Protein AF-0000000079760606 (afdb_homodimer)

Radius of gyration: 36.78 Å; Cα contacts (8 Å, |Δi|>4): 2607; chains: 2; bounding box: 71×105×100 Å

Nearest PDB structures (foldseek):
  4j7r-assembly1_B  TM=8.958E-01  e=1.107E-55  Chlamydomonas reinhardtii
  7u3d-assembly2_B  TM=8.992E-01  e=4.383E-54  Streptomyces venezuelae
  7u3d-assembly2_C  TM=8.925E-01  e=1.020E-53  Streptomyces venezuelae
  7eav-assembly1_A  TM=8.990E-01  e=1.538E-52  Saccharolobus solfataricus
  2vnc-assembly1_A  TM=8.491E-01  e=3.540E-51  Saccharolobus solfataricus

Solvent-accessible surface area (backbone atoms only — not comparable to full-atom values): 58067 Å² total; per-residue (Å²): 114,41,82,44,89,43,45,64,70,66,68,23,73,48,79,51,95,62,34,39,29,38,11,44,76,43,66,83,94,56,51,43,28,43,32,32,16,45,57,93,47,56,56,68,75,46,74,42,80,37,77,46,67,47,53,20,23,28,21,35,17,33,31,68,62,59,46,82,54,32,26,32,36,32,33,47,69,88,36,57,39,63,54,71,53,27,57,30,59,41,71,46,56,56,76,76,58,80,75,50,51,81,64,38,43,50,29,22,41,48,82,80,78,86,78,85,65,84,83,68,68,66,74,73,72,57,58,42,75,44,32,31,35,37,42,43,61,39,33,60,23,50,30,78,61,48,75,50,89,38,51,20,8,37,60,18,53,50,71,43,44,65,58,39,52,68,48,58,45,33,26,35,35,31,48,47,56,39,25,50,73,33,66,54,101,54,47,39,56,52,50,81,59,78,55,34,69,53,8,39,24,28,39,34,23,81,85,70,47,20,64,59,36,50,38,49,31,39,52,52,31,45,76,70,58,23,40,44,27,41,37,54,55,70,46,82,82,57,53,52,63,56,52,54,51,43,53,53,42,41,35,72,77,42,48,43,37,25,37,33,40,35,73,92,54,48,56,56,72,50,54,73,65,31,41,63,49,38,81,41,47,65,29,35,87,61,62,64,55,22,54,50,53,34,33,34,62,72,40,40,66,58,32,53,70,60,47,57,50,51,42,41,37,54,31,67,90,74,22,38,55,34,36,79,32,45,79,87,29,39,38,52,40,24,32,35,21,20,67,60,77,46,34,56,88,72,72,56,80,51,66,65,51,74,87,78,75,61,40,41,22,64,87,43,75,49,88,77,83,54,61,70,41,51,52,50,37,53,24,48,50,44,41,52,48,48,57,39,55,52,15,23,30,25,25,37,42,38,67,48,43,52,28,53,34,58,39,76,32,28,23,52,52,46,50,38,84,43,79,56,46,22,42,66,45,66,32,46,72,74,28,42,65,53,34,50,36,47,32,44,50,49,50,48,32,73,70,37,48,72,29,32,42,88,62,60,67,81,52,44,49,83,77,73,75,82,50,35,40,33,47,40,12,16,68,43,58,79,33,56,58,78,53,50,80,35,40,47,43,28,39,39,32,42,10,75,88,66,77,43,57,30,34,37,39,40,39,26,29,30,92,48,67,49,52,33,32,43,72,87,62,62,90,91,42,45,53,20,42,40,31,25,46,83,76,35,64,45,92,60,68,37,74,48,87,56,74,53,42,51,76,42,55,45,50,29,35,39,36,31,36,41,79,113,41,82,43,88,43,47,63,69,68,68,21,72,48,80,50,96,63,34,39,29,37,12,47,77,44,66,82,95,56,51,43,27,43,32,31,16,44,60,93,47,55,57,68,75,45,73,42,80,37,78,46,67,47,53,21,23,27,20,36,17,32,31,69,63,59,46,81,54,32,27,31,36,32,33,49,70,87,37,56,40,62,54,70,53,26,56,29,61,39,69,45,57,58,76,77,59,78,73,50,50,80,65,38,42,49,28,23,40,46,82,79,79,86,80,86,64,83,84,68,68,65,76,72,73,57,57,42,73,43,32,32,33,37,42,43,61,37,32,60,23,50,29,78,62,47,74,50,91,39,52,21,9,35,58,18,52,51,70,42,44,67,55,39,52,68,47,59,45,34,26,36,37,30,48,46,56,40,24,50,72,33,66,54,101,54,46,41,56,52,50,82,60,77,58,34,70,53,7,40,24,27,40,34,25,79,86,70,47,19,63,59,36,49,37,48,32,42,51,52,32,45,76,71,56,23,40,44,27,40,36,54,55,68,44,83,82,57,55,52,64,55,52,54,50,43,53,52,43,42,34,72,76,43,49,43,38,26,36,34,41,38,74,89,55,48,57,56,71,50,53,73,64,31,41,64,48,38,80,41,45,66,29,36,87,62,61,64,57,24,54,50,52,35,34,34,62,71,42,40,68,57,33,53,70,60,49,56,50,50,41,42,38,54,31,67,92,72,22,39,54,34,36,78,31,45,79,85,29,40,37,50,40,24,31,36,20,19,68,59,76,44,34,56,90,73,71,56,80,51,65,64,51,74,87,77,74,62,41,41,22,66,86,44,75,49,87,76,81,54,60,69,41,51,54,49,36,52,24,48,50,45,40,52,50,50,58,41,56,55,15,23,28,24,25,37,42,37,68,47,42,53,30,53,35,57,40,77,32,28,22,53,52,46,49,38,85,44,79,55,46,22,43,66,46,68,31,46,71,73,29,40,67,52,35,51,36,47,33,44,50,48,49,47,33,72,69,39,47,72,29,31,42,90,62,60,68,80,50,44,50,82,77,74,74,81,51,34,40,33,48,40,13,16,68,42,60,79,34,56,57,79,52,51,80,37,40,47,42,26,40,37,33,42,10,76,86,68,77,44,56,29,33,37,39,38,38,26,30,28,93,49,66,49,54,32,30,43,72,86,64,64,90,91,42,44,51,19,41,39,32,26,45,84,76,34,64,45,93,60,66,37,74,48,88,55,72,54,42,50,75,42,56,47,50,30,34,38,37,30,37,40,79

Foldseek 3Di:
DDKDDADQPDAAWDDDDFKIKHKAFADPPKWKKKFKDFVPDQDTPDIGTFDDDDHRMTMIMDGRDDQQGIWIFMQINNATHERLQQLAKAQQQAPPDDDDRRSSNITRGSDDDDDDLVPDAALLDAQLLAEEAEDEQQQAFQDPQNVADLHRALVSVLVCLVVCVLLPHAEYEYQQQFAADQDDVFGQRRRDDDGSRNYGHQNNDPVSCNLRSLLVSQSSSVVSNHAYEYEDADDLVDDQVVVLVSVLNCCVSRVHQEYEYDVVRHPVVCNCVPPSCVSRQYAYEDCLQLVLLLLLLLQAFQSQVSLVCQLQDACRVVRYAHENDDLQFWQLLLLQQAPAADQVVRVPNSPDGDGDSSGHNQPHHFDDPDPVSVLLSLLSLLLRLCSQLQRQYRHYHYNQSLLNFGLRRHNHCSRPPDPSSHRDCVSCVVRVQSSQLSSLSNVVSNVFCLSRDSDGFDQDDPPPPPGGQKAKWFLHPRDHDDGRSDSKIKMWGDCPVVVGWIKIKIFASAQAKGKIFDDDDPPPKAKWWQAKSVRGGDPDTHGDPDRTMDMDHHSMMTMITID/DDKDDADQPDAAWDDDDFKIKHKAFADPPKWKKKFKDFVPDQDTPDIGTFDDDDHRMTMIMDGRDDQQGIWIFMQINNATHERLQQLAKAQQQAPPDDDDRRSSNITRGSDDDDDDLVPDAALLDAQLLAEEAEDEQQQAFQDPQNVADLHRALVSVLVCLVVCVLLPHAEYEYQQQFAADQDDVFGQRRRDDDGSRNYGHQNRDPVSCNLRSLLVSQSSSVVSNHAYEYEDADDLVDDQVVVLVSVLNCCVSRVHQEYEYDVVRHPVVCNCVPPSCVSRQYAYEDCLQLVLLLLLLLQHFQSQVSLVCQLQDACRVVRYAHDNDDLQFWQLLLLQQAPAADQVVRVPNSPDGDGDSSGHNQPHHFDDPDPVSVLLSLLSLLLRLCSQLQRQYRHYHYNQSLLNFGLRRHNHCSRPPDPSSHRDCVSCVVRVQSSQLSSLSNVVSNVFCLSRPSDGQDQDDPPPPPGGQKAKWFLHPRDHDDGRSDSKIKMWGDCPVVVGWIKIKIFASAQAKGKIFDDDDPPPKAKWWQAKSVRGGDPDTHGDPDRTMDMDHHGMMTMITID

Organism: Clostridium scindens (strain ATCC 35704 / DSM 5676 / VPI 13733 / 19) (NCBI:txid411468)

Sequence (1126 aa):
MKEIKGRPLPLGVTILEDEVNFSVAVPEGKECRLLLYRTGESEPCAAYPMDMDVGEVRYLALKGLAPSDYEYNYMIDGEVVADPYAKALAGREVWGRKREMQNHEVRGILYAREYDWEGDRPLRLPYHRVIAYSLHVRGFTKHFSSQVKNKGTFLGVVEKIPYLTELGINQIHLMPVYDFEECLQYRNYWGYGDAYCFAPKASYSASGDAVRELKDMVKACHKAGIEVVLEMPFTGTVPKQMIEECLRYYMMEYHVDGFILNPVVAPMEGIYADPVLKKTKIMVHQLGFQTVMRRFLKGDEGMVPEVMHWLRHNSREEGIFNYIANHNGFTLCDLVSYDGKHNEANGENNQDGPDYNFSWNCGAEGPTRKKGVLELRDRQMKNAFALVLLAQGTPCILAGDEFANSQKGNNNVYCQDNLTGWLDWRKLEREEELFAFVKGLIAIRKGYPVFCPEEELRGMDQTCCGVPDVSYHGENAWQAPSEVSSRQLGVYYSGAVLEGEDCFVAYNMHWLKHTFALPALPKGKKWYKIASTEDGILKKAELLKNQRSVELDERTVMMLAGRMKEIKGRPLPLGVTILEDEVNFSVAVPEGKECRLLLYRTGESEPCAAYPMDMDVGEVRYLALKGLAPSDYEYNYMIDGEVVADPYAKALAGREVWGRKREMQNHEVRGILYAREYDWEGDRPLRLPYHRVIAYSLHVRGFTKHFSSQVKNKGTFLGVVEKIPYLTELGINQIHLMPVYDFEECLQYRNYWGYGDAYCFAPKASYSASGDAVRELKDMVKACHKAGIEVVLEMPFTGTVPKQMIEECLRYYMMEYHVDGFILNPVVAPMEGIYADPVLKKTKIMVHQLGFQTVMRRFLKGDEGMVPEVMHWLRHNSREEGIFNYIANHNGFTLCDLVSYDGKHNEANGENNQDGPDYNFSWNCGAEGPTRKKGVLELRDRQMKNAFALVLLAQGTPCILAGDEFANSQKGNNNVYCQDNLTGWLDWRKLEREEELFAFVKGLIAIRKGYPVFCPEEELRGMDQTCCGVPDVSYHGENAWQAPSEVSSRQLGVYYSGAVLEGEDCFVAYNMHWLKHTFALPALPKGKKWYKIASTEDGILKKAELLKNQRSVELDERTVMMLAGR

pLDDT: mean 95.3, std 5.73, range [50.94, 98.94]

Secondary structure (DSSP, 8-state):
-EEE-----SSEEEE-SSEEEEEEE--TT--EEEEEEETT-SSEEEEEE--EEETTEEEEEEES--GGGEEEEEEETTEEE--TT-SSEES--STT----GGGT-SEEE--------TT-------GGG--EEEE-HHHHH-SGGG--SSTTSHHHHHHTHHHHHHHT--EEEEPP-EEE--BSSSB--S--SSEEEEEE-GGG-SSS-HHHHHHHHHHHHHHTT-EEEEEE---TTS-HHHHHHHHHHHHHHH---EEEE-TTTS-HHHHHH-GGGTTSEEEE---HHHHHHHHHHHT-TT-HHHHHHHHH--GGGGTB-B-S--SSS--HHHHTT-SS---GGGTSTT-SS-S------TTSSSS---HHHHHHHHHHHHHHHHHHHSSSS-BEEETTGGGT---TT-S-GGG--STTTS--THHHHHTHHHHHHHHHHHHHHHH-GGGS-SS---SS-SSSSSS-SEEEESSSTT-----TT--EEEEEE--TTTTS-EEEEEEE-SSS-EEEEPPPPPTT--EEEEEETTTEEEEEEEE-S-SSEEEE-TTEEEEEEE-/-EEE-----SSEEEE-SSEEEEEEE--TT--EEEEEEETT-SSEEEEEE--EEETTEEEEEEES--GGGEEEEEEETTEEE--TT-SSEES--STT----GGGT-SEEE--------TT-------GGG--EEEE-HHHHH-SGGG--SSTTSHHHHHHTHHHHHHHT--EEEE---EEE--BSSSB--S--SSEEEEEE-GGG-SSS-HHHHHHHHHHHHHHTT-EEEEEE---TTS-HHHHHHHHHHHHHHH---EEEE-TTTS-HHHHHH-GGGTTSEEEE---HHHHHHHHHHHT-TT-HHHHHHHHH---GGGTB-B-S--SSS--HHHHTT-SS---GGGTSTT-SS-S------TTSSSS---HHHHHHHHHHHHHHHHHHHSSSS-BEEETTGGGT---TT-S-GGG--STTTS--THHHHHTHHHHHHHHHHHHHHHH-GGGS-SS---SS-SSSSSS-SEEEESSSTT-----TT--EEEEEE--TTTTS-EEEEEEE-SSS-EEEEPPPPPTT--EEEEEETTTEEEEEEEE-S-SSEEEE-TTEEEEEEE-

InterPro domains:
  IPR006047 Glycosyl hydrolase family 13, catalytic domain [PF00128] (145-232)
  IPR006047 Glycosyl hydrolase family 13, catalytic domain [SM00642] (134-445)
  IPR013780 Glycosyl hydrolase, all-beta [G3DSA:2.60.40.1180] (469-562)
  IPR013783 Immunoglobulin-like fold [G3DSA:2.60.40.10] (2-110)
  IPR014756 Immunoglobulin E-set [SSF81296] (6-122)
  IPR017853 Glycoside hydrolase superfamily [SSF51445] (112-451)

Structure (mmCIF, N/CA/C/O backbone):
data_AF-0000000079760606-model_v1
#
loop_
_entity.id
_entity.type
_entity.pdbx_description
1 polymer 'Glycogen operon protein GlgX'
#
loop_
_atom_site.group_PDB
_atom_site.id
_atom_site.type_symbol
_atom_site.label_atom_id
_atom_site.label_alt_id
_atom_site.label_comp_id
_atom_site.label_asym_id
_atom_site.label_entity_id
_atom_site.label_seq_id
_atom_site.pdbx_PDB_ins_code
_atom_site.Cartn_x
_atom_site.Cartn_y
_atom_site.Cartn_z
_atom_site.occupancy
_atom_site.B_iso_or_equiv
_atom_site.auth_seq_id
_atom_site.auth_comp_id
_atom_site.auth_asym_id
_atom_site.auth_atom_id
_atom_site.pdbx_PDB_model_num
ATOM 1 N N . MET A 1 1 ? 31.469 10.672 -20.656 1 85.94 1 MET A N 1
ATOM 2 C CA . MET A 1 1 ? 30.234 10.047 -20.188 1 85.94 1 MET A CA 1
ATOM 3 C C . MET A 1 1 ? 30 8.727 -20.906 1 85.94 1 MET A C 1
ATOM 5 O O . MET A 1 1 ? 30.109 8.656 -22.141 1 85.94 1 MET A O 1
ATOM 9 N N . LYS A 1 2 ? 29.906 7.672 -20.094 1 92.12 2 LYS A N 1
ATOM 10 C CA . LYS A 1 2 ? 29.719 6.348 -20.672 1 92.12 2 LYS A CA 1
ATOM 11 C C . LYS A 1 2 ? 28.406 5.723 -20.188 1 92.12 2 LYS A C 1
ATOM 13 O O . LYS A 1 2 ? 28.094 5.766 -18.984 1 92.12 2 LYS A O 1
ATOM 18 N N . GLU A 1 3 ? 27.703 5.301 -21.109 1 93.06 3 GLU A N 1
ATOM 19 C CA . GLU A 1 3 ? 26.469 4.578 -20.781 1 93.06 3 GLU A CA 1
ATOM 20 C C . GLU A 1 3 ? 26.781 3.193 -20.219 1 93.06 3 GLU A C 1
ATOM 22 O O . GLU A 1 3 ? 27.625 2.467 -20.766 1 93.06 3 GLU A O 1
ATOM 27 N N . ILE A 1 4 ? 26.172 2.859 -19.109 1 91.56 4 ILE A N 1
ATOM 28 C CA . ILE A 1 4 ? 26.328 1.534 -18.516 1 91.56 4 ILE A CA 1
ATOM 29 C C . ILE A 1 4 ? 24.953 0.989 -18.125 1 91.56 4 ILE A C 1
ATOM 31 O O . ILE A 1 4 ? 23.953 1.703 -18.188 1 91.56 4 ILE A O 1
ATOM 35 N N . LYS A 1 5 ? 25.062 -0.291 -17.781 1 89.56 5 LYS A N 1
ATOM 36 C CA . LYS A 1 5 ? 23.812 -0.896 -17.312 1 89.56 5 LYS A CA 1
ATOM 37 C C . LYS A 1 5 ? 23.344 -0.264 -16.016 1 89.56 5 LYS A C 1
ATOM 39 O O . LYS A 1 5 ? 24.109 -0.16 -15.055 1 89.56 5 LYS A O 1
ATOM 44 N N . GLY A 1 6 ? 22.172 0.288 -16 1 93.19 6 GLY A N 1
ATOM 45 C CA . GLY A 1 6 ? 21.594 0.885 -14.812 1 93.19 6 GLY A CA 1
ATOM 46 C C . GLY A 1 6 ? 20.859 -0.115 -13.938 1 93.19 6 GLY A C 1
ATOM 47 O O . GLY A 1 6 ? 21.125 -1.318 -14.008 1 93.19 6 GLY A O 1
ATOM 48 N N . ARG A 1 7 ? 20.172 0.396 -13.016 1 93.56 7 ARG A N 1
ATOM 49 C CA . ARG A 1 7 ? 19.328 -0.371 -12.109 1 93.56 7 ARG A CA 1
ATOM 50 C C . ARG A 1 7 ? 17.875 0.099 -12.195 1 93.56 7 ARG A C 1
ATOM 52 O O . ARG A 1 7 ? 17.609 1.298 -12.312 1 93.56 7 ARG A O 1
ATOM 59 N N . PRO A 1 8 ? 16.969 -0.81 -12.156 1 96.06 8 PRO A N 1
ATOM 60 C CA . PRO A 1 8 ? 15.562 -0.442 -12.312 1 96.06 8 PRO A CA 1
ATOM 61 C C . PRO A 1 8 ? 15.016 0.326 -11.117 1 96.06 8 PRO A C 1
ATOM 63 O O . PRO A 1 8 ? 14.109 1.147 -11.266 1 96.06 8 PRO A O 1
ATOM 66 N N . LEU A 1 9 ? 15.562 0.062 -9.82 1 94.88 9 LEU A N 1
ATOM 67 C CA . LEU A 1 9 ? 15.062 0.701 -8.602 1 94.88 9 LEU A CA 1
ATOM 68 C C . LEU A 1 9 ? 16.203 1.319 -7.809 1 94.88 9 LEU A C 1
ATOM 70 O O . LEU A 1 9 ? 17.344 0.829 -7.852 1 94.88 9 LEU A O 1
ATOM 74 N N . PRO A 1 10 ? 15.828 2.23 -7.109 1 95 10 PRO A N 1
ATOM 75 C CA . PRO A 1 10 ? 14.523 2.896 -7.031 1 95 10 PRO A CA 1
ATOM 76 C C . PRO A 1 10 ? 14.203 3.713 -8.281 1 95 10 PRO A C 1
ATOM 78 O O . PRO A 1 10 ? 15.102 4.023 -9.062 1 95 10 PRO A O 1
ATOM 81 N N . LEU A 1 11 ? 12.914 4.039 -8.477 1 97.19 11 LEU A N 1
ATOM 82 C CA . LEU A 1 11 ? 12.531 4.945 -9.555 1 97.19 11 LEU A CA 1
ATOM 83 C C . LEU A 1 11 ? 13.117 6.336 -9.328 1 97.19 11 LEU A C 1
ATOM 85 O O . LEU A 1 11 ? 13.438 6.699 -8.195 1 97.19 11 LEU A O 1
ATOM 89 N N . GLY A 1 12 ? 13.234 7.09 -10.375 1 97.75 12 GLY A N 1
ATOM 90 C CA . GLY A 1 12 ? 13.867 8.398 -10.289 1 97.75 12 GLY A CA 1
ATOM 91 C C . GLY A 1 12 ? 15.359 8.352 -10.539 1 97.75 12 GLY A C 1
ATOM 92 O O . GLY A 1 12 ? 15.836 7.523 -11.32 1 97.75 12 GLY A O 1
ATOM 93 N N . VAL A 1 13 ? 16.062 9.281 -9.984 1 97.94 13 VAL A N 1
ATOM 94 C CA . VAL A 1 13 ? 17.5 9.391 -10.188 1 97.94 13 VAL A CA 1
ATOM 95 C C . VAL A 1 13 ? 18.234 9.008 -8.914 1 97.94 13 VAL A C 1
ATOM 97 O O . VAL A 1 13 ? 17.844 9.422 -7.816 1 97.94 13 VAL A O 1
ATOM 100 N N . THR A 1 14 ? 19.156 8.141 -9.008 1 95.75 14 THR A N 1
ATOM 101 C CA . THR A 1 14 ? 20.078 7.82 -7.926 1 95.75 14 THR A CA 1
ATOM 102 C C . THR A 1 14 ? 21.5 8.234 -8.289 1 95.75 14 THR A C 1
ATOM 104 O O . THR A 1 14 ? 22.031 7.789 -9.305 1 95.75 14 THR A O 1
ATOM 107 N N . ILE A 1 15 ? 22.047 9.109 -7.508 1 94.69 15 ILE A N 1
ATOM 108 C CA . ILE A 1 15 ? 23.406 9.602 -7.754 1 94.69 15 ILE A CA 1
ATOM 109 C C . ILE A 1 15 ? 24.391 8.859 -6.863 1 94.69 15 ILE A C 1
ATOM 111 O O . ILE A 1 15 ? 24.297 8.93 -5.633 1 94.69 15 ILE A O 1
ATOM 115 N N . LEU A 1 16 ? 25.203 8.164 -7.434 1 86.25 16 LEU A N 1
ATOM 116 C CA . LEU A 1 16 ? 26.281 7.457 -6.746 1 86.25 16 LEU A CA 1
ATOM 117 C C . LEU A 1 16 ? 27.625 8.094 -7.059 1 86.25 16 LEU A C 1
ATOM 119 O O . LEU A 1 16 ? 27.703 9.062 -7.812 1 86.25 16 LEU A O 1
ATOM 123 N N . GLU A 1 17 ? 28.672 7.684 -6.438 1 79.25 17 GLU A N 1
ATOM 124 C CA . GLU A 1 17 ? 29.969 8.328 -6.531 1 79.25 17 GLU A CA 1
ATOM 125 C C . GLU A 1 17 ? 30.406 8.492 -7.988 1 79.25 17 GLU A C 1
ATOM 127 O O . GLU A 1 17 ? 30.812 9.578 -8.398 1 79.25 17 GLU A O 1
ATOM 132 N N . ASP A 1 18 ? 30.312 7.516 -8.852 1 86.25 18 ASP A N 1
ATOM 133 C CA . ASP A 1 18 ? 30.844 7.672 -10.195 1 86.25 18 ASP A CA 1
ATOM 134 C C . ASP A 1 18 ? 29.781 7.379 -11.25 1 86.25 18 ASP A C 1
ATOM 136 O O . ASP A 1 18 ? 30.094 7.203 -12.43 1 86.25 18 ASP A O 1
ATOM 140 N N . GLU A 1 19 ? 28.562 7.297 -10.781 1 93.62 19 GLU A N 1
ATOM 141 C CA . GLU A 1 19 ? 27.5 6.977 -11.734 1 93.62 19 GLU A CA 1
ATOM 142 C C . GLU A 1 19 ? 26.188 7.625 -11.336 1 93.62 19 GLU A C 1
ATOM 144 O O . GLU A 1 19 ? 25.938 7.867 -10.156 1 93.62 19 GLU A O 1
ATOM 149 N N . VAL A 1 20 ? 25.406 7.98 -12.336 1 97.31 20 VAL A N 1
ATOM 150 C CA . VAL A 1 20 ? 24.031 8.469 -12.156 1 97.31 20 VAL A CA 1
ATOM 151 C C . VAL A 1 20 ? 23.047 7.504 -12.82 1 97.31 20 VAL A C 1
ATOM 153 O O . VAL A 1 20 ? 23.141 7.254 -14.023 1 97.31 20 VAL A O 1
ATOM 156 N N . ASN A 1 21 ? 22.203 6.91 -12.023 1 97.44 21 ASN A N 1
ATOM 157 C CA . ASN A 1 21 ? 21.203 5.969 -12.508 1 97.44 21 ASN A CA 1
ATOM 158 C C . ASN A 1 21 ? 19.859 6.656 -12.758 1 97.44 21 ASN A C 1
ATOM 160 O O . ASN A 1 21 ? 19.391 7.43 -11.93 1 97.44 21 ASN A O 1
ATOM 164 N N . PHE A 1 22 ? 19.281 6.477 -13.914 1 98.31 22 PHE A N 1
ATOM 165 C CA . PHE A 1 22 ? 17.969 6.984 -14.289 1 98.31 22 PHE A CA 1
ATOM 166 C C . PHE A 1 22 ? 16.969 5.84 -14.438 1 98.31 22 PHE A C 1
ATOM 168 O O . PHE A 1 22 ? 17.25 4.852 -15.125 1 98.31 22 PHE A O 1
ATOM 175 N N . SER A 1 23 ? 15.898 5.871 -13.781 1 98.12 23 SER A N 1
ATOM 176 C CA . SER A 1 23 ? 14.859 4.852 -13.82 1 98.12 23 SER A CA 1
ATOM 177 C C . SER A 1 23 ? 13.469 5.484 -13.875 1 98.12 23 SER A C 1
ATOM 179 O O . SER A 1 23 ? 13.141 6.348 -13.062 1 98.12 23 SER A O 1
ATOM 181 N N . VAL A 1 24 ? 12.594 5.086 -14.836 1 98.12 24 VAL A N 1
ATOM 182 C CA . VAL A 1 24 ? 11.281 5.703 -15 1 98.12 24 VAL A CA 1
ATOM 183 C C . VAL A 1 24 ? 10.281 4.668 -15.523 1 98.12 24 VAL A C 1
ATOM 185 O O . VAL A 1 24 ? 10.656 3.746 -16.25 1 98.12 24 VAL A O 1
ATOM 188 N N . ALA A 1 25 ? 9.031 4.801 -15.086 1 97.25 25 ALA A N 1
ATOM 189 C CA . ALA A 1 25 ? 7.961 3.936 -15.57 1 97.25 25 ALA A CA 1
ATOM 190 C C . ALA A 1 25 ? 7.434 4.418 -16.922 1 97.25 25 ALA A C 1
ATOM 192 O O . ALA A 1 25 ? 7.004 5.566 -17.047 1 97.25 25 ALA A O 1
ATOM 193 N N . VAL A 1 26 ? 7.504 3.6 -17.875 1 96.88 26 VAL A N 1
ATOM 194 C CA . VAL A 1 26 ? 7.031 3.893 -19.219 1 96.88 26 VAL A CA 1
ATOM 195 C C . VAL A 1 26 ? 6.078 2.797 -19.688 1 96.88 26 VAL A C 1
ATOM 197 O O . VAL A 1 26 ? 6.441 1.618 -19.719 1 96.88 26 VAL A O 1
ATOM 200 N N . PRO A 1 27 ? 4.832 3.158 -20.031 1 92 27 PRO A N 1
ATOM 201 C CA . PRO A 1 27 ? 3.896 2.129 -20.484 1 92 27 PRO A CA 1
ATOM 202 C C . PRO A 1 27 ? 4.469 1.263 -21.609 1 92 27 PRO A C 1
ATOM 204 O O . PRO A 1 27 ? 5.27 1.741 -22.406 1 92 27 PRO A O 1
ATOM 207 N N . GLU A 1 28 ? 4.016 0.111 -21.656 1 89.62 28 GLU A N 1
ATOM 208 C CA . GLU A 1 28 ? 4.477 -0.852 -22.656 1 89.62 28 GLU A CA 1
ATOM 209 C C . GLU A 1 28 ? 4.266 -0.327 -24.062 1 89.62 28 GLU A C 1
ATOM 211 O O . GLU A 1 28 ? 3.246 0.3 -24.359 1 89.62 28 GLU A O 1
ATOM 216 N N . GLY A 1 29 ? 5.211 -0.607 -24.938 1 89.75 29 GLY A N 1
ATOM 217 C CA . GLY A 1 29 ? 5.082 -0.281 -26.344 1 89.75 29 GLY A CA 1
ATOM 218 C C . GLY A 1 29 ? 5.555 1.123 -26.688 1 89.75 29 GLY A C 1
ATOM 219 O O . GLY A 1 29 ? 5.668 1.483 -27.859 1 89.75 29 GLY A O 1
ATOM 220 N N . LYS A 1 30 ? 5.898 1.902 -25.672 1 94.75 30 LYS A N 1
ATOM 221 C CA . LYS A 1 30 ? 6.312 3.279 -25.922 1 94.75 30 LYS A CA 1
ATOM 222 C C . LYS A 1 30 ? 7.832 3.402 -25.953 1 94.75 30 LYS A C 1
ATOM 224 O O . LYS A 1 30 ? 8.523 2.736 -25.172 1 94.75 30 LYS A O 1
ATOM 229 N N . GLU A 1 31 ? 8.258 4.223 -26.797 1 96.31 31 GLU A N 1
ATOM 230 C CA . GLU A 1 31 ? 9.68 4.539 -26.844 1 96.31 31 GLU A CA 1
ATOM 231 C C . GLU A 1 31 ? 10.055 5.551 -25.766 1 96.31 31 GLU A C 1
ATOM 233 O O . GLU A 1 31 ? 9.258 6.434 -25.438 1 96.31 31 GLU A O 1
ATOM 238 N N . CYS A 1 32 ? 11.266 5.367 -25.188 1 97.62 32 CYS A N 1
ATOM 239 C CA . CYS A 1 32 ? 11.711 6.27 -24.141 1 97.62 32 CYS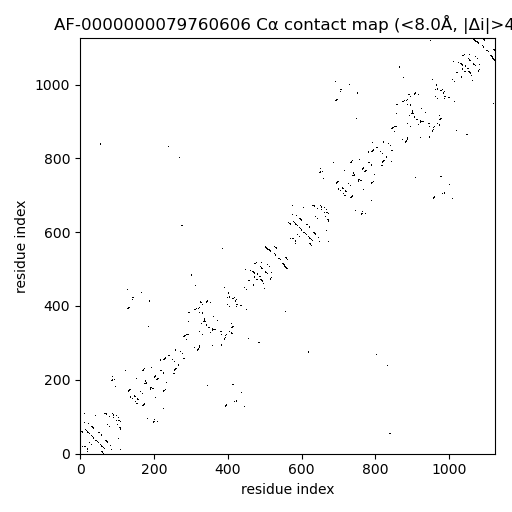 A CA 1
ATOM 240 C C . CYS A 1 32 ? 13.18 6.645 -24.328 1 97.62 32 CYS A C 1
ATOM 242 O O . CYS A 1 32 ? 14.016 5.777 -24.594 1 97.62 32 CYS A O 1
ATOM 244 N N . ARG A 1 33 ? 13.484 7.875 -24.266 1 98.31 33 ARG A N 1
ATOM 245 C CA . ARG A 1 33 ? 14.852 8.391 -24.297 1 98.31 33 ARG A CA 1
ATOM 246 C C . ARG A 1 33 ? 15.125 9.305 -23.109 1 98.31 33 ARG A C 1
ATOM 248 O O . ARG A 1 33 ? 14.242 10.039 -22.672 1 98.31 33 ARG A O 1
ATOM 255 N N . LEU A 1 34 ? 16.328 9.203 -22.594 1 98.5 34 LEU A N 1
ATOM 256 C CA . LEU A 1 34 ? 16.828 10.18 -21.625 1 98.5 34 LEU A CA 1
ATOM 257 C C . LEU A 1 34 ? 17.391 11.406 -22.328 1 98.5 34 LEU A C 1
ATOM 259 O O . LEU A 1 34 ? 18.203 11.289 -23.25 1 98.5 34 LEU A O 1
ATOM 263 N N . LEU A 1 35 ? 16.906 12.547 -22.031 1 98.62 35 LEU A N 1
ATOM 264 C CA . LEU A 1 35 ? 17.422 13.812 -22.531 1 98.62 35 LEU A CA 1
ATOM 265 C C . LEU A 1 35 ? 18.297 14.508 -21.484 1 98.62 35 LEU A C 1
ATOM 267 O O . LEU A 1 35 ? 17.875 14.641 -20.328 1 98.62 35 LEU A O 1
ATOM 271 N N . LEU A 1 36 ? 19.453 14.898 -21.891 1 98.44 36 LEU A N 1
ATOM 272 C CA . LEU A 1 36 ? 20.328 15.672 -21.016 1 98.44 36 LEU A CA 1
ATOM 273 C C . LEU A 1 36 ? 20.469 17.109 -21.531 1 98.44 36 LEU A C 1
ATOM 275 O O . LEU A 1 36 ? 20.531 17.344 -22.734 1 98.44 36 LEU A O 1
ATOM 279 N N . TYR A 1 37 ? 20.469 17.969 -20.562 1 98.44 37 TYR A N 1
ATOM 280 C CA . TYR A 1 37 ? 20.688 19.391 -20.812 1 98.44 37 TYR A CA 1
ATOM 281 C C . TYR A 1 37 ? 21.875 19.922 -20.031 1 98.44 37 TYR A C 1
ATOM 283 O O . TYR A 1 37 ? 22.125 19.5 -18.906 1 98.44 37 TYR A O 1
ATOM 291 N N . ARG A 1 38 ? 22.609 20.828 -20.703 1 97.62 38 ARG A N 1
ATOM 292 C CA . ARG A 1 38 ? 23.5 21.609 -19.844 1 97.62 38 ARG A CA 1
ATOM 293 C C . ARG A 1 38 ? 22.703 22.469 -18.875 1 97.62 38 ARG A C 1
ATOM 295 O O . ARG A 1 38 ? 21.641 22.984 -19.234 1 97.62 38 ARG A O 1
ATOM 302 N N . THR A 1 39 ? 23.25 22.578 -17.719 1 96.88 39 THR A N 1
ATOM 303 C CA . THR A 1 39 ? 22.531 23.328 -16.688 1 96.88 39 THR A CA 1
ATOM 304 C C . THR A 1 39 ? 22.141 24.703 -17.203 1 96.88 39 THR A C 1
ATOM 306 O O . THR A 1 39 ? 22.984 25.469 -17.672 1 96.88 39 THR A O 1
ATOM 309 N N . GLY A 1 40 ? 20.859 24.953 -17.172 1 94.88 40 GLY A N 1
ATOM 310 C CA . GLY A 1 40 ? 20.344 26.266 -17.547 1 94.88 40 GLY A CA 1
ATOM 311 C C . GLY A 1 40 ? 19.938 26.359 -19 1 94.88 40 GLY A C 1
ATOM 312 O O . GLY A 1 40 ? 19.344 27.359 -19.422 1 94.88 40 GLY A O 1
ATOM 313 N N . GLU A 1 41 ? 20.234 25.344 -19.734 1 96.12 41 GLU A N 1
ATOM 314 C CA . GLU A 1 41 ? 19.906 25.359 -21.156 1 96.12 41 GLU A CA 1
ATOM 315 C C . GLU A 1 41 ? 18.641 24.562 -21.453 1 96.12 41 GLU A C 1
ATOM 317 O O . GLU A 1 41 ? 18.375 23.562 -20.781 1 96.12 41 GLU A O 1
ATOM 322 N N . SER A 1 42 ? 17.891 25.016 -22.438 1 94.38 42 SER A N 1
ATOM 323 C CA . SER A 1 42 ? 16.625 24.344 -22.75 1 94.38 42 SER A CA 1
ATOM 324 C C . SER A 1 42 ? 16.75 23.484 -24 1 94.38 42 SER A C 1
ATOM 326 O O . SER A 1 42 ? 15.758 22.906 -24.453 1 94.38 42 SER A O 1
ATOM 328 N N . GLU A 1 43 ? 17.875 23.453 -24.562 1 96.62 43 GLU A N 1
ATOM 329 C CA . GLU A 1 43 ? 18.125 22.562 -25.672 1 96.62 43 GLU A CA 1
ATOM 330 C C . GLU A 1 43 ? 18.906 21.328 -25.219 1 96.62 43 GLU A C 1
ATOM 332 O O . GLU A 1 43 ? 19.984 21.453 -24.641 1 96.62 43 GLU A O 1
ATOM 337 N N . PRO A 1 44 ? 18.344 20.234 -25.484 1 97.88 44 PRO A N 1
ATOM 338 C CA . PRO A 1 44 ? 19.078 19.031 -25.078 1 97.88 44 PRO A CA 1
ATOM 339 C C . PRO A 1 44 ? 20.453 18.938 -25.75 1 97.88 44 PRO A C 1
ATOM 341 O O . PRO A 1 44 ? 20.594 19.266 -26.938 1 97.88 44 PRO A O 1
ATOM 344 N N . CYS A 1 45 ? 21.469 18.562 -25.031 1 97.75 45 CYS A N 1
ATOM 345 C CA . CYS A 1 45 ? 22.828 18.406 -25.578 1 97.75 45 CYS A CA 1
ATOM 346 C C . CYS A 1 45 ? 23.125 16.938 -25.875 1 97.75 45 CYS A C 1
ATOM 348 O O . CYS A 1 45 ? 24.062 16.641 -26.609 1 97.75 45 CYS A O 1
ATOM 350 N N . ALA A 1 46 ? 22.328 16.031 -25.297 1 97.38 46 ALA A N 1
ATOM 351 C CA . ALA A 1 46 ? 22.484 14.594 -25.531 1 97.38 46 ALA A CA 1
ATOM 352 C C . ALA A 1 46 ? 21.156 13.852 -25.328 1 97.38 46 ALA A C 1
ATOM 354 O O . ALA A 1 46 ? 20.297 14.305 -24.578 1 97.38 46 ALA A O 1
ATOM 355 N N . ALA A 1 47 ? 21 12.797 -26.016 1 97.44 47 ALA A N 1
ATOM 356 C CA . ALA A 1 47 ? 19.844 11.898 -25.891 1 97.44 47 ALA A CA 1
ATOM 357 C C . ALA A 1 47 ? 20.297 10.438 -25.906 1 97.44 47 ALA A C 1
ATOM 359 O O . ALA A 1 47 ? 21.125 10.039 -26.719 1 97.44 47 ALA A O 1
ATOM 360 N N . TYR A 1 48 ? 19.812 9.68 -24.953 1 97.56 48 TYR A N 1
ATOM 361 C CA . TYR A 1 48 ? 20.172 8.266 -24.844 1 97.56 48 TYR A CA 1
ATOM 362 C C . TYR A 1 48 ? 18.922 7.387 -24.891 1 97.56 48 TYR A C 1
ATOM 364 O O . TYR A 1 48 ? 18 7.562 -24.109 1 97.56 48 TYR A O 1
ATOM 372 N N . PRO A 1 49 ? 18.859 6.469 -25.828 1 96.69 49 PRO A N 1
ATOM 373 C CA . PRO A 1 49 ? 17.75 5.516 -25.781 1 96.69 49 PRO A CA 1
ATOM 374 C C . PRO A 1 49 ? 17.734 4.676 -24.5 1 96.69 49 PRO A C 1
ATOM 376 O O . PRO A 1 49 ? 18.797 4.215 -24.062 1 96.69 49 PRO A O 1
ATOM 379 N N . MET A 1 50 ? 16.609 4.586 -23.875 1 96.44 50 MET A N 1
ATOM 380 C CA . MET A 1 50 ? 16.469 3.732 -22.688 1 96.44 50 MET A CA 1
ATOM 381 C C . MET A 1 50 ? 15.82 2.404 -23.062 1 96.44 50 MET A C 1
ATOM 383 O O . MET A 1 50 ? 14.609 2.24 -22.922 1 96.44 50 MET A O 1
ATOM 387 N N . ASP A 1 51 ? 16.609 1.449 -23.312 1 91.12 51 ASP A N 1
ATOM 388 C CA . ASP A 1 51 ? 16.125 0.195 -23.875 1 91.12 51 ASP A CA 1
ATOM 389 C C . ASP A 1 51 ? 16.047 -0.892 -22.797 1 91.12 51 ASP A C 1
ATOM 391 O O . ASP A 1 51 ? 15.32 -1.875 -22.969 1 91.12 51 ASP A O 1
ATOM 395 N N . MET A 1 52 ? 16.859 -0.699 -21.75 1 90.38 52 MET A N 1
ATOM 396 C CA . MET A 1 52 ? 16.766 -1.679 -20.672 1 90.38 52 MET A CA 1
ATOM 397 C C . MET A 1 52 ? 15.453 -1.549 -19.922 1 90.38 52 MET A C 1
ATOM 399 O O . MET A 1 52 ? 15.023 -0.439 -19.609 1 90.38 52 MET A O 1
ATOM 403 N N . ASP A 1 53 ? 14.836 -2.734 -19.703 1 92.38 53 ASP A N 1
ATOM 404 C CA . ASP A 1 53 ? 13.531 -2.635 -19.062 1 92.38 53 ASP A CA 1
ATOM 405 C C . ASP A 1 53 ? 13.281 -3.836 -18.156 1 92.38 53 ASP A C 1
ATOM 407 O O . ASP A 1 53 ? 13.906 -4.887 -18.312 1 92.38 53 ASP A O 1
ATOM 411 N N . VAL A 1 54 ? 12.562 -3.625 -17.156 1 93.75 54 VAL A N 1
ATOM 412 C CA . VAL A 1 54 ? 11.883 -4.602 -16.312 1 93.75 54 VAL A CA 1
ATOM 413 C C . VAL A 1 54 ? 10.43 -4.176 -16.109 1 93.75 54 VAL A C 1
ATOM 415 O O . VAL A 1 54 ? 10.164 -3.082 -15.609 1 93.75 54 VAL A O 1
ATOM 418 N N . GLY A 1 55 ? 9.508 -5.059 -16.5 1 94.56 55 GLY A N 1
ATOM 419 C CA . GLY A 1 55 ? 8.148 -4.562 -16.531 1 94.56 55 GLY A CA 1
ATOM 420 C C . GLY A 1 55 ? 7.988 -3.314 -17.375 1 94.56 55 GLY A C 1
ATOM 421 O O . GLY A 1 55 ? 8.406 -3.289 -18.547 1 94.56 55 GLY A O 1
ATOM 422 N N . GLU A 1 56 ? 7.512 -2.283 -16.75 1 96.38 56 GLU A N 1
ATOM 423 C CA . GLU A 1 56 ? 7.324 -1.01 -17.438 1 96.38 56 GLU A CA 1
ATOM 424 C C . GLU A 1 56 ? 8.375 0.01 -17.016 1 96.38 56 GLU A C 1
ATOM 426 O O . GLU A 1 56 ? 8.234 1.204 -17.281 1 96.38 56 GLU A O 1
ATOM 431 N N . VAL A 1 57 ? 9.352 -0.505 -16.328 1 97.56 57 VAL A N 1
ATOM 432 C CA . VAL A 1 57 ? 10.406 0.39 -15.867 1 97.56 57 VAL A CA 1
ATOM 433 C C . VAL A 1 57 ? 11.547 0.416 -16.891 1 97.56 57 VAL A C 1
ATOM 435 O O . VAL A 1 57 ? 12.062 -0.634 -17.281 1 97.56 57 VAL A O 1
ATOM 438 N N . ARG A 1 58 ? 11.922 1.527 -17.344 1 97.44 58 ARG A N 1
ATOM 439 C CA . ARG A 1 58 ? 13.102 1.752 -18.172 1 97.44 58 ARG A CA 1
ATOM 440 C C . ARG A 1 58 ? 14.234 2.371 -17.359 1 97.44 58 ARG A C 1
ATOM 442 O O . ARG A 1 58 ? 13.992 3.209 -16.484 1 97.44 58 ARG A O 1
ATOM 449 N N . TYR A 1 59 ? 15.43 1.934 -17.578 1 97.12 59 TYR A N 1
ATOM 450 C CA . TYR A 1 59 ? 16.516 2.457 -16.766 1 97.12 59 TYR A CA 1
ATOM 451 C C . TYR A 1 59 ? 17.812 2.516 -17.547 1 97.12 59 TYR A C 1
ATOM 453 O O . TYR A 1 59 ? 17.969 1.823 -18.562 1 97.12 59 TYR A O 1
ATOM 461 N N . LEU A 1 60 ? 18.625 3.381 -17.156 1 96.75 60 LEU A N 1
ATOM 462 C CA . LEU A 1 60 ? 19.938 3.645 -17.734 1 96.75 60 LEU A CA 1
ATOM 463 C C . LEU A 1 60 ? 20.859 4.328 -16.734 1 96.75 60 LEU A C 1
ATOM 465 O O . LEU A 1 60 ? 20.391 5.082 -15.875 1 96.75 60 LEU A O 1
ATOM 469 N N . ALA A 1 61 ? 22.141 3.973 -16.734 1 96.75 61 ALA A N 1
ATOM 470 C CA . ALA A 1 61 ? 23.094 4.688 -15.891 1 96.75 61 ALA A CA 1
ATOM 471 C C . ALA A 1 61 ? 24.188 5.332 -16.734 1 96.75 61 ALA A C 1
ATOM 473 O O . ALA A 1 61 ? 24.531 4.82 -17.797 1 96.75 61 ALA A O 1
ATOM 474 N N . LEU A 1 62 ? 24.641 6.426 -16.344 1 97.25 62 LEU A N 1
ATOM 475 C CA . LEU A 1 62 ? 25.75 7.133 -16.984 1 97.25 62 LEU A CA 1
ATOM 476 C C . LEU A 1 62 ? 26.922 7.281 -16.031 1 97.25 62 LEU A C 1
ATOM 478 O O . LEU A 1 62 ? 26.766 7.742 -14.898 1 97.25 62 LEU A O 1
ATOM 482 N N . LYS A 1 63 ? 28.047 6.859 -16.469 1 96 63 LYS A N 1
ATOM 483 C CA . LYS A 1 63 ? 29.281 7.027 -15.703 1 96 63 LYS A CA 1
ATOM 484 C C . LYS A 1 63 ? 30.031 8.289 -16.141 1 96 63 LYS A C 1
ATOM 486 O O . LYS A 1 63 ? 30.094 8.594 -17.328 1 96 63 LYS A O 1
ATOM 491 N N . GLY A 1 64 ? 30.547 9.055 -15.141 1 93.81 64 GLY A N 1
ATOM 492 C CA . GLY A 1 64 ? 31.344 10.227 -15.438 1 93.81 64 GLY A CA 1
ATOM 493 C C . GLY A 1 64 ? 30.516 11.492 -15.586 1 93.81 64 GLY A C 1
ATOM 494 O O . GLY A 1 64 ? 31.031 12.539 -15.961 1 93.81 64 GLY A O 1
ATOM 495 N N . LEU A 1 65 ? 29.266 11.344 -15.352 1 94.31 65 LEU A N 1
ATOM 496 C CA . LEU A 1 65 ? 28.375 12.5 -15.422 1 94.31 65 LEU A CA 1
ATOM 497 C C . LEU A 1 65 ? 28.484 13.344 -14.148 1 94.31 65 LEU A C 1
ATOM 499 O O . LEU A 1 65 ? 28.312 12.828 -13.047 1 94.31 65 LEU A O 1
ATOM 503 N N . ALA A 1 66 ? 28.859 14.555 -14.336 1 93.88 66 ALA A N 1
ATOM 504 C CA . ALA A 1 66 ? 28.859 15.477 -13.211 1 93.88 66 ALA A CA 1
ATOM 505 C C . ALA A 1 66 ? 27.453 16.047 -12.969 1 93.88 66 ALA A C 1
ATOM 507 O O . ALA A 1 66 ? 26.969 16.875 -13.742 1 93.88 66 ALA A O 1
ATOM 508 N N . PRO A 1 67 ? 26.812 15.68 -11.953 1 95.31 67 PRO A N 1
ATOM 509 C CA . PRO A 1 67 ? 25.422 16.047 -11.75 1 95.31 67 PRO A CA 1
ATOM 510 C C . PRO A 1 67 ? 25.188 17.547 -11.82 1 95.31 67 PRO A C 1
ATOM 512 O O . PRO A 1 67 ? 24.172 18 -12.359 1 95.31 67 PRO A O 1
ATOM 515 N N . SER A 1 68 ? 26.078 18.391 -11.359 1 94.19 68 SER A N 1
ATOM 516 C CA . SER A 1 68 ? 25.891 19.828 -11.281 1 94.19 68 SER A CA 1
ATOM 517 C C . SER A 1 68 ? 25.859 20.453 -12.672 1 94.19 68 SER A C 1
ATOM 519 O O . SER A 1 68 ? 25.344 21.562 -12.844 1 94.19 68 SER A O 1
ATOM 521 N N . ASP A 1 69 ? 26.359 19.766 -13.609 1 95.75 69 ASP A N 1
ATOM 522 C CA . ASP A 1 69 ? 26.516 20.359 -14.93 1 95.75 69 ASP A CA 1
ATOM 523 C C . ASP A 1 69 ? 25.328 20.016 -15.836 1 95.75 69 ASP A C 1
ATOM 525 O O . ASP A 1 69 ? 25.25 20.5 -16.969 1 95.75 69 ASP A O 1
ATOM 529 N N . TYR A 1 70 ? 24.438 19.172 -15.234 1 97.12 70 TYR A N 1
ATOM 530 C CA . TYR A 1 70 ? 23.422 18.672 -16.156 1 97.12 70 TYR A CA 1
ATOM 531 C C . TYR A 1 70 ? 22.047 18.719 -15.523 1 97.12 70 TYR A C 1
ATOM 533 O O . TYR A 1 70 ? 21.922 18.688 -14.297 1 97.12 70 TYR A O 1
ATOM 541 N N . GLU A 1 71 ? 21.016 18.859 -16.344 1 98.38 71 GLU A N 1
ATOM 542 C CA . GLU A 1 71 ? 19.594 18.641 -16.078 1 98.38 71 GLU A CA 1
ATOM 543 C C . GLU A 1 71 ? 19.047 17.562 -17.016 1 98.38 71 GLU A C 1
ATOM 545 O O . GLU A 1 71 ? 19.734 17.078 -17.906 1 98.38 71 GLU A O 1
ATOM 550 N N . TYR A 1 72 ? 17.781 17.156 -16.734 1 98.62 72 TYR A N 1
ATOM 551 C CA . TYR A 1 72 ? 17.359 16.016 -17.547 1 98.62 72 TYR A CA 1
ATOM 552 C C . TYR A 1 72 ? 15.844 16.016 -17.719 1 98.62 72 TYR A C 1
ATOM 554 O O . TYR A 1 72 ? 15.125 16.656 -16.969 1 98.62 72 TYR A O 1
ATOM 562 N N . ASN A 1 73 ? 15.344 15.391 -18.719 1 98.69 73 ASN A N 1
ATOM 563 C CA . ASN A 1 73 ? 13.977 14.953 -18.984 1 98.69 73 ASN A CA 1
ATOM 564 C C . ASN A 1 73 ? 13.945 13.602 -19.688 1 98.69 73 ASN A C 1
ATOM 566 O O . ASN A 1 73 ? 14.992 13 -19.938 1 98.69 73 ASN A O 1
ATOM 570 N N . TYR A 1 74 ? 12.781 13.125 -19.875 1 98.62 74 TYR A N 1
ATOM 571 C CA . TYR A 1 74 ? 12.57 11.969 -20.734 1 98.62 74 TYR A CA 1
ATOM 572 C C . TYR A 1 74 ? 11.75 12.352 -21.953 1 98.62 74 TYR A C 1
ATOM 574 O O . TYR A 1 74 ? 10.969 13.297 -21.922 1 98.62 74 TYR A O 1
ATOM 582 N N . MET A 1 75 ? 12 11.734 -23.016 1 98.44 75 MET A N 1
ATOM 583 C CA . MET A 1 75 ? 11.133 11.758 -24.188 1 98.44 75 MET A CA 1
ATOM 584 C C . MET A 1 75 ? 10.406 10.43 -24.359 1 98.44 75 MET A C 1
ATOM 586 O O . MET A 1 75 ? 11.039 9.406 -24.641 1 98.44 75 MET A O 1
ATOM 590 N N . ILE A 1 76 ? 9.133 10.406 -24.141 1 97.81 76 ILE A N 1
ATOM 591 C CA . ILE A 1 76 ? 8.328 9.195 -24.25 1 97.81 76 ILE A CA 1
ATOM 592 C C . ILE A 1 76 ? 7.34 9.328 -25.406 1 97.81 76 ILE A C 1
ATOM 594 O O . ILE A 1 76 ? 6.414 10.141 -25.344 1 97.81 76 ILE A O 1
ATOM 598 N N . ASP A 1 77 ? 7.504 8.578 -26.406 1 96.06 77 ASP A N 1
ATOM 599 C CA . ASP A 1 77 ? 6.684 8.578 -27.609 1 96.06 77 ASP A CA 1
ATOM 600 C C . ASP A 1 77 ? 6.562 9.984 -28.188 1 96.06 77 ASP A C 1
ATOM 602 O O . ASP A 1 77 ? 5.453 10.453 -28.453 1 96.06 77 ASP A O 1
ATOM 606 N N . GLY A 1 78 ? 7.637 10.656 -28.203 1 95.56 78 GLY A N 1
ATOM 607 C CA . GLY A 1 78 ? 7.711 11.953 -28.859 1 95.56 78 GLY A CA 1
ATOM 608 C C . GLY A 1 78 ? 7.328 13.109 -27.953 1 95.56 78 GLY A C 1
ATOM 609 O O . GLY A 1 78 ? 7.41 14.273 -28.359 1 95.56 78 GLY A O 1
ATOM 610 N N . GLU A 1 79 ? 6.965 12.82 -26.734 1 97.31 79 GLU A N 1
ATOM 611 C CA . GLU A 1 79 ? 6.562 13.867 -25.797 1 97.31 79 GLU A CA 1
ATOM 612 C C . GLU A 1 79 ? 7.586 14.023 -24.672 1 97.31 79 GLU A C 1
ATOM 614 O O . GLU A 1 79 ? 8.102 13.039 -24.141 1 97.31 79 GLU A O 1
ATOM 619 N N . VAL A 1 80 ? 7.906 15.273 -24.375 1 98.19 80 VAL A N 1
ATOM 620 C CA . VAL A 1 80 ? 8.82 15.555 -23.266 1 98.19 80 VAL A CA 1
ATOM 621 C C . VAL A 1 80 ? 8.086 15.391 -21.938 1 98.19 80 VAL A C 1
ATOM 623 O O . VAL A 1 80 ? 7.008 15.953 -21.75 1 98.19 80 VAL A O 1
ATOM 626 N N . VAL A 1 81 ? 8.633 14.594 -21.094 1 97.5 81 VAL A N 1
ATOM 627 C CA . VAL A 1 81 ? 8.023 14.305 -19.797 1 97.5 81 VAL A CA 1
ATOM 628 C C . VAL A 1 81 ? 9.039 14.539 -18.688 1 97.5 81 VAL A C 1
ATOM 630 O O . VAL A 1 81 ? 10.156 14.023 -18.734 1 97.5 81 VAL A O 1
ATOM 633 N N . ALA A 1 82 ? 8.664 15.398 -17.75 1 97.44 82 ALA A N 1
ATOM 634 C CA . ALA A 1 82 ? 9.5 15.547 -16.562 1 97.44 82 ALA A CA 1
ATOM 635 C C . ALA A 1 82 ? 9.367 14.328 -15.648 1 97.44 82 ALA A C 1
ATOM 637 O O . ALA A 1 82 ? 8.297 13.719 -15.562 1 97.44 82 ALA A O 1
ATOM 638 N N . ASP A 1 83 ? 10.414 13.984 -14.992 1 98.06 83 ASP A N 1
ATOM 639 C CA . ASP A 1 83 ? 10.43 12.836 -14.094 1 98.06 83 ASP A CA 1
ATOM 640 C C . ASP A 1 83 ? 9.461 13.031 -12.93 1 98.06 83 ASP A C 1
ATOM 642 O O . ASP A 1 83 ? 9.602 13.969 -12.141 1 98.06 83 ASP A O 1
ATOM 646 N N . PRO A 1 84 ? 8.5 12.141 -12.758 1 97 84 PRO A N 1
ATOM 647 C CA . PRO A 1 84 ? 7.598 12.242 -11.609 1 97 84 PRO A CA 1
ATOM 648 C C . PRO A 1 84 ? 8.328 12.172 -10.273 1 97 84 PRO A C 1
ATOM 650 O O . PRO A 1 84 ? 7.805 12.625 -9.25 1 97 84 PRO A O 1
ATOM 653 N N . TYR A 1 85 ? 9.555 11.648 -10.25 1 98.19 85 TYR A N 1
ATOM 654 C CA . TYR A 1 85 ? 10.336 11.492 -9.031 1 98.19 85 TYR A CA 1
ATOM 655 C C . TYR A 1 85 ? 11.406 12.57 -8.922 1 98.19 85 TYR A C 1
ATOM 657 O O . TYR A 1 85 ? 12.32 12.469 -8.102 1 98.19 85 TYR A O 1
ATOM 665 N N . ALA A 1 86 ? 11.336 13.586 -9.797 1 98.31 86 ALA A N 1
ATOM 666 C CA . ALA A 1 86 ? 12.328 14.656 -9.727 1 98.31 86 ALA A CA 1
ATOM 667 C C . ALA A 1 86 ? 12.352 15.281 -8.336 1 98.31 86 ALA A C 1
ATOM 669 O O . ALA A 1 86 ? 11.305 15.609 -7.773 1 98.31 86 ALA A O 1
ATOM 670 N N . LYS A 1 87 ? 13.523 15.438 -7.82 1 97.88 87 LYS A N 1
ATOM 671 C CA . LYS A 1 87 ? 13.68 15.961 -6.465 1 97.88 87 LYS A CA 1
ATOM 672 C C . LYS A 1 87 ? 13.812 17.484 -6.477 1 97.88 87 LYS A C 1
ATOM 674 O O . LYS A 1 87 ? 13.703 18.125 -5.43 1 97.88 87 LYS A O 1
ATOM 679 N N . ALA A 1 88 ? 14.016 18.031 -7.605 1 98.12 88 ALA A N 1
ATOM 680 C CA . ALA A 1 88 ? 14.07 19.469 -7.863 1 98.12 88 ALA A CA 1
ATOM 681 C C . ALA A 1 88 ? 13.789 19.766 -9.336 1 98.12 88 ALA A C 1
ATOM 683 O O . ALA A 1 88 ? 14.102 18.969 -10.211 1 98.12 88 ALA A O 1
ATOM 684 N N . LEU A 1 89 ? 13.266 20.938 -9.57 1 97.56 89 LEU A N 1
ATOM 685 C CA . LEU A 1 89 ? 12.898 21.266 -10.945 1 97.56 89 LEU A CA 1
ATOM 686 C C . LEU A 1 89 ? 13.492 22.625 -11.344 1 97.56 89 LEU A C 1
ATOM 688 O O . LEU A 1 89 ? 13.531 23.547 -10.531 1 97.56 89 LEU A O 1
ATOM 692 N N . ALA A 1 90 ? 13.945 22.656 -12.555 1 97.06 90 ALA A N 1
ATOM 693 C CA . ALA A 1 90 ? 14.375 23.906 -13.195 1 97.06 90 ALA A CA 1
ATOM 694 C C . ALA A 1 90 ? 13.273 24.469 -14.086 1 97.06 90 ALA A C 1
ATOM 696 O O . ALA A 1 90 ? 12.461 23.703 -14.633 1 97.06 90 ALA A O 1
ATOM 697 N N . GLY A 1 91 ? 13.258 25.734 -14.242 1 95.56 91 GLY A N 1
ATOM 698 C CA . GLY A 1 91 ? 12.32 26.391 -15.141 1 95.56 91 GLY A CA 1
ATOM 699 C C . GLY A 1 91 ? 11.031 26.797 -14.453 1 95.56 91 GLY A C 1
ATOM 700 O O . GLY A 1 91 ? 10.109 27.297 -15.109 1 95.56 91 GLY A O 1
ATOM 701 N N . ARG A 1 92 ? 10.953 26.578 -13.164 1 95.62 92 ARG A N 1
ATOM 702 C CA . ARG A 1 92 ? 9.719 26.859 -12.43 1 95.62 92 ARG A CA 1
ATOM 703 C C . ARG A 1 92 ? 9.938 27.906 -11.352 1 95.62 92 ARG A C 1
ATOM 705 O O . ARG A 1 92 ? 9.117 28.047 -10.445 1 95.62 92 ARG A O 1
ATOM 712 N N . GLU A 1 93 ? 10.977 28.688 -11.453 1 95.5 93 GLU A N 1
ATOM 713 C CA . GLU A 1 93 ? 11.406 29.594 -10.383 1 95.5 93 GLU A CA 1
ATOM 714 C C . GLU A 1 93 ? 10.547 30.844 -10.336 1 95.5 93 GLU A C 1
ATOM 716 O O . GLU A 1 93 ? 10.477 31.516 -9.305 1 95.5 93 GLU A O 1
ATOM 721 N N . VAL A 1 94 ? 9.906 31.125 -11.422 1 95.75 94 VAL A N 1
ATOM 722 C CA . VAL A 1 94 ? 9.109 32.344 -11.477 1 95.75 94 VAL A CA 1
ATOM 723 C C . VAL A 1 94 ? 7.633 32 -11.305 1 95.75 94 VAL A C 1
ATOM 725 O O . VAL A 1 94 ? 7.039 31.328 -12.148 1 95.75 94 VAL A O 1
ATOM 728 N N . TRP A 1 95 ? 7.039 32.5 -10.234 1 96.62 95 TRP A N 1
ATOM 729 C CA . TRP A 1 95 ? 5.641 32.25 -9.898 1 96.62 95 TRP A CA 1
ATOM 730 C C . TRP A 1 95 ? 4.715 32.844 -10.969 1 96.62 95 TRP A C 1
ATOM 732 O O . TRP A 1 95 ? 4.906 33.969 -11.406 1 96.62 95 TRP A O 1
ATOM 742 N N . GLY A 1 96 ? 3.779 32.094 -11.391 1 95.12 96 GLY A N 1
ATOM 743 C CA . GLY A 1 96 ? 2.701 32.562 -12.242 1 95.12 96 GLY A CA 1
ATOM 744 C C . GLY A 1 96 ? 3.076 32.625 -13.711 1 95.12 96 GLY A C 1
ATOM 745 O O . GLY A 1 96 ? 2.354 33.219 -14.523 1 95.12 96 GLY A O 1
ATOM 746 N N . ARG A 1 97 ? 4.18 32.094 -14.008 1 94.75 97 ARG A N 1
ATOM 747 C CA . ARG A 1 97 ? 4.582 32.062 -15.406 1 94.75 97 ARG A CA 1
ATOM 748 C C . ARG A 1 97 ? 4.215 30.703 -16.031 1 94.75 97 ARG A C 1
ATOM 750 O O . ARG A 1 97 ? 4.566 29.656 -15.5 1 94.75 97 ARG A O 1
ATOM 757 N N . LYS A 1 98 ? 3.5 30.812 -17.062 1 90.88 98 LYS A N 1
ATOM 758 C CA . LYS A 1 98 ? 3.145 29.594 -17.781 1 90.88 98 LYS A CA 1
ATOM 759 C C . LYS A 1 98 ? 4.355 29.016 -18.5 1 90.88 98 LYS A C 1
ATOM 761 O O . LYS A 1 98 ? 5.164 29.75 -19.078 1 90.88 98 LYS A O 1
ATOM 766 N N . ARG A 1 99 ? 4.504 27.719 -18.484 1 88.56 99 ARG A N 1
ATOM 767 C CA . ARG A 1 99 ? 5.633 27.031 -19.109 1 88.56 99 ARG A CA 1
ATOM 768 C C . ARG A 1 99 ? 5.152 25.969 -20.078 1 88.56 99 ARG A C 1
ATOM 770 O O . ARG A 1 99 ? 4.102 25.359 -19.875 1 88.56 99 ARG A O 1
ATOM 777 N N . GLU A 1 100 ? 5.914 25.828 -21.109 1 91.5 100 GLU A N 1
ATOM 778 C CA . GLU A 1 100 ? 5.625 24.797 -22.094 1 91.5 100 GLU A CA 1
ATOM 779 C C . GLU A 1 100 ? 6.566 23.609 -21.938 1 91.5 100 GLU A C 1
ATOM 781 O O . GLU A 1 100 ? 7.746 23.688 -22.266 1 91.5 100 GLU A O 1
ATOM 786 N N . MET A 1 101 ? 6.035 22.531 -21.531 1 91.12 101 MET A N 1
ATOM 787 C CA . MET A 1 101 ? 6.812 21.312 -21.312 1 91.12 101 MET A CA 1
ATOM 788 C C . MET A 1 101 ? 7.484 20.844 -22.594 1 91.12 101 MET A C 1
ATOM 790 O O . MET A 1 101 ? 8.641 20.438 -22.578 1 91.12 101 MET A O 1
ATOM 794 N N . GLN A 1 102 ? 6.82 21 -23.719 1 94.69 102 GLN A N 1
ATOM 795 C CA . GLN A 1 102 ? 7.312 20.484 -24.984 1 94.69 102 GLN A CA 1
ATOM 796 C C . GLN A 1 102 ? 8.469 21.328 -25.516 1 94.69 102 GLN A C 1
ATOM 798 O O . GLN A 1 102 ? 9.227 20.891 -26.375 1 94.69 102 GLN A O 1
ATOM 803 N N . ASN A 1 103 ? 8.617 22.516 -24.938 1 95.56 103 ASN A N 1
ATOM 804 C CA . ASN A 1 103 ? 9.734 23.375 -25.312 1 95.56 103 ASN A CA 1
ATOM 805 C C . ASN A 1 103 ? 10.898 23.234 -24.344 1 95.56 103 ASN A C 1
ATOM 807 O O . ASN A 1 103 ? 11.805 24.078 -24.328 1 95.56 103 ASN A O 1
ATOM 811 N N . HIS A 1 104 ? 10.812 22.219 -23.5 1 96.94 104 HIS A N 1
ATOM 812 C CA . HIS A 1 104 ? 11.906 21.844 -22.625 1 96.94 104 HIS A CA 1
ATOM 813 C C . HIS A 1 104 ? 12.164 22.906 -21.562 1 96.94 104 HIS A C 1
ATOM 815 O O . HIS A 1 104 ? 13.297 23.078 -21.109 1 96.94 104 HIS A O 1
ATOM 821 N N . GLU A 1 105 ? 11.156 23.594 -21.188 1 96.06 105 GLU A N 1
ATOM 822 C CA . GLU A 1 105 ? 11.32 24.688 -20.234 1 96.06 105 GLU A CA 1
ATOM 823 C C . GLU A 1 105 ? 11.414 24.172 -18.812 1 96.06 105 GLU A C 1
ATOM 825 O O . GLU A 1 105 ? 12.07 24.797 -17.953 1 96.06 105 GLU A O 1
ATOM 830 N N . VAL A 1 106 ? 10.711 23.125 -18.531 1 97.25 106 VAL A N 1
ATOM 831 C CA . VAL A 1 106 ? 10.75 22.5 -17.219 1 97.25 106 VAL A CA 1
ATOM 832 C C . VAL A 1 106 ? 11.641 21.25 -17.281 1 97.25 106 VAL A C 1
ATOM 834 O O . VAL A 1 106 ? 11.445 20.375 -18.125 1 97.25 106 VAL A O 1
ATOM 837 N N . ARG A 1 107 ? 12.656 21.141 -16.422 1 98.25 107 ARG A N 1
ATOM 838 C CA . ARG A 1 107 ? 13.617 20.047 -16.422 1 98.25 107 ARG A CA 1
ATOM 839 C C . ARG A 1 107 ? 13.906 19.562 -15 1 98.25 107 ARG A C 1
ATOM 841 O O . ARG A 1 107 ? 13.859 20.359 -14.055 1 98.25 107 ARG A O 1
ATOM 848 N N . GLY A 1 108 ? 14.164 18.297 -14.867 1 98.31 108 GLY A N 1
ATOM 849 C CA . GLY A 1 108 ? 14.633 17.781 -13.594 1 98.31 108 GLY A CA 1
ATOM 850 C C . GLY A 1 108 ? 16.062 18.188 -13.281 1 98.31 108 GLY A C 1
ATOM 851 O O . GLY A 1 108 ? 16.922 18.203 -14.172 1 98.31 108 GLY A O 1
ATOM 852 N N . ILE A 1 109 ? 16.344 18.578 -12.109 1 98.06 109 ILE A N 1
ATOM 853 C CA . ILE A 1 109 ? 17.688 18.922 -11.648 1 98.06 109 ILE A CA 1
ATOM 854 C C . ILE A 1 109 ? 18.328 17.703 -10.992 1 98.06 109 ILE A C 1
ATOM 856 O O . ILE A 1 109 ? 17.688 16.984 -10.227 1 98.06 109 ILE A O 1
ATOM 860 N N . LEU A 1 110 ? 19.547 17.406 -11.383 1 97.31 110 LEU A N 1
ATOM 861 C CA . LEU A 1 110 ? 20.328 16.391 -10.664 1 97.31 110 LEU A CA 1
ATOM 862 C C . LEU A 1 110 ? 20.922 16.969 -9.383 1 97.31 110 LEU A C 1
ATOM 864 O O . LEU A 1 110 ? 22.062 17.422 -9.375 1 97.31 110 LEU A O 1
ATOM 868 N N . TYR A 1 111 ? 20.141 16.922 -8.359 1 94.44 111 TYR A N 1
ATOM 869 C CA . TYR A 1 111 ? 20.484 17.594 -7.117 1 94.44 111 TYR A CA 1
ATOM 870 C C . TYR A 1 111 ? 21.406 16.719 -6.266 1 94.44 111 TYR A C 1
ATOM 872 O O . TYR A 1 111 ? 20.984 15.68 -5.762 1 94.44 111 TYR A O 1
ATOM 880 N N . ALA A 1 112 ? 22.625 17.078 -6.043 1 90.69 112 ALA A N 1
ATOM 881 C CA . ALA A 1 112 ? 23.594 16.281 -5.309 1 90.69 112 ALA A CA 1
ATOM 882 C C . ALA A 1 112 ? 24.297 17.109 -4.234 1 90.69 112 ALA A C 1
ATOM 884 O O . ALA A 1 112 ? 25.312 16.703 -3.678 1 90.69 112 ALA A O 1
ATOM 885 N N . ARG A 1 113 ? 23.734 18.172 -3.816 1 89.31 113 ARG A N 1
ATOM 886 C CA . ARG A 1 113 ? 24.375 19.047 -2.838 1 89.31 113 ARG A CA 1
ATOM 887 C C . ARG A 1 113 ? 24.172 18.531 -1.42 1 89.31 113 ARG A C 1
ATOM 889 O O . ARG A 1 113 ? 23.094 18.031 -1.083 1 89.31 113 ARG A O 1
ATOM 896 N N . GLU A 1 114 ? 25.188 18.609 -0.677 1 92.31 114 GLU A N 1
ATOM 897 C CA . GLU A 1 114 ? 25.109 18.234 0.731 1 92.31 114 GLU A CA 1
ATOM 898 C C . GLU A 1 114 ? 24.516 19.359 1.574 1 92.31 114 GLU A C 1
ATOM 900 O O . GLU A 1 114 ? 24.594 20.531 1.201 1 92.31 114 GLU A O 1
ATOM 905 N N . TYR A 1 115 ? 23.875 18.969 2.604 1 96.94 115 TYR A N 1
ATOM 906 C CA . TYR A 1 115 ? 23.297 19.922 3.541 1 96.94 115 TYR A CA 1
ATOM 907 C C . TYR A 1 115 ? 23.719 19.609 4.973 1 96.94 115 TYR A C 1
ATOM 909 O O . TYR A 1 115 ? 23.672 18.469 5.406 1 96.94 115 TYR A O 1
ATOM 917 N N . ASP A 1 116 ? 24.188 20.609 5.672 1 97 116 ASP A N 1
ATOM 918 C CA . ASP A 1 116 ? 24.594 20.453 7.066 1 97 116 ASP A CA 1
ATOM 919 C C . ASP A 1 116 ? 23.438 20.766 8.008 1 97 116 ASP A C 1
ATOM 921 O O . ASP A 1 116 ? 23.109 21.938 8.242 1 97 116 ASP A O 1
ATOM 925 N N . TRP A 1 117 ? 22.859 19.797 8.594 1 97.44 117 TRP A N 1
ATOM 926 C CA . TRP A 1 117 ? 21.719 19.938 9.492 1 97.44 117 TRP A CA 1
ATOM 927 C C . TRP A 1 117 ? 22.172 20.422 10.875 1 97.44 117 TRP A C 1
ATOM 929 O O . TRP A 1 117 ? 21.344 20.781 11.711 1 97.44 117 TRP A O 1
ATOM 939 N N . GLU A 1 118 ? 23.469 20.453 11.062 1 97.12 118 GLU A N 1
ATOM 940 C CA . GLU A 1 118 ? 24.031 20.953 12.312 1 97.12 118 GLU A CA 1
ATOM 941 C C . GLU A 1 118 ? 23.438 20.234 13.523 1 97.12 118 GLU A C 1
ATOM 943 O O . GLU A 1 118 ? 23.031 20.875 14.492 1 97.12 118 GLU A O 1
ATOM 948 N N . GLY A 1 119 ? 23.266 18.906 13.359 1 94.81 119 GLY A N 1
ATOM 949 C CA . GLY A 1 119 ? 22.812 18.078 14.469 1 94.81 119 GLY A CA 1
ATOM 950 C C . GLY A 1 119 ? 21.312 18.125 14.672 1 94.81 119 GLY A C 1
ATOM 951 O O . GLY A 1 119 ? 20.781 17.531 15.625 1 94.81 119 GLY A O 1
ATOM 952 N N . ASP A 1 120 ? 20.547 18.719 13.789 1 96.88 120 ASP A N 1
ATOM 953 C CA . ASP A 1 120 ? 19.094 18.812 13.883 1 96.88 120 ASP A CA 1
ATOM 954 C C . ASP A 1 120 ? 18.453 17.422 13.891 1 96.88 120 ASP A C 1
ATOM 956 O O . ASP A 1 120 ? 18.938 16.516 13.219 1 96.88 120 ASP A O 1
ATOM 960 N N . ARG A 1 121 ? 17.422 17.25 14.727 1 93 121 ARG A N 1
ATOM 961 C CA . ARG A 1 121 ? 16.562 16.062 14.781 1 93 121 ARG A CA 1
ATOM 962 C C . ARG A 1 121 ? 15.094 16.469 14.922 1 93 121 ARG A C 1
ATOM 964 O O . ARG A 1 121 ? 14.789 17.562 15.422 1 93 121 ARG A O 1
ATOM 971 N N . PRO A 1 122 ? 14.211 15.641 14.508 1 94.81 122 PRO A N 1
ATOM 972 C CA . PRO A 1 122 ? 12.789 15.93 14.734 1 94.81 122 PRO A CA 1
ATOM 973 C C . PRO A 1 122 ? 12.461 16.156 16.203 1 94.81 122 PRO A C 1
ATOM 975 O O . PRO A 1 122 ? 13.023 15.492 17.078 1 94.81 122 PRO A O 1
ATOM 978 N N . LEU A 1 123 ? 11.523 17.047 16.453 1 97.12 123 LEU A N 1
ATOM 979 C CA . LEU A 1 123 ? 11.234 17.484 17.812 1 97.12 123 LEU A CA 1
ATOM 980 C C . LEU A 1 123 ? 10.367 16.453 18.547 1 97.12 123 LEU A C 1
ATOM 982 O O . LEU A 1 123 ? 10.539 16.234 19.75 1 97.12 123 LEU A O 1
ATOM 986 N N . ARG A 1 124 ? 9.414 15.828 17.891 1 94.62 124 ARG A N 1
ATOM 987 C CA . ARG A 1 124 ? 8.516 14.812 18.438 1 94.62 124 ARG A CA 1
ATOM 988 C C . ARG A 1 124 ? 7.77 15.344 19.656 1 94.62 124 ARG A C 1
ATOM 990 O O . ARG A 1 124 ? 7.758 14.711 20.719 1 94.62 124 ARG A O 1
ATOM 997 N N . LEU A 1 125 ? 7.219 16.516 19.547 1 97.25 125 LEU A N 1
ATOM 998 C CA . LEU A 1 125 ? 6.387 17.062 20.609 1 97.25 125 LEU A CA 1
ATOM 999 C C . LEU A 1 125 ? 5.16 16.188 20.844 1 97.25 125 LEU A C 1
ATOM 1001 O O . LEU A 1 125 ? 4.531 15.727 19.891 1 97.25 125 LEU A O 1
ATOM 1005 N N . PRO A 1 126 ? 4.867 15.883 22.156 1 95.56 126 PRO A N 1
ATOM 1006 C CA . PRO A 1 126 ? 3.615 15.156 22.391 1 95.56 126 PRO A CA 1
ATOM 1007 C C . PRO A 1 126 ? 2.393 15.93 21.891 1 95.56 126 PRO A C 1
ATOM 1009 O O . PRO A 1 126 ? 2.344 17.156 22.016 1 95.56 126 PRO A O 1
ATOM 1012 N N . TYR A 1 127 ? 1.431 15.227 21.469 1 96.06 127 TYR A N 1
ATOM 1013 C CA . TYR A 1 127 ? 0.253 15.844 20.859 1 96.06 127 TYR A CA 1
ATOM 1014 C C . TYR A 1 127 ? -0.413 16.812 21.828 1 96.06 127 TYR A C 1
ATOM 1016 O O . TYR A 1 127 ? -0.859 17.891 21.422 1 96.06 127 TYR A O 1
ATOM 1024 N N . HIS A 1 128 ? -0.518 16.5 23.109 1 95 128 HIS A N 1
ATOM 1025 C CA . HIS A 1 128 ? -1.275 17.297 24.062 1 95 128 HIS A CA 1
ATOM 1026 C C . HIS A 1 128 ? -0.552 18.609 24.375 1 95 128 HIS A C 1
ATOM 1028 O O . HIS A 1 128 ? -1.143 19.531 24.953 1 95 128 HIS A O 1
ATOM 1034 N N . ARG A 1 129 ? 0.675 18.75 23.922 1 96.56 129 ARG A N 1
ATOM 1035 C CA . ARG A 1 129 ? 1.446 19.969 24.172 1 96.56 129 ARG A CA 1
ATOM 1036 C C . ARG A 1 129 ? 1.495 20.844 22.922 1 96.56 129 ARG A C 1
ATOM 1038 O O . ARG A 1 129 ? 2.016 21.969 22.969 1 96.56 129 ARG A O 1
ATOM 1045 N N . VAL A 1 130 ? 0.958 20.391 21.859 1 97.75 130 VAL A N 1
ATOM 1046 C CA . VAL A 1 130 ? 1.075 21.062 20.578 1 97.75 130 VAL A CA 1
ATOM 1047 C C . VAL A 1 130 ? 0.056 22.188 20.484 1 97.75 130 VAL A C 1
ATOM 1049 O O . VAL A 1 130 ? -1.094 22.031 20.906 1 97.75 130 VAL A O 1
ATOM 1052 N N . ILE A 1 131 ? 0.443 23.281 20.078 1 98.56 131 ILE A N 1
ATOM 1053 C CA . ILE A 1 131 ? -0.375 24.375 19.578 1 98.56 131 ILE A CA 1
ATOM 1054 C C . ILE A 1 131 ? -0.01 24.672 18.125 1 98.56 131 ILE A C 1
ATOM 1056 O O . ILE A 1 131 ? 0.998 25.328 17.844 1 98.56 131 ILE A O 1
ATOM 1060 N N . ALA A 1 132 ? -0.843 24.266 17.234 1 98.69 132 ALA A N 1
ATOM 1061 C CA . ALA A 1 132 ? -0.528 24.281 15.805 1 98.69 132 ALA A CA 1
ATOM 1062 C C . ALA A 1 132 ? -1.007 25.578 15.156 1 98.69 132 ALA A C 1
ATOM 1064 O O . ALA A 1 132 ? -1.909 26.25 15.672 1 98.69 132 ALA A O 1
ATOM 1065 N N . TYR A 1 133 ? -0.357 25.938 14.148 1 98.88 133 TYR A N 1
ATOM 1066 C CA . TYR A 1 133 ? -0.623 27.109 13.344 1 98.88 133 TYR A CA 1
ATOM 1067 C C . TYR A 1 133 ? -0.602 26.781 11.859 1 98.88 133 TYR A C 1
ATOM 1069 O O . TYR A 1 133 ? 0.435 26.391 11.32 1 98.88 133 TYR A O 1
ATOM 1077 N N . SER A 1 134 ? -1.756 26.859 11.18 1 98.69 134 SER A N 1
ATOM 1078 C CA . SER A 1 134 ? -1.857 26.531 9.766 1 98.69 134 SER A CA 1
ATOM 1079 C C . SER A 1 134 ? -1.556 27.734 8.891 1 98.69 134 SER A C 1
ATOM 1081 O O . SER A 1 134 ? -2.189 28.797 9.031 1 98.69 134 SER A O 1
ATOM 1083 N N . LEU A 1 135 ? -0.597 27.578 8.016 1 98.19 135 LEU A N 1
ATOM 1084 C CA . LEU A 1 135 ? -0.261 28.734 7.195 1 98.19 135 LEU A CA 1
ATOM 1085 C C . LEU A 1 135 ? 0.124 28.312 5.781 1 98.19 135 LEU A C 1
ATOM 1087 O O . LEU A 1 135 ? 0.356 27.125 5.527 1 98.19 135 LEU A O 1
ATOM 1091 N N . HIS A 1 136 ? -0.036 29.203 4.801 1 98.5 136 HIS A N 1
ATOM 1092 C CA . HIS A 1 136 ? 0.39 29.109 3.408 1 98.5 136 HIS A CA 1
ATOM 1093 C C . HIS A 1 136 ? 1.712 29.828 3.188 1 98.5 136 HIS A C 1
ATOM 1095 O O . HIS A 1 136 ? 1.83 31.016 3.496 1 98.5 136 HIS A O 1
ATOM 1101 N N . VAL A 1 137 ? 2.654 29.156 2.629 1 98.69 137 VAL A N 1
ATOM 1102 C CA . VAL A 1 137 ? 4.012 29.688 2.551 1 98.69 137 VAL A CA 1
ATOM 1103 C C . VAL A 1 137 ? 3.998 31.031 1.849 1 98.69 137 VAL A C 1
ATOM 1105 O O . VAL A 1 137 ? 4.551 32 2.359 1 98.69 137 VAL A O 1
ATOM 1108 N N . ARG A 1 138 ? 3.396 31.156 0.729 1 98.38 138 ARG A N 1
ATOM 1109 C CA . ARG A 1 138 ? 3.398 32.375 -0.067 1 98.38 138 ARG A CA 1
ATOM 1110 C C . ARG A 1 138 ? 2.5 33.438 0.558 1 98.38 138 ARG A C 1
ATOM 1112 O O . ARG A 1 138 ? 2.949 34.531 0.848 1 98.38 138 ARG A O 1
ATOM 1119 N N . GLY A 1 139 ? 1.308 33.094 0.883 1 98.38 139 GLY A N 1
ATOM 1120 C CA . GLY A 1 139 ? 0.327 34.031 1.381 1 98.38 139 GLY A CA 1
ATOM 1121 C C . GLY A 1 139 ? 0.664 34.562 2.76 1 98.38 139 GLY A C 1
ATOM 1122 O O . GLY A 1 139 ? 0.222 35.656 3.133 1 98.38 139 GLY A O 1
ATOM 1123 N N . PHE A 1 140 ? 1.438 33.875 3.535 1 98.69 140 PHE A N 1
ATOM 1124 C CA . PHE A 1 140 ? 1.798 34.25 4.898 1 98.69 140 PHE A CA 1
ATOM 1125 C C . PHE A 1 140 ? 2.617 35.531 4.914 1 98.69 140 PHE A C 1
ATOM 1127 O O . PHE A 1 140 ? 2.482 36.375 5.824 1 98.69 140 PHE A O 1
ATOM 1134 N N . THR A 1 141 ? 3.451 35.719 3.801 1 98.75 141 THR A N 1
ATOM 1135 C CA . THR A 1 141 ? 4.367 36.875 3.889 1 98.75 141 THR A CA 1
ATOM 1136 C C . THR A 1 141 ? 4.34 37.688 2.604 1 98.75 141 THR A C 1
ATOM 1138 O O . THR A 1 141 ? 5.055 38.688 2.48 1 98.75 141 THR A O 1
ATOM 1141 N N . LYS A 1 142 ? 3.523 37.344 1.659 1 98.5 142 LYS A N 1
ATOM 1142 C CA . LYS A 1 142 ? 3.562 37.969 0.35 1 98.5 142 LYS A CA 1
ATOM 1143 C C . LYS A 1 142 ? 3.08 39.438 0.434 1 98.5 142 LYS A C 1
ATOM 1145 O O . LYS A 1 142 ? 3.506 40.281 -0.352 1 98.5 142 LYS A O 1
ATOM 1150 N N . HIS A 1 143 ? 2.119 39.688 1.341 1 98.12 143 HIS A N 1
ATOM 1151 C CA . HIS A 1 143 ? 1.605 41.062 1.518 1 98.12 143 HIS A CA 1
ATOM 1152 C C . HIS A 1 143 ? 2.719 42.031 1.914 1 98.12 143 HIS A C 1
ATOM 1154 O O . HIS A 1 143 ? 3.594 41.656 2.709 1 98.12 143 HIS A O 1
ATOM 1160 N N . PHE A 1 144 ? 2.664 43.156 1.439 1 96.81 144 PHE A N 1
ATOM 1161 C CA . PHE A 1 144 ? 3.729 44.125 1.651 1 96.81 144 PHE A CA 1
ATOM 1162 C C . PHE A 1 144 ? 3.877 44.469 3.133 1 96.81 144 PHE A C 1
ATOM 1164 O O . PHE A 1 144 ? 4.977 44.75 3.6 1 96.81 144 PHE A O 1
ATOM 1171 N N . SER A 1 145 ? 2.852 44.312 3.875 1 97.56 145 SER A N 1
ATOM 1172 C CA . SER A 1 145 ? 2.842 44.688 5.285 1 97.56 145 SER A CA 1
ATOM 1173 C C . SER A 1 145 ? 3.535 43.656 6.145 1 97.56 145 SER A C 1
ATOM 1175 O O . SER A 1 145 ? 3.734 43.844 7.344 1 97.56 145 SER A O 1
ATOM 1177 N N . SER A 1 146 ? 3.969 42.531 5.531 1 97.62 146 SER A N 1
ATOM 1178 C CA . SER A 1 146 ? 4.664 41.531 6.301 1 97.62 146 SER A CA 1
ATOM 1179 C C . SER A 1 146 ? 6.035 42 6.754 1 97.62 146 SER A C 1
ATOM 1181 O O . SER A 1 146 ? 6.59 41.469 7.73 1 97.62 146 SER A O 1
ATOM 1183 N N . GLN A 1 147 ? 6.625 42.906 5.992 1 96.94 147 GLN A N 1
ATOM 1184 C CA . GLN A 1 147 ? 7.887 43.594 6.281 1 96.94 147 GLN A CA 1
ATOM 1185 C C . GLN A 1 147 ? 9.047 42.594 6.297 1 96.94 147 GLN A C 1
ATOM 1187 O O . GLN A 1 147 ? 10.047 42.812 6.984 1 96.94 147 GLN A O 1
ATOM 1192 N N . VAL A 1 148 ? 8.875 41.469 5.621 1 97.94 148 VAL A N 1
ATOM 1193 C CA . VAL A 1 148 ? 9.992 40.531 5.496 1 97.94 148 VAL A CA 1
ATOM 1194 C C . VAL A 1 148 ? 10.75 40.812 4.199 1 97.94 148 VAL A C 1
ATOM 1196 O O . VAL A 1 148 ? 10.219 41.438 3.275 1 97.94 148 VAL A O 1
ATOM 1199 N N . LYS A 1 149 ? 11.953 40.375 4.168 1 98.25 149 LYS A N 1
ATOM 1200 C CA . LYS A 1 149 ? 12.82 40.594 3.006 1 98.25 149 LYS A CA 1
ATOM 1201 C C . LYS A 1 149 ? 12.445 39.625 1.875 1 98.25 149 LYS A C 1
ATOM 1203 O O . LYS A 1 149 ? 12.383 40.031 0.712 1 98.25 149 LYS A O 1
ATOM 1208 N N . ASN A 1 150 ? 12.195 38.406 2.17 1 98.19 150 ASN A N 1
ATOM 1209 C CA . ASN A 1 150 ? 11.953 37.344 1.179 1 98.19 150 ASN A CA 1
ATOM 1210 C C . ASN A 1 150 ? 10.477 36.969 1.121 1 98.19 150 ASN A C 1
ATOM 1212 O O . ASN A 1 150 ? 10.125 35.812 1.382 1 98.19 150 ASN A O 1
ATOM 1216 N N . LYS A 1 151 ? 9.664 37.875 0.633 1 98.19 151 LYS A N 1
ATOM 1217 C CA . LYS A 1 151 ? 8.211 37.719 0.656 1 98.19 151 LYS A CA 1
ATOM 1218 C C . LYS A 1 151 ? 7.766 36.531 -0.161 1 98.19 151 LYS A C 1
ATOM 1220 O O . LYS A 1 151 ? 8.25 36.312 -1.276 1 98.19 151 LYS A O 1
ATOM 1225 N N . GLY A 1 152 ? 6.875 35.812 0.443 1 98.31 152 GLY A N 1
ATOM 1226 C CA . GLY A 1 152 ? 6.207 34.719 -0.249 1 98.31 152 GLY A CA 1
ATOM 1227 C C . GLY A 1 152 ? 7.074 33.469 -0.399 1 98.31 152 GLY A C 1
ATOM 1228 O O . GLY A 1 152 ? 6.789 32.625 -1.229 1 98.31 152 GLY A O 1
ATOM 1229 N N . THR A 1 153 ? 8.172 33.375 0.332 1 98.69 153 THR A N 1
ATOM 1230 C CA . THR A 1 153 ? 9.117 32.281 0.172 1 98.69 153 THR A CA 1
ATOM 1231 C C . THR A 1 153 ? 9.328 31.547 1.496 1 98.69 153 THR A C 1
ATOM 1233 O O . THR A 1 153 ? 8.812 31.969 2.533 1 98.69 153 THR A O 1
ATOM 1236 N N . PHE A 1 154 ? 10.055 30.406 1.459 1 98.88 154 PHE A N 1
ATOM 1237 C CA . PHE A 1 154 ? 10.422 29.656 2.662 1 98.88 154 PHE A CA 1
ATOM 1238 C C . PHE A 1 154 ? 11.203 30.547 3.625 1 98.88 154 PHE A C 1
ATOM 1240 O O . PHE A 1 154 ? 10.969 30.516 4.836 1 98.88 154 PHE A O 1
ATOM 1247 N N . LEU A 1 155 ? 12.094 31.359 3.098 1 98.69 155 LEU A N 1
ATOM 1248 C CA . LEU A 1 155 ? 12.875 32.25 3.934 1 98.69 155 LEU A CA 1
ATOM 1249 C C . LEU A 1 155 ? 11.992 33.312 4.57 1 98.69 155 LEU A C 1
ATOM 1251 O O . LEU A 1 155 ? 12.258 33.781 5.688 1 98.69 155 LEU A O 1
ATOM 1255 N N . GLY A 1 156 ? 10.961 33.75 3.805 1 98.75 156 GLY A N 1
ATOM 1256 C CA . GLY A 1 156 ? 9.992 34.656 4.398 1 98.75 156 GLY A CA 1
ATOM 1257 C C . GLY A 1 156 ? 9.336 34.094 5.645 1 98.75 156 GLY A C 1
ATOM 1258 O O . GLY A 1 156 ? 9.117 34.812 6.617 1 98.75 156 GLY A O 1
ATOM 1259 N N . VAL A 1 157 ? 9.008 32.844 5.652 1 98.88 157 VAL A N 1
ATOM 1260 C CA . VAL A 1 157 ? 8.43 32.156 6.816 1 98.88 157 VAL A CA 1
ATOM 1261 C C . VAL A 1 157 ? 9.438 32.156 7.961 1 98.88 157 VAL A C 1
ATOM 1263 O O . VAL A 1 157 ? 9.078 32.406 9.117 1 98.88 157 VAL A O 1
ATOM 1266 N N . VAL A 1 158 ? 10.711 31.891 7.609 1 98.81 158 VAL A N 1
ATOM 1267 C CA . VAL A 1 158 ? 11.766 31.875 8.609 1 98.81 158 VAL A CA 1
ATOM 1268 C C . VAL A 1 158 ? 11.836 33.219 9.32 1 98.81 158 VAL A C 1
ATOM 1270 O O . VAL A 1 158 ? 12.016 33.281 10.539 1 98.81 158 VAL A O 1
ATOM 1273 N N . GLU A 1 159 ? 11.672 34.281 8.562 1 98.75 159 GLU A N 1
ATOM 1274 C CA . GLU A 1 159 ? 11.75 35.656 9.109 1 98.75 159 GLU A CA 1
ATOM 1275 C C . GLU A 1 159 ? 10.602 35.906 10.07 1 98.75 159 GLU A C 1
ATOM 1277 O O . GLU A 1 159 ? 10.664 36.844 10.875 1 98.75 159 GLU A O 1
ATOM 1282 N N . LYS A 1 160 ? 9.562 35.125 10.062 1 98.75 160 LYS A N 1
ATOM 1283 C CA . LYS A 1 160 ? 8.398 35.344 10.922 1 98.75 160 LYS A CA 1
ATOM 1284 C C . LYS A 1 160 ? 8.422 34.375 12.117 1 98.75 160 LYS A C 1
ATOM 1286 O O . LYS A 1 160 ? 7.5 34.375 12.93 1 98.75 160 LYS A O 1
ATOM 1291 N N . ILE A 1 161 ? 9.492 33.562 12.281 1 98.81 161 ILE A N 1
ATOM 1292 C CA . ILE A 1 161 ? 9.594 32.594 13.375 1 98.81 161 ILE A CA 1
ATOM 1293 C C . ILE A 1 161 ? 9.516 33.344 14.711 1 98.81 161 ILE A C 1
ATOM 1295 O O . ILE A 1 161 ? 8.82 32.906 15.633 1 98.81 161 ILE A O 1
ATOM 1299 N N . PRO A 1 162 ? 10.156 34.5 14.914 1 98.75 162 PRO A N 1
ATOM 1300 C CA . PRO A 1 162 ? 10.016 35.219 16.188 1 98.75 162 PRO A CA 1
ATOM 1301 C C . PRO A 1 162 ? 8.562 35.531 16.531 1 98.75 162 PRO A C 1
ATOM 1303 O O . PRO A 1 162 ? 8.164 35.469 17.688 1 98.75 162 PRO A O 1
ATOM 1306 N N . TYR A 1 163 ? 7.809 35.906 15.531 1 98.62 163 TYR A N 1
ATOM 1307 C CA . TYR A 1 163 ? 6.391 36.188 15.75 1 98.62 163 TYR A CA 1
ATOM 1308 C C . TYR A 1 163 ? 5.668 34.938 16.25 1 98.62 163 TYR A C 1
ATOM 1310 O O . TYR A 1 163 ? 4.887 35 17.203 1 98.62 163 TYR A O 1
ATOM 1318 N N . LEU A 1 164 ? 5.906 33.812 15.578 1 98.88 164 LEU A N 1
ATOM 1319 C CA . LEU A 1 164 ? 5.266 32.562 15.953 1 98.88 164 LEU A CA 1
ATOM 1320 C C . LEU A 1 164 ? 5.629 32.156 17.391 1 98.88 164 LEU A C 1
ATOM 1322 O O . LEU A 1 164 ? 4.766 31.719 18.156 1 98.88 164 LEU A O 1
ATOM 1326 N N . THR A 1 165 ? 6.898 32.344 17.672 1 98.69 165 THR A N 1
ATOM 1327 C CA . THR A 1 165 ? 7.367 32.062 19.031 1 98.69 165 THR A CA 1
ATOM 1328 C C . THR A 1 165 ? 6.695 32.969 20.047 1 98.69 165 THR A C 1
ATOM 1330 O O . THR A 1 165 ? 6.289 32.531 21.125 1 98.69 165 THR A O 1
ATOM 1333 N N . GLU A 1 166 ? 6.582 34.188 19.688 1 98.56 166 GLU A N 1
ATOM 1334 C CA . GLU A 1 166 ? 5.922 35.156 20.562 1 98.56 166 GLU A CA 1
ATOM 1335 C C . GLU A 1 166 ? 4.473 34.75 20.828 1 98.56 166 GLU A C 1
ATOM 1337 O O . GLU A 1 166 ? 4 34.812 21.969 1 98.56 166 GLU A O 1
ATOM 1342 N N . LEU A 1 167 ? 3.797 34.375 19.828 1 98.62 167 LEU A N 1
ATOM 1343 C CA . LEU A 1 167 ? 2.398 33.969 19.938 1 98.62 167 LEU A CA 1
ATOM 1344 C C . LEU A 1 167 ? 2.262 32.719 20.766 1 98.62 167 LEU A C 1
ATOM 1346 O O . LEU A 1 167 ? 1.232 32.5 21.406 1 98.62 167 LEU A O 1
ATOM 1350 N N . GLY A 1 168 ? 3.252 31.875 20.766 1 98.69 168 GLY A N 1
ATOM 1351 C CA . GLY A 1 168 ? 3.248 30.641 21.547 1 98.69 168 GLY A CA 1
ATOM 1352 C C . GLY A 1 168 ? 3.041 29.406 20.703 1 98.69 168 GLY A C 1
ATOM 1353 O O . GLY A 1 168 ? 2.729 28.328 21.234 1 98.69 168 GLY A O 1
ATOM 1354 N N . ILE A 1 169 ? 3.293 29.5 19.438 1 98.81 169 ILE A N 1
ATOM 1355 C CA . ILE A 1 169 ? 3.098 28.406 18.484 1 98.81 169 ILE A CA 1
ATOM 1356 C C . ILE A 1 169 ? 4.305 27.469 18.516 1 98.81 169 ILE A C 1
ATOM 1358 O O . ILE A 1 169 ? 5.449 27.922 18.578 1 98.81 169 ILE A O 1
ATOM 1362 N N . ASN A 1 170 ? 4.023 26.125 18.484 1 98.81 170 ASN A N 1
ATOM 1363 C CA . ASN A 1 170 ? 5.168 25.219 18.453 1 98.81 170 ASN A CA 1
ATOM 1364 C C . ASN A 1 170 ? 5.016 24.156 17.375 1 98.81 170 ASN A C 1
ATOM 1366 O O . ASN A 1 170 ? 5.734 23.156 17.391 1 98.81 170 ASN A O 1
ATOM 1370 N N . GLN A 1 171 ? 4.125 24.328 16.484 1 98.81 171 GLN A N 1
ATOM 1371 C CA . GLN A 1 171 ? 3.965 23.5 15.297 1 98.81 171 GLN A CA 1
ATOM 1372 C C . GLN A 1 171 ? 3.318 24.281 14.164 1 98.81 171 GLN A C 1
ATOM 1374 O O . GLN A 1 171 ? 2.365 25.031 14.391 1 98.81 171 GLN A O 1
ATOM 1379 N N . ILE A 1 172 ? 3.803 24.141 13 1 98.94 172 ILE A N 1
ATOM 1380 C CA . ILE A 1 172 ? 3.139 24.766 11.867 1 98.94 172 ILE A CA 1
ATOM 1381 C C . ILE A 1 172 ? 2.666 23.703 10.883 1 98.94 172 ILE A C 1
ATOM 1383 O O . ILE A 1 172 ? 3.338 22.688 10.695 1 98.94 172 ILE A O 1
ATOM 1387 N N . HIS A 1 173 ? 1.475 23.859 10.398 1 98.81 173 HIS A N 1
ATOM 1388 C CA . HIS A 1 173 ? 0.922 23.109 9.281 1 98.81 173 HIS A CA 1
ATOM 1389 C C . HIS A 1 173 ? 1.045 23.891 7.977 1 98.81 173 HIS A C 1
ATOM 1391 O O . HIS A 1 173 ? 0.481 24.969 7.84 1 98.81 173 HIS A O 1
ATOM 1397 N N . LEU A 1 174 ? 1.756 23.297 7.047 1 98.81 174 LEU A N 1
ATOM 1398 C CA . LEU A 1 174 ? 1.957 23.984 5.777 1 98.81 174 LEU A CA 1
ATOM 1399 C C . LEU A 1 174 ? 1.077 23.391 4.688 1 98.81 174 LEU A C 1
ATOM 1401 O O . LEU A 1 174 ? 1.022 22.172 4.523 1 98.81 174 LEU A O 1
ATOM 1405 N N . MET A 1 175 ? 0.37 24.281 4.027 1 98.31 175 MET A N 1
ATOM 1406 C CA . MET A 1 175 ? -0.237 23.844 2.773 1 98.31 175 MET A CA 1
ATOM 1407 C C . MET A 1 175 ? 0.822 23.328 1.812 1 98.31 175 MET A C 1
ATOM 1409 O O . MET A 1 175 ? 2.016 23.359 2.113 1 98.31 175 MET A O 1
ATOM 1413 N N . PRO A 1 176 ? 0.471 22.734 0.694 1 98.19 176 PRO A N 1
ATOM 1414 C CA . PRO A 1 176 ? 1.427 22.047 -0.169 1 98.19 176 PRO A CA 1
ATOM 1415 C C . PRO A 1 176 ? 2.676 22.875 -0.459 1 98.19 176 PRO A C 1
ATOM 1417 O O . PRO A 1 176 ? 2.568 24.047 -0.839 1 98.19 176 PRO A O 1
ATOM 1420 N N . VAL A 1 177 ? 3.801 22.234 -0.258 1 98.56 177 VAL A N 1
ATOM 1421 C CA . VAL A 1 177 ? 5.078 22.906 -0.49 1 98.56 177 VAL A CA 1
ATOM 1422 C C . VAL A 1 177 ? 5.797 22.25 -1.668 1 98.56 177 VAL A C 1
ATOM 1424 O O . VAL A 1 177 ? 6.906 22.656 -2.025 1 98.56 177 VAL A O 1
ATOM 1427 N N . TYR A 1 178 ? 5.211 21.203 -2.258 1 98.38 178 TYR A N 1
ATOM 1428 C CA . TYR A 1 178 ? 5.766 20.547 -3.438 1 98.38 178 TYR A CA 1
ATOM 1429 C C . TYR A 1 178 ? 5.504 21.375 -4.691 1 98.38 178 TYR A C 1
ATOM 1431 O O . TYR A 1 178 ? 4.734 22.344 -4.656 1 98.38 178 TYR A O 1
ATOM 1439 N N . ASP A 1 179 ? 6.145 21.016 -5.781 1 98.06 179 ASP A N 1
ATOM 1440 C CA . ASP A 1 179 ? 6.031 21.812 -7 1 98.06 179 ASP A CA 1
ATOM 1441 C C . ASP A 1 179 ? 4.77 21.453 -7.781 1 98.06 179 ASP A C 1
ATOM 1443 O O . ASP A 1 179 ? 4.488 20.266 -8 1 98.06 179 ASP A O 1
ATOM 1447 N N . PHE A 1 180 ? 3.934 22.438 -8.078 1 96.75 180 PHE A N 1
ATOM 1448 C CA . PHE A 1 180 ? 2.684 22.281 -8.812 1 96.75 180 PHE A CA 1
ATOM 1449 C C . PHE A 1 180 ? 2.549 23.359 -9.883 1 96.75 180 PHE A C 1
ATOM 1451 O O . PHE A 1 180 ? 3.316 24.328 -9.898 1 96.75 180 PHE A O 1
ATOM 1458 N N . GLU A 1 181 ? 1.605 23.172 -10.805 1 94.75 181 GLU A N 1
ATOM 1459 C CA . GLU A 1 181 ? 1.348 24.156 -11.852 1 94.75 181 GLU A CA 1
ATOM 1460 C C . GLU A 1 181 ? 0.421 25.25 -11.359 1 94.75 181 GLU A C 1
ATOM 1462 O O . GLU A 1 181 ? -0.703 24.984 -10.93 1 94.75 181 GLU A O 1
ATOM 1467 N N . GLU A 1 182 ? 0.868 26.5 -11.438 1 96.19 182 GLU A N 1
ATOM 1468 C CA . GLU A 1 182 ? 0.107 27.641 -10.945 1 96.19 182 GLU A CA 1
ATOM 1469 C C . GLU A 1 182 ? -0.88 28.141 -11.992 1 96.19 182 GLU A C 1
ATOM 1471 O O . GLU A 1 182 ? -1.923 28.703 -11.656 1 96.19 182 GLU A O 1
ATOM 1476 N N . CYS A 1 183 ? -0.465 27.938 -13.227 1 95.19 183 CYS A N 1
ATOM 1477 C CA . CYS A 1 183 ? -1.225 28.531 -14.32 1 95.19 183 CYS A CA 1
ATOM 1478 C C . CYS A 1 183 ? -2.229 27.547 -14.898 1 95.19 183 CYS A C 1
ATOM 1480 O O . CYS A 1 183 ? -2.004 26.984 -15.969 1 95.19 183 CYS A O 1
ATOM 1482 N N . LEU A 1 184 ? -3.316 27.375 -14.305 1 92.88 184 LEU A N 1
ATOM 1483 C CA . LEU A 1 184 ? -4.445 26.578 -14.781 1 92.88 184 LEU A CA 1
ATOM 1484 C C . LEU A 1 184 ? -5.574 27.484 -15.266 1 92.88 184 LEU A C 1
ATOM 1486 O O . LEU A 1 184 ? -5.344 28.641 -15.633 1 92.88 184 LEU A O 1
ATOM 1490 N N . GLN A 1 185 ? -6.836 26.906 -15.406 1 90.56 185 GLN A N 1
ATOM 1491 C CA . GLN A 1 185 ? -7.957 27.766 -15.766 1 90.56 185 GLN A CA 1
ATOM 1492 C C . GLN A 1 185 ? -8.055 28.969 -14.836 1 90.56 185 GLN A C 1
ATOM 1494 O O . GLN A 1 185 ? -8.273 30.094 -15.281 1 90.56 185 GLN A O 1
ATOM 1499 N N . TYR A 1 186 ? -7.918 28.688 -13.547 1 92.88 186 TYR A N 1
ATOM 1500 C CA . TYR A 1 186 ? -7.746 29.688 -12.5 1 92.88 186 TYR A CA 1
ATOM 1501 C C . TYR A 1 186 ? -6.375 29.562 -11.844 1 92.88 186 TYR A C 1
ATOM 1503 O O . TYR A 1 186 ? -5.73 28.516 -11.938 1 92.88 186 TYR A O 1
ATOM 1511 N N . ARG A 1 187 ? -5.871 30.703 -11.336 1 95.5 187 ARG A N 1
ATOM 1512 C CA . ARG A 1 187 ? -4.602 30.656 -10.617 1 95.5 187 ARG A CA 1
ATOM 1513 C C . ARG A 1 187 ? -4.652 29.625 -9.484 1 95.5 187 ARG A C 1
ATOM 1515 O O . ARG A 1 187 ? -5.492 29.734 -8.594 1 95.5 187 ARG A O 1
ATOM 1522 N N . ASN A 1 188 ? -3.787 28.656 -9.562 1 97 188 ASN A N 1
ATOM 1523 C CA . ASN A 1 188 ? -3.684 27.688 -8.477 1 97 188 ASN A CA 1
ATOM 1524 C C . ASN A 1 188 ? -2.801 28.203 -7.344 1 97 188 ASN A C 1
ATOM 1526 O O . ASN A 1 188 ? -1.598 27.953 -7.32 1 97 188 ASN A O 1
ATOM 1530 N N . TYR A 1 189 ? -3.463 28.797 -6.457 1 97.5 189 TYR A N 1
ATOM 1531 C CA . TYR A 1 189 ? -2.779 29.438 -5.344 1 97.5 189 TYR A CA 1
ATOM 1532 C C . TYR A 1 189 ? -2.447 28.438 -4.246 1 97.5 189 TYR A C 1
ATOM 1534 O O . TYR A 1 189 ? -1.336 28.438 -3.711 1 97.5 189 TYR A O 1
ATOM 1542 N N . TRP A 1 190 ? -3.279 27.438 -3.973 1 97.5 190 TRP A N 1
ATOM 1543 C CA . TRP A 1 190 ? -3.166 26.547 -2.832 1 97.5 190 TRP A CA 1
ATOM 1544 C C . TRP A 1 190 ? -2.256 25.359 -3.16 1 97.5 190 TRP A C 1
ATOM 1546 O O . TRP A 1 190 ? -1.702 24.734 -2.258 1 97.5 190 TRP A O 1
ATOM 1556 N N . GLY A 1 191 ? -2.141 24.984 -4.43 1 96.75 191 GLY A N 1
ATOM 1557 C CA . GLY A 1 191 ? -1.229 23.922 -4.84 1 96.75 191 GLY A CA 1
ATOM 1558 C C . GLY A 1 191 ? -1.857 22.547 -4.801 1 96.75 191 GLY A C 1
ATOM 1559 O O . GLY A 1 191 ? -1.151 21.531 -4.828 1 96.75 191 GLY A O 1
ATOM 1560 N N . TYR A 1 192 ? -3.213 22.453 -4.785 1 95 192 TYR A N 1
ATOM 1561 C CA . TYR A 1 192 ? -3.885 21.156 -4.836 1 95 192 TYR A CA 1
ATOM 1562 C C . TYR A 1 192 ? -4.016 20.672 -6.27 1 95 192 TYR A C 1
ATOM 1564 O O . TYR A 1 192 ? -4.121 21.469 -7.203 1 95 192 TYR A O 1
ATOM 1572 N N . GLY A 1 193 ? -3.965 19.359 -6.461 1 94.81 193 GLY A N 1
ATOM 1573 C CA . GLY A 1 193 ? -4.023 18.766 -7.785 1 94.81 193 GLY A CA 1
ATOM 1574 C C . GLY A 1 193 ? -2.771 17.984 -8.141 1 94.81 193 GLY A C 1
ATOM 1575 O O . GLY A 1 193 ? -2.039 17.531 -7.258 1 94.81 193 GLY A O 1
ATOM 1576 N N . ASP A 1 194 ? -2.541 17.812 -9.422 1 94.38 194 ASP A N 1
ATOM 1577 C CA . ASP A 1 194 ? -1.364 17.078 -9.891 1 94.38 194 ASP A CA 1
ATOM 1578 C C . ASP A 1 194 ? -0.084 17.859 -9.578 1 94.38 194 ASP A C 1
ATOM 1580 O O . ASP A 1 194 ? -0.049 19.078 -9.688 1 94.38 194 ASP A O 1
ATOM 1584 N N . ALA A 1 195 ? 0.93 17.172 -9.18 1 96.88 195 ALA A N 1
ATOM 1585 C CA . ALA A 1 195 ? 2.146 17.844 -8.734 1 96.88 195 ALA A CA 1
ATOM 1586 C C . ALA A 1 195 ? 3.361 16.938 -8.859 1 96.88 195 ALA A C 1
ATOM 1588 O O . ALA A 1 195 ? 3.219 15.727 -9.094 1 96.88 195 ALA A O 1
ATOM 1589 N N . TYR A 1 196 ? 4.543 17.531 -8.945 1 97.62 196 TYR A N 1
ATOM 1590 C CA . TYR A 1 196 ? 5.801 16.844 -8.68 1 97.62 196 TYR A CA 1
ATOM 1591 C C . TYR A 1 196 ? 6.082 16.781 -7.18 1 97.62 196 TYR A C 1
ATOM 1593 O O . TYR A 1 196 ? 6.809 17.625 -6.648 1 97.62 196 TYR A O 1
ATOM 1601 N N . CYS A 1 197 ? 5.637 15.727 -6.562 1 98.12 197 CYS A N 1
ATOM 1602 C CA . CYS A 1 197 ? 5.422 15.688 -5.121 1 98.12 197 CYS A CA 1
ATOM 1603 C C . CYS A 1 197 ? 6.746 15.609 -4.375 1 98.12 197 CYS A C 1
ATOM 1605 O O . CYS A 1 197 ? 6.809 15.906 -3.182 1 98.12 197 CYS A O 1
ATOM 1607 N N . PHE A 1 198 ? 7.84 15.203 -5.066 1 98.56 198 PHE A N 1
ATOM 1608 C CA . PHE A 1 198 ? 9.117 15.062 -4.383 1 98.56 198 PHE A CA 1
ATOM 1609 C C . PHE A 1 198 ? 9.867 16.391 -4.355 1 98.56 198 PHE A C 1
ATOM 1611 O O . PHE A 1 198 ? 10.766 16.594 -3.533 1 98.56 198 PHE A O 1
ATOM 1618 N N . ALA A 1 199 ? 9.562 17.266 -5.289 1 98.69 199 ALA A N 1
ATOM 1619 C CA . ALA A 1 199 ? 10.297 18.516 -5.461 1 98.69 199 ALA A CA 1
ATOM 1620 C C . ALA A 1 199 ? 9.617 19.656 -4.703 1 98.69 199 ALA A C 1
ATOM 1622 O O . ALA A 1 199 ? 8.438 19.938 -4.91 1 98.69 199 ALA A O 1
ATOM 1623 N N . PRO A 1 200 ? 10.375 20.328 -3.832 1 98.69 200 PRO A N 1
ATOM 1624 C CA . PRO A 1 200 ? 9.797 21.547 -3.254 1 98.69 200 PRO A CA 1
ATOM 1625 C C . PRO A 1 200 ? 9.477 22.609 -4.305 1 98.69 200 PRO A C 1
ATOM 1627 O O . PRO A 1 200 ? 10.133 22.656 -5.352 1 98.69 200 PRO A O 1
ATOM 1630 N N . LYS A 1 201 ? 8.477 23.375 -4.023 1 98.5 201 LYS A N 1
ATOM 1631 C CA . LYS A 1 201 ? 8.023 24.406 -4.961 1 98.5 201 LYS A CA 1
ATOM 1632 C C . LYS A 1 201 ? 9.156 25.375 -5.293 1 98.5 201 LYS A C 1
ATOM 1634 O O . LYS A 1 201 ? 9.57 26.156 -4.445 1 98.5 201 LYS A O 1
ATOM 1639 N N . ALA A 1 202 ? 9.547 25.375 -6.504 1 98 202 ALA A N 1
ATOM 1640 C CA . ALA A 1 202 ? 10.695 26.172 -6.941 1 98 202 ALA A CA 1
ATOM 1641 C C . ALA A 1 202 ? 10.453 27.656 -6.719 1 98 202 ALA A C 1
ATOM 1643 O O . ALA A 1 202 ? 11.359 28.391 -6.328 1 98 202 ALA A O 1
ATOM 1644 N N . SER A 1 203 ? 9.25 28.062 -6.906 1 98 203 SER A N 1
ATOM 1645 C CA . SER A 1 203 ? 8.93 29.484 -6.844 1 98 203 SER A CA 1
ATOM 1646 C C . SER A 1 203 ? 8.75 29.953 -5.402 1 98 203 SER A C 1
ATOM 1648 O O . SER A 1 203 ? 8.547 31.141 -5.148 1 98 203 SER A O 1
ATOM 1650 N N . TYR A 1 204 ? 8.797 29.078 -4.406 1 98.56 204 TYR A N 1
ATOM 1651 C CA . TYR A 1 204 ? 8.781 29.438 -2.994 1 98.56 204 TYR A CA 1
ATOM 1652 C C . TYR A 1 204 ? 10.195 29.703 -2.482 1 98.56 204 TYR A C 1
ATOM 1654 O O . TYR A 1 204 ? 10.414 29.812 -1.273 1 98.56 204 TYR A O 1
ATOM 1662 N N . SER A 1 205 ? 11.141 29.781 -3.379 1 97.88 205 SER A N 1
ATOM 1663 C CA . SER A 1 205 ? 12.531 30.016 -2.998 1 97.88 205 SER A CA 1
ATOM 1664 C C . SER A 1 205 ? 13.008 31.391 -3.438 1 97.88 205 SER A C 1
ATOM 1666 O O . SER A 1 205 ? 12.75 31.812 -4.566 1 97.88 205 SER A O 1
ATOM 1668 N N . ALA A 1 206 ? 13.672 32.031 -2.549 1 96.56 206 ALA A N 1
ATOM 1669 C CA . ALA A 1 206 ? 14.258 33.344 -2.852 1 96.56 206 ALA A CA 1
ATOM 1670 C C . ALA A 1 206 ? 15.609 33.188 -3.547 1 96.56 206 ALA A C 1
ATOM 1672 O O . ALA A 1 206 ? 15.953 34 -4.426 1 96.56 206 ALA A O 1
ATOM 1673 N N . SER A 1 207 ? 16.391 32.219 -3.236 1 94.56 207 SER A N 1
ATOM 1674 C CA . SER A 1 207 ? 17.75 32.031 -3.721 1 94.56 207 SER A CA 1
ATOM 1675 C C . SER A 1 207 ? 17.766 31.25 -5.027 1 94.56 207 SER A C 1
ATOM 1677 O O . SER A 1 207 ? 18.797 31.172 -5.707 1 94.56 207 SER A O 1
ATOM 1679 N N . GLY A 1 208 ? 16.734 30.641 -5.324 1 95 208 GLY A N 1
ATOM 1680 C CA . GLY A 1 208 ? 16.688 29.766 -6.48 1 95 208 GLY A CA 1
ATOM 1681 C C . GLY A 1 208 ? 16.938 28.312 -6.137 1 95 208 GLY A C 1
ATOM 1682 O O . GLY A 1 208 ? 16.844 27.438 -7 1 95 208 GLY A O 1
ATOM 1683 N N . ASP A 1 209 ? 17.234 28 -4.902 1 97.38 209 ASP A N 1
ATOM 1684 C CA . ASP A 1 209 ? 17.438 26.641 -4.406 1 97.38 209 ASP A CA 1
ATOM 1685 C C . ASP A 1 209 ? 16.359 26.266 -3.389 1 97.38 209 ASP A C 1
ATOM 1687 O O . ASP A 1 209 ? 16.594 26.328 -2.18 1 97.38 209 ASP A O 1
ATOM 1691 N N . ALA A 1 210 ? 15.258 25.797 -3.918 1 98.38 210 ALA A N 1
ATOM 1692 C CA . ALA A 1 210 ? 14.102 25.484 -3.078 1 98.38 210 ALA A CA 1
ATOM 1693 C C . ALA A 1 210 ? 14.398 24.344 -2.123 1 98.38 210 ALA A C 1
ATOM 1695 O O . ALA A 1 210 ? 13.898 24.312 -0.996 1 98.38 210 ALA A O 1
ATOM 1696 N N . VAL A 1 211 ? 15.227 23.375 -2.57 1 98.5 211 VAL A N 1
ATOM 1697 C CA . VAL A 1 211 ? 15.602 22.234 -1.73 1 98.5 211 VAL A CA 1
ATOM 1698 C C . VAL A 1 211 ? 16.328 22.734 -0.481 1 98.5 211 VAL A C 1
ATOM 1700 O O . VAL A 1 211 ? 15.938 22.406 0.642 1 98.5 211 VAL A O 1
ATOM 1703 N N . ARG A 1 212 ? 17.281 23.547 -0.659 1 98.31 212 ARG A N 1
ATOM 1704 C CA . ARG A 1 212 ? 18.062 24.078 0.454 1 98.31 212 ARG A CA 1
ATOM 1705 C C . ARG A 1 212 ? 17.188 24.953 1.351 1 98.31 212 ARG A C 1
ATOM 1707 O O . ARG A 1 212 ? 17.266 24.875 2.578 1 98.31 212 ARG A O 1
ATOM 1714 N N . GLU A 1 213 ? 16.359 25.812 0.803 1 98.56 213 GLU A N 1
ATOM 1715 C CA . GLU A 1 213 ? 15.57 26.766 1.589 1 98.56 213 GLU A CA 1
ATOM 1716 C C . GLU A 1 213 ? 14.523 26.047 2.438 1 98.56 213 GLU A C 1
ATOM 1718 O O . GLU A 1 213 ? 14.227 26.469 3.555 1 98.56 213 GLU A O 1
ATOM 1723 N N . LEU A 1 214 ? 13.883 25 1.856 1 98.81 214 LEU A N 1
ATOM 1724 C CA . LEU A 1 214 ? 12.945 24.234 2.676 1 98.81 214 LEU A CA 1
ATOM 1725 C C . LEU A 1 214 ? 13.664 23.578 3.857 1 98.81 214 LEU A C 1
ATOM 1727 O O . LEU A 1 214 ? 13.148 23.594 4.977 1 98.81 214 LEU A O 1
ATOM 1731 N N . LYS A 1 215 ? 14.883 23.047 3.611 1 98.81 215 LYS A N 1
ATOM 1732 C CA . LYS A 1 215 ? 15.68 22.484 4.695 1 98.81 215 LYS A CA 1
ATOM 1733 C C . LYS A 1 215 ? 16.047 23.547 5.723 1 98.81 215 LYS A C 1
ATOM 1735 O O . LYS A 1 215 ? 15.977 23.312 6.93 1 98.81 215 LYS A O 1
ATOM 1740 N N . ASP A 1 216 ? 16.438 24.719 5.191 1 98.69 216 ASP A N 1
ATOM 1741 C CA . ASP A 1 216 ? 16.75 25.828 6.078 1 98.69 216 ASP A CA 1
ATOM 1742 C C . ASP A 1 216 ? 15.547 26.188 6.953 1 98.69 216 ASP A C 1
ATOM 1744 O O . ASP A 1 216 ? 15.695 26.469 8.141 1 98.69 216 ASP A O 1
ATOM 1748 N N . MET A 1 217 ? 14.422 26.219 6.371 1 98.88 217 MET A N 1
ATOM 1749 C CA . MET A 1 217 ? 13.219 26.578 7.113 1 98.88 217 MET A CA 1
ATOM 1750 C C . MET A 1 217 ? 12.922 25.562 8.211 1 98.88 217 MET A C 1
ATOM 1752 O O . MET A 1 217 ? 12.664 25.938 9.352 1 98.88 217 MET A O 1
ATOM 1756 N N . VAL A 1 218 ? 12.961 24.266 7.867 1 98.88 218 VAL A N 1
ATOM 1757 C CA . VAL A 1 218 ? 12.68 23.203 8.836 1 98.88 218 VAL A CA 1
ATOM 1758 C C . VAL A 1 218 ? 13.695 23.281 9.984 1 98.88 218 VAL A C 1
ATOM 1760 O O . VAL A 1 218 ? 13.32 23.234 11.156 1 98.88 218 VAL A O 1
ATOM 1763 N N . LYS A 1 219 ? 14.969 23.422 9.609 1 98.81 219 LYS A N 1
ATOM 1764 C CA . LYS A 1 219 ? 16.031 23.516 10.609 1 98.81 219 LYS A CA 1
ATOM 1765 C C . LYS A 1 219 ? 15.82 24.719 11.531 1 98.81 219 LYS A C 1
ATOM 1767 O O . LYS A 1 219 ? 15.961 24.594 12.75 1 98.81 219 LYS A O 1
ATOM 1772 N N . ALA A 1 220 ? 15.492 25.844 10.953 1 98.88 220 ALA A N 1
ATOM 1773 C CA . ALA A 1 220 ? 15.258 27.062 11.734 1 98.88 220 ALA A CA 1
ATOM 1774 C C . ALA A 1 220 ? 14.055 26.891 12.656 1 98.88 220 ALA A C 1
ATOM 1776 O O . ALA A 1 220 ? 14.078 27.344 13.805 1 98.88 220 ALA A O 1
ATOM 1777 N N . CYS A 1 221 ? 13.008 26.328 12.164 1 98.94 221 CYS A N 1
ATOM 1778 C CA . CYS A 1 221 ? 11.836 26.062 12.984 1 98.94 221 CYS A CA 1
ATOM 1779 C C . CYS A 1 221 ? 12.18 25.156 14.156 1 98.94 221 CYS A C 1
ATOM 1781 O O . CYS A 1 221 ? 11.82 25.453 15.305 1 98.94 221 CYS A O 1
ATOM 1783 N N . HIS A 1 222 ? 12.898 24.078 13.859 1 98.88 222 HIS A N 1
ATOM 1784 C CA . HIS A 1 222 ? 13.297 23.141 14.906 1 98.88 222 HIS A CA 1
ATOM 1785 C C . HIS A 1 222 ? 14.125 23.844 15.977 1 98.88 222 HIS A C 1
ATOM 1787 O O . HIS A 1 222 ? 13.922 23.625 17.172 1 98.88 222 HIS A O 1
ATOM 1793 N N . LYS A 1 223 ? 15.047 24.656 15.531 1 98.69 223 LYS A N 1
ATOM 1794 C CA . LYS A 1 223 ? 15.875 25.391 16.469 1 98.69 223 LYS A CA 1
ATOM 1795 C C . LYS A 1 223 ? 15.008 26.266 17.391 1 98.69 223 LYS A C 1
ATOM 1797 O O . LYS A 1 223 ? 15.352 26.469 18.562 1 98.69 223 LYS A O 1
ATOM 1802 N N . ALA A 1 224 ? 13.891 26.703 16.891 1 98.81 224 ALA A N 1
ATOM 1803 C CA . ALA A 1 224 ? 12.984 27.562 17.656 1 98.81 224 ALA A CA 1
ATOM 1804 C C . ALA A 1 224 ? 11.945 26.719 18.406 1 98.81 224 ALA A C 1
ATOM 1806 O O . ALA A 1 224 ? 11.039 27.266 19.031 1 98.81 224 ALA A O 1
ATOM 1807 N N . GLY A 1 225 ? 12.016 25.406 18.312 1 98.69 225 GLY A N 1
ATOM 1808 C CA . GLY A 1 225 ? 11.086 24.531 19 1 98.69 225 GLY A CA 1
ATOM 1809 C C . GLY A 1 225 ? 9.758 24.391 18.266 1 98.69 225 GLY A C 1
ATOM 1810 O O . GLY A 1 225 ? 8.734 24.078 18.875 1 98.69 225 GLY A O 1
ATOM 1811 N N . ILE A 1 226 ? 9.75 24.625 16.984 1 98.94 226 ILE A N 1
ATOM 1812 C CA . ILE A 1 226 ? 8.531 24.562 16.203 1 98.94 226 ILE A CA 1
ATOM 1813 C C . ILE A 1 226 ? 8.586 23.359 15.258 1 98.94 226 ILE A C 1
ATOM 1815 O O . ILE A 1 226 ? 9.5 23.25 14.438 1 98.94 226 ILE A O 1
ATOM 1819 N N . GLU A 1 227 ? 7.633 22.453 15.383 1 98.88 227 GLU A N 1
ATOM 1820 C CA . GLU A 1 227 ? 7.504 21.328 14.453 1 98.88 227 GLU A CA 1
ATOM 1821 C C . GLU A 1 227 ? 6.984 21.797 13.094 1 98.88 227 GLU A C 1
ATOM 1823 O O . GLU A 1 227 ? 6.254 22.781 13.008 1 98.88 227 GLU A O 1
ATOM 1828 N N . VAL A 1 228 ? 7.352 21.078 12.07 1 98.94 228 VAL A N 1
ATOM 1829 C CA . VAL A 1 228 ? 6.875 21.375 10.719 1 98.94 228 VAL A CA 1
ATOM 1830 C C . VAL A 1 228 ? 6.086 20.172 10.188 1 98.94 228 VAL A C 1
ATOM 1832 O O . VAL A 1 228 ? 6.637 19.078 10.023 1 98.94 228 VAL A O 1
ATOM 1835 N N . VAL A 1 229 ? 4.82 20.391 9.961 1 98.81 229 VAL A N 1
ATOM 1836 C CA . VAL A 1 229 ? 3.914 19.391 9.406 1 98.81 229 VAL A CA 1
ATOM 1837 C C . VAL A 1 229 ? 3.498 19.797 7.996 1 98.81 229 VAL A C 1
ATOM 1839 O O . VAL A 1 229 ? 3.158 20.969 7.754 1 98.81 229 VAL A O 1
ATOM 1842 N N . LEU A 1 230 ? 3.555 18.891 7.035 1 98.81 230 LEU A N 1
ATOM 1843 C CA . LEU A 1 230 ? 3.221 19.188 5.645 1 98.81 230 LEU A CA 1
ATOM 1844 C C . LEU A 1 230 ? 1.873 18.578 5.27 1 98.81 230 LEU A C 1
ATOM 1846 O O . LEU A 1 230 ? 1.627 17.391 5.523 1 98.81 230 LEU A O 1
ATOM 1850 N N . GLU A 1 231 ? 1.022 19.375 4.742 1 98.31 231 GLU A N 1
ATOM 1851 C CA . GLU A 1 231 ? -0.176 18.844 4.102 1 98.31 231 GLU A CA 1
ATOM 1852 C C . GLU A 1 231 ? 0.148 18.234 2.734 1 98.31 231 GLU A C 1
ATOM 1854 O O . GLU A 1 231 ? 0.604 18.953 1.834 1 98.31 231 GLU A O 1
ATOM 1859 N N . MET A 1 232 ? -0.102 16.953 2.623 1 98.19 232 MET A N 1
ATOM 1860 C CA . MET A 1 232 ? 0.155 16.219 1.39 1 98.19 232 MET A CA 1
ATOM 1861 C C . MET A 1 232 ? -1.104 15.508 0.91 1 98.19 232 MET A C 1
ATOM 1863 O O . MET A 1 232 ? -1.256 14.305 1.111 1 98.19 232 MET A O 1
ATOM 1867 N N . PRO A 1 233 ? -2 16.141 0.226 1 96.44 233 PRO A N 1
ATOM 1868 C CA . PRO A 1 233 ? -3.293 15.562 -0.133 1 96.44 233 PRO A CA 1
ATOM 1869 C C . PRO A 1 233 ? -3.184 14.531 -1.25 1 96.44 233 PRO A C 1
ATOM 1871 O O . PRO A 1 233 ? -4 13.609 -1.325 1 96.44 233 PRO A O 1
ATOM 1874 N N . PHE A 1 234 ? -2.293 14.406 -2.045 1 97.69 234 PHE A N 1
ATOM 1875 C CA . PHE A 1 234 ? -2.105 13.547 -3.209 1 97.69 234 PHE A CA 1
ATOM 1876 C C . PHE A 1 234 ? -3.41 13.391 -3.98 1 97.69 234 PHE A C 1
ATOM 1878 O O . PHE A 1 234 ? -4.496 13.5 -3.404 1 97.69 234 PHE A O 1
ATOM 1885 N N . THR A 1 235 ? -3.355 13.258 -5.227 1 96.69 235 THR A N 1
ATOM 1886 C CA . THR A 1 235 ? -4.527 12.953 -6.035 1 96.69 235 THR A CA 1
ATOM 1887 C C . THR A 1 235 ? -4.711 11.445 -6.168 1 96.69 235 THR A C 1
ATOM 1889 O O . THR A 1 235 ? -3.787 10.672 -5.891 1 96.69 235 THR A O 1
ATOM 1892 N N . GLY A 1 236 ? -5.906 11.078 -6.562 1 93.75 236 GLY A N 1
ATOM 1893 C CA . GLY A 1 236 ? -6.219 9.664 -6.727 1 93.75 236 GLY A CA 1
ATOM 1894 C C . GLY A 1 236 ? -5.379 8.984 -7.793 1 93.75 236 GLY A C 1
ATOM 1895 O O . GLY A 1 236 ? -5.285 7.758 -7.824 1 93.75 236 GLY A O 1
ATOM 1896 N N . THR A 1 237 ? -4.758 9.75 -8.602 1 93.12 237 THR A N 1
ATOM 1897 C CA . THR A 1 237 ? -3.99 9.195 -9.719 1 93.12 237 THR A CA 1
ATOM 1898 C C . THR A 1 237 ? -2.572 8.844 -9.273 1 93.12 237 THR A C 1
ATOM 1900 O O . THR A 1 237 ? -1.851 8.148 -9.984 1 93.12 237 THR A O 1
ATOM 1903 N N . VAL A 1 238 ? -2.076 9.297 -8.133 1 95.75 238 VAL A N 1
ATOM 1904 C CA . VAL A 1 238 ? -0.736 9 -7.637 1 95.75 238 VAL A CA 1
ATOM 1905 C C . VAL A 1 238 ? -0.682 7.566 -7.117 1 95.75 238 VAL A C 1
ATOM 1907 O O . VAL A 1 238 ? -1.491 7.172 -6.273 1 95.75 238 VAL A O 1
ATOM 1910 N N . PRO A 1 239 ? 0.253 6.793 -7.617 1 94.81 239 PRO A N 1
ATOM 1911 C CA . PRO A 1 239 ? 0.368 5.418 -7.125 1 94.81 239 PRO A CA 1
ATOM 1912 C C . PRO A 1 239 ? 0.623 5.352 -5.621 1 94.81 239 PRO A C 1
ATOM 1914 O O . PRO A 1 239 ? 1.369 6.172 -5.078 1 94.81 239 PRO A O 1
ATOM 1917 N N . LYS A 1 240 ? 0.023 4.352 -4.969 1 95.25 240 LYS A N 1
ATOM 1918 C CA . LYS A 1 240 ? 0.097 4.199 -3.516 1 95.25 240 LYS A CA 1
ATOM 1919 C C . LYS A 1 240 ? 1.544 4.059 -3.051 1 95.25 240 LYS A C 1
ATOM 1921 O O . LYS A 1 240 ? 1.934 4.637 -2.035 1 95.25 240 LYS A O 1
ATOM 1926 N N . GLN A 1 241 ? 2.305 3.346 -3.801 1 94.44 241 GLN A N 1
ATOM 1927 C CA . GLN A 1 241 ? 3.711 3.158 -3.457 1 94.44 241 GLN A CA 1
ATOM 1928 C C . GLN A 1 241 ? 4.469 4.48 -3.512 1 94.44 241 GLN A C 1
ATOM 1930 O O . GLN A 1 241 ? 5.34 4.738 -2.676 1 94.44 241 GLN A O 1
ATOM 1935 N N . MET A 1 242 ? 4.172 5.227 -4.473 1 96.62 242 MET A N 1
ATOM 1936 C CA . MET A 1 242 ? 4.832 6.523 -4.613 1 96.62 242 MET A CA 1
ATOM 1937 C C . MET A 1 242 ? 4.5 7.434 -3.438 1 96.62 242 MET A C 1
ATOM 1939 O O . MET A 1 242 ? 5.355 8.188 -2.973 1 96.62 242 MET A O 1
ATOM 1943 N N . ILE A 1 243 ? 3.271 7.371 -2.973 1 97.94 243 ILE A N 1
ATOM 1944 C CA . ILE A 1 243 ? 2.846 8.164 -1.823 1 97.94 243 ILE A CA 1
ATOM 1945 C C . ILE A 1 243 ? 3.707 7.82 -0.611 1 97.94 243 ILE A C 1
ATOM 1947 O O . ILE A 1 243 ? 4.266 8.711 0.037 1 97.94 243 ILE A O 1
ATOM 1951 N N . GLU A 1 244 ? 3.867 6.551 -0.352 1 97.25 244 GLU A N 1
ATOM 1952 C CA . GLU A 1 244 ? 4.66 6.105 0.788 1 97.25 244 GLU A CA 1
ATOM 1953 C C . GLU A 1 244 ? 6.121 6.535 0.648 1 97.25 244 GLU A C 1
ATOM 1955 O O . GLU A 1 244 ? 6.734 6.988 1.615 1 97.25 244 GLU A O 1
ATOM 1960 N N . GLU A 1 245 ? 6.633 6.375 -0.542 1 97.19 245 GLU A N 1
ATOM 1961 C CA . GLU A 1 245 ? 8.016 6.762 -0.8 1 97.19 245 GLU A CA 1
ATOM 1962 C C . GLU A 1 245 ? 8.211 8.266 -0.602 1 97.19 245 GLU A C 1
ATOM 1964 O O . GLU A 1 245 ? 9.25 8.695 -0.084 1 97.19 245 GLU A O 1
ATOM 1969 N N . CYS A 1 246 ? 7.254 8.984 -1.055 1 98.5 246 CYS A N 1
ATOM 1970 C CA . CYS A 1 246 ? 7.32 10.438 -0.943 1 98.5 246 CYS A CA 1
ATOM 1971 C C . CYS A 1 246 ? 7.355 10.867 0.518 1 98.5 246 CYS A C 1
ATOM 1973 O O . CYS A 1 246 ? 8.164 11.711 0.899 1 98.5 246 CYS A O 1
ATOM 1975 N N . LEU A 1 247 ? 6.535 10.273 1.318 1 98.69 247 LEU A N 1
ATOM 1976 C CA . LEU A 1 247 ? 6.484 10.617 2.736 1 98.69 247 LEU A CA 1
ATOM 1977 C C . LEU A 1 247 ? 7.793 10.258 3.428 1 98.69 247 LEU A C 1
ATOM 1979 O O . LEU A 1 247 ? 8.336 11.062 4.191 1 98.69 247 LEU A O 1
ATOM 1983 N N . ARG A 1 248 ? 8.336 9.062 3.15 1 98 248 ARG A N 1
ATOM 1984 C CA . ARG A 1 248 ? 9.633 8.68 3.709 1 98 248 ARG A CA 1
ATOM 1985 C C . ARG A 1 248 ? 10.711 9.688 3.32 1 98 248 ARG A C 1
ATOM 1987 O O . ARG A 1 248 ? 11.562 10.039 4.141 1 98 248 ARG A O 1
ATOM 1994 N N . TYR A 1 249 ? 10.586 10.094 2.059 1 97.94 249 TYR A N 1
ATOM 1995 C CA . TYR A 1 249 ? 11.586 11.008 1.521 1 97.94 249 TYR A CA 1
ATOM 1996 C C . TYR A 1 249 ? 11.586 12.328 2.289 1 97.94 249 TYR A C 1
ATOM 1998 O O . TYR A 1 249 ? 12.641 12.789 2.736 1 97.94 249 TYR A O 1
ATOM 2006 N N . TYR A 1 250 ? 10.445 12.938 2.479 1 98.62 250 TYR A N 1
ATOM 2007 C CA . TYR A 1 250 ? 10.359 14.211 3.178 1 98.62 250 TYR A CA 1
ATOM 2008 C C . TYR A 1 250 ? 10.766 14.062 4.637 1 98.62 250 TYR A C 1
ATOM 2010 O O . TYR A 1 250 ? 11.383 14.961 5.211 1 98.62 250 TYR A O 1
ATOM 2018 N N . MET A 1 251 ? 10.391 12.953 5.199 1 98 251 MET A N 1
ATOM 2019 C CA . MET A 1 251 ? 10.781 12.727 6.59 1 98 251 MET A CA 1
ATOM 2020 C C . MET A 1 251 ? 12.297 12.602 6.719 1 98 251 MET A C 1
ATOM 2022 O O . MET A 1 251 ? 12.906 13.258 7.562 1 98 251 MET A O 1
ATOM 2026 N N . MET A 1 252 ? 12.891 11.82 5.863 1 96.25 252 MET A N 1
ATOM 2027 C CA . MET A 1 252 ? 14.32 11.531 5.973 1 96.25 252 MET A CA 1
ATOM 2028 C C . MET A 1 252 ? 15.156 12.703 5.461 1 96.25 252 MET A C 1
ATOM 2030 O O . MET A 1 252 ? 16.172 13.055 6.066 1 96.25 252 MET A O 1
ATOM 2034 N N . GLU A 1 253 ? 14.727 13.328 4.336 1 96.62 253 GLU A N 1
ATOM 2035 C CA . GLU A 1 253 ? 15.539 14.328 3.648 1 96.62 253 GLU A CA 1
ATOM 2036 C C . GLU A 1 253 ? 15.32 15.719 4.242 1 96.62 253 GLU A C 1
ATOM 2038 O O . GLU A 1 253 ? 16.234 16.547 4.25 1 96.62 253 GLU A O 1
ATOM 2043 N N . TYR A 1 254 ? 14.094 15.969 4.746 1 98.25 254 TYR A N 1
ATOM 2044 C CA . TYR A 1 254 ? 13.773 17.328 5.168 1 98.25 254 TYR A CA 1
ATOM 2045 C C . TYR A 1 254 ? 13.453 17.375 6.656 1 98.25 254 TYR A C 1
ATOM 2047 O O . TYR A 1 254 ? 13.156 18.438 7.199 1 98.25 254 TYR A O 1
ATOM 2055 N N . HIS A 1 255 ? 13.484 16.234 7.387 1 97.88 255 HIS A N 1
ATOM 2056 C CA . HIS A 1 255 ? 13.242 16.156 8.82 1 97.88 255 HIS A CA 1
ATOM 2057 C C . HIS A 1 255 ? 11.836 16.625 9.172 1 97.88 255 HIS A C 1
ATOM 2059 O O . HIS A 1 255 ? 11.625 17.234 10.219 1 97.88 255 HIS A O 1
ATOM 2065 N N . VAL A 1 256 ? 10.93 16.422 8.25 1 98.38 256 VAL A N 1
ATOM 2066 C CA . VAL A 1 256 ? 9.547 16.812 8.477 1 98.38 256 VAL A CA 1
ATOM 2067 C C . VAL A 1 256 ? 8.984 16.062 9.68 1 98.38 256 VAL A C 1
ATOM 2069 O O . VAL A 1 256 ? 9.25 14.875 9.859 1 98.38 256 VAL A O 1
ATOM 2072 N N . ASP A 1 257 ? 8.18 16.719 10.516 1 98.56 257 ASP A N 1
ATOM 2073 C CA . ASP A 1 257 ? 7.719 16.172 11.789 1 98.56 257 ASP A CA 1
ATOM 2074 C C . ASP A 1 257 ? 6.402 15.422 11.625 1 98.56 257 ASP A C 1
ATOM 2076 O O . ASP A 1 257 ? 6.012 14.641 12.492 1 98.56 257 ASP A O 1
ATOM 2080 N N . GLY A 1 258 ? 5.707 15.703 10.539 1 98.44 258 GLY A N 1
ATOM 2081 C CA . GLY A 1 258 ? 4.438 15.031 10.32 1 98.44 258 GLY A CA 1
ATOM 2082 C C . GLY A 1 258 ? 3.793 15.383 8.992 1 98.44 258 GLY A C 1
ATOM 2083 O O . GLY A 1 258 ? 4.305 16.234 8.258 1 98.44 258 GLY A O 1
ATOM 2084 N N . PHE A 1 259 ? 2.711 14.711 8.758 1 98.75 259 PHE A N 1
ATOM 2085 C CA . PHE A 1 259 ? 1.969 14.898 7.516 1 98.75 259 PHE A CA 1
ATOM 2086 C C . PHE A 1 259 ? 0.47 14.945 7.785 1 98.75 259 PHE A C 1
ATOM 2088 O O . PHE A 1 259 ? -0.026 14.289 8.695 1 98.75 259 PHE A O 1
ATOM 2095 N N . ILE A 1 260 ? -0.231 15.75 7.094 1 98.56 260 ILE A N 1
ATOM 2096 C CA . ILE A 1 260 ? -1.687 15.711 7.004 1 98.56 260 ILE A CA 1
ATOM 2097 C C . ILE A 1 260 ? -2.102 15.078 5.676 1 98.56 260 ILE A C 1
ATOM 2099 O O . ILE A 1 260 ? -1.776 15.602 4.605 1 98.56 260 ILE A O 1
ATOM 2103 N N . LEU A 1 261 ? -2.814 13.992 5.754 1 98.31 261 LEU A N 1
ATOM 2104 C CA . LEU A 1 261 ? -3.105 13.195 4.562 1 98.31 261 LEU A CA 1
ATOM 2105 C C . LEU A 1 261 ? -4.609 13.094 4.332 1 98.31 261 LEU A C 1
ATOM 2107 O O . LEU A 1 261 ? -5.402 13.344 5.242 1 98.31 261 LEU A O 1
ATOM 2111 N N . ASN A 1 262 ? -5.004 12.844 3.062 1 97.56 262 ASN A N 1
ATOM 2112 C CA . ASN A 1 262 ? -6.355 12.438 2.701 1 97.56 262 ASN A CA 1
ATOM 2113 C C . ASN A 1 262 ? -6.523 10.922 2.785 1 97.56 262 ASN A C 1
ATOM 2115 O O . ASN A 1 262 ? -6.031 10.188 1.928 1 97.56 262 ASN A O 1
ATOM 2119 N N . PRO A 1 263 ? -7.262 10.422 3.732 1 96.38 263 PRO A N 1
ATOM 2120 C CA . PRO A 1 263 ? -7.332 8.977 3.965 1 96.38 263 PRO A CA 1
ATOM 2121 C C . PRO A 1 263 ? -8.047 8.227 2.842 1 96.38 263 PRO A C 1
ATOM 2123 O O . PRO A 1 263 ? -7.949 7 2.75 1 96.38 263 PRO A O 1
ATOM 2126 N N . VAL A 1 264 ? -8.812 8.969 2.008 1 95.88 264 VAL A N 1
ATOM 2127 C CA . VAL A 1 264 ? -9.516 8.344 0.89 1 95.88 264 VAL A CA 1
ATOM 2128 C C . VAL A 1 264 ? -8.516 7.969 -0.201 1 95.88 264 VAL A C 1
ATOM 2130 O O . VAL A 1 264 ? -8.727 7.008 -0.945 1 95.88 264 VAL A O 1
ATOM 2133 N N . VAL A 1 265 ? -7.438 8.688 -0.209 1 96.31 265 VAL A N 1
ATOM 2134 C CA . VAL A 1 265 ? -6.473 8.531 -1.293 1 96.31 265 VAL A CA 1
ATOM 2135 C C . VAL A 1 265 ? -5.25 7.766 -0.789 1 96.31 265 VAL A C 1
ATOM 2137 O O . VAL A 1 265 ? -4.766 6.848 -1.455 1 96.31 265 VAL A O 1
ATOM 2140 N N . ALA A 1 266 ? -4.676 8.094 0.338 1 96.81 266 ALA A N 1
ATOM 2141 C CA . ALA A 1 266 ? -3.43 7.562 0.879 1 96.81 266 ALA A CA 1
ATOM 2142 C C . ALA A 1 266 ? -3.635 6.156 1.439 1 96.81 266 ALA A C 1
ATOM 2144 O O . ALA A 1 266 ? -4.66 5.871 2.062 1 96.81 266 ALA A O 1
ATOM 2145 N N . PRO A 1 267 ? -2.715 5.25 1.217 1 96.12 267 PRO A N 1
ATOM 2146 C CA . PRO A 1 267 ? -2.797 3.926 1.833 1 96.12 267 PRO A CA 1
ATOM 2147 C C . PRO A 1 267 ? -2.471 3.947 3.324 1 96.12 267 PRO A C 1
ATOM 2149 O O . PRO A 1 267 ? -1.388 3.518 3.73 1 96.12 267 PRO A O 1
ATOM 2152 N N . MET A 1 268 ? -3.424 4.234 4.164 1 96 268 MET A N 1
ATOM 2153 C CA . MET A 1 268 ? -3.225 4.562 5.574 1 96 268 MET A CA 1
ATOM 2154 C C . MET A 1 268 ? -2.666 3.361 6.336 1 96 268 MET A C 1
ATOM 2156 O O . MET A 1 268 ? -1.779 3.514 7.176 1 96 268 MET A O 1
ATOM 2160 N N . GLU A 1 269 ? -3.16 2.152 6.047 1 93.69 269 GLU A N 1
ATOM 2161 C CA . GLU A 1 269 ? -2.68 0.966 6.75 1 93.69 269 GLU A CA 1
ATOM 2162 C C . GLU A 1 269 ? -1.176 0.785 6.562 1 93.69 269 GLU A C 1
ATOM 2164 O O . GLU A 1 269 ? -0.45 0.552 7.531 1 93.69 269 GLU A O 1
ATOM 2169 N N . GLY A 1 270 ? -0.778 0.922 5.332 1 94.44 270 GLY A N 1
ATOM 2170 C CA . GLY A 1 270 ? 0.642 0.808 5.043 1 94.44 270 GLY A CA 1
ATOM 2171 C C . GLY A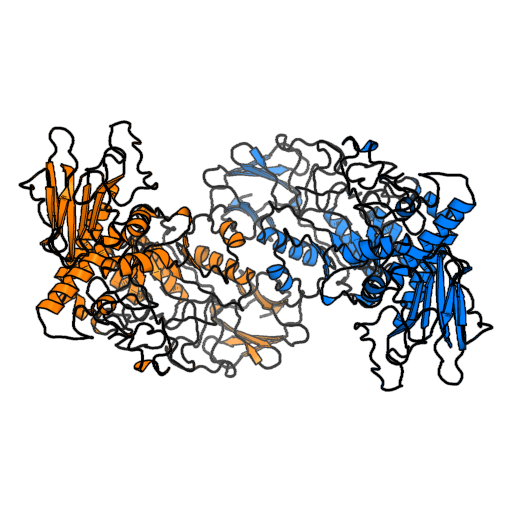 1 270 ? 1.473 1.899 5.691 1 94.44 270 GLY A C 1
ATOM 2172 O O . GLY A 1 270 ? 2.574 1.641 6.18 1 94.44 270 GLY A O 1
ATOM 2173 N N . ILE A 1 271 ? 0.976 3.07 5.695 1 96.94 271 ILE A N 1
ATOM 2174 C CA . ILE A 1 271 ? 1.686 4.219 6.246 1 96.94 271 ILE A CA 1
ATOM 2175 C C . ILE A 1 271 ? 1.843 4.051 7.758 1 96.94 271 ILE A C 1
ATOM 2177 O O . ILE A 1 271 ? 2.93 4.258 8.297 1 96.94 271 ILE A O 1
ATOM 2181 N N . TYR A 1 272 ? 0.783 3.586 8.453 1 95.31 272 TYR A N 1
ATOM 2182 C CA . TYR A 1 272 ? 0.832 3.389 9.898 1 95.31 272 TYR A CA 1
ATOM 2183 C C . TYR A 1 272 ? 1.82 2.287 10.258 1 95.31 272 TYR A C 1
ATOM 2185 O O . TYR A 1 272 ? 2.439 2.33 11.328 1 95.31 272 TYR A O 1
ATOM 2193 N N . ALA A 1 273 ? 1.974 1.382 9.32 1 94.56 273 ALA A N 1
ATOM 2194 C CA . ALA A 1 273 ? 2.811 0.22 9.602 1 94.56 273 ALA A CA 1
ATOM 2195 C C . ALA A 1 273 ? 4.25 0.46 9.164 1 94.56 273 ALA A C 1
ATOM 2197 O O . ALA A 1 273 ? 5.141 -0.346 9.453 1 94.56 273 ALA A O 1
ATOM 2198 N N . ASP A 1 274 ? 4.559 1.506 8.461 1 96.12 274 ASP A N 1
ATOM 2199 C CA . ASP A 1 274 ? 5.883 1.792 7.91 1 96.12 274 ASP A CA 1
ATOM 2200 C C . ASP A 1 274 ? 6.887 2.086 9.023 1 96.12 274 ASP A C 1
ATOM 2202 O O . ASP A 1 274 ? 6.75 3.076 9.742 1 96.12 274 ASP A O 1
ATOM 2206 N N . PRO A 1 275 ? 7.938 1.312 9.141 1 96.25 275 PRO A N 1
ATOM 2207 C CA . PRO A 1 275 ? 8.852 1.488 10.273 1 96.25 275 PRO A CA 1
ATOM 2208 C C . PRO A 1 275 ? 9.594 2.82 10.227 1 96.25 275 PRO A C 1
ATOM 2210 O O . PRO A 1 275 ? 9.984 3.354 11.266 1 96.25 275 PRO A O 1
ATOM 2213 N N . VAL A 1 276 ? 9.797 3.348 9.047 1 96.56 276 VAL A N 1
ATOM 2214 C CA . VAL A 1 276 ? 10.484 4.625 8.898 1 96.56 276 VAL A CA 1
ATOM 2215 C C . VAL A 1 276 ? 9.602 5.754 9.43 1 96.56 276 VAL A C 1
ATOM 2217 O O . VAL A 1 276 ? 10.094 6.707 10.031 1 96.56 276 VAL A O 1
ATOM 2220 N N . LEU A 1 277 ? 8.336 5.633 9.258 1 96.94 277 LEU A N 1
ATOM 2221 C CA . LEU A 1 277 ? 7.402 6.711 9.578 1 96.94 277 LEU A CA 1
ATOM 2222 C C . LEU A 1 277 ? 6.859 6.559 10.992 1 96.94 277 LEU A C 1
ATOM 2224 O O . LEU A 1 277 ? 6.016 7.344 11.43 1 96.94 277 LEU A O 1
ATOM 2228 N N . LYS A 1 278 ? 7.605 5.512 11.531 1 91.81 278 LYS A N 1
ATOM 2229 C CA . LYS A 1 278 ? 7.207 5.348 12.93 1 91.81 278 LYS A CA 1
ATOM 2230 C C . LYS A 1 278 ? 7.66 6.535 13.773 1 91.81 278 LYS A C 1
ATOM 2232 O O . LYS A 1 278 ? 8.719 7.113 13.523 1 91.81 278 LYS A O 1
ATOM 2237 N N . LYS A 1 279 ? 7.016 7.328 14.391 1 91.06 279 LYS A N 1
ATOM 2238 C CA . LYS A 1 279 ? 7.281 8.477 15.258 1 91.06 279 LYS A CA 1
ATOM 2239 C C . LYS A 1 279 ? 6.891 9.781 14.57 1 91.06 279 LYS A C 1
ATOM 2241 O O . LYS A 1 279 ? 7.043 10.859 15.148 1 91.06 279 LYS A O 1
ATOM 2246 N N . THR A 1 280 ? 6.676 9.656 13.258 1 96.38 280 THR A N 1
ATOM 2247 C CA . THR A 1 280 ? 6.184 10.812 12.516 1 96.38 280 THR A CA 1
ATOM 2248 C C . THR A 1 280 ? 4.68 10.984 12.719 1 96.38 280 THR A C 1
ATOM 2250 O O . THR A 1 280 ? 3.932 10.008 12.727 1 96.38 280 THR A O 1
ATOM 2253 N N . LYS A 1 281 ? 4.219 12.172 12.969 1 97.62 281 LYS A N 1
ATOM 2254 C CA . LYS A 1 281 ? 2.791 12.414 13.156 1 97.62 281 LYS A CA 1
ATOM 2255 C C . LYS A 1 281 ? 2.023 12.242 11.852 1 97.62 281 LYS A C 1
ATOM 2257 O O . LYS A 1 281 ? 2.332 12.906 10.852 1 97.62 281 LYS A O 1
ATOM 2262 N N . ILE A 1 282 ? 1.144 11.289 11.844 1 98 282 ILE A N 1
ATOM 2263 C CA . ILE A 1 282 ? 0.237 11.125 10.711 1 98 282 ILE A CA 1
ATOM 2264 C C . ILE A 1 282 ? -1.146 11.656 11.078 1 98 282 ILE A C 1
ATOM 2266 O O . ILE A 1 282 ? -1.844 11.07 11.914 1 98 282 ILE A O 1
ATOM 2270 N N . MET A 1 283 ? -1.506 12.758 10.422 1 98.06 283 MET A N 1
ATOM 2271 C CA . MET A 1 283 ? -2.721 13.461 10.805 1 98.06 283 MET A CA 1
ATOM 2272 C C . MET A 1 283 ? -3.711 13.523 9.648 1 98.06 283 MET A C 1
ATOM 2274 O O . MET A 1 283 ? -3.328 13.336 8.492 1 98.06 283 MET A O 1
ATOM 2278 N N . VAL A 1 284 ? -4.996 13.789 10.016 1 97.31 284 VAL A N 1
ATOM 2279 C CA . VAL A 1 284 ? -6.066 13.906 9.031 1 97.31 284 VAL A CA 1
ATOM 2280 C C . VAL A 1 284 ? -7.012 15.039 9.422 1 97.31 284 VAL A C 1
ATOM 2282 O O . VAL A 1 284 ? -7.16 15.344 10.609 1 97.31 284 VAL A O 1
ATOM 2285 N N . HIS A 1 285 ? -7.605 15.641 8.438 1 95.75 285 HIS A N 1
ATOM 2286 C CA . HIS A 1 285 ? -8.656 16.609 8.688 1 95.75 285 HIS A CA 1
ATOM 2287 C C . HIS A 1 285 ? -9.953 15.93 9.117 1 95.75 285 HIS A C 1
ATOM 2289 O O . HIS A 1 285 ? -10.328 14.898 8.562 1 95.75 285 HIS A O 1
ATOM 2295 N N . GLN A 1 286 ? -10.578 16.469 10.102 1 94.69 286 GLN A N 1
ATOM 2296 C CA . GLN A 1 286 ? -11.914 16.062 10.516 1 94.69 286 GLN A CA 1
ATOM 2297 C C . GLN A 1 286 ? -12.789 17.266 10.836 1 94.69 286 GLN A C 1
ATOM 2299 O O . GLN A 1 286 ? -12.336 18.203 11.484 1 94.69 286 GLN A O 1
ATOM 2304 N N . LEU A 1 287 ? -14.031 17.188 10.484 1 95.06 287 LEU A N 1
ATOM 2305 C CA . LEU A 1 287 ? -14.898 18.359 10.539 1 95.06 287 LEU A CA 1
ATOM 2306 C C . LEU A 1 287 ? -15.695 18.391 11.836 1 95.06 287 LEU A C 1
ATOM 2308 O O . LEU A 1 287 ? -16.297 19.406 12.188 1 95.06 287 LEU A O 1
ATOM 2312 N N . GLY A 1 288 ? -15.695 17.359 12.555 1 96 288 GLY A N 1
ATOM 2313 C CA . GLY A 1 288 ? -16.562 17.219 13.719 1 96 288 GLY A CA 1
ATOM 2314 C C . GLY A 1 288 ? -16.422 18.359 14.703 1 96 288 GLY A C 1
ATOM 2315 O O . GLY A 1 288 ? -17.406 19 15.062 1 96 288 GLY A O 1
ATOM 2316 N N . PHE A 1 289 ? -15.242 18.609 15.133 1 97.69 289 PHE A N 1
ATOM 2317 C CA . PHE A 1 289 ? -15.008 19.672 16.094 1 97.69 289 PHE A CA 1
ATOM 2318 C C . PHE A 1 289 ? -15.477 21.016 15.531 1 97.69 289 PHE A C 1
ATOM 2320 O O . PHE A 1 289 ? -16.234 21.734 16.188 1 97.69 289 PHE A O 1
ATOM 2327 N N . GLN A 1 290 ? -15.078 21.375 14.367 1 97.81 290 GLN A N 1
ATOM 2328 C CA . GLN A 1 290 ? -15.438 22.641 13.734 1 97.81 290 GLN A CA 1
ATOM 2329 C C . GLN A 1 290 ? -16.953 22.812 13.664 1 97.81 290 GLN A C 1
ATOM 2331 O O . GLN A 1 290 ? -17.484 23.859 14.023 1 97.81 290 GLN A O 1
ATOM 2336 N N . THR A 1 291 ? -17.594 21.781 13.227 1 97.56 291 THR A N 1
ATOM 2337 C CA . THR A 1 291 ? -19.047 21.844 13.039 1 97.56 291 THR A CA 1
ATOM 2338 C C . THR A 1 291 ? -19.75 22.094 14.359 1 97.56 291 THR A C 1
ATOM 2340 O O . THR A 1 291 ? -20.578 23 14.469 1 97.56 291 THR A O 1
ATOM 2343 N N . VAL A 1 292 ? -19.422 21.344 15.32 1 98.12 292 VAL A N 1
ATOM 2344 C CA . VAL A 1 292 ? -20.094 21.406 16.609 1 98.12 292 VAL A CA 1
ATOM 2345 C C . VAL A 1 292 ? -19.797 22.75 17.297 1 98.12 292 VAL A C 1
ATOM 2347 O O . VAL A 1 292 ? -20.719 23.422 17.766 1 98.12 292 VAL A O 1
ATOM 2350 N N . MET A 1 293 ? -18.609 23.172 17.281 1 98.5 293 MET A N 1
ATOM 2351 C CA . MET A 1 293 ? -18.219 24.359 18.031 1 98.5 293 MET A CA 1
ATOM 2352 C C . MET A 1 293 ? -18.734 25.625 17.344 1 98.5 293 MET A C 1
ATOM 2354 O O . MET A 1 293 ? -19.078 26.594 18 1 98.5 293 MET A O 1
ATOM 2358 N N . ARG A 1 294 ? -18.766 25.625 15.984 1 98.38 294 ARG A N 1
ATOM 2359 C CA . ARG A 1 294 ? -19.359 26.75 15.273 1 98.38 294 ARG A CA 1
ATOM 2360 C C . ARG A 1 294 ? -20.844 26.891 15.602 1 98.38 294 ARG A C 1
ATOM 2362 O O . ARG A 1 294 ? -21.344 27.984 15.828 1 98.38 294 ARG A O 1
ATOM 2369 N N . ARG A 1 295 ? -21.5 25.781 15.594 1 98.06 295 ARG A N 1
ATOM 2370 C CA . ARG A 1 295 ? -22.938 25.781 15.867 1 98.06 295 ARG A CA 1
ATOM 2371 C C . ARG A 1 295 ? -23.219 26.219 17.297 1 98.06 295 ARG A C 1
ATOM 2373 O O . ARG A 1 295 ? -24.172 26.953 17.562 1 98.06 295 ARG A O 1
ATOM 2380 N N . PHE A 1 296 ? -22.391 25.766 18.219 1 98.25 296 PHE A N 1
ATOM 2381 C CA . PHE A 1 296 ? -22.516 26.203 19.609 1 98.25 296 PHE A CA 1
ATOM 2382 C C . PHE A 1 296 ? -22.25 27.688 19.734 1 98.25 296 PHE A C 1
ATOM 2384 O O . PHE A 1 296 ? -23 28.406 20.391 1 98.25 296 PHE A O 1
ATOM 2391 N N . LEU A 1 297 ? -21.234 28.156 19.094 1 98.25 297 LEU A N 1
ATOM 2392 C CA . LEU A 1 297 ? -20.828 29.562 19.109 1 98.25 297 LEU A CA 1
ATOM 2393 C C . LEU A 1 297 ? -21.969 30.453 18.625 1 98.25 297 LEU A C 1
ATOM 2395 O O . LEU A 1 297 ? -22.219 31.516 19.219 1 98.25 297 LEU A O 1
ATOM 2399 N N . LYS A 1 298 ? -22.594 30 17.594 1 95.5 298 LYS A N 1
ATOM 2400 C CA . LYS A 1 298 ? -23.688 30.766 17 1 95.5 298 LYS A CA 1
ATOM 2401 C C . LYS A 1 298 ? -24.922 30.734 17.875 1 95.5 298 LYS A C 1
ATOM 2403 O O . LYS A 1 298 ? -25.797 31.594 17.75 1 95.5 298 LYS A O 1
ATOM 2408 N N . GLY A 1 299 ? -25.047 29.672 18.688 1 96 299 GLY A N 1
ATOM 2409 C CA . GLY A 1 299 ? -26.188 29.547 19.578 1 96 299 GLY A CA 1
ATOM 2410 C C . GLY A 1 299 ? -27.25 28.578 19.047 1 96 299 GLY A C 1
ATOM 2411 O O . GLY A 1 299 ? -28.422 28.719 19.344 1 96 299 GLY A O 1
ATOM 2412 N N . ASP A 1 300 ? -26.797 27.641 18.297 1 96 300 ASP A N 1
ATOM 2413 C CA . ASP A 1 300 ? -27.734 26.625 17.797 1 96 300 ASP A CA 1
ATOM 2414 C C . ASP A 1 300 ? -28.234 25.75 18.938 1 96 300 ASP A C 1
ATOM 2416 O O . ASP A 1 300 ? -27.547 25.562 19.938 1 96 300 ASP A O 1
ATOM 2420 N N . GLU A 1 301 ? -29.375 25.266 18.734 1 95.25 301 GLU A N 1
ATOM 2421 C CA . GLU A 1 301 ? -30 24.391 19.734 1 95.25 301 GLU A CA 1
ATOM 2422 C C . GLU A 1 301 ? -29.375 23 19.734 1 95.25 301 GLU A C 1
ATOM 2424 O O . GLU A 1 301 ? -28.875 22.547 18.703 1 95.25 301 GLU A O 1
ATOM 2429 N N . GLY A 1 302 ? -29.375 22.438 20.891 1 94.94 302 GLY A N 1
ATOM 2430 C CA . GLY A 1 302 ? -29.062 21.016 21.016 1 94.94 302 GLY A CA 1
ATOM 2431 C C . GLY A 1 302 ? -27.578 20.719 20.906 1 94.94 302 GLY A C 1
ATOM 2432 O O . GLY A 1 302 ? -27.203 19.578 20.594 1 94.94 302 GLY A O 1
ATOM 2433 N N . MET A 1 303 ? -26.703 21.641 21.156 1 96.69 303 MET A N 1
ATOM 2434 C CA . MET A 1 303 ? -25.281 21.438 20.875 1 96.69 303 MET A CA 1
ATOM 2435 C C . MET A 1 303 ? -24.531 21 22.125 1 96.69 303 MET A C 1
ATOM 2437 O O . MET A 1 303 ? -23.422 20.453 22.031 1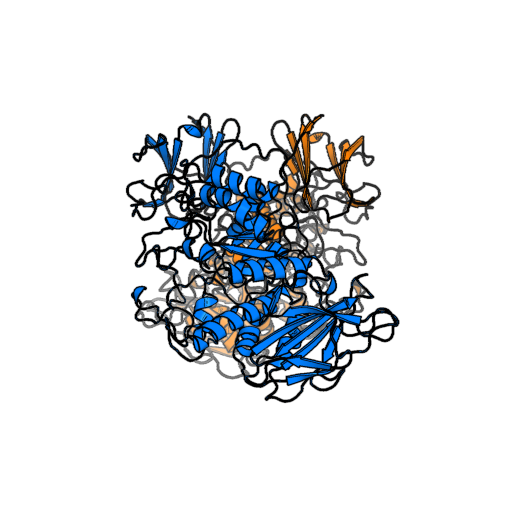 96.69 303 MET A O 1
ATOM 2441 N N . VAL A 1 304 ? -25.062 21.156 23.312 1 96.5 304 VAL A N 1
ATOM 2442 C CA . VAL A 1 304 ? -24.359 21.047 24.594 1 96.5 304 VAL A CA 1
ATOM 2443 C C . VAL A 1 304 ? -23.75 19.656 24.734 1 96.5 304 VAL A C 1
ATOM 2445 O O . VAL A 1 304 ? -22.578 19.516 25.078 1 96.5 304 VAL A O 1
ATOM 2448 N N . PRO A 1 305 ? -24.531 18.562 24.422 1 95.94 305 PRO A N 1
ATOM 2449 C CA . PRO A 1 305 ? -23.938 17.234 24.578 1 95.94 305 PRO A CA 1
ATOM 2450 C C . PRO A 1 305 ? -22.688 17.031 23.719 1 95.94 305 PRO A C 1
ATOM 2452 O O . PRO A 1 305 ? -21.688 16.5 24.172 1 95.94 305 PRO A O 1
ATOM 2455 N N . GLU A 1 306 ? -22.734 17.453 22.531 1 97.12 306 GLU A N 1
ATOM 2456 C CA . GLU A 1 306 ? -21.609 17.297 21.625 1 97.12 306 GLU A CA 1
ATOM 2457 C C . GLU A 1 306 ? -20.438 18.188 22.031 1 97.12 306 GLU A C 1
ATOM 2459 O O . GLU A 1 306 ? -19.281 17.828 21.859 1 97.12 306 GLU A O 1
ATOM 2464 N N . VAL A 1 307 ? -20.781 19.328 22.531 1 97.69 307 VAL A N 1
ATOM 2465 C CA . VAL A 1 307 ? -19.75 20.219 23.016 1 97.69 307 VAL A CA 1
ATOM 2466 C C . VAL A 1 307 ? -19 19.578 24.188 1 97.69 307 VAL A C 1
ATOM 2468 O O . VAL A 1 307 ? -17.766 19.625 24.25 1 97.69 307 VAL A O 1
ATOM 2471 N N . MET A 1 308 ? -19.75 18.953 25.109 1 96.19 308 MET A N 1
ATOM 2472 C CA . MET A 1 308 ? -19.141 18.234 26.219 1 96.19 308 MET A CA 1
ATOM 2473 C C . MET A 1 308 ? -18.172 17.172 25.719 1 96.19 308 MET A C 1
ATOM 2475 O O . MET A 1 308 ? -17.062 17.031 26.25 1 96.19 308 MET A O 1
ATOM 2479 N N . HIS A 1 309 ? -18.578 16.531 24.688 1 95 309 HIS A N 1
ATOM 2480 C CA . HIS A 1 309 ? -17.734 15.5 24.094 1 95 309 HIS A CA 1
ATOM 2481 C C . HIS A 1 309 ? -16.422 16.094 23.578 1 95 309 HIS A C 1
ATOM 2483 O O . HIS A 1 309 ? -15.344 15.609 23.906 1 95 309 HIS A O 1
ATOM 2489 N N . TRP A 1 310 ? -16.469 17.156 22.828 1 96.44 310 TRP A N 1
ATOM 2490 C CA . TRP A 1 310 ? -15.297 17.672 22.141 1 96.44 310 TRP A CA 1
ATOM 2491 C C . TRP A 1 310 ? -14.383 18.422 23.109 1 96.44 310 TRP A C 1
ATOM 2493 O O . TRP A 1 310 ? -13.172 18.484 22.906 1 96.44 310 TRP A O 1
ATOM 2503 N N . LEU A 1 311 ? -14.93 18.953 24.188 1 96.25 311 LEU A N 1
ATOM 2504 C CA . LEU A 1 311 ? -14.109 19.641 25.172 1 96.25 311 LEU A CA 1
ATOM 2505 C C . LEU A 1 311 ? -13.188 18.656 25.891 1 96.25 311 LEU A C 1
ATOM 2507 O O . LEU A 1 311 ? -12.078 19.031 26.281 1 96.25 311 LEU A O 1
ATOM 2511 N N . ARG A 1 312 ? -13.609 17.422 25.984 1 94.19 312 ARG A N 1
ATOM 2512 C CA . ARG A 1 312 ? -12.836 16.438 26.75 1 94.19 312 ARG A CA 1
ATOM 2513 C C . ARG A 1 312 ? -12.078 15.5 25.812 1 94.19 312 ARG A C 1
ATOM 2515 O O . ARG A 1 312 ? -11.141 14.82 26.234 1 94.19 312 ARG A O 1
ATOM 2522 N N . HIS A 1 313 ? -12.477 15.5 24.562 1 93.81 313 HIS A N 1
ATOM 2523 C CA . HIS A 1 313 ? -11.961 14.508 23.641 1 93.81 313 HIS A CA 1
ATOM 2524 C C . HIS A 1 313 ? -10.477 14.734 23.359 1 93.81 313 HIS A C 1
ATOM 2526 O O . HIS A 1 313 ? -10.078 15.836 22.969 1 93.81 313 HIS A O 1
ATOM 2532 N N . ASN A 1 314 ? -9.695 13.648 23.672 1 90.31 314 ASN A N 1
ATOM 2533 C CA . ASN A 1 314 ? -8.281 13.625 23.328 1 90.31 314 ASN A CA 1
ATOM 2534 C C . ASN A 1 314 ? -8.047 12.953 21.969 1 90.31 314 ASN A C 1
ATOM 2536 O O . ASN A 1 314 ? -8.172 11.734 21.859 1 90.31 314 ASN A O 1
ATOM 2540 N N . SER A 1 315 ? -7.613 13.609 20.984 1 83.62 315 SER A N 1
ATOM 2541 C CA . SER A 1 315 ? -7.66 13.18 19.594 1 83.62 315 SER A CA 1
ATOM 2542 C C . SER A 1 315 ? -6.336 12.555 19.156 1 83.62 315 SER A C 1
ATOM 2544 O O . SER A 1 315 ? -6.133 12.273 17.984 1 83.62 315 SER A O 1
ATOM 2546 N N . ARG A 1 316 ? -5.484 12.242 20.031 1 84.06 316 ARG A N 1
ATOM 2547 C CA . ARG A 1 316 ? -4.16 11.727 19.688 1 84.06 316 ARG A CA 1
ATOM 2548 C C . ARG A 1 316 ? -4.258 10.43 18.891 1 84.06 316 ARG A C 1
ATOM 2550 O O . ARG A 1 316 ? -3.629 10.289 17.844 1 84.06 316 ARG A O 1
ATOM 2557 N N . GLU A 1 317 ? -5.105 9.57 19.312 1 84 317 GLU A N 1
ATOM 2558 C CA . GLU A 1 317 ? -5.18 8.234 18.734 1 84 317 GLU A CA 1
ATOM 2559 C C . GLU A 1 317 ? -5.715 8.289 17.297 1 84 317 GLU A C 1
ATOM 2561 O O . GLU A 1 317 ? -5.352 7.461 16.469 1 84 317 GLU A O 1
ATOM 2566 N N . GLU A 1 318 ? -6.441 9.32 17.016 1 89.25 318 GLU A N 1
ATOM 2567 C CA . GLU A 1 318 ? -7.066 9.43 15.711 1 89.25 318 GLU A CA 1
ATOM 2568 C C . GLU A 1 318 ? -6.219 10.273 14.758 1 89.25 318 GLU A C 1
ATOM 2570 O O . GLU A 1 318 ? -6.457 10.289 13.555 1 89.25 318 GLU A O 1
ATOM 2575 N N . GLY A 1 319 ? -5.234 10.938 15.281 1 92.75 319 GLY A N 1
ATOM 2576 C CA . GLY A 1 319 ? -4.414 11.82 14.461 1 92.75 319 GLY A CA 1
ATOM 2577 C C . GLY A 1 319 ? -5.168 13.031 13.953 1 92.75 319 GLY A C 1
ATOM 2578 O O . GLY A 1 319 ? -4.898 13.516 12.852 1 92.75 319 GLY A O 1
ATOM 2579 N N . ILE A 1 320 ? -6.137 13.445 14.727 1 95.69 320 ILE A N 1
ATOM 2580 C CA . ILE A 1 320 ? -6.902 14.609 14.297 1 95.69 320 ILE A CA 1
ATOM 2581 C C . ILE A 1 320 ? -6.539 15.82 15.156 1 95.69 320 ILE A C 1
ATOM 2583 O O . ILE A 1 320 ? -5.934 15.672 16.219 1 95.69 320 ILE A O 1
ATOM 2587 N N . PHE A 1 321 ? -6.793 17 14.664 1 97.56 321 PHE A N 1
ATOM 2588 C CA . PHE A 1 321 ? -6.578 18.266 15.375 1 97.56 321 PHE A CA 1
ATOM 2589 C C . PHE A 1 321 ? -7.824 19.125 15.328 1 97.56 321 PHE A C 1
ATOM 2591 O O . PHE A 1 321 ? -8.68 18.953 14.453 1 97.56 321 PHE A O 1
ATOM 2598 N N . ASN A 1 322 ? -7.992 19.969 16.359 1 97.88 322 ASN A N 1
ATOM 2599 C CA . ASN A 1 322 ? -9.172 20.812 16.531 1 97.88 322 ASN A CA 1
ATOM 2600 C C . ASN A 1 322 ? -8.977 22.188 15.883 1 97.88 322 ASN A C 1
ATOM 2602 O O . ASN A 1 322 ? -7.957 22.844 16.109 1 97.88 322 ASN A O 1
ATOM 2606 N N . TYR A 1 323 ? -9.891 22.562 15.102 1 97.88 323 TYR A N 1
ATOM 2607 C CA . TYR A 1 323 ? -9.883 23.906 14.531 1 97.88 323 TYR A CA 1
ATOM 2608 C C . TYR A 1 323 ? -11.305 24.422 14.336 1 97.88 323 TYR A C 1
ATOM 2610 O O . TYR A 1 323 ? -12.234 23.641 14.125 1 97.88 323 TYR A O 1
ATOM 2618 N N . ILE A 1 324 ? -11.477 25.719 14.461 1 97.81 324 ILE A N 1
ATOM 2619 C CA . ILE A 1 324 ? -12.773 26.328 14.203 1 97.81 324 ILE A CA 1
ATOM 2620 C C . ILE A 1 324 ? -12.758 27 12.82 1 97.81 324 ILE A C 1
ATOM 2622 O O . ILE A 1 324 ? -13.805 27.109 12.172 1 97.81 324 ILE A O 1
ATOM 2626 N N . ALA A 1 325 ? -11.586 27.438 12.438 1 97.69 325 ALA A N 1
ATOM 2627 C CA . ALA A 1 325 ? -11.375 27.984 11.102 1 97.69 325 ALA A CA 1
ATOM 2628 C C . ALA A 1 325 ? -10.203 27.297 10.406 1 97.69 325 ALA A C 1
ATOM 2630 O O . ALA A 1 325 ? -9.234 26.906 11.055 1 97.69 325 ALA A O 1
ATOM 2631 N N . ASN A 1 326 ? -10.281 27.109 9.133 1 96 326 ASN A N 1
ATOM 2632 C CA . ASN A 1 326 ? -9.219 26.578 8.289 1 96 326 ASN A CA 1
ATOM 2633 C C . ASN A 1 326 ? -9.25 27.188 6.891 1 96 326 ASN A C 1
ATOM 2635 O O . ASN A 1 326 ? -10.102 28.031 6.605 1 96 326 ASN A O 1
ATOM 2639 N N . HIS A 1 327 ? -8.328 26.844 6.117 1 94.38 327 HIS A N 1
ATOM 2640 C CA . HIS A 1 327 ? -8.211 27.5 4.824 1 94.38 327 HIS A CA 1
ATOM 2641 C C . HIS A 1 327 ? -9.383 27.156 3.916 1 94.38 327 HIS A C 1
ATOM 2643 O O . HIS A 1 327 ? -9.727 27.938 3.016 1 94.38 327 HIS A O 1
ATOM 2649 N N . ASN A 1 328 ? -9.953 26 4.133 1 91.94 328 ASN A N 1
ATOM 2650 C CA . ASN A 1 328 ? -11.164 25.625 3.398 1 91.94 328 ASN A CA 1
ATOM 2651 C C . ASN A 1 328 ? -12.414 26.141 4.098 1 91.94 328 ASN A C 1
ATOM 2653 O O . ASN A 1 328 ? -13.094 25.375 4.793 1 91.94 328 ASN A O 1
ATOM 2657 N N . GLY A 1 329 ? -12.805 27.344 3.965 1 95.62 329 GLY A N 1
ATOM 2658 C CA . GLY A 1 329 ? -13.922 28 4.625 1 95.62 329 GLY A CA 1
ATOM 2659 C C . GLY A 1 329 ? -13.625 29.422 5.035 1 95.62 329 GLY A C 1
ATOM 2660 O O . GLY A 1 329 ? -12.734 30.062 4.48 1 95.62 329 GLY A O 1
ATOM 2661 N N . PHE A 1 330 ? -14.461 29.922 5.953 1 97.81 330 PHE A N 1
ATOM 2662 C CA . PHE A 1 330 ? -14.32 31.297 6.434 1 97.81 330 PHE A CA 1
ATOM 2663 C C . PHE A 1 330 ? -13.164 31.406 7.422 1 97.81 330 PHE A C 1
ATOM 2665 O O . PHE A 1 330 ? -12.93 30.5 8.219 1 97.81 330 PHE A O 1
ATOM 2672 N N . THR A 1 331 ? -12.414 32.531 7.312 1 98.06 331 THR A N 1
ATOM 2673 C CA . THR A 1 331 ? -11.586 32.906 8.453 1 98.06 331 THR A CA 1
ATOM 2674 C C . THR A 1 331 ? -12.453 33.125 9.695 1 98.06 331 THR A C 1
ATOM 2676 O O . THR A 1 331 ? -13.68 33.156 9.602 1 98.06 331 THR A O 1
ATOM 2679 N N . LEU A 1 332 ? -11.781 33.219 10.789 1 98.56 332 LEU A N 1
ATOM 2680 C CA . LEU A 1 332 ? -12.547 33.438 12.016 1 98.56 332 LEU A CA 1
ATOM 2681 C C . LEU A 1 332 ? -13.32 34.75 11.953 1 98.56 332 LEU A C 1
ATOM 2683 O O . LEU A 1 332 ? -14.484 34.812 12.344 1 98.56 332 LEU A O 1
ATOM 2687 N N . CYS A 1 333 ? -12.695 35.844 11.484 1 98.56 333 CYS A N 1
ATOM 2688 C CA . CYS A 1 333 ? -13.352 37.125 11.336 1 98.56 333 CYS A CA 1
ATOM 2689 C C . CYS A 1 333 ? -14.562 37.031 10.422 1 98.56 333 CYS A C 1
ATOM 2691 O O . CYS A 1 333 ? -15.625 37.562 10.727 1 98.56 333 CYS A O 1
ATOM 2693 N N . ASP A 1 334 ? -14.422 36.344 9.352 1 98.5 334 ASP A N 1
ATOM 2694 C CA . ASP A 1 334 ? -15.508 36.219 8.391 1 98.5 334 ASP A CA 1
ATOM 2695 C C . ASP A 1 334 ? -16.625 35.344 8.953 1 98.5 334 ASP A C 1
ATOM 2697 O O . ASP A 1 334 ? -17.812 35.562 8.641 1 98.5 334 ASP A O 1
ATOM 2701 N N . LEU A 1 335 ? -16.266 34.375 9.75 1 98.5 335 LEU A N 1
ATOM 2702 C CA . LEU A 1 335 ? -17.234 33.5 10.391 1 98.5 335 LEU A CA 1
ATOM 2703 C C . LEU A 1 335 ? -18.25 34.312 11.203 1 98.5 335 LEU A C 1
ATOM 2705 O O . LEU A 1 335 ? -19.422 33.938 11.258 1 98.5 335 LEU A O 1
ATOM 2709 N N . VAL A 1 336 ? -17.859 35.469 11.797 1 98.56 336 VAL A N 1
ATOM 2710 C CA . VAL A 1 336 ? -18.719 36.25 12.656 1 98.56 336 VAL A CA 1
ATOM 2711 C C . VAL A 1 336 ? -19.172 37.5 11.914 1 98.56 336 VAL A C 1
ATOM 2713 O O . VAL A 1 336 ? -19.797 38.406 12.508 1 98.56 336 VAL A O 1
ATOM 2716 N N . SER A 1 337 ? -18.828 37.656 10.617 1 98.56 337 SER A N 1
ATOM 2717 C CA . SER A 1 337 ? -19.109 38.906 9.898 1 98.56 337 SER A CA 1
ATOM 2718 C C . SER A 1 337 ? -20.031 38.625 8.703 1 98.56 337 SER A C 1
ATOM 2720 O O . SER A 1 337 ? -20.625 39.562 8.156 1 98.56 337 SER A O 1
ATOM 2722 N N . TYR A 1 338 ? -20.078 37.312 8.312 1 98.12 338 TYR A N 1
ATOM 2723 C CA . TYR A 1 338 ? -20.859 37 7.121 1 98.12 338 TYR A CA 1
ATOM 2724 C C . TYR A 1 338 ? -21.781 35.844 7.375 1 98.12 338 TYR A C 1
ATOM 2726 O O . TYR A 1 338 ? -21.422 34.875 8.062 1 98.12 338 TYR A O 1
ATOM 2734 N N . ASP A 1 339 ? -22.953 35.844 6.758 1 96 339 ASP A N 1
ATOM 2735 C CA . ASP A 1 339 ? -23.906 34.719 6.777 1 96 339 ASP A CA 1
ATOM 2736 C C . ASP A 1 339 ? -23.766 33.875 5.516 1 96 339 ASP A C 1
ATOM 2738 O O . ASP A 1 339 ? -24.031 32.656 5.539 1 96 339 ASP A O 1
ATOM 2742 N N . GLY A 1 340 ? -23.391 34.5 4.496 1 95.06 340 GLY A N 1
ATOM 2743 C CA . GLY A 1 340 ? -23.234 33.812 3.225 1 95.06 340 GLY A CA 1
ATOM 2744 C C . GLY A 1 340 ? -21.859 34 2.615 1 95.06 340 GLY A C 1
ATOM 2745 O O . GLY A 1 340 ? -21.141 34.938 2.971 1 95.06 340 GLY A O 1
ATOM 2746 N N . LYS A 1 341 ? -21.484 33.094 1.764 1 96.62 341 LYS A N 1
ATOM 2747 C CA . LYS A 1 341 ? -20.188 33.188 1.094 1 96.62 341 LYS A CA 1
ATOM 2748 C C . LYS A 1 341 ? -20.219 34.25 -0.003 1 96.62 341 LYS A C 1
ATOM 2750 O O . LYS A 1 341 ? -21.266 34.469 -0.616 1 96.62 341 LYS A O 1
ATOM 2755 N N . HIS A 1 342 ? -19.125 34.875 -0.212 1 97 342 HIS A N 1
ATOM 2756 C CA . HIS A 1 342 ? -18.906 35.844 -1.258 1 97 342 HIS A CA 1
ATOM 2757 C C . HIS A 1 342 ? -17.688 35.5 -2.096 1 97 342 HIS A C 1
ATOM 2759 O O . HIS A 1 342 ? -16.688 36.219 -2.053 1 97 342 HIS A O 1
ATOM 2765 N N . ASN A 1 343 ? -17.844 34.438 -2.955 1 97.25 343 ASN A N 1
ATOM 2766 C CA . ASN A 1 343 ? -16.734 33.906 -3.742 1 97.25 343 ASN A CA 1
ATOM 2767 C C . ASN A 1 343 ? -16.766 34.438 -5.176 1 97.25 343 ASN A C 1
ATOM 2769 O O . ASN A 1 343 ? -16.203 33.812 -6.078 1 97.25 343 ASN A O 1
ATOM 2773 N N . GLU A 1 344 ? -17.469 35.562 -5.398 1 96.06 344 GLU A N 1
ATOM 2774 C CA . GLU A 1 344 ? -17.672 36.062 -6.75 1 96.06 344 GLU A CA 1
ATOM 2775 C C . GLU A 1 344 ? -16.344 36.281 -7.465 1 96.06 344 GLU A C 1
ATOM 2777 O O . GLU A 1 344 ? -16.219 36.031 -8.656 1 96.06 344 GLU A O 1
ATOM 2782 N N . ALA A 1 345 ? -15.414 36.719 -6.777 1 95.56 345 ALA A N 1
ATOM 2783 C CA . ALA A 1 345 ? -14.133 37.094 -7.367 1 95.56 345 ALA A CA 1
ATOM 2784 C C . ALA A 1 345 ? -13.391 35.844 -7.887 1 95.56 345 ALA A C 1
ATOM 2786 O O . ALA A 1 345 ? -12.43 35.969 -8.648 1 95.56 345 ALA A O 1
ATOM 2787 N N . ASN A 1 346 ? -13.852 34.625 -7.547 1 96.12 346 ASN A N 1
ATOM 2788 C CA . ASN A 1 346 ? -13.195 33.406 -7.977 1 96.12 346 ASN A CA 1
ATOM 2789 C C . ASN A 1 346 ? -13.562 33.031 -9.414 1 96.12 346 ASN A C 1
ATOM 2791 O O . ASN A 1 346 ? -12.898 32.188 -10.039 1 96.12 346 ASN A O 1
ATOM 2795 N N . GLY A 1 347 ? -14.648 33.656 -9.906 1 94.81 347 GLY A N 1
ATOM 2796 C CA . GLY A 1 347 ? -15.008 33.438 -11.305 1 94.81 347 GLY A CA 1
ATOM 2797 C C . GLY A 1 347 ? -15.883 32.219 -11.523 1 94.81 347 GLY A C 1
ATOM 2798 O O . GLY A 1 347 ? -16.062 31.781 -12.664 1 94.81 347 GLY A O 1
ATOM 2799 N N . GLU A 1 348 ? -16.422 31.547 -10.43 1 95.69 348 GLU A N 1
ATOM 2800 C CA . GLU A 1 348 ? -17.234 30.344 -10.555 1 95.69 348 GLU A CA 1
ATOM 2801 C C . GLU A 1 348 ? -18.672 30.578 -10.117 1 95.69 348 GLU A C 1
ATOM 2803 O O . GLU A 1 348 ? -19.312 29.688 -9.562 1 95.69 348 GLU A O 1
ATOM 2808 N N . ASN A 1 349 ? -19.125 31.75 -10.172 1 94.38 349 ASN A N 1
ATOM 2809 C CA . ASN A 1 349 ? -20.5 32.156 -9.891 1 94.38 349 ASN A CA 1
ATOM 2810 C C . ASN A 1 349 ? -20.906 31.797 -8.461 1 94.38 349 ASN A C 1
ATOM 2812 O O . ASN A 1 349 ? -22.016 31.312 -8.227 1 94.38 349 ASN A O 1
ATOM 2816 N N . ASN A 1 350 ? -19.953 31.891 -7.562 1 94.75 350 ASN A N 1
ATOM 2817 C CA . ASN A 1 350 ? -20.188 31.656 -6.141 1 94.75 350 ASN A CA 1
ATOM 2818 C C . ASN A 1 350 ? -20.641 30.219 -5.875 1 94.75 350 ASN A C 1
ATOM 2820 O O . ASN A 1 350 ? -21.344 29.953 -4.895 1 94.75 350 ASN A O 1
ATOM 2824 N N . GLN A 1 351 ? -20.266 29.281 -6.785 1 94.5 351 GLN A N 1
ATOM 2825 C CA . GLN A 1 351 ? -20.688 27.891 -6.641 1 94.5 351 GLN A CA 1
ATOM 2826 C C . GLN A 1 351 ? -19.609 27.078 -5.934 1 94.5 351 GLN A C 1
ATOM 2828 O O . GLN A 1 351 ? -19.859 25.953 -5.496 1 94.5 351 GLN A O 1
ATOM 2833 N N . ASP A 1 352 ? -18.484 27.672 -5.84 1 94.38 352 ASP A N 1
ATOM 2834 C CA . ASP A 1 352 ? -17.359 26.984 -5.188 1 94.38 352 ASP A CA 1
ATOM 2835 C C . ASP A 1 352 ? -17.391 27.219 -3.68 1 94.38 352 ASP A C 1
ATOM 2837 O O . ASP A 1 352 ? -18.141 28.062 -3.188 1 94.38 352 ASP A O 1
ATOM 2841 N N . GLY A 1 353 ? -16.641 26.406 -2.918 1 93.44 353 GLY A N 1
ATOM 2842 C CA . GLY A 1 353 ? -16.578 26.531 -1.471 1 93.44 353 GLY A CA 1
ATOM 2843 C C . GLY A 1 353 ? -17.734 25.875 -0.758 1 93.44 353 GLY A C 1
ATOM 2844 O O . GLY A 1 353 ? -18.75 25.547 -1.382 1 93.44 353 GLY A O 1
ATOM 2845 N N . PRO A 1 354 ? -17.547 25.688 0.438 1 92 354 PRO A N 1
ATOM 2846 C CA . PRO A 1 354 ? -18.641 25.078 1.193 1 92 354 PRO A CA 1
ATOM 2847 C C . PRO A 1 354 ? -19.875 25.984 1.277 1 92 354 PRO A C 1
ATOM 2849 O O . PRO A 1 354 ? -19.75 27.188 1.432 1 92 354 PRO A O 1
ATOM 2852 N N . ASP A 1 355 ? -21.031 25.359 1.202 1 89.38 355 ASP A N 1
ATOM 2853 C CA . ASP A 1 355 ? -22.281 26.109 1.299 1 89.38 355 ASP A CA 1
ATOM 2854 C C . ASP A 1 355 ? -22.672 26.328 2.756 1 89.38 355 ASP A C 1
ATOM 2856 O O . ASP A 1 355 ? -23.25 27.359 3.102 1 89.38 355 ASP A O 1
ATOM 2860 N N . TYR A 1 356 ? -22.312 25.406 3.551 1 88.38 356 TYR A N 1
ATOM 2861 C CA . TYR A 1 356 ? -22.672 25.484 4.965 1 88.38 356 TYR A CA 1
ATOM 2862 C C . TYR A 1 356 ? -21.453 25.812 5.812 1 88.38 356 TYR A C 1
ATOM 2864 O O . TYR A 1 356 ? -20.609 24.953 6.059 1 88.38 356 TYR A O 1
ATOM 2872 N N . ASN A 1 357 ? -21.438 27.078 6.273 1 93.12 357 ASN A N 1
ATOM 2873 C CA . ASN A 1 357 ? -20.312 27.531 7.07 1 93.12 357 ASN A CA 1
ATOM 2874 C C . ASN A 1 357 ? -20.672 27.609 8.555 1 93.12 357 ASN A C 1
ATOM 2876 O O . ASN A 1 357 ? -19.781 27.75 9.398 1 93.12 357 ASN A O 1
ATOM 2880 N N . PHE A 1 358 ? -21.969 27.469 8.906 1 96.81 358 PHE A N 1
ATOM 2881 C CA . PHE A 1 358 ? -22.453 27.641 10.273 1 96.81 358 PHE A CA 1
ATOM 2882 C C . PHE A 1 358 ? -21.984 28.969 10.844 1 96.81 358 PHE A C 1
ATOM 2884 O O . PHE A 1 358 ? -21.469 29.016 11.969 1 96.81 358 PHE A O 1
ATOM 2891 N N . SER A 1 359 ? -22.062 30.047 10.008 1 97.31 359 SER A N 1
ATOM 2892 C CA . SER A 1 359 ? -21.609 31.391 10.344 1 97.31 359 SER A CA 1
ATOM 2893 C C . SER A 1 359 ? -22.766 32.281 10.75 1 97.31 359 SER A C 1
ATOM 2895 O O . SER A 1 359 ? -23.938 31.938 10.555 1 97.31 359 SER A O 1
ATOM 2897 N N . TRP A 1 360 ? -22.484 33.375 11.383 1 97.44 360 TRP A N 1
ATOM 2898 C CA . TRP A 1 360 ? -23.438 34.406 11.805 1 97.44 360 TRP A CA 1
ATOM 2899 C C . TRP A 1 360 ? -22.812 35.781 11.734 1 97.44 360 TRP A C 1
ATOM 2901 O O . TRP A 1 360 ? -21.766 36.031 12.328 1 97.44 360 TRP A O 1
ATOM 2911 N N . ASN A 1 361 ? -23.469 36.75 11.039 1 97.75 361 ASN A N 1
ATOM 2912 C CA . ASN A 1 361 ? -22.859 38.031 10.766 1 97.75 361 ASN A CA 1
ATOM 2913 C C . ASN A 1 361 ? -23.047 39 11.922 1 97.75 361 ASN A C 1
ATOM 2915 O O . ASN A 1 361 ? -22.625 40.156 11.852 1 97.75 361 ASN A O 1
ATOM 2919 N N . CYS A 1 362 ? -23.781 38.531 13.055 1 97.31 362 CYS A N 1
ATOM 2920 C CA . CYS A 1 362 ? -23.969 39.281 14.297 1 97.31 362 CYS A CA 1
ATOM 2921 C C . CYS A 1 362 ? -24.812 40.531 14.07 1 97.31 362 CYS A C 1
ATOM 2923 O O . CYS A 1 362 ? -24.688 41.5 14.812 1 97.31 362 CYS A O 1
ATOM 2925 N N . GLY A 1 363 ? -25.531 40.594 12.984 1 96.44 363 GLY A N 1
ATOM 2926 C CA . GLY A 1 363 ? -26.484 41.656 12.82 1 96.44 363 GLY A CA 1
ATOM 2927 C C . GLY A 1 363 ? -26.219 42.531 11.594 1 96.44 363 GLY A C 1
ATOM 2928 O O . GLY A 1 363 ? -27.047 43.344 11.219 1 96.44 363 GLY A O 1
ATOM 2929 N N . ALA A 1 364 ? -25.016 42.375 10.961 1 97.81 364 ALA A N 1
ATOM 2930 C CA . ALA A 1 364 ? -24.688 43.094 9.75 1 97.81 364 ALA A CA 1
ATOM 2931 C C . ALA A 1 364 ? -23.781 42.312 8.836 1 97.81 364 ALA A C 1
ATOM 2933 O O . ALA A 1 364 ? -22.719 41.812 9.266 1 97.81 364 ALA A O 1
ATOM 2934 N N . GLU A 1 365 ? -24.219 42.219 7.566 1 97.81 365 GLU A N 1
ATOM 2935 C CA . GLU A 1 365 ? -23.422 41.469 6.605 1 97.81 365 GLU A CA 1
ATOM 2936 C C . GLU A 1 365 ? -22.172 42.219 6.195 1 97.81 365 GLU A C 1
ATOM 2938 O O . GLU A 1 365 ? -22.266 43.312 5.648 1 97.81 365 GLU A O 1
ATOM 2943 N N . GLY A 1 366 ? -21 41.656 6.477 1 97.25 366 GLY A N 1
ATOM 2944 C CA . GLY A 1 366 ? -19.75 42.281 6.059 1 97.25 366 GLY A CA 1
ATOM 2945 C C . GLY A 1 366 ? -19.344 43.469 6.918 1 97.25 366 GLY A C 1
ATOM 2946 O O . GLY A 1 366 ? -19.703 43.531 8.094 1 97.25 366 GLY A O 1
ATOM 2947 N N . PRO A 1 367 ? -18.562 44.375 6.359 1 96.38 367 PRO A N 1
ATOM 2948 C CA . PRO A 1 367 ? -18.094 45.5 7.129 1 96.38 367 PRO A CA 1
ATOM 2949 C C . PRO A 1 367 ? -19.234 46.406 7.633 1 96.38 367 PRO A C 1
ATOM 2951 O O . PRO A 1 367 ? -20.234 46.562 6.93 1 96.38 367 PRO A O 1
ATOM 2954 N N . THR A 1 368 ? -19.062 46.875 8.852 1 97.56 368 THR A N 1
ATOM 2955 C CA . THR A 1 368 ? -20.078 47.75 9.453 1 97.56 368 THR A CA 1
ATOM 2956 C C . THR A 1 368 ? -19.438 48.75 10.406 1 97.56 368 THR A C 1
ATOM 2958 O O . THR A 1 368 ? -18.266 48.625 10.758 1 97.56 368 THR A O 1
ATOM 2961 N N . ARG A 1 369 ? -20.156 49.812 10.727 1 96.19 369 ARG A N 1
ATOM 2962 C CA . ARG A 1 369 ? -19.688 50.812 11.68 1 96.19 369 ARG A CA 1
ATOM 2963 C C . ARG A 1 369 ? -20.469 50.719 12.984 1 96.19 369 ARG A C 1
ATOM 2965 O O . ARG A 1 369 ? -20.172 51.438 13.938 1 96.19 369 ARG A O 1
ATOM 2972 N N . LYS A 1 370 ? -21.406 49.812 12.977 1 97.5 370 LYS A N 1
ATOM 2973 C CA . LYS A 1 370 ? -22.203 49.656 14.188 1 97.5 370 LYS A CA 1
ATOM 2974 C C . LYS A 1 370 ? -21.359 49.125 15.344 1 97.5 370 LYS A C 1
ATOM 2976 O O . LYS A 1 370 ? -20.875 48 15.305 1 97.5 370 LYS A O 1
ATOM 2981 N N . LYS A 1 371 ? -21.266 49.906 16.391 1 96.81 371 LYS A N 1
ATOM 2982 C CA . LYS A 1 371 ? -20.391 49.594 17.5 1 96.81 371 LYS A CA 1
ATOM 2983 C C . LYS A 1 371 ? -20.828 48.312 18.219 1 96.81 371 LYS A C 1
ATOM 2985 O O . LYS A 1 371 ? -19.984 47.5 18.609 1 96.81 371 LYS A O 1
ATOM 2990 N N . GLY A 1 372 ? -22.094 48.219 18.391 1 96.19 372 GLY A N 1
ATOM 2991 C CA . GLY A 1 372 ? -22.594 47.031 19.062 1 96.19 372 GLY A CA 1
ATOM 2992 C C . GLY A 1 372 ? -22.266 45.75 18.328 1 96.19 372 GLY A C 1
ATOM 2993 O O . GLY A 1 372 ? -21.938 44.719 18.953 1 96.19 372 GLY A O 1
ATOM 2994 N N . VAL A 1 373 ? -22.375 45.812 17.031 1 97.75 373 VAL A N 1
ATOM 2995 C CA . VAL A 1 373 ? -22.078 44.656 16.203 1 97.75 373 VAL A CA 1
ATOM 2996 C C . VAL A 1 373 ? -20.578 44.344 16.281 1 97.75 373 VAL A C 1
ATOM 2998 O O . VAL A 1 373 ? -20.188 43.188 16.422 1 97.75 373 VAL A O 1
ATOM 3001 N N . LEU A 1 374 ? -19.781 45.312 16.219 1 97.62 374 LEU A N 1
ATOM 3002 C CA . LEU A 1 374 ? -18.344 45.156 16.266 1 97.62 374 LEU A CA 1
ATOM 3003 C C . LEU A 1 374 ? -17.891 44.562 17.594 1 97.62 374 LEU A C 1
ATOM 3005 O O . LEU A 1 374 ? -17.016 43.719 17.641 1 97.62 374 LEU A O 1
ATOM 3009 N N . GLU A 1 375 ? -18.453 45.062 18.641 1 96.69 375 GLU A N 1
ATOM 3010 C CA . GLU A 1 375 ? -18.125 44.562 19.969 1 96.69 375 GLU A CA 1
ATOM 3011 C C . GLU A 1 375 ? -18.531 43.094 20.109 1 96.69 375 GLU A C 1
ATOM 3013 O O . GLU A 1 375 ? -17.797 42.312 20.703 1 96.69 375 GLU A O 1
ATOM 3018 N N . LEU A 1 376 ? -19.688 42.844 19.578 1 97.44 376 LEU A N 1
ATOM 3019 C CA . LEU A 1 376 ? -20.172 41.469 19.625 1 97.44 376 LEU A CA 1
ATOM 3020 C C . LEU A 1 376 ? -19.25 40.531 18.812 1 97.44 376 LEU A C 1
ATOM 3022 O O . LEU A 1 376 ? -18.938 39.438 19.25 1 97.44 376 LEU A O 1
ATOM 3026 N N . ARG A 1 377 ? -18.859 40.969 17.656 1 98.44 377 ARG A N 1
ATOM 3027 C CA . ARG A 1 377 ? -17.953 40.188 16.812 1 98.44 377 ARG A CA 1
ATOM 3028 C C . ARG A 1 377 ? -16.625 39.938 17.516 1 98.44 377 ARG A C 1
ATOM 3030 O O . ARG A 1 377 ? -16.094 38.812 17.469 1 98.44 377 ARG A O 1
ATOM 3037 N N . ASP A 1 378 ? -16.125 40.938 18.094 1 97.75 378 ASP A N 1
ATOM 3038 C CA . ASP A 1 378 ? -14.883 40.812 18.859 1 97.75 378 ASP A CA 1
ATOM 3039 C C . ASP A 1 378 ? -15.016 39.781 19.969 1 97.75 378 ASP A C 1
ATOM 3041 O O . ASP A 1 378 ? -14.141 38.938 20.125 1 97.75 378 ASP A O 1
ATOM 3045 N N . ARG A 1 379 ? -16.062 39.844 20.688 1 97.69 379 ARG A N 1
ATOM 3046 C CA . ARG A 1 379 ? -16.328 38.906 21.75 1 97.69 379 ARG A CA 1
ATOM 3047 C C . ARG A 1 379 ? -16.469 37.5 21.203 1 97.69 379 ARG A C 1
ATOM 3049 O O . ARG A 1 379 ? -15.953 36.531 21.797 1 97.69 379 ARG A O 1
ATOM 3056 N N . GLN A 1 380 ? -17.156 37.375 20.094 1 98.38 380 GLN A N 1
ATOM 3057 C CA . GLN A 1 380 ? -17.375 36.062 19.5 1 98.38 380 GLN A CA 1
ATOM 3058 C C . GLN A 1 380 ? -16.062 35.469 19.016 1 98.38 380 GLN A C 1
ATOM 3060 O O . GLN A 1 380 ? -15.859 34.25 19.109 1 98.38 380 GLN A O 1
ATOM 3065 N N . MET A 1 381 ? -15.195 36.219 18.469 1 98.75 381 MET A N 1
ATOM 3066 C CA . MET A 1 381 ? -13.883 35.719 18.078 1 98.75 381 MET A CA 1
ATOM 3067 C C . MET A 1 381 ? -13.109 35.219 19.281 1 98.75 381 MET A C 1
ATOM 3069 O O . MET A 1 381 ? -12.492 34.156 19.234 1 98.75 381 MET A O 1
ATOM 3073 N N . LYS A 1 382 ? -13.172 36 20.375 1 98.75 382 LYS A N 1
ATOM 3074 C CA . LYS A 1 382 ? -12.531 35.562 21.609 1 98.75 382 LYS A CA 1
ATOM 3075 C C . LYS A 1 382 ? -13.156 34.281 22.141 1 98.75 382 LYS A C 1
ATOM 3077 O O . LYS A 1 382 ? -12.453 33.375 22.594 1 98.75 382 LYS A O 1
ATOM 3082 N N . ASN A 1 383 ? -14.492 34.219 22.047 1 98.81 383 ASN A N 1
ATOM 3083 C CA . ASN A 1 383 ? -15.195 33 22.438 1 98.81 383 ASN A CA 1
ATOM 3084 C C . ASN A 1 383 ? -14.734 31.797 21.609 1 98.81 383 ASN A C 1
ATOM 3086 O O . ASN A 1 383 ? -14.516 30.703 22.156 1 98.81 383 ASN A O 1
ATOM 3090 N N . ALA A 1 384 ? -14.594 31.984 20.312 1 98.81 384 ALA A N 1
ATOM 3091 C CA . ALA A 1 384 ? -14.148 30.922 19.422 1 98.81 384 ALA A CA 1
ATOM 3092 C C . ALA A 1 384 ? -12.758 30.422 19.812 1 98.81 384 ALA A C 1
ATOM 3094 O O . ALA A 1 384 ? -12.523 29.219 19.859 1 98.81 384 ALA A O 1
ATOM 3095 N N . PHE A 1 385 ? -11.844 31.281 20.094 1 98.81 385 PHE A N 1
ATOM 3096 C CA . PHE A 1 385 ? -10.508 30.906 20.531 1 98.81 385 PHE A CA 1
ATOM 3097 C C . PHE A 1 385 ? -10.555 30.141 21.844 1 98.81 385 PHE A C 1
ATOM 3099 O O . PHE A 1 385 ? -9.812 29.172 22.047 1 98.81 385 PHE A O 1
ATOM 3106 N N . ALA A 1 386 ? -11.398 30.609 22.766 1 98.69 386 ALA A N 1
ATOM 3107 C CA . ALA A 1 386 ? -11.547 29.906 24.031 1 98.69 386 ALA A CA 1
ATOM 3108 C C . ALA A 1 386 ? -12.016 28.469 23.812 1 98.69 386 ALA A C 1
ATOM 3110 O O . ALA A 1 386 ? -11.508 27.531 24.438 1 98.69 386 ALA A O 1
ATOM 3111 N N . LEU A 1 387 ? -12.945 28.297 22.875 1 98.56 387 LEU A N 1
ATOM 3112 C CA . LEU A 1 387 ? -13.477 26.969 22.578 1 98.56 387 LEU A CA 1
ATOM 3113 C C . LEU A 1 387 ? -12.375 26.047 22.031 1 98.56 387 LEU A C 1
ATOM 3115 O O . LEU A 1 387 ? -12.305 24.875 22.406 1 98.56 387 LEU A O 1
ATOM 3119 N N . VAL A 1 388 ? -11.516 26.562 21.203 1 98 388 VAL A N 1
ATOM 3120 C CA . VAL A 1 388 ? -10.508 25.734 20.547 1 98 388 VAL A CA 1
ATOM 3121 C C . VAL A 1 388 ? -9.336 25.5 21.484 1 98 388 VAL A C 1
ATOM 3123 O O . VAL A 1 388 ? -8.859 24.375 21.625 1 98 388 VAL A O 1
ATOM 3126 N N . LEU A 1 389 ? -8.875 26.469 22.219 1 98.44 389 LEU A N 1
ATOM 3127 C CA . LEU A 1 389 ? -7.629 26.422 22.969 1 98.44 389 LEU A CA 1
ATOM 3128 C C . LEU A 1 389 ? -7.844 25.781 24.344 1 98.44 389 LEU A C 1
ATOM 3130 O O . LEU A 1 389 ? -6.895 25.312 24.969 1 98.44 389 LEU A O 1
ATOM 3134 N N . LEU A 1 390 ? -9.109 25.797 24.828 1 97.56 390 LEU A N 1
ATOM 3135 C CA . LEU A 1 390 ? -9.352 25.219 26.141 1 97.56 390 LEU A CA 1
ATOM 3136 C C . LEU A 1 390 ? -9.883 23.797 26.016 1 97.56 390 LEU A C 1
ATOM 3138 O O . LEU A 1 390 ? -10.031 23.094 27.016 1 97.56 390 LEU A O 1
ATOM 3142 N N . ALA A 1 391 ? -10.203 23.375 24.766 1 97.25 391 ALA A N 1
ATOM 3143 C CA . ALA A 1 391 ? -10.523 21.969 24.531 1 97.25 391 ALA A CA 1
ATOM 3144 C C . ALA A 1 391 ? -9.281 21.094 24.641 1 97.25 391 ALA A C 1
ATOM 3146 O O . ALA A 1 391 ? -8.172 21.531 24.328 1 97.25 391 ALA A O 1
ATOM 3147 N N . GLN A 1 392 ? -9.445 19.844 25.047 1 94.69 392 GLN A N 1
ATOM 3148 C CA . GLN A 1 392 ? -8.32 18.984 25.391 1 94.69 392 GLN A CA 1
ATOM 3149 C C . GLN A 1 392 ? -7.668 18.406 24.141 1 94.69 392 GLN A C 1
ATOM 3151 O O . GLN A 1 392 ? -6.543 17.906 24.188 1 94.69 392 GLN A O 1
ATOM 3156 N N . GLY A 1 393 ? -8.211 18.391 23 1 95.69 393 GLY A N 1
ATOM 3157 C CA . GLY A 1 393 ? -7.57 17.938 21.781 1 95.69 393 GLY A CA 1
ATOM 3158 C C . GLY A 1 393 ? -6.445 18.844 21.312 1 95.69 393 GLY A C 1
ATOM 3159 O O . GLY A 1 393 ? -6.062 19.781 22.016 1 95.69 393 GLY A O 1
ATOM 3160 N N . THR A 1 394 ? -5.793 18.547 20.188 1 97.31 394 THR A N 1
ATOM 3161 C CA . THR A 1 394 ? -4.707 19.359 19.625 1 97.31 394 THR A CA 1
ATOM 3162 C C . THR A 1 394 ? -5.254 20.562 18.875 1 97.31 394 THR A C 1
ATOM 3164 O O . THR A 1 394 ? -5.902 20.406 17.844 1 97.31 394 THR A O 1
ATOM 3167 N N . PRO A 1 395 ? -4.988 21.719 19.391 1 98 395 PRO A N 1
ATOM 3168 C CA . PRO A 1 395 ? -5.559 22.891 18.719 1 98 395 PRO A CA 1
ATOM 3169 C C . PRO A 1 395 ? -4.746 23.344 17.516 1 98 395 PRO A C 1
ATOM 3171 O O . PRO A 1 395 ? -3.527 23.156 17.484 1 98 395 PRO A O 1
ATOM 3174 N N . CYS A 1 396 ? -5.422 23.906 16.562 1 98.62 396 CYS A N 1
ATOM 3175 C CA . CYS A 1 396 ? -4.805 24.516 15.391 1 98.62 396 CYS A CA 1
ATOM 3176 C C . CYS A 1 396 ? -5.477 25.844 15.047 1 98.62 396 CYS A C 1
ATOM 3178 O O . CYS A 1 396 ? -6.699 25.906 14.906 1 98.62 396 CYS A O 1
ATOM 3180 N N . ILE A 1 397 ? -4.672 26.859 14.984 1 98.62 397 ILE A N 1
ATOM 3181 C CA . ILE A 1 397 ? -5.133 28.203 14.648 1 98.62 397 ILE A CA 1
ATOM 3182 C C . ILE A 1 397 ? -4.824 28.5 13.188 1 98.62 397 ILE A C 1
ATOM 3184 O O . ILE A 1 397 ? -3.744 28.156 12.688 1 98.62 397 ILE A O 1
ATOM 3188 N N . LEU A 1 398 ? -5.785 29.078 12.469 1 98.69 398 LEU A N 1
ATOM 3189 C CA . LEU A 1 398 ? -5.539 29.531 11.109 1 98.69 398 LEU A CA 1
ATOM 3190 C C . LEU A 1 398 ? -4.742 30.844 11.109 1 98.69 398 LEU A C 1
ATOM 3192 O O . LEU A 1 398 ? -5.078 31.766 11.844 1 98.69 398 LEU A O 1
ATOM 3196 N N . ALA A 1 399 ? -3.758 30.922 10.312 1 98.75 399 ALA A N 1
ATOM 3197 C CA . ALA A 1 399 ? -2.881 32.094 10.25 1 98.75 399 ALA A CA 1
ATOM 3198 C C . ALA A 1 399 ? -3.684 33.375 10.07 1 98.75 399 ALA A C 1
ATOM 3200 O O . ALA A 1 399 ? -4.484 33.469 9.141 1 98.75 399 ALA A O 1
ATOM 3201 N N . GLY A 1 400 ? -3.486 34.281 11 1 98.62 400 GLY A N 1
ATOM 3202 C CA . GLY A 1 400 ? -4.105 35.594 10.891 1 98.62 400 GLY A CA 1
ATOM 3203 C C . GLY A 1 400 ? -5.383 35.719 11.695 1 98.62 400 GLY A C 1
ATOM 3204 O O . GLY A 1 400 ? -5.871 36.812 11.93 1 98.62 400 GLY A O 1
ATOM 3205 N N . ASP A 1 401 ? -5.93 34.656 12.164 1 98.69 401 ASP A N 1
ATOM 3206 C CA . ASP A 1 401 ? -7.164 34.719 12.938 1 98.69 401 ASP A CA 1
ATOM 3207 C C . ASP A 1 401 ? -6.965 35.5 14.234 1 98.69 401 ASP A C 1
ATOM 3209 O O . ASP A 1 401 ? -7.887 36.156 14.711 1 98.69 401 ASP A O 1
ATOM 3213 N N . GLU A 1 402 ? -5.777 35.469 14.828 1 98.75 402 GLU A N 1
ATOM 3214 C CA . GLU A 1 402 ? -5.473 36.094 16.109 1 98.75 402 GLU A CA 1
ATOM 3215 C C . GLU A 1 402 ? -5.402 37.594 15.969 1 98.75 402 GLU A C 1
ATOM 3217 O O . GLU A 1 402 ? -5.324 38.312 16.969 1 98.75 402 GLU A O 1
ATOM 3222 N N . PHE A 1 403 ? -5.488 38.094 14.719 1 98.19 403 PHE A N 1
ATOM 3223 C CA . PHE A 1 403 ? -5.648 39.531 14.531 1 98.19 403 PHE A CA 1
ATOM 3224 C C . PHE A 1 403 ? -6.719 39.844 13.484 1 98.19 403 PHE A C 1
ATOM 3226 O O . PHE A 1 403 ? -6.574 40.75 12.688 1 98.19 403 PHE A O 1
ATOM 3233 N N . ALA A 1 404 ? -7.676 38.969 13.383 1 98.19 404 ALA A N 1
ATOM 3234 C CA . ALA A 1 404 ? -8.945 39.156 12.695 1 98.19 404 ALA A CA 1
ATOM 3235 C C . ALA A 1 404 ? -8.734 39.312 11.188 1 98.19 404 ALA A C 1
ATOM 3237 O O . ALA A 1 404 ? -9.305 40.219 10.578 1 98.19 404 ALA A O 1
ATOM 3238 N N . ASN A 1 405 ? -7.898 38.562 10.578 1 97.56 405 ASN A N 1
ATOM 3239 C CA . ASN A 1 405 ? -7.75 38.531 9.125 1 97.56 405 ASN A CA 1
ATOM 3240 C C . ASN A 1 405 ? -9.062 38.188 8.438 1 97.56 405 ASN A C 1
ATOM 3242 O O . ASN A 1 405 ? -9.82 37.344 8.914 1 97.56 405 ASN A O 1
ATOM 3246 N N . SER A 1 406 ? -9.344 38.844 7.383 1 97.75 406 SER A N 1
ATOM 3247 C CA . SER A 1 406 ? -10.57 38.656 6.621 1 97.75 406 SER A CA 1
ATOM 3248 C C . SER A 1 406 ? -10.281 38.406 5.145 1 97.75 406 SER A C 1
ATOM 3250 O O . SER A 1 406 ? -9.289 38.938 4.613 1 97.75 406 SER A O 1
ATOM 3252 N N . GLN A 1 407 ? -11.07 37.656 4.566 1 97.94 407 GLN A N 1
ATOM 3253 C CA . GLN A 1 407 ? -11.031 37.438 3.123 1 97.94 407 GLN A CA 1
ATOM 3254 C C . GLN A 1 407 ? -12.273 38 2.445 1 97.94 407 GLN A C 1
ATOM 3256 O O . GLN A 1 407 ? -12.672 37.531 1.377 1 97.94 407 GLN A O 1
ATOM 3261 N N . LYS A 1 408 ? -12.945 38.875 3.195 1 97.5 408 LYS A N 1
ATOM 3262 C CA . LYS A 1 408 ? -14.086 39.625 2.701 1 97.5 408 LYS A CA 1
ATOM 3263 C C . LYS A 1 408 ? -15.234 38.719 2.32 1 97.5 408 LYS A C 1
ATOM 3265 O O . LYS A 1 408 ? -15.859 38.875 1.268 1 97.5 408 LYS A O 1
ATOM 3270 N N . GLY A 1 409 ? -15.359 37.688 3.07 1 97.88 409 GLY A N 1
ATOM 3271 C CA . GLY A 1 409 ? -16.484 36.812 2.891 1 97.88 409 GLY A CA 1
ATOM 3272 C C . GLY A 1 409 ? -16.203 35.688 1.891 1 97.88 409 GLY A C 1
ATOM 3273 O O . GLY A 1 409 ? -17.062 34.844 1.64 1 97.88 409 GLY A O 1
ATOM 3274 N N . ASN A 1 410 ? -15.07 35.688 1.281 1 98.12 410 ASN A N 1
ATOM 3275 C CA . ASN A 1 410 ? -14.672 34.562 0.411 1 98.12 410 ASN A CA 1
ATOM 3276 C C . ASN A 1 410 ? -14.219 33.375 1.216 1 98.12 410 ASN A C 1
ATOM 3278 O O . ASN A 1 410 ? -13.242 33.438 1.961 1 98.12 410 ASN A O 1
ATOM 3282 N N . ASN A 1 411 ? -14.961 32.25 1.094 1 97.88 411 ASN A N 1
ATOM 3283 C CA . ASN A 1 411 ? -14.641 31.078 1.912 1 97.88 411 ASN A CA 1
ATOM 3284 C C . ASN A 1 411 ? -13.891 30.016 1.108 1 97.88 411 ASN A C 1
ATOM 3286 O O . ASN A 1 411 ? -13.867 28.844 1.493 1 97.88 411 ASN A O 1
ATOM 3290 N N . ASN A 1 412 ? -13.359 30.375 -0.059 1 97.5 412 ASN A N 1
ATOM 3291 C CA . ASN A 1 412 ? -12.602 29.453 -0.91 1 97.5 412 ASN A CA 1
ATOM 3292 C C . ASN A 1 412 ? -11.586 30.203 -1.765 1 97.5 412 ASN A C 1
ATOM 3294 O O . ASN A 1 412 ? -11.664 30.188 -2.994 1 97.5 412 ASN A O 1
ATOM 3298 N N . VAL A 1 413 ? -10.578 30.688 -1.209 1 97.56 413 VAL A N 1
ATOM 3299 C CA . VAL A 1 413 ? -9.656 31.594 -1.895 1 97.56 413 VAL A CA 1
ATOM 3300 C C . VAL A 1 413 ? -8.547 30.797 -2.564 1 97.56 413 VAL A C 1
ATOM 3302 O O . VAL A 1 413 ? -7.391 31.234 -2.588 1 97.56 413 VAL A O 1
ATOM 3305 N N . TYR A 1 414 ? -8.828 29.594 -3.084 1 97.06 414 TYR A N 1
ATOM 3306 C CA . TYR A 1 414 ? -7.836 28.688 -3.654 1 97.06 414 TYR A CA 1
ATOM 3307 C C . TYR A 1 414 ? -7.168 29.312 -4.879 1 97.06 414 TYR A C 1
ATOM 3309 O O . TYR A 1 414 ? -6.039 28.953 -5.227 1 97.06 414 TYR A O 1
ATOM 3317 N N . CYS A 1 415 ? -7.883 30.297 -5.539 1 97.19 415 CYS A N 1
ATOM 3318 C CA . CYS A 1 415 ? -7.363 30.891 -6.766 1 97.19 415 CYS A CA 1
ATOM 3319 C C . CYS A 1 415 ? -7.086 32.375 -6.582 1 97.19 415 CYS A C 1
ATOM 3321 O O . CYS A 1 415 ? -6.961 33.125 -7.562 1 97.19 415 CYS A O 1
ATOM 3323 N N . GLN A 1 416 ? -7.121 32.875 -5.344 1 97.12 416 GLN A N 1
ATOM 3324 C CA . GLN A 1 416 ? -6.934 34.281 -5.059 1 97.12 416 GLN A CA 1
ATOM 3325 C C . GLN A 1 416 ? -5.516 34.562 -4.559 1 97.12 416 GLN A C 1
ATOM 3327 O O . GLN A 1 416 ? -5.309 34.781 -3.361 1 97.12 416 GLN A O 1
ATOM 3332 N N . ASP A 1 417 ? -4.562 34.656 -5.453 1 97.5 417 ASP A N 1
ATOM 3333 C CA . ASP A 1 417 ? -3.195 35.062 -5.141 1 97.5 417 ASP A CA 1
ATOM 3334 C C . ASP A 1 417 ? -3.055 36.594 -5.18 1 97.5 417 ASP A C 1
ATOM 3336 O O . ASP A 1 417 ? -2.359 37.125 -6.039 1 97.5 417 ASP A O 1
ATOM 3340 N N . ASN A 1 418 ? -3.654 37.219 -4.258 1 97.44 418 ASN A N 1
ATOM 3341 C CA . ASN A 1 418 ? -3.752 38.688 -4.172 1 97.44 418 ASN A CA 1
ATOM 3342 C C . ASN A 1 418 ? -4.074 39.156 -2.754 1 97.44 418 ASN A C 1
ATOM 3344 O O . ASN A 1 418 ? -3.91 38.375 -1.799 1 97.44 418 ASN A O 1
ATOM 3348 N N . LEU A 1 419 ? -4.551 40.344 -2.629 1 97.25 419 LEU A N 1
ATOM 3349 C CA . LEU A 1 419 ? -4.754 40.969 -1.326 1 97.25 419 LEU A CA 1
ATOM 3350 C C . LEU A 1 419 ? -5.859 40.25 -0.552 1 97.25 419 LEU A C 1
ATOM 3352 O O . LEU A 1 419 ? -5.891 40.281 0.68 1 97.25 419 LEU A O 1
ATOM 3356 N N . THR A 1 420 ? -6.766 39.562 -1.249 1 97 420 THR A N 1
ATOM 3357 C CA . THR A 1 420 ? -7.828 38.812 -0.599 1 97 420 THR A CA 1
ATOM 3358 C C . THR A 1 420 ? -7.262 37.562 0.107 1 97 420 THR A C 1
ATOM 3360 O O . THR A 1 420 ? -7.656 37.25 1.233 1 97 420 THR A O 1
ATOM 3363 N N . GLY A 1 421 ? -6.332 36.938 -0.608 1 96.81 421 GLY A N 1
ATOM 3364 C CA . GLY A 1 421 ? -5.805 35.688 -0.086 1 96.81 421 GLY A CA 1
ATOM 3365 C C . GLY A 1 421 ? -4.562 35.844 0.765 1 96.81 421 GLY A C 1
ATOM 3366 O O . GLY A 1 421 ? -4.242 35 1.595 1 96.81 421 GLY A O 1
ATOM 3367 N N . TRP A 1 422 ? -3.822 37 0.629 1 98.19 422 TRP A N 1
ATOM 3368 C CA . TRP A 1 422 ? -2.604 37.281 1.39 1 98.19 422 TRP A CA 1
ATOM 3369 C C . TRP A 1 422 ? -2.934 37.781 2.789 1 98.19 422 TRP A C 1
ATOM 3371 O O . TRP A 1 422 ? -3.92 38.5 2.979 1 98.19 422 TRP A O 1
ATOM 3381 N N . LEU A 1 423 ? -2.121 37.375 3.74 1 98.12 423 LEU A N 1
ATOM 3382 C CA . LEU A 1 423 ? -2.32 37.844 5.113 1 98.12 423 LEU A CA 1
ATOM 3383 C C . LEU A 1 423 ? -1.98 39.312 5.254 1 98.12 423 LEU A C 1
ATOM 3385 O O . LEU A 1 423 ? -0.87 39.75 4.918 1 98.12 423 LEU A O 1
ATOM 3389 N N . ASP A 1 424 ? -2.908 40.156 5.715 1 97.56 424 ASP A N 1
ATOM 3390 C CA . ASP A 1 424 ? -2.711 41.594 5.949 1 97.56 424 ASP A CA 1
ATOM 3391 C C . ASP A 1 424 ? -2.18 41.844 7.355 1 97.56 424 ASP A C 1
ATOM 3393 O O . ASP A 1 424 ? -2.953 41.938 8.312 1 97.56 424 ASP A O 1
ATOM 3397 N N . TRP A 1 425 ? -0.909 42.094 7.5 1 98.12 425 TRP A N 1
ATOM 3398 C CA . TRP A 1 425 ? -0.227 42.188 8.789 1 98.12 425 TRP A CA 1
ATOM 3399 C C . TRP A 1 425 ? -0.469 43.531 9.438 1 98.12 425 TRP A C 1
ATOM 3401 O O . TRP A 1 425 ? -0.181 43.719 10.617 1 98.12 425 TRP A O 1
ATOM 3411 N N . ARG A 1 426 ? -1.042 44.594 8.75 1 95.19 426 ARG A N 1
ATOM 3412 C CA . ARG A 1 426 ? -1.386 45.875 9.328 1 95.19 426 ARG A CA 1
ATOM 3413 C C . ARG A 1 426 ? -2.426 45.75 10.43 1 95.19 426 ARG A C 1
ATOM 3415 O O . ARG A 1 426 ? -2.465 46.531 11.367 1 95.19 426 ARG A O 1
ATOM 3422 N N . LYS A 1 427 ? -3.148 44.594 10.289 1 96.25 427 LYS A N 1
ATOM 3423 C CA . LYS A 1 427 ? -4.219 44.344 11.25 1 96.25 427 LYS A CA 1
ATOM 3424 C C . LYS A 1 427 ? -3.648 43.969 12.609 1 96.25 427 LYS A C 1
ATOM 3426 O O . LYS A 1 427 ? -4.332 44.062 13.633 1 96.25 427 LYS A O 1
ATOM 3431 N N . LEU A 1 428 ? -2.457 43.438 12.664 1 96.44 428 LEU A N 1
ATOM 3432 C CA . LEU A 1 428 ? -1.832 43.062 13.922 1 96.44 428 LEU A CA 1
ATOM 3433 C C . LEU A 1 428 ? -1.764 44.25 14.883 1 96.44 428 LEU A C 1
ATOM 3435 O O . LEU A 1 428 ? -2.029 44.094 16.078 1 96.44 428 LEU A O 1
ATOM 3439 N N . GLU A 1 429 ? -1.416 45.406 14.398 1 93 429 GLU A N 1
ATOM 3440 C CA . GLU A 1 429 ? -1.341 46.594 15.211 1 93 429 GLU A CA 1
ATOM 3441 C C . GLU A 1 429 ? -2.732 47.094 15.586 1 93 429 GLU A C 1
ATOM 3443 O O . GLU A 1 429 ? -2.951 47.562 16.703 1 93 429 GLU A O 1
ATOM 3448 N N . ARG A 1 430 ? -3.631 46.938 14.633 1 93.44 430 ARG A N 1
ATOM 3449 C CA . ARG A 1 430 ? -4.984 47.469 14.844 1 93.44 430 ARG A CA 1
ATOM 3450 C C . ARG A 1 430 ? -5.75 46.594 15.836 1 93.44 430 ARG A C 1
ATOM 3452 O O . ARG A 1 430 ? -6.598 47.094 16.578 1 93.44 430 ARG A O 1
ATOM 3459 N N . GLU A 1 431 ? -5.488 45.375 15.727 1 95.69 431 GLU A N 1
ATOM 3460 C CA . GLU A 1 431 ? -6.211 44.406 16.562 1 95.69 431 GLU A CA 1
ATOM 3461 C C . GLU A 1 431 ? -5.324 43.875 17.672 1 95.69 431 GLU A C 1
ATOM 3463 O O . GLU A 1 431 ? -5.246 42.656 17.891 1 95.69 431 GLU A O 1
ATOM 3468 N N . GLU A 1 432 ? -4.625 44.688 18.344 1 96.12 432 GLU A N 1
ATOM 3469 C CA . GLU A 1 432 ? -3.656 44.344 19.375 1 96.12 432 GLU A CA 1
ATOM 3470 C C . GLU A 1 432 ? -4.336 43.625 20.547 1 96.12 432 GLU A C 1
ATOM 3472 O O . GLU A 1 432 ? -3.754 42.75 21.172 1 96.12 432 GLU A O 1
ATOM 3477 N N . GLU A 1 433 ? -5.508 44.031 20.859 1 96.5 433 GLU A N 1
ATOM 3478 C CA . GLU A 1 433 ? -6.234 43.469 22 1 96.5 433 GLU A CA 1
ATOM 3479 C C . GLU A 1 433 ? -6.555 42 21.75 1 96.5 433 GLU A C 1
ATOM 3481 O O . GLU A 1 433 ? -6.363 41.156 22.641 1 96.5 433 GLU A O 1
ATOM 3486 N N . LEU A 1 434 ? -7.051 41.75 20.562 1 98.12 434 LEU A N 1
ATOM 3487 C CA . LEU A 1 434 ? -7.352 40.375 20.219 1 98.12 434 LEU A CA 1
ATOM 3488 C C . LEU A 1 434 ? -6.086 39.531 20.234 1 98.12 434 LEU A C 1
ATOM 3490 O O . LEU A 1 434 ? -6.086 38.406 20.766 1 98.12 434 LEU A O 1
ATOM 3494 N N . PHE A 1 435 ? -5.035 40.031 19.656 1 98.19 435 PHE A N 1
ATOM 3495 C CA . PHE A 1 435 ? -3.758 39.312 19.625 1 98.19 435 PHE A CA 1
ATOM 3496 C C . PHE A 1 435 ? -3.289 39 21.047 1 98.19 435 PHE A C 1
ATOM 3498 O O . PHE A 1 435 ? -2.889 37.875 21.328 1 98.19 435 PHE A O 1
ATOM 3505 N N . ALA A 1 436 ? -3.359 40 21.922 1 98.06 436 ALA A N 1
ATOM 3506 C CA . ALA A 1 436 ? -2.938 39.812 23.312 1 98.06 436 ALA A CA 1
ATOM 3507 C C . ALA A 1 436 ? -3.793 38.781 24.016 1 98.06 436 ALA A C 1
ATOM 3509 O O . ALA A 1 436 ? -3.287 38 24.828 1 98.06 436 ALA A O 1
ATOM 3510 N N . PHE A 1 437 ? -5.039 38.844 23.719 1 98.25 437 PHE A N 1
ATOM 3511 C CA . PHE A 1 437 ? -5.953 37.875 24.312 1 98.25 437 PHE A CA 1
ATOM 3512 C C . PHE A 1 437 ? -5.574 36.469 23.906 1 98.25 437 PHE A C 1
ATOM 3514 O O . PHE A 1 437 ? -5.504 35.562 24.75 1 98.25 437 PHE A O 1
ATOM 3521 N N . VAL A 1 438 ? -5.363 36.25 22.625 1 98.81 438 VAL A N 1
ATOM 3522 C CA . VAL A 1 438 ? -5.039 34.938 22.109 1 98.81 438 VAL A CA 1
ATOM 3523 C C . VAL A 1 438 ? -3.709 34.469 22.703 1 98.81 438 VAL A C 1
ATOM 3525 O O . VAL A 1 438 ? -3.586 33.312 23.141 1 98.81 438 VAL A O 1
ATOM 3528 N N . LYS A 1 439 ? -2.713 35.312 22.688 1 98.56 439 LYS A N 1
ATOM 3529 C CA . LYS A 1 439 ? -1.419 35 23.297 1 98.56 439 LYS A CA 1
ATOM 3530 C C . LYS A 1 439 ? -1.579 34.594 24.766 1 98.56 439 LYS A C 1
ATOM 3532 O O . LYS A 1 439 ? -0.98 33.594 25.203 1 98.56 439 LYS A O 1
ATOM 3537 N N . GLY A 1 440 ? -2.396 35.375 25.453 1 98.5 440 GLY A N 1
ATOM 3538 C CA . GLY A 1 440 ? -2.668 35.062 26.844 1 98.5 440 GLY A CA 1
ATOM 3539 C C . GLY A 1 440 ? -3.391 33.75 27.047 1 98.5 440 GLY A C 1
ATOM 3540 O O . GLY A 1 440 ? -3.109 33.031 27.984 1 98.5 440 GLY A O 1
ATOM 3541 N N . LEU A 1 441 ? -4.336 33.5 26.203 1 98.44 441 LEU A N 1
ATOM 3542 C CA . LEU A 1 441 ? -5.082 32.25 26.281 1 98.44 441 LEU A CA 1
ATOM 3543 C C . LEU A 1 441 ? -4.164 31.047 26.047 1 98.44 441 LEU A C 1
ATOM 3545 O O . LEU A 1 441 ? -4.316 30 26.688 1 98.44 441 LEU A O 1
ATOM 3549 N N . ILE A 1 442 ? -3.258 31.141 25.047 1 98.69 442 ILE A N 1
ATOM 3550 C CA . ILE A 1 442 ? -2.268 30.094 24.797 1 98.69 442 ILE A CA 1
ATOM 3551 C C . ILE A 1 442 ? -1.414 29.891 26.047 1 98.69 442 ILE A C 1
ATOM 3553 O O . ILE A 1 442 ? -1.151 28.75 26.438 1 98.69 442 ILE A O 1
ATOM 3557 N N . ALA A 1 443 ? -1.028 30.969 26.688 1 98.06 443 ALA A N 1
ATOM 3558 C CA . ALA A 1 443 ? -0.246 30.891 27.922 1 98.06 443 ALA A CA 1
ATOM 3559 C C . ALA A 1 443 ? -1.031 30.188 29.031 1 98.06 443 ALA A C 1
ATOM 3561 O O . ALA A 1 443 ? -0.464 29.422 29.812 1 98.06 443 ALA A O 1
ATOM 3562 N N . ILE A 1 444 ? -2.301 30.484 29.109 1 97.38 444 ILE A N 1
ATOM 3563 C CA . ILE A 1 444 ? -3.16 29.844 30.094 1 97.38 444 ILE A CA 1
ATOM 3564 C C . ILE A 1 444 ? -3.217 28.344 29.828 1 97.38 444 ILE A C 1
ATOM 3566 O O . ILE A 1 444 ? -3.059 27.547 30.75 1 97.38 444 ILE A O 1
ATOM 3570 N N . ARG A 1 445 ? -3.457 27.938 28.625 1 97.56 445 ARG A N 1
ATOM 3571 C CA . ARG A 1 445 ? -3.496 26.516 28.281 1 97.56 445 ARG A CA 1
ATOM 3572 C C . ARG A 1 445 ? -2.203 25.828 28.703 1 97.56 445 ARG A C 1
ATOM 3574 O O . ARG A 1 445 ? -2.236 24.734 29.281 1 97.56 445 ARG A O 1
ATOM 3581 N N . LYS A 1 446 ? -1.053 26.469 28.406 1 96.31 446 LYS A N 1
ATOM 3582 C CA . LYS A 1 446 ? 0.253 25.891 28.719 1 96.31 446 LYS A CA 1
ATOM 3583 C C . LYS A 1 446 ? 0.494 25.859 30.234 1 96.31 446 LYS A C 1
ATOM 3585 O O . LYS A 1 446 ? 1.175 24.969 30.734 1 96.31 446 LYS A O 1
ATOM 3590 N N . GLY A 1 447 ? -0.078 26.812 30.906 1 95 447 GLY A N 1
ATOM 3591 C CA . GLY A 1 447 ? 0.218 27 32.312 1 95 447 GLY A CA 1
ATOM 3592 C C . GLY A 1 447 ? -0.67 26.172 33.219 1 95 447 GLY A C 1
ATOM 3593 O O . GLY A 1 447 ? -0.317 25.906 34.375 1 95 447 GLY A O 1
ATOM 3594 N N . TYR A 1 448 ? -1.835 25.812 32.781 1 95.25 448 TYR A N 1
ATOM 3595 C CA . TYR A 1 448 ? -2.766 25 33.531 1 95.25 448 TYR A CA 1
ATOM 3596 C C . TYR A 1 448 ? -2.893 23.594 32.938 1 95.25 448 TYR A C 1
ATOM 3598 O O . TYR A 1 448 ? -3.699 23.375 32.031 1 95.25 448 TYR A O 1
ATOM 3606 N N . PRO A 1 449 ? -2.316 22.609 33.531 1 92.88 449 PRO A N 1
ATOM 3607 C CA . PRO A 1 449 ? -2.213 21.266 32.969 1 92.88 449 PRO A CA 1
ATOM 3608 C C . PRO A 1 449 ? -3.574 20.625 32.719 1 92.88 449 PRO A C 1
ATOM 3610 O O . PRO A 1 449 ? -3.697 19.734 31.891 1 92.88 449 PRO A O 1
ATOM 3613 N N . VAL A 1 450 ? -4.598 21.078 33.375 1 93.56 450 VAL A N 1
ATOM 3614 C CA . VAL A 1 450 ? -5.922 20.484 33.25 1 93.56 450 VAL A CA 1
ATOM 3615 C C . VAL A 1 450 ? -6.461 20.703 31.844 1 93.56 450 VAL A C 1
ATOM 3617 O O . VAL A 1 450 ? -7.344 19.969 31.391 1 93.56 450 VAL A O 1
ATOM 3620 N N . PHE A 1 451 ? -5.895 21.641 31.109 1 94.69 451 PHE A N 1
ATOM 3621 C CA . PHE A 1 451 ? -6.391 21.969 29.781 1 94.69 451 PHE A CA 1
ATOM 3622 C C . PHE A 1 451 ? -5.672 21.125 28.719 1 94.69 451 PHE A C 1
ATOM 3624 O O . PHE A 1 451 ? -6.094 21.078 27.562 1 94.69 451 PHE A O 1
ATOM 3631 N N . CYS A 1 452 ? -4.582 20.453 29.031 1 93.56 452 CYS A N 1
ATOM 3632 C CA . CYS A 1 452 ? -3.859 19.672 28.031 1 93.56 452 CYS A CA 1
ATOM 3633 C C . CYS A 1 452 ? -3.285 18.406 28.641 1 93.56 452 CYS A C 1
ATOM 3635 O O . CYS A 1 452 ? -2.086 18.141 28.531 1 93.56 452 CYS A O 1
ATOM 3637 N N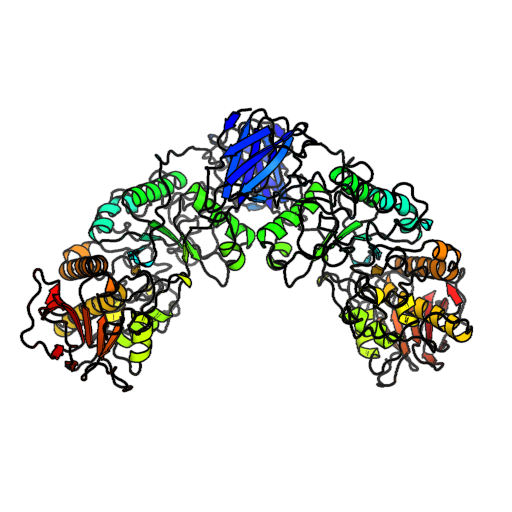 . PRO A 1 453 ? -4.203 17.609 29.234 1 92.81 453 PRO A N 1
ATOM 3638 C CA . PRO A 1 453 ? -3.732 16.344 29.812 1 92.81 453 PRO A CA 1
ATOM 3639 C C . PRO A 1 453 ? -3.254 15.359 28.75 1 92.81 453 PRO A C 1
ATOM 3641 O O . PRO A 1 453 ? -3.711 15.398 27.609 1 92.81 453 PRO A O 1
ATOM 3644 N N . GLU A 1 454 ? -2.422 14.523 29.188 1 92 454 GLU A N 1
ATOM 3645 C CA . GLU A 1 454 ? -1.887 13.516 28.281 1 92 454 GLU A CA 1
ATOM 3646 C C . GLU A 1 454 ? -2.951 12.484 27.906 1 92 454 GLU A C 1
ATOM 3648 O O . GLU A 1 454 ? -3.008 12.023 26.766 1 92 454 GLU A O 1
ATOM 3653 N N . GLU A 1 455 ? -3.785 12.172 28.891 1 91.44 455 GLU A N 1
ATOM 3654 C CA . GLU A 1 455 ? -4.867 11.211 28.672 1 91.44 455 GLU A CA 1
ATOM 3655 C C . GLU A 1 455 ? -6.23 11.883 28.797 1 91.44 455 GLU A C 1
ATOM 3657 O O . GLU A 1 455 ? -6.391 12.844 29.562 1 91.44 455 GLU A O 1
ATOM 3662 N N . GLU A 1 456 ? -7.172 11.297 28.062 1 91.69 456 GLU A N 1
ATOM 3663 C CA . GLU A 1 456 ? -8.531 11.828 28.109 1 91.69 456 GLU A CA 1
ATOM 3664 C C . GLU A 1 456 ? -9.117 11.734 29.516 1 91.69 456 GLU A C 1
ATOM 3666 O O . GLU A 1 456 ? -8.961 10.711 30.188 1 91.69 456 GLU A O 1
ATOM 3671 N N . LEU A 1 457 ? -9.766 12.812 29.859 1 87 457 LEU A N 1
ATOM 3672 C CA . LEU A 1 457 ? -10.445 12.797 31.156 1 87 457 LEU A CA 1
ATOM 3673 C C . LEU A 1 457 ? -11.672 11.898 31.109 1 87 457 LEU A C 1
ATOM 3675 O O . LEU A 1 457 ? -12.32 11.773 30.062 1 87 457 LEU A O 1
ATOM 3679 N N . ARG A 1 458 ? -12.055 11.141 32.125 1 81.75 458 ARG A N 1
ATOM 3680 C CA . ARG A 1 458 ? -13.047 10.078 32.094 1 81.75 458 ARG A CA 1
ATOM 3681 C C . ARG A 1 458 ? -14.305 10.469 32.844 1 81.75 458 ARG A C 1
ATOM 3683 O O . ARG A 1 458 ? -15.344 9.82 32.719 1 81.75 458 ARG A O 1
ATOM 3690 N N . GLY A 1 459 ? -14.227 11.562 33.531 1 78.06 459 GLY A N 1
ATOM 3691 C CA . GLY A 1 459 ? -15.383 11.953 34.312 1 78.06 459 GLY A CA 1
ATOM 3692 C C . GLY A 1 459 ? -15.547 11.133 35.594 1 78.06 459 GLY A C 1
ATOM 3693 O O . GLY A 1 459 ? -16.641 11.07 36.156 1 78.06 459 GLY A O 1
ATOM 3694 N N . MET A 1 460 ? -14.625 10.344 35.875 1 69.44 460 MET A N 1
ATOM 3695 C CA . MET A 1 460 ? -14.625 9.516 37.062 1 69.44 460 MET A CA 1
ATOM 3696 C C . MET A 1 460 ? -13.625 10.039 38.094 1 69.44 460 MET A C 1
ATOM 3698 O O . MET A 1 460 ? -12.703 10.781 37.719 1 69.44 460 MET A O 1
ATOM 3702 N N . ASP A 1 461 ? -14.031 9.805 39.219 1 61.69 461 ASP A N 1
ATOM 3703 C CA . ASP A 1 461 ? -13.078 10.133 40.281 1 61.69 461 ASP A CA 1
ATOM 3704 C C . ASP A 1 461 ? -11.867 9.211 40.25 1 61.69 461 ASP A C 1
ATOM 3706 O O . ASP A 1 461 ? -11.906 8.094 40.781 1 61.69 461 ASP A O 1
ATOM 3710 N N . GLN A 1 462 ? -10.852 9.656 39.688 1 50.94 462 GLN A N 1
ATOM 3711 C CA . GLN A 1 462 ? -9.688 8.805 39.469 1 50.94 462 GLN A CA 1
ATOM 3712 C C . GLN A 1 462 ? -8.805 8.766 40.719 1 50.94 462 GLN A C 1
ATOM 3714 O O . GLN A 1 462 ? -8.016 7.832 40.906 1 50.94 462 GLN A O 1
ATOM 3719 N N . THR A 1 463 ? -8.914 9.805 41.562 1 51.44 463 THR A N 1
ATOM 3720 C CA . THR A 1 463 ? -8.031 9.914 42.719 1 51.44 463 THR A CA 1
ATOM 3721 C C . THR A 1 463 ? -8.781 9.57 44 1 51.44 463 THR A C 1
ATOM 3723 O O . THR A 1 463 ? -8.227 9.695 45.094 1 51.44 463 THR A O 1
ATOM 3726 N N . CYS A 1 464 ? -10.039 9.141 43.938 1 52.88 464 CYS A N 1
ATOM 3727 C CA . CYS A 1 464 ? -10.836 8.773 45.125 1 52.88 464 CYS A CA 1
ATOM 3728 C C . CYS A 1 464 ? -11 9.961 46.062 1 52.88 464 CYS A C 1
ATOM 3730 O O . CYS A 1 464 ? -11.016 9.789 47.281 1 52.88 464 CYS A O 1
ATOM 3732 N N . CYS A 1 465 ? -10.844 11.094 45.562 1 53.41 465 CYS A N 1
ATOM 3733 C CA . CYS A 1 465 ? -11 12.281 46.375 1 53.41 465 CYS A CA 1
ATOM 3734 C C . CYS A 1 465 ? -12.438 12.773 46.375 1 53.41 465 CYS A C 1
ATOM 3736 O O . CYS A 1 465 ? -12.742 13.836 46.938 1 53.41 465 CYS A O 1
ATOM 3738 N N . GLY A 1 466 ? -13.219 12.055 45.75 1 63.38 466 GLY A N 1
ATOM 3739 C CA . GLY A 1 466 ? -14.641 12.352 45.75 1 63.38 466 GLY A CA 1
ATOM 3740 C C . GLY A 1 466 ? -15.078 13.258 44.625 1 63.38 466 GLY A C 1
ATOM 3741 O O . GLY A 1 466 ? -16.266 13.508 44.438 1 63.38 466 GLY A O 1
ATOM 3742 N N . VAL A 1 467 ? -14.086 13.734 43.812 1 73.81 467 VAL A N 1
ATOM 3743 C CA . VAL A 1 467 ? -14.438 14.656 42.75 1 73.81 467 VAL A CA 1
ATOM 3744 C C . VAL A 1 467 ? -13.969 14.086 41.406 1 73.81 467 VAL A C 1
ATOM 3746 O O . VAL A 1 467 ? -12.82 13.664 41.281 1 73.81 467 VAL A O 1
ATOM 3749 N N . PRO A 1 468 ? -14.836 14.023 40.5 1 83.81 468 PRO A N 1
ATOM 3750 C CA . PRO A 1 468 ? -14.414 13.555 39.188 1 83.81 468 PRO A CA 1
ATOM 3751 C C . PRO A 1 468 ? -13.383 14.469 38.531 1 83.81 468 PRO A C 1
ATOM 3753 O O . PRO A 1 468 ? -13.266 15.633 38.906 1 83.81 468 PRO A O 1
ATOM 3756 N N . ASP A 1 469 ? -12.586 13.977 37.719 1 89 469 ASP A N 1
ATOM 3757 C CA . ASP A 1 469 ? -11.539 14.75 37.062 1 89 469 ASP A CA 1
ATOM 3758 C C . ASP A 1 469 ? -12.141 15.852 36.188 1 89 469 ASP A C 1
ATOM 3760 O O . ASP A 1 469 ? -11.539 16.906 36 1 89 469 ASP A O 1
ATOM 3764 N N . VAL A 1 470 ? -13.328 15.547 35.656 1 91.81 470 VAL A N 1
ATOM 3765 C CA . VAL A 1 470 ? -14.078 16.562 34.906 1 91.81 470 VAL A CA 1
ATOM 3766 C C . VAL A 1 470 ? -15.57 16.422 35.219 1 91.81 470 VAL A C 1
ATOM 3768 O O . VAL A 1 470 ? -16.062 15.305 35.375 1 91.81 470 VAL A O 1
ATOM 3771 N N . SER A 1 471 ? -16.234 17.453 35.375 1 92.69 471 SER A N 1
ATOM 3772 C CA . SER A 1 471 ? -17.672 17.453 35.594 1 92.69 471 SER A CA 1
ATOM 3773 C C . SER A 1 471 ? -18.344 18.641 34.906 1 92.69 471 SER A C 1
ATOM 3775 O O . SER A 1 471 ? -17.688 19.641 34.625 1 92.69 471 SER A O 1
ATOM 3777 N N . TYR A 1 472 ? -19.594 18.516 34.719 1 93.38 472 TYR A N 1
ATOM 3778 C CA . TYR A 1 472 ? -20.344 19.5 33.938 1 93.38 472 TYR A CA 1
ATOM 3779 C C . TYR A 1 472 ? -21.453 20.109 34.781 1 93.38 472 TYR A C 1
ATOM 3781 O O . TYR A 1 472 ? -22.094 19.406 35.594 1 93.38 472 TYR A O 1
ATOM 3789 N N . HIS A 1 473 ? -21.547 21.422 34.531 1 90.62 473 HIS A N 1
ATOM 3790 C CA . HIS A 1 473 ? -22.453 22.172 35.406 1 90.62 473 HIS A CA 1
ATOM 3791 C C . HIS A 1 473 ? -23.266 23.188 34.594 1 90.62 473 HIS A C 1
ATOM 3793 O O . HIS A 1 473 ? -22.859 23.594 33.531 1 90.62 473 HIS A O 1
ATOM 3799 N N . GLY A 1 474 ? -24.422 23.516 35.094 1 90.69 474 GLY A N 1
ATOM 3800 C CA . GLY A 1 474 ? -25.281 24.594 34.625 1 90.69 474 GLY A CA 1
ATOM 3801 C C . GLY A 1 474 ? -25.688 25.547 35.719 1 90.69 474 GLY A C 1
ATOM 3802 O O . GLY A 1 474 ? -24.844 26.047 36.469 1 90.69 474 GLY A O 1
ATOM 3803 N N . GLU A 1 475 ? -26.922 25.812 35.719 1 83.06 475 GLU A N 1
ATOM 3804 C CA . GLU A 1 475 ? -27.453 26.625 36.812 1 83.06 475 GLU A CA 1
ATOM 3805 C C . GLU A 1 475 ? -27.328 25.891 38.156 1 83.06 475 GLU A C 1
ATOM 3807 O O . GLU A 1 475 ? -27.156 26.516 39.188 1 83.06 475 GLU A O 1
ATOM 3812 N N . ASN A 1 476 ? -27.344 24.609 38.031 1 82.5 476 ASN A N 1
ATOM 3813 C CA . ASN A 1 476 ? -27.125 23.766 39.188 1 82.5 476 ASN A CA 1
ATOM 3814 C C . ASN A 1 476 ? -25.766 23.078 39.125 1 82.5 476 ASN A C 1
ATOM 3816 O O . ASN A 1 476 ? -25.312 22.672 38.062 1 82.5 476 ASN A O 1
ATOM 3820 N N . ALA A 1 477 ? -25.219 22.953 40.25 1 82.31 477 ALA A N 1
ATOM 3821 C CA . ALA A 1 477 ? -23.938 22.281 40.312 1 82.31 477 ALA A CA 1
ATOM 3822 C C . ALA A 1 477 ? -24.078 20.797 40 1 82.31 477 ALA A C 1
ATOM 3824 O O . ALA A 1 477 ? -25.062 20.156 40.406 1 82.31 477 ALA A O 1
ATOM 3825 N N . TRP A 1 478 ? -23.156 20.328 39.281 1 82.31 478 TRP A N 1
ATOM 3826 C CA . TRP A 1 478 ? -22.984 18.891 39.031 1 82.31 478 TRP A CA 1
ATOM 3827 C C . TRP A 1 478 ? -24.047 18.391 38.062 1 82.31 478 TRP A C 1
ATOM 3829 O O . TRP A 1 478 ? -24.25 17.172 37.938 1 82.31 478 TRP A O 1
ATOM 3839 N N . GLN A 1 479 ? -24.75 19.344 37.5 1 83.81 479 GLN A N 1
ATOM 3840 C CA . GLN A 1 479 ? -25.75 18.969 36.5 1 83.81 479 GLN A CA 1
ATOM 3841 C C . GLN A 1 479 ? -25.547 19.719 35.188 1 83.81 479 GLN A C 1
ATOM 3843 O O . GLN A 1 479 ? -25.656 20.938 35.156 1 83.81 479 GLN A O 1
ATOM 3848 N N . ALA A 1 480 ? -25.281 18.969 34.188 1 84.19 480 ALA A N 1
ATOM 3849 C CA . ALA A 1 480 ? -25.188 19.562 32.875 1 84.19 480 ALA A CA 1
ATOM 3850 C C . ALA A 1 480 ? -26.547 20.047 32.406 1 84.19 480 ALA A C 1
ATOM 3852 O O . ALA A 1 480 ? -27.562 19.406 32.656 1 84.19 480 ALA A O 1
ATOM 3853 N N . PRO A 1 481 ? -26.516 21.109 31.703 1 84 481 PRO A N 1
ATOM 3854 C CA . PRO A 1 481 ? -27.797 21.484 31.109 1 84 481 PRO A CA 1
ATOM 3855 C C . PRO A 1 481 ? -28.328 20.453 30.109 1 84 481 PRO A C 1
ATOM 3857 O O . PRO A 1 481 ? -27.578 19.969 29.266 1 84 481 PRO A O 1
ATOM 3860 N N . SER A 1 482 ? -29.547 20.094 30.188 1 82.38 482 SER A N 1
ATOM 3861 C CA . SER A 1 482 ? -30.078 18.984 29.406 1 82.38 482 SER A CA 1
ATOM 3862 C C . SER A 1 482 ? -31.125 19.453 28.406 1 82.38 482 SER A C 1
ATOM 3864 O O . SER A 1 482 ? -31.5 18.719 27.5 1 82.38 482 SER A O 1
ATOM 3866 N N . GLU A 1 483 ? -31.438 20.656 28.547 1 87.62 483 GLU A N 1
ATOM 3867 C CA . GLU A 1 483 ? -32.469 21.141 27.641 1 87.62 483 GLU A CA 1
ATOM 3868 C C . GLU A 1 483 ? -31.922 21.406 26.25 1 87.62 483 GLU A C 1
ATOM 3870 O O . GLU A 1 483 ? -30.781 21.891 26.109 1 87.62 483 GLU A O 1
ATOM 3875 N N . VAL A 1 484 ? -32.75 21.188 25.297 1 89.5 484 VAL A N 1
ATOM 3876 C CA . VAL A 1 484 ? -32.375 21.406 23.906 1 89.5 484 VAL A CA 1
ATOM 3877 C C . VAL A 1 484 ? -32.094 22.891 23.688 1 89.5 484 VAL A C 1
ATOM 3879 O O . VAL A 1 484 ? -31.266 23.25 22.844 1 89.5 484 VAL A O 1
ATOM 3882 N N . SER A 1 485 ? -32.719 23.703 24.422 1 91.81 485 SER A N 1
ATOM 3883 C CA . SER A 1 485 ? -32.594 25.141 24.266 1 91.81 485 SER A CA 1
ATOM 3884 C C . SER A 1 485 ? -31.359 25.672 25.016 1 91.81 485 SER A C 1
ATOM 3886 O O . SER A 1 485 ? -31.016 26.844 24.891 1 91.81 485 SER A O 1
ATOM 3888 N N . SER A 1 486 ? -30.75 24.797 25.75 1 92.88 486 SER A N 1
ATOM 3889 C CA . SER A 1 486 ? -29.594 25.219 26.516 1 92.88 486 SER A CA 1
ATOM 3890 C C . SER A 1 486 ? -28.422 25.594 25.609 1 92.88 486 SER A C 1
ATOM 3892 O O . SER A 1 486 ? -28.188 24.922 24.609 1 92.88 486 SER A O 1
ATOM 3894 N N . ARG A 1 487 ? -27.766 26.703 25.984 1 95.62 487 ARG A N 1
ATOM 3895 C CA . ARG A 1 487 ? -26.625 27.203 25.219 1 95.62 487 ARG A CA 1
ATOM 3896 C C . ARG A 1 487 ? -25.469 27.578 26.125 1 95.62 487 ARG A C 1
ATOM 3898 O O . ARG A 1 487 ? -24.578 28.344 25.734 1 95.62 487 ARG A O 1
ATOM 3905 N N . GLN A 1 488 ? -25.594 27.156 27.375 1 95.69 488 GLN A N 1
ATOM 3906 C CA . GLN A 1 488 ? -24.594 27.469 28.391 1 95.69 488 GLN A CA 1
ATOM 3907 C C . GLN A 1 488 ? -24.078 26.188 29.062 1 95.69 488 GLN A C 1
ATOM 3909 O O . GLN A 1 488 ? -24.828 25.219 29.188 1 95.69 488 GLN A O 1
ATOM 3914 N N . LEU A 1 489 ? -22.859 26.172 29.438 1 96.81 489 LEU A N 1
ATOM 3915 C CA . LEU A 1 489 ? -22.219 25 30.016 1 96.81 489 LEU A CA 1
ATOM 3916 C C . LEU A 1 489 ? -21.062 25.391 30.938 1 96.81 489 LEU A C 1
ATOM 3918 O O . LEU A 1 489 ? -20.219 26.188 30.547 1 96.81 489 LEU A O 1
ATOM 3922 N N . GLY A 1 490 ? -21.156 24.938 32.125 1 96.88 490 GLY A N 1
ATOM 3923 C CA . GLY A 1 490 ? -20 25.016 33 1 96.88 490 GLY A CA 1
ATOM 3924 C C . GLY A 1 490 ? -19.203 23.734 33.062 1 96.88 490 GLY A C 1
ATOM 3925 O O . GLY A 1 490 ? -19.781 22.641 33.094 1 96.88 490 GLY A O 1
ATOM 3926 N N . VAL A 1 491 ? -17.906 23.812 33.062 1 96.44 491 VAL A N 1
ATOM 3927 C CA . VAL A 1 491 ? -17.031 22.641 33.125 1 96.44 491 VAL A CA 1
ATOM 3928 C C . VAL A 1 491 ? -16.031 22.781 34.25 1 96.44 491 VAL A C 1
ATOM 3930 O O . VAL A 1 491 ? -15.289 23.766 34.312 1 96.44 491 VAL A O 1
ATOM 3933 N N . TYR A 1 492 ? -16.016 21.844 35.125 1 95.12 492 TYR A N 1
ATOM 3934 C CA . TYR A 1 492 ? -15.062 21.766 36.219 1 95.12 492 TYR A CA 1
ATOM 3935 C C . TYR A 1 492 ? -13.953 20.766 35.938 1 95.12 492 TYR A C 1
ATOM 3937 O O . TYR A 1 492 ? -14.227 19.625 35.562 1 95.12 492 TYR A O 1
ATOM 3945 N N . TYR A 1 493 ? -12.727 21.25 36.031 1 94.62 493 TYR A N 1
ATOM 3946 C CA . TYR A 1 493 ? -11.539 20.406 35.906 1 94.62 493 TYR A CA 1
ATOM 3947 C C . TYR A 1 493 ? -10.812 20.281 37.25 1 94.62 493 TYR A C 1
ATOM 3949 O O . TYR A 1 493 ? -10.336 21.266 37.781 1 94.62 493 TYR A O 1
ATOM 3957 N N . SER A 1 494 ? -10.695 19.062 37.656 1 91.25 494 SER A N 1
ATOM 3958 C CA . SER A 1 494 ? -9.969 18.828 38.906 1 91.25 494 SER A CA 1
ATOM 3959 C C . SER A 1 494 ? -8.461 18.812 38.656 1 91.25 494 SER A C 1
ATOM 3961 O O . SER A 1 494 ? -7.969 18.125 37.781 1 91.25 494 SER A O 1
ATOM 3963 N N . GLY A 1 495 ? -7.77 19.547 39.469 1 89.75 495 GLY A N 1
ATOM 3964 C CA . GLY A 1 495 ? -6.316 19.562 39.375 1 89.75 495 GLY A CA 1
ATOM 3965 C C . GLY A 1 495 ? -5.656 18.469 40.188 1 89.75 495 GLY A C 1
ATOM 3966 O O . GLY A 1 495 ? -4.43 18.344 40.188 1 89.75 495 GLY A O 1
ATOM 3967 N N . ALA A 1 496 ? -6.336 17.688 40.812 1 81.62 496 ALA A N 1
ATOM 3968 C CA . ALA A 1 496 ? -5.809 16.719 41.781 1 81.62 496 ALA A CA 1
ATOM 3969 C C . ALA A 1 496 ? -4.895 15.711 41.094 1 81.62 496 ALA A C 1
ATOM 3971 O O . ALA A 1 496 ? -3.803 15.414 41.562 1 81.62 496 ALA A O 1
ATOM 3972 N N . VAL A 1 497 ? -5.367 15.227 39.969 1 75.56 497 VAL A N 1
ATOM 3973 C CA . VAL A 1 497 ? -4.613 14.18 39.281 1 75.56 497 VAL A CA 1
ATOM 3974 C C . VAL A 1 497 ? -3.396 14.781 38.594 1 75.56 497 VAL A C 1
ATOM 3976 O O . VAL A 1 497 ? -2.342 14.148 38.5 1 75.56 497 VAL A O 1
ATOM 3979 N N . LEU A 1 498 ? -3.443 16 38.188 1 80.38 498 LEU A N 1
ATOM 3980 C CA . LEU A 1 498 ? -2.408 16.625 37.375 1 80.38 498 LEU A CA 1
ATOM 3981 C C . LEU A 1 498 ? -1.548 17.562 38.188 1 80.38 498 LEU A C 1
ATOM 3983 O O . LEU A 1 498 ? -0.69 18.266 37.656 1 80.38 498 LEU A O 1
ATOM 3987 N N . GLU A 1 499 ? -1.672 17.484 39.5 1 77.19 499 GLU A N 1
ATOM 3988 C CA . GLU A 1 499 ? -0.923 18.312 40.438 1 77.19 499 GLU A CA 1
ATOM 3989 C C . GLU A 1 499 ? -1.011 19.781 40.062 1 77.19 499 GLU A C 1
ATOM 3991 O O . GLU A 1 499 ? 0.007 20.484 40 1 77.19 499 GLU A O 1
ATOM 3996 N N . GLY A 1 500 ? -2.082 20.203 39.625 1 85 500 GLY A N 1
ATOM 3997 C CA . GLY A 1 500 ? -2.33 21.578 39.25 1 85 500 GLY A CA 1
ATOM 3998 C C . GLY A 1 500 ? -3.533 22.188 39.969 1 85 500 GLY A C 1
ATOM 3999 O O . GLY A 1 500 ? -4.039 21.609 40.938 1 85 500 GLY A O 1
ATOM 4000 N N . GLU A 1 501 ? -3.863 23.391 39.594 1 92.31 501 GLU A N 1
ATOM 4001 C CA . GLU A 1 501 ? -5.016 24.078 40.156 1 92.31 501 GLU A CA 1
ATOM 4002 C C . GLU A 1 501 ? -6.32 23.578 39.531 1 92.31 501 GLU A C 1
ATOM 4004 O O . GLU A 1 501 ? -6.352 23.156 38.375 1 92.31 501 GLU A O 1
ATOM 4009 N N . ASP A 1 502 ? -7.34 23.516 40.406 1 94.44 502 ASP A N 1
ATOM 4010 C CA . ASP A 1 502 ? -8.688 23.328 39.875 1 94.44 502 ASP A CA 1
ATOM 4011 C C . ASP A 1 502 ? -9.078 24.484 38.938 1 94.44 502 ASP A C 1
ATOM 4013 O O . ASP A 1 502 ? -8.68 25.625 39.156 1 94.44 502 ASP A O 1
ATOM 4017 N N . CYS A 1 503 ? -9.766 24.109 37.938 1 96.5 503 CYS A N 1
ATOM 4018 C CA . CYS A 1 503 ? -10.25 25.156 37.062 1 96.5 503 CYS A CA 1
ATOM 4019 C C . CYS A 1 503 ? -11.734 24.984 36.75 1 96.5 503 CYS A C 1
ATOM 4021 O O . CYS A 1 503 ? -12.258 23.859 36.812 1 96.5 503 CYS A O 1
ATOM 4023 N N . PHE A 1 504 ? -12.414 26.031 36.562 1 96.81 504 PHE A N 1
ATOM 4024 C CA . PHE A 1 504 ? -13.797 26.062 36.125 1 96.81 504 PHE A CA 1
ATOM 4025 C C . PHE A 1 504 ? -13.961 27.016 34.938 1 96.81 504 PHE A C 1
ATOM 4027 O O . PHE A 1 504 ? -13.523 28.172 35 1 96.81 504 PHE A O 1
ATOM 4034 N N . VAL A 1 505 ? -14.484 26.531 33.875 1 98.25 505 VAL A N 1
ATOM 4035 C CA . VAL A 1 505 ? -14.766 27.359 32.719 1 98.25 505 VAL A CA 1
ATOM 4036 C C . VAL A 1 505 ? -16.266 27.422 32.469 1 98.25 505 VAL A C 1
ATOM 4038 O O . VAL A 1 505 ? -16.922 26.391 32.344 1 98.25 505 VAL A O 1
ATOM 4041 N N . ALA A 1 506 ? -16.781 28.578 32.438 1 97.94 506 ALA A N 1
ATOM 4042 C CA . ALA A 1 506 ? -18.188 28.797 32.125 1 97.94 506 ALA A CA 1
ATOM 4043 C C . ALA A 1 506 ? -18.359 29.344 30.703 1 97.94 506 ALA A C 1
ATOM 4045 O O . ALA A 1 506 ? -17.766 30.375 30.359 1 97.94 506 ALA A O 1
ATOM 4046 N N . TYR A 1 507 ? -19.141 28.656 29.938 1 98.19 507 TYR A N 1
ATOM 4047 C CA . TYR A 1 507 ? -19.453 29.047 28.562 1 98.19 507 TYR A CA 1
ATOM 4048 C C . TYR A 1 507 ? -20.891 29.5 28.438 1 98.19 507 TYR A C 1
ATOM 4050 O O . TYR A 1 507 ? -21.828 28.719 28.641 1 98.19 507 TYR A O 1
ATOM 4058 N N . ASN A 1 508 ? -21.125 30.703 28.141 1 97.88 508 ASN A N 1
ATOM 4059 C CA . ASN A 1 508 ? -22.469 31.203 27.828 1 97.88 508 ASN A CA 1
ATOM 4060 C C . ASN A 1 508 ? -22.562 31.672 26.391 1 97.88 508 ASN A C 1
ATOM 4062 O O . ASN A 1 508 ? -22.156 32.781 26.062 1 97.88 508 ASN A O 1
ATOM 4066 N N . MET A 1 509 ? -23.156 30.859 25.5 1 97.25 509 MET A N 1
ATOM 4067 C CA . MET A 1 509 ? -23.344 31.234 24.109 1 97.25 509 MET A CA 1
ATOM 4068 C C . MET A 1 509 ? -24.781 31.688 23.844 1 97.25 509 MET A C 1
ATOM 4070 O O . MET A 1 509 ? -25.188 31.797 22.688 1 97.25 509 MET A O 1
ATOM 4074 N N . HIS A 1 510 ? -25.469 31.891 24.969 1 95.25 510 HIS A N 1
ATOM 4075 C CA . HIS A 1 510 ? -26.844 32.375 24.906 1 95.25 510 HIS A CA 1
ATOM 4076 C C . HIS A 1 510 ? -26.875 33.906 24.812 1 95.25 510 HIS A C 1
ATOM 4078 O O . HIS A 1 510 ? -25.906 34.594 25.188 1 95.25 510 HIS A O 1
ATOM 4084 N N . TRP A 1 511 ? -27.906 34.531 24.219 1 94.94 511 TRP A N 1
ATOM 4085 C CA . TRP A 1 511 ? -28.062 35.969 24.141 1 94.94 511 TRP A CA 1
ATOM 4086 C C . TRP A 1 511 ? -28.656 36.531 25.438 1 94.94 511 TRP A C 1
ATOM 4088 O O . TRP A 1 511 ? -29 37.688 25.531 1 94.94 511 TRP A O 1
ATOM 4098 N N . LEU A 1 512 ? -28.719 35.562 26.422 1 95 512 LEU A N 1
ATOM 4099 C CA . LEU A 1 512 ? -29.156 35.938 27.75 1 95 512 LEU A CA 1
ATOM 4100 C C . LEU A 1 512 ? -28.078 35.656 28.781 1 95 512 LEU A C 1
ATOM 4102 O O . LEU A 1 512 ? -27.203 34.812 28.562 1 95 512 LEU A O 1
ATOM 4106 N N . LYS A 1 513 ? -28.172 36.406 29.922 1 96 513 LYS A N 1
ATOM 4107 C CA . LYS A 1 513 ? -27.281 36.125 31.047 1 96 513 LYS A CA 1
ATOM 4108 C C . LYS A 1 513 ? -27.641 34.812 31.734 1 96 513 LYS A C 1
ATOM 4110 O O . LYS A 1 513 ? -28.828 34.438 31.781 1 96 513 LYS A O 1
ATOM 4115 N N . HIS A 1 514 ? -26.688 34.156 32.219 1 95.5 514 HIS A N 1
ATOM 4116 C CA . HIS A 1 514 ? -26.922 32.906 32.938 1 95.5 514 HIS A CA 1
ATOM 4117 C C . HIS A 1 514 ? -26.031 32.844 34.188 1 95.5 514 HIS A C 1
ATOM 4119 O O . HIS A 1 514 ? -24.922 33.375 34.188 1 95.5 514 HIS A O 1
ATOM 4125 N N . THR A 1 515 ? -26.547 32.188 35.219 1 95.31 515 THR A N 1
ATOM 4126 C CA . THR A 1 515 ? -25.797 31.922 36.438 1 95.31 515 THR A CA 1
ATOM 4127 C C . THR A 1 515 ? -25.297 30.484 36.469 1 95.31 515 THR A C 1
ATOM 4129 O O . THR A 1 515 ? -26.031 29.562 36.094 1 95.31 515 THR A O 1
ATOM 4132 N N . PHE A 1 516 ? -24.078 30.328 36.906 1 95.88 516 PHE A N 1
ATOM 4133 C CA . PHE A 1 516 ? -23.469 29.016 37.031 1 95.88 516 PHE A CA 1
ATOM 4134 C C . PHE A 1 516 ? -23.141 28.703 38.469 1 95.88 516 PHE A C 1
ATOM 4136 O O . PHE A 1 516 ? -22.594 29.531 39.188 1 95.88 516 PHE A O 1
ATOM 4143 N N . ALA A 1 517 ? -23.516 27.484 38.875 1 94.06 517 ALA A N 1
ATOM 4144 C CA . ALA A 1 517 ? -23.125 27.016 40.188 1 94.06 517 ALA A CA 1
ATOM 4145 C C . ALA A 1 517 ? -21.656 26.594 40.188 1 94.06 517 ALA A C 1
ATOM 4147 O O . ALA A 1 517 ? -21.203 25.906 39.281 1 94.06 517 ALA A O 1
ATOM 4148 N N . LEU A 1 518 ? -20.969 27 41.188 1 94.88 518 LEU A N 1
ATOM 4149 C CA . LEU A 1 518 ? -19.562 26.641 41.344 1 94.88 518 LEU A CA 1
ATOM 4150 C C . LEU A 1 518 ? -19.406 25.453 42.281 1 94.88 518 LEU A C 1
ATOM 4152 O O . LEU A 1 518 ? -19.984 25.453 43.375 1 94.88 518 LEU A O 1
ATOM 4156 N N . PRO A 1 519 ? -18.672 24.484 41.844 1 91.25 519 PRO A N 1
ATOM 4157 C CA . PRO A 1 519 ? -18.391 23.422 42.812 1 91.25 519 PRO A CA 1
ATOM 4158 C C . PRO A 1 519 ? -17.562 23.875 44 1 91.25 519 PRO A C 1
ATOM 4160 O O . PRO A 1 519 ? -16.734 24.781 43.844 1 91.25 519 PRO A O 1
ATOM 4163 N N . ALA A 1 520 ? -17.766 23.156 45.125 1 89.62 520 ALA A N 1
ATOM 4164 C CA . ALA A 1 520 ? -16.984 23.484 46.312 1 89.62 520 ALA A CA 1
ATOM 4165 C C . ALA A 1 520 ? -15.531 23.047 46.156 1 89.62 520 ALA A C 1
ATOM 4167 O O . ALA A 1 520 ? -15.25 21.984 45.625 1 89.62 520 ALA A O 1
ATOM 4168 N N . LEU A 1 521 ? -14.664 23.969 46.594 1 91.44 521 LEU A N 1
ATOM 4169 C CA . LEU A 1 521 ? -13.234 23.656 46.562 1 91.44 521 LEU A CA 1
ATOM 4170 C C . LEU A 1 521 ? -12.766 23.109 47.906 1 91.44 521 LEU A C 1
ATOM 4172 O O . LEU A 1 521 ? -13.445 23.266 48.906 1 91.44 521 LEU A O 1
ATOM 4176 N N . PRO A 1 522 ? -11.664 22.359 47.781 1 85.38 522 PRO A N 1
ATOM 4177 C CA . PRO A 1 522 ? -11.094 21.922 49.062 1 85.38 522 PRO A CA 1
ATOM 4178 C C . PRO A 1 522 ? -10.844 23.078 50.031 1 85.38 522 PRO A C 1
ATOM 4180 O O . PRO A 1 522 ? -10.758 24.234 49.594 1 85.38 522 PRO A O 1
ATOM 4183 N N . LYS A 1 523 ? -10.625 22.688 51.281 1 87.62 523 LYS A N 1
ATOM 4184 C CA . LYS A 1 523 ? -10.461 23.672 52.344 1 87.62 523 LYS A CA 1
ATOM 4185 C C . LYS A 1 523 ? -9.266 24.578 52.062 1 87.62 523 LYS A C 1
ATOM 4187 O O . LYS A 1 523 ? -8.195 24.109 51.656 1 87.62 523 LYS A O 1
ATOM 4192 N N . GLY A 1 524 ? -9.477 25.891 52.156 1 89.56 524 GLY A N 1
ATOM 4193 C CA . GLY A 1 524 ? -8.398 26.859 52 1 89.56 524 GLY A CA 1
ATOM 4194 C C . GLY A 1 524 ? -8.289 27.422 50.594 1 89.56 524 GLY A C 1
ATOM 4195 O O . GLY A 1 524 ? -7.562 28.391 50.375 1 89.56 524 GLY A O 1
ATOM 4196 N N . LYS A 1 525 ? -8.945 26.859 49.656 1 93.81 525 LYS A N 1
ATOM 4197 C CA . LYS A 1 525 ? -8.875 27.344 48.281 1 93.81 525 LYS A CA 1
ATOM 4198 C C . LYS A 1 525 ? -10.109 28.172 47.938 1 93.81 525 LYS A C 1
ATOM 4200 O O . LYS A 1 525 ? -11.18 27.969 48.5 1 93.81 525 LYS A O 1
ATOM 4205 N N . LYS A 1 526 ? -9.977 29.125 47.031 1 96.81 526 LYS A N 1
ATOM 4206 C CA . LYS A 1 526 ? -11.047 29.984 46.562 1 96.81 526 LYS A CA 1
ATOM 4207 C C . LYS A 1 526 ? -11 30.141 45.031 1 96.81 526 LYS A C 1
ATOM 4209 O O . LYS A 1 526 ? -9.961 29.906 44.438 1 96.81 526 LYS A O 1
ATOM 4214 N N . TRP A 1 527 ? -12.141 30.438 44.531 1 97.31 527 TRP A N 1
ATOM 4215 C CA . TRP A 1 527 ? -12.227 30.672 43.094 1 97.31 527 TRP A CA 1
ATOM 4216 C C . TRP A 1 527 ? -11.727 32.062 42.75 1 97.31 527 TRP A C 1
ATOM 4218 O O . TRP A 1 527 ? -12.172 33.062 43.344 1 97.31 527 TRP A O 1
ATOM 4228 N N . TYR A 1 528 ? -10.828 32.156 41.812 1 98.06 528 TYR A N 1
ATOM 4229 C CA . TYR A 1 528 ? -10.312 33.406 41.25 1 98.06 528 TYR A CA 1
ATOM 4230 C C . TYR A 1 528 ? -10.602 33.5 39.75 1 98.06 528 TYR A C 1
ATOM 4232 O O . TYR A 1 528 ? -10.414 32.531 39.031 1 98.06 528 TYR A O 1
ATOM 4240 N N . LYS A 1 529 ? -11.102 34.625 39.281 1 97.88 529 LYS A N 1
ATOM 4241 C CA . LYS A 1 529 ? -11.227 34.875 37.844 1 97.88 529 LYS A CA 1
ATOM 4242 C C . LYS A 1 529 ? -9.867 35.156 37.219 1 97.88 529 LYS A C 1
ATOM 4244 O O . LYS A 1 529 ? -9.133 36.031 37.656 1 97.88 529 LYS A O 1
ATOM 4249 N N . ILE A 1 530 ? -9.5 34.438 36.219 1 97.44 530 ILE A N 1
ATOM 4250 C CA . ILE A 1 530 ? -8.195 34.625 35.594 1 97.44 530 ILE A CA 1
ATOM 4251 C C . ILE A 1 530 ? -8.367 35.25 34.219 1 97.44 530 ILE A C 1
ATOM 4253 O O . ILE A 1 530 ? -7.457 35.906 33.719 1 97.44 530 ILE A O 1
ATOM 4257 N N . ALA A 1 531 ? -9.516 35.031 33.594 1 98.06 531 ALA A N 1
ATOM 4258 C CA . ALA A 1 531 ? -9.781 35.625 32.281 1 98.06 531 ALA A CA 1
ATOM 4259 C C . ALA A 1 531 ? -11.273 35.562 31.969 1 98.06 531 ALA A C 1
ATOM 4261 O O . ALA A 1 531 ? -12.016 34.781 32.562 1 98.06 531 ALA A O 1
ATOM 4262 N N . SER A 1 532 ? -11.727 36.312 31.125 1 98.19 532 SER A N 1
ATOM 4263 C CA . SER A 1 532 ? -13.031 36.25 30.469 1 98.19 532 SER A CA 1
ATOM 4264 C C . SER A 1 532 ? -13 36.938 29.109 1 98.19 532 SER A C 1
ATOM 4266 O O . SER A 1 532 ? -12.148 37.781 28.859 1 98.19 532 SER A O 1
ATOM 4268 N N . THR A 1 533 ? -13.883 36.562 28.234 1 98.06 533 THR A N 1
ATOM 4269 C CA . THR A 1 533 ? -13.883 37.156 26.906 1 98.06 533 THR A CA 1
ATOM 4270 C C . THR A 1 533 ? -14.391 38.594 26.953 1 98.06 533 THR A C 1
ATOM 4272 O O . THR A 1 533 ? -14.203 39.344 26 1 98.06 533 THR A O 1
ATOM 4275 N N . GLU A 1 534 ? -14.984 38.938 28.047 1 95.31 534 GLU A N 1
ATOM 4276 C CA . GLU A 1 534 ? -15.422 40.312 28.266 1 95.31 534 GLU A CA 1
ATOM 4277 C C . GLU A 1 534 ? -14.281 41.156 28.812 1 95.31 534 GLU A C 1
ATOM 4279 O O . GLU A 1 534 ? -14.055 42.281 28.328 1 95.31 534 GLU A O 1
ATOM 4284 N N . ASP A 1 535 ? -13.5 40.594 29.719 1 95.12 535 ASP A N 1
ATOM 4285 C CA . ASP A 1 535 ? -12.5 41.375 30.453 1 95.12 535 ASP A CA 1
ATOM 4286 C C . ASP A 1 535 ? -11.102 41.156 29.891 1 95.12 535 ASP A C 1
ATOM 4288 O O . ASP A 1 535 ? -10.172 41.906 30.172 1 95.12 535 ASP A O 1
ATOM 4292 N N . GLY A 1 536 ? -10.945 40.156 29.094 1 96.94 536 GLY A N 1
ATOM 4293 C CA . GLY A 1 536 ? -9.625 39.781 28.625 1 96.94 536 GLY A CA 1
ATOM 4294 C C . GLY A 1 536 ? -8.852 38.938 29.625 1 96.94 536 GLY A C 1
ATOM 4295 O O . GLY A 1 536 ? -9.445 38.312 30.484 1 96.94 536 GLY A O 1
ATOM 4296 N N . ILE A 1 537 ? -7.582 38.844 29.406 1 97.81 537 ILE A N 1
ATOM 4297 C CA . ILE A 1 537 ? -6.703 38.125 30.312 1 97.81 537 ILE A CA 1
ATOM 4298 C C . ILE A 1 537 ? -6.328 39 31.5 1 97.81 537 ILE A C 1
ATOM 4300 O O . ILE A 1 537 ? -5.75 40.094 31.297 1 97.81 537 ILE A O 1
ATOM 4304 N N . LEU A 1 538 ? -6.605 38.531 32.625 1 96.94 538 LEU A N 1
ATOM 4305 C CA . LEU A 1 538 ? -6.316 39.375 33.781 1 96.94 538 LEU A CA 1
ATOM 4306 C C . LEU A 1 538 ? -4.848 39.25 34.188 1 96.94 538 LEU A C 1
ATOM 4308 O O . LEU A 1 538 ? -4.293 38.156 34.188 1 96.94 538 LEU A O 1
ATOM 4312 N N . LYS A 1 539 ? -4.223 40.344 34.469 1 94.12 539 LYS A N 1
ATOM 4313 C CA . LYS A 1 539 ? -2.838 40.344 34.938 1 94.12 539 LYS A CA 1
ATOM 4314 C C . LYS A 1 539 ? -2.697 39.656 36.281 1 94.12 539 LYS A C 1
ATOM 4316 O O . LYS A 1 539 ? -1.726 38.906 36.5 1 94.12 539 LYS A O 1
ATOM 4321 N N . LYS A 1 540 ? -3.646 39.969 37.125 1 94.44 540 LYS A N 1
ATOM 4322 C CA . LYS A 1 540 ? -3.723 39.281 38.406 1 94.44 540 LYS A CA 1
ATOM 4323 C C . LYS A 1 540 ? -5.09 38.656 38.625 1 94.44 540 LYS A C 1
ATOM 4325 O O . LYS A 1 540 ? -6.121 39.25 38.344 1 94.44 540 LYS A O 1
ATOM 4330 N N . ALA A 1 541 ? -5.035 37.438 39.031 1 95.38 541 ALA A N 1
ATOM 4331 C CA . ALA A 1 541 ? -6.285 36.75 39.312 1 95.38 541 ALA A CA 1
ATOM 4332 C C . ALA A 1 541 ? -7.137 37.531 40.312 1 95.38 541 ALA A C 1
ATOM 4334 O O . ALA A 1 541 ? -6.613 38.094 41.281 1 95.38 541 ALA A O 1
ATOM 4335 N N . GLU A 1 542 ? -8.367 37.562 40.062 1 97.12 542 GLU A N 1
ATOM 4336 C CA . GLU A 1 542 ? -9.297 38.312 40.938 1 97.12 542 GLU A CA 1
ATOM 4337 C C . GLU A 1 542 ? -10.172 37.375 41.75 1 97.12 542 GLU A C 1
ATOM 4339 O O . GLU A 1 542 ? -10.844 36.5 41.188 1 97.12 542 GLU A O 1
ATOM 4344 N N . LEU A 1 543 ? -10.195 37.625 43.031 1 97.06 543 LEU A N 1
ATOM 4345 C CA . LEU A 1 543 ? -11.023 36.812 43.906 1 97.06 543 LEU A CA 1
ATOM 4346 C C . LEU A 1 543 ? -12.508 37.031 43.625 1 97.06 543 LEU A C 1
ATOM 4348 O O . LEU A 1 543 ? -12.961 38.188 43.562 1 97.06 543 LEU A O 1
ATOM 4352 N N . LEU A 1 544 ? -13.172 36 43.406 1 96.31 544 LEU A N 1
ATOM 4353 C CA . LEU A 1 544 ? -14.609 36.125 43.25 1 96.31 544 LEU A CA 1
ATOM 4354 C C . LEU A 1 544 ? -15.289 36.469 44.562 1 96.31 544 LEU A C 1
ATOM 4356 O O . LEU A 1 544 ? -14.969 35.906 45.594 1 96.31 544 LEU A O 1
ATOM 4360 N N . LYS A 1 545 ? -16.188 37.344 44.469 1 94.06 545 LYS A N 1
ATOM 4361 C CA . LYS A 1 545 ? -16.922 37.75 45.656 1 94.06 545 LYS A CA 1
ATOM 4362 C C . LYS A 1 545 ? -17.844 36.625 46.125 1 94.06 545 LYS A C 1
ATOM 4364 O O . LYS A 1 545 ? -17.891 36.312 47.312 1 94.06 545 LYS A O 1
ATOM 4369 N N . ASN A 1 546 ? -18.578 36.125 45.188 1 93.75 546 ASN A N 1
ATOM 4370 C CA . ASN A 1 546 ? -19.438 34.969 45.5 1 93.75 546 ASN A CA 1
ATOM 4371 C C . ASN A 1 546 ? -18.75 33.656 45.125 1 93.75 546 ASN A C 1
ATOM 4373 O O . ASN A 1 546 ? -18.469 33.406 43.938 1 93.75 546 ASN A O 1
ATOM 4377 N N . GLN A 1 547 ? -18.531 32.844 46.094 1 95.25 547 GLN A N 1
ATOM 4378 C CA . GLN A 1 547 ? -17.781 31.594 45.906 1 95.25 547 GLN A CA 1
ATOM 4379 C C . GLN A 1 547 ? -18.703 30.422 45.594 1 95.25 547 GLN A C 1
ATOM 4381 O O . GLN A 1 547 ? -18.234 29.297 45.438 1 95.25 547 GLN A O 1
ATOM 4386 N N . ARG A 1 548 ? -20 30.625 45.438 1 94.06 548 ARG A N 1
ATOM 4387 C CA . ARG A 1 548 ? -20.953 29.562 45.188 1 94.06 548 ARG A CA 1
ATOM 4388 C C . ARG A 1 548 ? -21.547 29.625 43.781 1 94.06 548 ARG A C 1
ATOM 4390 O O . ARG A 1 548 ? -22.078 28.641 43.281 1 94.06 548 ARG A O 1
ATOM 4397 N N . SER A 1 549 ? -21.531 30.75 43.25 1 95.44 549 SER A N 1
ATOM 4398 C CA . SER A 1 549 ? -22.078 30.922 41.906 1 95.44 549 SER A CA 1
ATOM 4399 C C . SER A 1 549 ? -21.453 32.125 41.188 1 95.44 549 SER A C 1
ATOM 4401 O O . SER A 1 549 ? -20.875 33 41.844 1 95.44 549 SER A O 1
ATOM 4403 N N . VAL A 1 550 ? -21.547 32.125 39.875 1 95.94 550 VAL A N 1
ATOM 4404 C CA . VAL A 1 550 ? -21.062 33.25 39.094 1 95.94 550 VAL A CA 1
ATOM 4405 C C . VAL A 1 550 ? -22.031 33.531 37.938 1 95.94 550 VAL A C 1
ATOM 4407 O O . VAL A 1 550 ? -22.609 32.594 37.375 1 95.94 550 VAL A O 1
ATOM 4410 N N . GLU A 1 551 ? -22.266 34.719 37.688 1 95.69 551 GLU A N 1
ATOM 4411 C CA . GLU A 1 551 ? -23.125 35.156 36.594 1 95.69 551 GLU A CA 1
ATOM 4412 C C . GLU A 1 551 ? -22.328 35.594 35.406 1 95.69 551 GLU A C 1
ATOM 4414 O O . GLU A 1 551 ? -21.359 36.375 35.531 1 95.69 551 GLU A O 1
ATOM 4419 N N . LEU A 1 552 ? -22.703 35.094 34.25 1 96.25 552 LEU A N 1
ATOM 4420 C CA . LEU A 1 552 ? -22.047 35.5 33 1 96.25 552 LEU A CA 1
ATOM 4421 C C . LEU A 1 552 ? -22.984 36.281 32.094 1 96.25 552 LEU A C 1
ATOM 4423 O O . LEU A 1 552 ? -24.172 35.938 31.969 1 96.25 552 LEU A O 1
ATOM 4427 N N . ASP A 1 553 ? -22.453 37.312 31.516 1 96.38 553 ASP A N 1
ATOM 4428 C CA . ASP A 1 553 ? -23.203 38.031 30.484 1 96.38 553 ASP A CA 1
ATOM 4429 C C . ASP A 1 553 ? -23.375 37.188 29.219 1 96.38 553 ASP A C 1
ATOM 4431 O O . ASP A 1 553 ? -22.781 36.094 29.109 1 96.38 553 ASP A O 1
ATOM 4435 N N . GLU A 1 554 ? -24.266 37.75 28.344 1 96.44 554 GLU A N 1
ATOM 4436 C CA . GLU A 1 554 ? -24.516 37.062 27.078 1 96.44 554 GLU A CA 1
ATOM 4437 C C . GLU A 1 554 ? -23.219 36.875 26.297 1 96.44 554 GLU A C 1
ATOM 4439 O O . GLU A 1 554 ? -22.359 37.75 26.297 1 96.44 554 GLU A O 1
ATOM 4444 N N . ARG A 1 555 ? -23.109 35.75 25.703 1 97.31 555 ARG A N 1
ATOM 4445 C CA . ARG A 1 555 ? -22.047 35.406 24.766 1 97.31 555 ARG A CA 1
ATOM 4446 C C . ARG A 1 555 ? -20.672 35.688 25.375 1 97.31 555 ARG A C 1
ATOM 4448 O O . ARG A 1 555 ? -19.859 36.406 24.797 1 97.31 555 ARG A O 1
ATOM 4455 N N . THR A 1 556 ? -20.438 35.031 26.516 1 97.81 556 THR A N 1
ATOM 4456 C CA . THR A 1 556 ? -19.203 35.25 27.25 1 97.81 556 THR A CA 1
ATOM 4457 C C . THR A 1 556 ? -18.641 33.938 27.75 1 97.81 556 THR A C 1
ATOM 4459 O O . THR A 1 556 ? -19.406 33 28.094 1 97.81 556 THR A O 1
ATOM 4462 N N . VAL A 1 557 ? -17.359 33.844 27.766 1 98.56 557 VAL A N 1
ATOM 4463 C CA . VAL A 1 557 ? -16.656 32.719 28.406 1 98.56 557 VAL A CA 1
ATOM 4464 C C . VAL A 1 557 ? -15.812 33.25 29.562 1 98.56 557 VAL A C 1
ATOM 4466 O O . VAL A 1 557 ? -15.156 34.312 29.453 1 98.56 557 VAL A O 1
ATOM 4469 N N . MET A 1 558 ? -15.898 32.562 30.672 1 98.38 558 MET A N 1
ATOM 4470 C CA . MET A 1 558 ? -15.133 32.938 31.844 1 98.38 558 MET A CA 1
ATOM 4471 C C . MET A 1 558 ? -14.297 31.781 32.375 1 98.38 558 MET A C 1
ATOM 4473 O O . MET A 1 558 ? -14.766 30.641 32.406 1 98.38 558 MET A O 1
ATOM 4477 N N . MET A 1 559 ? -13.039 32.031 32.75 1 98.31 559 MET A N 1
ATOM 4478 C CA . MET A 1 559 ? -12.109 31.047 33.25 1 98.31 559 MET A CA 1
ATOM 4479 C C . MET A 1 559 ? -11.766 31.344 34.719 1 98.31 559 MET A C 1
ATOM 4481 O O . MET A 1 559 ? -11.32 32.438 35.031 1 98.31 559 MET A O 1
ATOM 4485 N N . LEU A 1 560 ? -11.961 30.359 35.531 1 98 560 LEU A N 1
ATOM 4486 C CA . LEU A 1 560 ? -11.68 30.469 36.969 1 98 560 LEU A CA 1
ATOM 4487 C C . LEU A 1 560 ? -10.625 29.453 37.375 1 98 560 LEU A C 1
ATOM 4489 O O . LEU A 1 560 ? -10.547 28.359 36.812 1 98 560 LEU A O 1
ATOM 4493 N N . ALA A 1 561 ? -9.828 29.828 38.344 1 97.44 561 ALA A N 1
ATOM 4494 C CA . ALA A 1 561 ? -8.844 28.938 38.969 1 97.44 561 ALA A CA 1
ATOM 4495 C C . ALA A 1 561 ? -9.07 28.812 40.469 1 97.44 561 ALA A C 1
ATOM 4497 O O . ALA A 1 561 ? -9.398 29.797 41.125 1 97.44 561 ALA A O 1
ATOM 4498 N N . GLY A 1 562 ? -8.969 27.609 40.938 1 95.25 562 GLY A N 1
ATOM 4499 C CA . GLY A 1 562 ? -9.031 27.375 42.375 1 95.25 562 GLY A CA 1
ATOM 4500 C C . GLY A 1 562 ? -7.668 27.453 43.031 1 95.25 562 GLY A C 1
ATOM 4501 O O . GLY A 1 562 ? -6.82 26.578 42.844 1 95.25 562 GLY A O 1
ATOM 4502 N N . ARG A 1 563 ? -7.488 28.469 43.844 1 90.38 563 ARG A N 1
ATOM 4503 C CA . ARG A 1 563 ? -6.207 28.703 44.5 1 90.38 563 ARG A CA 1
ATOM 4504 C C . ARG A 1 563 ? -6.387 28.938 46 1 90.38 563 ARG A C 1
ATOM 4506 O O . ARG A 1 563 ? -7.461 29.359 46.438 1 90.38 563 ARG A O 1
ATOM 4513 N N . MET B 1 1 ? 37.594 -5.102 9.555 1 85.88 1 MET B N 1
ATOM 4514 C CA . MET B 1 1 ? 36.188 -4.715 9.508 1 85.88 1 MET B CA 1
ATOM 4515 C C . MET B 1 1 ? 35.938 -3.441 10.305 1 85.88 1 MET B C 1
ATOM 4517 O O . MET B 1 1 ? 36.406 -3.324 11.445 1 85.88 1 MET B O 1
ATOM 4521 N N . LYS B 1 2 ? 35.438 -2.434 9.578 1 92.06 2 LYS B N 1
ATOM 4522 C CA . LYS B 1 2 ? 35.188 -1.149 10.234 1 92.06 2 LYS B CA 1
ATOM 4523 C C . LYS B 1 2 ? 33.719 -0.77 10.18 1 92.06 2 LYS B C 1
ATOM 4525 O O . LYS B 1 2 ? 33.094 -0.896 9.133 1 92.06 2 LYS B O 1
ATOM 4530 N N . GLU B 1 3 ? 33.25 -0.462 11.281 1 93.06 3 GLU B N 1
ATOM 4531 C CA . GLU B 1 3 ? 31.891 0.033 11.352 1 93.06 3 GLU B CA 1
ATOM 4532 C C . GLU B 1 3 ? 31.766 1.436 10.766 1 93.06 3 GLU B C 1
ATOM 4534 O O . GLU B 1 3 ? 32.594 2.307 11.055 1 93.06 3 GLU B O 1
ATOM 4539 N N . ILE B 1 4 ? 30.812 1.644 9.898 1 91.56 4 ILE B N 1
ATOM 4540 C CA . ILE B 1 4 ? 30.547 2.961 9.336 1 91.56 4 ILE B CA 1
ATOM 4541 C C . ILE B 1 4 ? 29.047 3.252 9.383 1 91.56 4 ILE B C 1
ATOM 4543 O O . ILE B 1 4 ? 28.25 2.379 9.727 1 91.56 4 ILE B O 1
ATOM 4547 N N . LYS B 1 5 ? 28.812 4.508 9.055 1 89.69 5 LYS B N 1
ATOM 4548 C CA . LYS B 1 5 ? 27.406 4.875 9.016 1 89.69 5 LYS B CA 1
ATOM 4549 C C . LYS B 1 5 ? 26.688 4.141 7.887 1 89.69 5 LYS B C 1
ATOM 4551 O O . LYS B 1 5 ? 27.141 4.145 6.742 1 89.69 5 LYS B O 1
ATOM 4556 N N . GLY B 1 6 ? 25.672 3.402 8.227 1 93.25 6 GLY B N 1
ATOM 4557 C CA . GLY B 1 6 ? 24.875 2.686 7.238 1 93.25 6 GLY B CA 1
ATOM 4558 C C . GLY B 1 6 ? 23.75 3.523 6.656 1 93.25 6 GLY B C 1
ATOM 4559 O O . GLY B 1 6 ? 23.797 4.754 6.688 1 93.25 6 GLY B O 1
ATOM 4560 N N . ARG B 1 7 ? 22.906 2.883 5.965 1 93.56 7 ARG B N 1
ATOM 4561 C CA . ARG B 1 7 ? 21.703 3.467 5.387 1 93.56 7 ARG B CA 1
ATOM 4562 C C . ARG B 1 7 ? 20.453 2.756 5.891 1 93.56 7 ARG B C 1
ATOM 4564 O O . ARG B 1 7 ? 20.453 1.533 6.051 1 93.56 7 ARG B O 1
ATOM 4571 N N . PRO B 1 8 ? 19.453 3.496 6.156 1 96.12 8 PRO B N 1
ATOM 4572 C CA . PRO B 1 8 ? 18.25 2.895 6.727 1 96.12 8 PRO B CA 1
ATOM 4573 C C . PRO B 1 8 ? 17.5 2.008 5.73 1 96.12 8 PRO B C 1
ATOM 4575 O O . PRO B 1 8 ? 16.844 1.044 6.129 1 96.12 8 PRO B O 1
ATOM 4578 N N . LEU B 1 9 ? 17.562 2.322 4.344 1 94.88 9 LEU B N 1
ATOM 4579 C CA . LEU B 1 9 ? 16.844 1.569 3.324 1 94.88 9 LEU B CA 1
ATOM 4580 C C . LEU B 1 9 ? 17.781 1.139 2.201 1 94.88 9 LEU B C 1
ATOM 4582 O O . LEU B 1 9 ? 18.766 1.821 1.913 1 94.88 9 LEU B O 1
ATOM 4586 N N . PRO B 1 10 ? 17.359 0.157 1.609 1 95.06 10 PRO B N 1
ATOM 4587 C CA . PRO B 1 10 ? 16.234 -0.733 1.909 1 95.06 10 PRO B CA 1
ATOM 4588 C C . PRO B 1 10 ? 16.453 -1.56 3.174 1 95.06 10 PRO B C 1
ATOM 4590 O O . PRO B 1 10 ? 17.594 -1.688 3.641 1 95.06 10 PRO B O 1
ATOM 4593 N N . LEU B 1 11 ? 15.375 -2.1 3.752 1 97.25 11 LEU B N 1
ATOM 4594 C CA . LEU B 1 11 ? 15.5 -3.033 4.867 1 97.25 11 LEU B CA 1
ATOM 4595 C C . LEU B 1 11 ? 16.219 -4.305 4.434 1 97.25 11 LEU B C 1
ATOM 4597 O O . LEU B 1 11 ? 16.25 -4.633 3.246 1 97.25 11 LEU B O 1
ATOM 4601 N N . GLY B 1 12 ? 16.781 -5.004 5.375 1 97.75 12 GLY B N 1
ATOM 4602 C CA . GLY B 1 12 ? 17.578 -6.18 5.059 1 97.75 12 GLY B CA 1
ATOM 4603 C C . GLY B 1 12 ? 19.047 -5.867 4.852 1 97.75 12 GLY B C 1
ATOM 4604 O O . GLY B 1 12 ? 19.594 -4.961 5.484 1 97.75 12 GLY B O 1
ATOM 4605 N N . VAL B 1 13 ? 19.703 -6.672 4.066 1 97.94 13 VAL B N 1
ATOM 4606 C CA . VAL B 1 13 ? 21.125 -6.523 3.832 1 97.94 13 VAL B CA 1
ATOM 4607 C C . VAL B 1 13 ? 21.375 -6.055 2.398 1 97.94 13 VAL B C 1
ATOM 4609 O O . VAL B 1 13 ? 20.75 -6.559 1.461 1 97.94 13 VAL B O 1
ATOM 4612 N N . THR B 1 14 ? 22.094 -5.039 2.246 1 95.75 14 THR B N 1
ATOM 4613 C CA . THR B 1 14 ? 22.578 -4.586 0.947 1 95.75 14 THR B CA 1
ATOM 4614 C C . THR B 1 14 ? 24.094 -4.738 0.853 1 95.75 14 THR B C 1
ATOM 4616 O O . THR B 1 14 ? 24.844 -4.184 1.669 1 95.75 14 THR B O 1
ATOM 4619 N N . ILE B 1 15 ? 24.531 -5.527 -0.089 1 94.69 15 ILE B N 1
ATOM 4620 C CA . ILE B 1 15 ? 25.953 -5.773 -0.277 1 94.69 15 ILE B CA 1
ATOM 4621 C C . ILE B 1 15 ? 26.484 -4.895 -1.404 1 94.69 15 ILE B C 1
ATOM 4623 O O . ILE B 1 15 ? 26.047 -5.004 -2.549 1 94.69 15 ILE B O 1
ATOM 4627 N N . LEU B 1 16 ? 27.297 -4.051 -1.079 1 86.25 16 LEU B N 1
ATOM 4628 C CA . LEU B 1 16 ? 27.969 -3.191 -2.041 1 86.25 16 LEU B CA 1
ATOM 4629 C C . LEU B 1 16 ? 29.438 -3.574 -2.168 1 86.25 16 LEU B C 1
ATOM 4631 O O . LEU B 1 16 ? 29.906 -4.504 -1.5 1 86.25 16 LEU B O 1
ATOM 4635 N N . GLU B 1 17 ? 30.156 -3.01 -3.068 1 79.12 17 GLU B N 1
ATOM 4636 C CA . GLU B 1 17 ? 31.531 -3.414 -3.393 1 79.12 17 GLU B CA 1
ATOM 4637 C C . GLU B 1 17 ? 32.406 -3.459 -2.141 1 79.12 17 GLU B C 1
ATOM 4639 O O . GLU B 1 17 ? 33.094 -4.449 -1.896 1 79.12 17 GLU B O 1
ATOM 4644 N N . ASP B 1 18 ? 32.406 -2.488 -1.273 1 86.12 18 ASP B N 1
ATOM 4645 C CA . ASP B 1 18 ? 33.344 -2.508 -0.156 1 86.12 18 ASP B CA 1
ATOM 4646 C C . ASP B 1 18 ? 32.625 -2.381 1.178 1 86.12 18 ASP B C 1
ATOM 4648 O O . ASP B 1 18 ? 33.219 -2.131 2.213 1 86.12 18 ASP B O 1
ATOM 4652 N N . GLU B 1 19 ? 31.297 -2.537 1.116 1 93.62 19 GLU B N 1
ATOM 4653 C CA . GLU B 1 19 ? 30.562 -2.389 2.361 1 93.62 19 GLU B CA 1
ATOM 4654 C C . GLU B 1 19 ? 29.312 -3.264 2.363 1 93.62 19 GLU B C 1
ATOM 4656 O O . GLU B 1 19 ? 28.766 -3.576 1.304 1 93.62 19 GLU B O 1
ATOM 4661 N N . VAL B 1 20 ? 28.938 -3.725 3.541 1 97.31 20 VAL B N 1
ATOM 4662 C CA . VAL B 1 20 ? 27.688 -4.438 3.766 1 97.31 20 VAL B CA 1
ATOM 4663 C C . VAL B 1 20 ? 26.797 -3.643 4.723 1 97.31 20 VAL B C 1
ATOM 4665 O O . VAL B 1 20 ? 27.188 -3.35 5.852 1 97.31 20 VAL B O 1
ATOM 4668 N N . ASN B 1 21 ? 25.656 -3.219 4.23 1 97.5 21 ASN B N 1
ATOM 4669 C CA . ASN B 1 21 ? 24.703 -2.453 5.023 1 97.5 21 ASN B CA 1
ATOM 4670 C C . ASN B 1 21 ? 23.641 -3.354 5.648 1 97.5 21 ASN B C 1
ATOM 4672 O O . ASN B 1 21 ? 23.078 -4.223 4.973 1 97.5 21 ASN B O 1
ATOM 4676 N N . PHE B 1 22 ? 23.422 -3.25 6.93 1 98.38 22 PHE B N 1
ATOM 4677 C CA . PHE B 1 22 ? 22.391 -3.963 7.668 1 98.38 22 PHE B CA 1
ATOM 4678 C C . PHE B 1 22 ? 21.297 -3.004 8.148 1 98.38 22 PHE B C 1
ATOM 4680 O O . PHE B 1 22 ? 21.594 -1.965 8.734 1 98.38 22 PHE B O 1
ATOM 4687 N N . SER B 1 23 ? 20.094 -3.244 7.84 1 98.12 23 SER B N 1
ATOM 4688 C CA . SER B 1 23 ? 18.953 -2.418 8.219 1 98.12 23 SER B CA 1
ATOM 4689 C C . SER B 1 23 ? 17.781 -3.277 8.672 1 98.12 23 SER B C 1
ATOM 4691 O O . SER B 1 23 ? 17.375 -4.211 7.973 1 98.12 23 SER B O 1
ATOM 4693 N N . VAL B 1 24 ? 17.188 -3.016 9.875 1 98.12 24 VAL B N 1
ATOM 4694 C CA . VAL B 1 24 ? 16.109 -3.848 10.406 1 98.12 24 VAL B CA 1
ATOM 4695 C C . VAL B 1 24 ? 15.156 -2.988 11.234 1 98.12 24 VAL B C 1
ATOM 4697 O O . VAL B 1 24 ? 15.57 -1.999 11.844 1 98.12 24 VAL B O 1
ATOM 4700 N N . ALA B 1 25 ? 13.867 -3.344 11.18 1 97.31 25 ALA B N 1
ATOM 4701 C CA . ALA B 1 25 ? 12.859 -2.664 11.992 1 97.31 25 ALA B CA 1
ATOM 4702 C C . ALA B 1 25 ? 12.859 -3.193 13.422 1 97.31 25 ALA B C 1
ATOM 4704 O O . ALA B 1 25 ? 12.695 -4.395 13.641 1 97.31 25 ALA B O 1
ATOM 4705 N N . VAL B 1 26 ? 13.062 -2.348 14.336 1 96.88 26 VAL B N 1
ATOM 4706 C CA . VAL B 1 26 ? 13.086 -2.682 15.758 1 96.88 26 VAL B CA 1
ATOM 4707 C C . VAL B 1 26 ? 12.141 -1.752 16.516 1 96.88 26 VAL B C 1
ATOM 4709 O O . VAL B 1 26 ? 12.289 -0.529 16.469 1 96.88 26 VAL B O 1
ATOM 4712 N N . PRO B 1 27 ? 11.141 -2.314 17.219 1 92.12 27 PRO B N 1
ATOM 4713 C CA . PRO B 1 27 ? 10.227 -1.448 17.969 1 92.12 27 PRO B CA 1
ATOM 4714 C C . PRO B 1 27 ? 10.961 -0.472 18.891 1 92.12 27 PRO B C 1
ATOM 4716 O O . PRO B 1 27 ? 12.031 -0.789 19.406 1 92.12 27 PRO B O 1
ATOM 4719 N N . GLU B 1 28 ? 10.352 0.591 19.094 1 89.69 28 GLU B N 1
ATOM 4720 C CA . GLU B 1 28 ? 10.93 1.642 19.922 1 89.69 28 GLU B CA 1
ATOM 4721 C C . GLU B 1 28 ? 11.242 1.122 21.328 1 89.69 28 GLU B C 1
ATOM 4723 O O . GLU B 1 28 ? 10.484 0.337 21.891 1 89.69 28 GLU B O 1
ATOM 4728 N N . GLY B 1 29 ? 12.344 1.587 21.875 1 89.69 29 GLY B N 1
ATOM 4729 C CA . GLY B 1 29 ? 12.703 1.279 23.25 1 89.69 29 GLY B CA 1
ATOM 4730 C C . GLY B 1 29 ? 13.484 -0.014 23.391 1 89.69 29 GLY B C 1
ATOM 4731 O O . GLY B 1 29 ? 14 -0.324 24.469 1 89.69 29 GLY B O 1
ATOM 4732 N N . LYS B 1 30 ? 13.648 -0.745 22.312 1 94.81 30 LYS B N 1
ATOM 4733 C CA . LYS B 1 30 ? 14.352 -2.023 22.391 1 94.81 30 LYS B CA 1
ATOM 4734 C C . LYS B 1 30 ? 15.805 -1.884 21.938 1 94.81 30 LYS B C 1
ATOM 4736 O O . LYS B 1 30 ? 16.109 -1.132 21.016 1 94.81 30 LYS B O 1
ATOM 4741 N N . GLU B 1 31 ? 16.594 -2.592 22.609 1 96.38 31 GLU B N 1
ATOM 4742 C CA . GLU B 1 31 ? 18 -2.656 22.203 1 96.38 31 GLU B CA 1
ATOM 4743 C C . GLU B 1 31 ? 18.188 -3.617 21.031 1 96.38 31 GLU B C 1
ATOM 4745 O O . GLU B 1 31 ? 17.5 -4.633 20.938 1 96.38 31 GLU B O 1
ATOM 4750 N N . CYS B 1 32 ? 19.125 -3.25 20.125 1 97.69 32 CYS B N 1
ATOM 4751 C CA . CYS B 1 32 ? 19.391 -4.086 18.953 1 97.69 32 CYS B CA 1
ATOM 4752 C C . CYS B 1 32 ? 20.875 -4.199 18.688 1 97.69 32 CYS B C 1
ATOM 4754 O O . CYS B 1 32 ? 21.594 -3.197 18.719 1 97.69 32 CYS B O 1
ATOM 4756 N N . ARG B 1 33 ? 21.359 -5.352 18.5 1 98.31 33 ARG B N 1
ATOM 4757 C CA . ARG B 1 33 ? 22.734 -5.625 18.109 1 98.31 33 ARG B CA 1
ATOM 4758 C C . ARG B 1 33 ? 22.797 -6.512 16.875 1 98.31 33 ARG B C 1
ATOM 4760 O O . ARG B 1 33 ? 21.953 -7.395 16.688 1 98.31 33 ARG B O 1
ATOM 4767 N N . LEU B 1 34 ? 23.75 -6.227 16.016 1 98.5 34 LEU B N 1
ATOM 4768 C CA . LEU B 1 34 ? 24.109 -7.121 14.914 1 98.5 34 LEU B CA 1
ATOM 4769 C C . LEU B 1 34 ? 25.047 -8.219 15.391 1 98.5 34 LEU B C 1
ATOM 4771 O O . LEU B 1 34 ? 26.078 -7.934 16.016 1 98.5 34 LEU B O 1
ATOM 4775 N N . LEU B 1 35 ? 24.703 -9.43 15.211 1 98.62 35 LEU B N 1
ATOM 4776 C CA . LEU B 1 35 ? 25.562 -10.57 15.508 1 98.62 35 LEU B CA 1
ATOM 4777 C C . LEU B 1 35 ? 26.172 -11.133 14.227 1 98.62 35 LEU B C 1
ATOM 4779 O O . LEU B 1 35 ? 25.453 -11.375 13.25 1 98.62 35 LEU B O 1
ATOM 4783 N N . LEU B 1 36 ? 27.453 -11.32 14.25 1 98.44 36 LEU B N 1
ATOM 4784 C CA . LEU B 1 36 ? 28.141 -11.953 13.133 1 98.44 36 LEU B CA 1
ATOM 4785 C C . LEU B 1 36 ? 28.672 -13.32 13.531 1 98.44 36 LEU B C 1
ATOM 4787 O O . LEU B 1 36 ? 29.141 -13.508 14.656 1 98.44 36 LEU B O 1
ATOM 4791 N N . TYR B 1 37 ? 28.562 -14.195 12.578 1 98.5 37 TYR B N 1
ATOM 4792 C CA . TYR B 1 37 ? 29.078 -15.547 12.719 1 98.5 37 TYR B CA 1
ATOM 4793 C C . TYR B 1 37 ? 30.047 -15.883 11.602 1 98.5 37 TYR B C 1
ATOM 4795 O O . TYR B 1 37 ? 29.875 -15.445 10.461 1 98.5 37 TYR B O 1
ATOM 4803 N N . ARG B 1 38 ? 31.094 -16.641 12 1 97.62 38 ARG B N 1
ATOM 4804 C CA . ARG B 1 38 ? 31.797 -17.281 10.898 1 97.62 38 ARG B CA 1
ATOM 4805 C C . ARG B 1 38 ? 30.906 -18.297 10.188 1 97.62 38 ARG B C 1
ATOM 4807 O O . ARG B 1 38 ? 30.109 -18.969 10.836 1 97.62 38 ARG B O 1
ATOM 4814 N N . THR B 1 39 ? 31.078 -18.328 8.906 1 96.94 39 THR B N 1
ATOM 4815 C CA . THR B 1 39 ? 30.219 -19.219 8.125 1 96.94 39 THR B CA 1
ATOM 4816 C C . THR B 1 39 ? 30.234 -20.625 8.703 1 96.94 39 THR B C 1
ATOM 4818 O O . THR B 1 39 ? 31.312 -21.219 8.867 1 96.94 39 THR B O 1
ATOM 4821 N N . GLY B 1 40 ? 29.078 -21.094 9.047 1 95 40 GLY B N 1
ATOM 4822 C CA . GLY B 1 40 ? 28.938 -22.469 9.516 1 95 40 GLY B CA 1
ATOM 4823 C C . GLY B 1 40 ? 29.016 -22.594 11.023 1 95 40 GLY B C 1
ATOM 4824 O O . GLY B 1 40 ? 28.75 -23.656 11.586 1 95 40 GLY B O 1
ATOM 4825 N N . GLU B 1 41 ? 29.344 -21.516 11.68 1 96.19 41 GLU B N 1
ATOM 4826 C CA . GLU B 1 41 ? 29.469 -21.547 13.133 1 96.19 41 GLU B CA 1
ATOM 4827 C C . GLU B 1 41 ? 28.234 -20.984 13.812 1 96.19 41 GLU B C 1
ATOM 4829 O O . GLU B 1 41 ? 27.609 -20.062 13.297 1 96.19 41 GLU B O 1
ATOM 4834 N N . SER B 1 42 ? 27.906 -21.531 14.969 1 94.5 42 SER B N 1
ATOM 4835 C CA . SER B 1 42 ? 26.703 -21.094 15.672 1 94.5 42 SER B CA 1
ATOM 4836 C C . SER B 1 42 ? 27.047 -20.172 16.844 1 94.5 42 SER B C 1
ATOM 4838 O O . SER B 1 42 ? 26.156 -19.719 17.562 1 94.5 42 SER B O 1
ATOM 4840 N N . GLU B 1 43 ? 28.25 -19.938 17.047 1 96.75 43 GLU B N 1
ATOM 4841 C CA . GLU B 1 43 ? 28.672 -18.969 18.062 1 96.75 43 GLU B CA 1
ATOM 4842 C C . GLU B 1 43 ? 29.062 -17.641 17.422 1 96.75 43 GLU B C 1
ATOM 4844 O O . GLU B 1 43 ? 29.922 -17.594 16.531 1 96.75 43 GLU B O 1
ATOM 4849 N N . PRO B 1 44 ? 28.422 -16.656 17.859 1 97.94 44 PRO B N 1
ATOM 4850 C CA . PRO B 1 44 ? 28.797 -15.359 17.281 1 97.94 44 PRO B CA 1
ATOM 4851 C C . PRO B 1 44 ? 30.266 -15.008 17.516 1 97.94 44 PRO B C 1
ATOM 4853 O O . PRO B 1 44 ? 30.797 -15.273 18.594 1 97.94 44 PRO B O 1
ATOM 4856 N N . CYS B 1 45 ? 30.938 -14.477 16.531 1 97.75 45 CYS B N 1
ATOM 4857 C CA . CYS B 1 45 ? 32.344 -14.078 16.656 1 97.75 45 CYS B CA 1
ATOM 4858 C C . CYS B 1 45 ? 32.438 -12.578 16.891 1 97.75 45 CYS B C 1
ATOM 4860 O O . CYS B 1 45 ? 33.5 -12.094 17.312 1 97.75 45 CYS B O 1
ATOM 4862 N N . ALA B 1 46 ? 31.375 -11.828 16.594 1 97.38 46 ALA B N 1
ATOM 4863 C CA . ALA B 1 46 ? 31.344 -10.383 16.812 1 97.38 46 ALA B CA 1
ATOM 4864 C C . ALA B 1 46 ? 29.922 -9.883 17.047 1 97.38 46 ALA B C 1
ATOM 4866 O O . ALA B 1 46 ? 28.953 -10.5 16.578 1 97.38 46 ALA B O 1
ATOM 4867 N N . ALA B 1 47 ? 29.781 -8.859 17.766 1 97.44 47 ALA B N 1
ATOM 4868 C CA . ALA B 1 47 ? 28.516 -8.172 18.016 1 97.44 47 ALA B CA 1
ATOM 4869 C C . ALA B 1 47 ? 28.688 -6.66 17.938 1 97.44 47 ALA B C 1
ATOM 4871 O O . ALA B 1 47 ? 29.641 -6.102 18.469 1 97.44 47 ALA B O 1
ATOM 4872 N N . TYR B 1 48 ? 27.812 -6.012 17.188 1 97.56 48 TYR B N 1
ATOM 4873 C CA . TYR B 1 48 ? 27.859 -4.566 17.016 1 97.56 48 TYR B CA 1
ATOM 4874 C C . TYR B 1 48 ? 26.562 -3.914 17.469 1 97.56 48 TYR B C 1
ATOM 4876 O O . TYR B 1 48 ? 25.484 -4.27 16.984 1 97.56 48 TYR B O 1
ATOM 4884 N N . PRO B 1 49 ? 26.609 -3.002 18.406 1 96.75 49 PRO B N 1
ATOM 4885 C CA . PRO B 1 49 ? 25.391 -2.256 18.734 1 96.75 49 PRO B CA 1
ATOM 4886 C C . PRO B 1 49 ? 24.859 -1.461 17.547 1 96.75 49 PRO B C 1
ATOM 4888 O O . PRO B 1 49 ? 25.641 -0.83 16.812 1 96.75 49 PRO B O 1
ATOM 4891 N N . MET B 1 50 ? 23.609 -1.591 17.266 1 96.56 50 MET B N 1
ATOM 4892 C CA . MET B 1 50 ? 22.969 -0.804 16.219 1 96.56 50 MET B CA 1
ATOM 4893 C C . MET B 1 50 ? 22.234 0.403 16.812 1 96.56 50 MET B C 1
ATOM 4895 O O . MET B 1 50 ? 21.031 0.351 17.047 1 96.56 50 MET B O 1
ATOM 4899 N N . ASP B 1 51 ? 22.891 1.486 16.828 1 91.25 51 ASP B N 1
ATOM 4900 C CA . ASP B 1 51 ? 22.391 2.652 17.547 1 91.25 51 ASP B CA 1
ATOM 4901 C C . ASP B 1 51 ? 21.797 3.682 16.578 1 91.25 51 ASP B C 1
ATOM 4903 O O . ASP B 1 51 ? 21 4.527 16.984 1 91.25 51 ASP B O 1
ATOM 4907 N N . MET B 1 52 ? 22.281 3.604 15.328 1 90.62 52 MET B N 1
ATOM 4908 C CA . MET B 1 52 ? 21.703 4.527 14.352 1 90.62 52 MET B CA 1
ATOM 4909 C C . MET B 1 52 ? 20.266 4.152 14.031 1 90.62 52 MET B C 1
ATOM 4911 O O . MET B 1 52 ? 19.953 2.977 13.82 1 90.62 52 MET B O 1
ATOM 4915 N N . ASP B 1 53 ? 19.406 5.199 14.055 1 92.44 53 ASP B N 1
ATOM 4916 C CA . ASP B 1 53 ? 18.016 4.859 13.828 1 92.44 53 ASP B CA 1
ATOM 4917 C C . ASP B 1 53 ? 17.297 5.977 13.078 1 92.44 53 ASP B C 1
ATOM 4919 O O . ASP B 1 53 ? 17.75 7.125 13.07 1 92.44 53 ASP B O 1
ATOM 4923 N N . VAL B 1 54 ? 16.359 5.629 12.336 1 93.75 54 VAL B N 1
ATOM 4924 C CA . VAL B 1 54 ? 15.289 6.453 11.766 1 93.75 54 VAL B CA 1
ATOM 4925 C C . VAL B 1 54 ? 13.938 5.777 11.992 1 93.75 54 VAL B C 1
ATOM 4927 O O . VAL B 1 54 ? 13.727 4.641 11.57 1 93.75 54 VAL B O 1
ATOM 4930 N N . GLY B 1 55 ? 13.047 6.5 12.664 1 94.56 55 GLY B N 1
ATOM 4931 C CA . GLY B 1 55 ? 11.867 5.777 13.094 1 94.56 55 GLY B CA 1
ATOM 4932 C C . GLY B 1 55 ? 12.188 4.539 13.914 1 94.56 55 GLY B C 1
ATOM 4933 O O . GLY B 1 55 ? 12.93 4.613 14.891 1 94.56 55 GLY B O 1
ATOM 4934 N N . GLU B 1 56 ? 11.727 3.43 13.43 1 96.38 56 GLU B N 1
ATOM 4935 C CA . GLU B 1 56 ? 11.969 2.16 14.109 1 96.38 56 GLU B CA 1
ATOM 4936 C C . GLU B 1 56 ? 13 1.324 13.352 1 96.38 56 GLU B C 1
ATOM 4938 O O . GLU B 1 56 ? 13.156 0.129 13.609 1 96.38 56 GLU B O 1
ATOM 4943 N N . VAL B 1 57 ? 13.625 1.972 12.422 1 97.5 57 VAL B N 1
ATOM 4944 C CA . VAL B 1 57 ? 14.633 1.26 11.641 1 97.5 57 VAL B CA 1
ATOM 4945 C C . VAL B 1 57 ? 16.016 1.457 12.273 1 97.5 57 VAL B C 1
ATOM 4947 O O . VAL B 1 57 ? 16.438 2.59 12.516 1 97.5 57 VAL B O 1
ATOM 4950 N N . ARG B 1 58 ? 16.703 0.451 12.555 1 97.5 58 ARG B N 1
ATOM 4951 C CA . ARG B 1 58 ? 18.094 0.453 12.977 1 97.5 58 ARG B CA 1
ATOM 4952 C C . ARG B 1 58 ? 19.016 0.017 11.844 1 97.5 58 ARG B C 1
ATOM 4954 O O . ARG B 1 58 ? 18.672 -0.876 11.062 1 97.5 58 ARG B O 1
ATOM 4961 N N . TYR B 1 59 ? 20.125 0.651 11.711 1 97.19 59 TYR B N 1
ATOM 4962 C CA . TYR B 1 59 ? 20.984 0.304 10.586 1 97.19 59 TYR B CA 1
ATOM 4963 C C . TYR B 1 59 ? 22.453 0.491 10.945 1 97.19 59 TYR B C 1
ATOM 4965 O O . TYR B 1 59 ? 22.781 1.223 11.883 1 97.19 59 TYR B O 1
ATOM 4973 N N . LEU B 1 60 ? 23.25 -0.219 10.297 1 96.75 60 LEU B N 1
ATOM 4974 C CA . LEU B 1 60 ? 24.703 -0.236 10.445 1 96.75 60 LEU B CA 1
ATOM 4975 C C . LEU B 1 60 ? 25.375 -0.78 9.188 1 96.75 60 LEU B C 1
ATOM 4977 O O . LEU B 1 60 ? 24.797 -1.623 8.492 1 96.75 60 LEU B O 1
ATOM 4981 N N . ALA B 1 61 ? 26.516 -0.222 8.812 1 96.81 61 ALA B N 1
ATOM 4982 C CA . ALA B 1 61 ? 27.281 -0.784 7.703 1 96.81 61 ALA B CA 1
ATOM 4983 C C . ALA B 1 61 ? 28.672 -1.205 8.156 1 96.81 61 ALA B C 1
ATOM 4985 O O . ALA B 1 61 ? 29.234 -0.614 9.086 1 96.81 61 ALA B O 1
ATOM 4986 N N . LEU B 1 62 ? 29.172 -2.207 7.625 1 97.25 62 LEU B N 1
ATOM 4987 C CA . LEU B 1 62 ? 30.516 -2.699 7.883 1 97.25 62 LEU B CA 1
ATOM 4988 C C . LEU B 1 62 ? 31.359 -2.664 6.609 1 97.25 62 LEU B C 1
ATOM 4990 O O . LEU B 1 62 ? 30.938 -3.176 5.57 1 97.25 62 LEU B O 1
ATOM 4994 N N . LYS B 1 63 ? 32.469 -2.055 6.699 1 96 63 LYS B N 1
ATOM 4995 C CA . LYS B 1 63 ? 33.438 -2.027 5.602 1 96 63 LYS B CA 1
ATOM 4996 C C . LYS B 1 63 ? 34.469 -3.131 5.754 1 96 63 LYS B C 1
ATOM 4998 O O . LYS B 1 63 ? 34.938 -3.391 6.859 1 96 63 LYS B O 1
ATOM 5003 N N . GLY B 1 64 ? 34.781 -3.812 4.621 1 93.69 64 GLY B N 1
ATOM 5004 C CA . GLY B 1 64 ? 35.812 -4.828 4.621 1 93.69 64 GLY B CA 1
ATOM 5005 C C . GLY B 1 64 ? 35.312 -6.211 4.98 1 93.69 64 GLY B C 1
ATOM 5006 O O . GLY B 1 64 ? 36.094 -7.145 5.145 1 93.69 64 GLY B O 1
ATOM 5007 N N . LEU B 1 65 ? 34.031 -6.301 5.141 1 94.31 65 LEU B N 1
ATOM 5008 C CA . LEU B 1 65 ? 33.438 -7.59 5.441 1 94.31 65 LEU B CA 1
ATOM 5009 C C . LEU B 1 65 ? 33.281 -8.43 4.176 1 94.31 65 LEU B C 1
ATOM 5011 O O . LEU B 1 65 ? 32.688 -7.984 3.189 1 94.31 65 LEU B O 1
ATOM 5015 N N . ALA B 1 66 ? 33.906 -9.547 4.199 1 93.81 66 ALA B N 1
ATOM 5016 C CA . ALA B 1 66 ? 33.719 -10.492 3.1 1 93.81 66 ALA B CA 1
ATOM 5017 C C . ALA B 1 66 ? 32.438 -11.297 3.283 1 93.81 66 ALA B C 1
ATOM 5019 O O . ALA B 1 66 ? 32.375 -12.172 4.145 1 93.81 66 ALA B O 1
ATOM 5020 N N . PRO B 1 67 ? 31.469 -11.078 2.512 1 95.25 67 PRO B N 1
ATOM 5021 C CA . PRO B 1 67 ? 30.156 -11.688 2.729 1 95.25 67 PRO B CA 1
ATOM 5022 C C . PRO B 1 67 ? 30.234 -13.211 2.82 1 95.25 67 PRO B C 1
ATOM 5024 O O . PRO B 1 67 ? 29.516 -13.82 3.619 1 95.25 67 PRO B O 1
ATOM 5027 N N . SER B 1 68 ? 31.078 -13.883 2.102 1 94.19 68 SER B N 1
ATOM 5028 C CA . SER B 1 68 ? 31.141 -15.336 2.043 1 94.19 68 SER B CA 1
ATOM 5029 C C . SER B 1 68 ? 31.625 -15.922 3.363 1 94.19 68 SER B C 1
ATOM 5031 O O . SER B 1 68 ? 31.391 -17.094 3.652 1 94.19 68 SER B O 1
ATOM 5033 N N . ASP B 1 69 ? 32.25 -15.117 4.125 1 95.75 69 ASP B N 1
ATOM 5034 C CA . ASP B 1 69 ? 32.906 -15.641 5.32 1 95.75 69 ASP B CA 1
ATOM 5035 C C . ASP B 1 69 ? 32.031 -15.484 6.551 1 95.75 69 ASP B C 1
ATOM 5037 O O . ASP B 1 69 ? 32.375 -15.961 7.633 1 95.75 69 ASP B O 1
ATOM 5041 N N . TYR B 1 70 ? 30.859 -14.82 6.281 1 97.19 70 TYR B N 1
ATOM 5042 C CA . TYR B 1 70 ? 30.109 -14.492 7.484 1 97.19 70 TYR B CA 1
ATOM 5043 C C . TYR B 1 70 ? 28.625 -14.789 7.293 1 97.19 70 TYR B C 1
ATOM 5045 O O . TYR B 1 70 ? 28.125 -14.812 6.164 1 97.19 70 TYR B O 1
ATOM 5053 N N . GLU B 1 71 ? 27.938 -15.086 8.383 1 98.44 71 GLU B N 1
ATOM 5054 C CA . GLU B 1 71 ? 26.484 -15.109 8.57 1 98.44 71 GLU B CA 1
ATOM 5055 C C . GLU B 1 71 ? 26.047 -14.125 9.656 1 98.44 71 GLU B C 1
ATOM 5057 O O . GLU B 1 71 ? 26.891 -13.508 10.312 1 98.44 71 GLU B O 1
ATOM 5062 N N . TYR B 1 72 ? 24.719 -13.945 9.773 1 98.62 72 TYR B N 1
ATOM 5063 C CA . TYR B 1 72 ? 24.375 -12.875 10.711 1 98.62 72 TYR B CA 1
ATOM 5064 C C . TYR B 1 72 ? 23 -13.133 11.336 1 98.62 72 TYR B C 1
ATOM 5066 O O . TYR B 1 72 ? 22.219 -13.93 10.82 1 98.62 72 TYR B O 1
ATOM 5074 N N . ASN B 1 73 ? 22.734 -12.594 12.445 1 98.69 73 ASN B N 1
ATOM 5075 C CA . ASN B 1 73 ? 21.453 -12.398 13.125 1 98.69 73 ASN B CA 1
ATOM 5076 C C . ASN B 1 73 ? 21.406 -11.055 13.852 1 98.69 73 ASN B C 1
ATOM 5078 O O . ASN B 1 73 ? 22.359 -10.273 13.789 1 98.69 73 ASN B O 1
ATOM 5082 N N . TYR B 1 74 ? 20.281 -10.773 14.383 1 98.69 74 TYR B N 1
ATOM 5083 C CA . TYR B 1 74 ? 20.141 -9.648 15.305 1 98.69 74 TYR B CA 1
ATOM 5084 C C . TYR B 1 74 ? 19.812 -10.125 16.719 1 98.69 74 TYR B C 1
ATOM 5086 O O . TYR B 1 74 ? 19.234 -11.195 16.891 1 98.69 74 TYR B O 1
ATOM 5094 N N . MET B 1 75 ? 20.25 -9.453 17.656 1 98.5 75 MET B N 1
ATOM 5095 C CA . MET B 1 75 ? 19.797 -9.594 19.031 1 98.5 75 MET B CA 1
ATOM 5096 C C . MET B 1 75 ? 18.953 -8.398 19.453 1 98.5 75 MET B C 1
ATOM 5098 O O . MET B 1 75 ? 19.453 -7.277 19.547 1 98.5 75 MET B O 1
ATOM 5102 N N . ILE B 1 76 ? 17.688 -8.602 19.641 1 97.88 76 ILE B N 1
ATOM 5103 C CA . ILE B 1 76 ? 16.75 -7.543 20 1 97.88 76 ILE B CA 1
ATOM 5104 C C . ILE B 1 76 ? 16.203 -7.805 21.406 1 97.88 76 ILE B C 1
ATOM 5106 O O . ILE B 1 76 ? 15.461 -8.766 21.609 1 97.88 76 ILE B O 1
ATOM 5110 N N . ASP B 1 77 ? 16.531 -7.008 22.328 1 96.19 77 ASP B N 1
ATOM 5111 C CA . ASP B 1 77 ? 16.125 -7.113 23.719 1 96.19 77 ASP B CA 1
ATOM 5112 C C . ASP B 1 77 ? 16.438 -8.5 24.281 1 96.19 77 ASP B C 1
ATOM 5114 O O . ASP B 1 77 ? 15.562 -9.148 24.859 1 96.19 77 ASP B O 1
ATOM 5118 N N . GLY B 1 78 ? 17.562 -8.984 23.953 1 95.75 78 GLY B N 1
ATOM 5119 C CA . GLY B 1 78 ? 18.062 -10.227 24.516 1 95.75 78 GLY B CA 1
ATOM 5120 C C . GLY B 1 78 ? 17.609 -11.461 23.75 1 95.75 78 GLY B C 1
ATOM 5121 O O . GLY B 1 78 ? 18 -12.578 24.094 1 95.75 78 GLY B O 1
ATOM 5122 N N . GLU B 1 79 ? 16.875 -11.281 22.703 1 97.44 79 GLU B N 1
ATOM 5123 C CA . GLU B 1 79 ? 16.391 -12.406 21.906 1 97.44 79 GLU B CA 1
ATOM 5124 C C . GLU B 1 79 ? 17.031 -12.414 20.531 1 97.44 79 GLU B C 1
ATOM 5126 O O . GLU B 1 79 ? 17.156 -11.375 19.891 1 97.44 79 GLU B O 1
ATOM 5131 N N . VAL B 1 80 ? 17.469 -13.594 20.125 1 9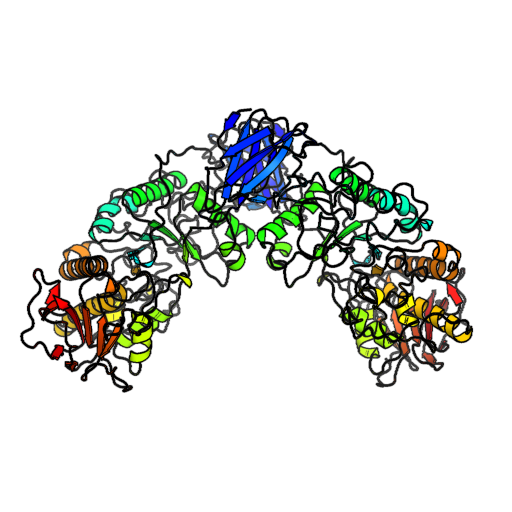8.25 80 VAL B N 1
ATOM 5132 C CA . VAL B 1 80 ? 18.031 -13.75 18.797 1 98.25 80 VAL B CA 1
ATOM 5133 C C . VAL B 1 80 ? 16.922 -13.766 17.75 1 98.25 80 VAL B C 1
ATOM 5135 O O . VAL B 1 80 ? 15.945 -14.516 17.891 1 98.25 80 VAL B O 1
ATOM 5138 N N . VAL B 1 81 ? 17.016 -12.906 16.781 1 97.69 81 VAL B N 1
ATOM 5139 C CA . VAL B 1 81 ? 16 -12.781 15.742 1 97.69 81 VAL B CA 1
ATOM 5140 C C . VAL B 1 81 ? 16.672 -12.867 14.375 1 97.69 81 VAL B C 1
ATOM 5142 O O . VAL B 1 81 ? 17.641 -12.164 14.102 1 97.69 81 VAL B O 1
ATOM 5145 N N . ALA B 1 82 ? 16.188 -13.781 13.562 1 97.56 82 ALA B N 1
ATOM 5146 C CA . ALA B 1 82 ? 16.625 -13.805 12.172 1 97.56 82 ALA B CA 1
ATOM 5147 C C . ALA B 1 82 ? 16.016 -12.656 11.375 1 97.56 82 ALA B C 1
ATOM 5149 O O . ALA B 1 82 ? 14.891 -12.234 11.641 1 97.56 82 ALA B O 1
ATOM 5150 N N . ASP B 1 83 ? 16.75 -12.156 10.438 1 98.12 83 ASP B N 1
ATOM 5151 C CA . ASP B 1 83 ? 16.297 -11.047 9.602 1 98.12 83 ASP B CA 1
ATOM 5152 C C . ASP B 1 83 ? 15.062 -11.438 8.789 1 98.12 83 ASP B C 1
ATOM 5154 O O . ASP B 1 83 ? 15.117 -12.359 7.977 1 98.12 83 ASP B O 1
ATOM 5158 N N . PRO B 1 84 ? 13.961 -10.734 8.945 1 97 84 PRO B N 1
ATOM 5159 C CA . PRO B 1 84 ? 12.781 -11.023 8.125 1 97 84 PRO B CA 1
ATOM 5160 C C . PRO B 1 84 ? 13.055 -10.867 6.633 1 97 84 PRO B C 1
ATOM 5162 O O . PRO B 1 84 ? 12.32 -11.422 5.809 1 97 84 PRO B O 1
ATOM 5165 N N . TYR B 1 85 ? 14.102 -10.133 6.25 1 98.19 85 TYR B N 1
ATOM 5166 C CA . TYR B 1 85 ? 14.438 -9.867 4.855 1 98.19 85 TYR B CA 1
ATOM 5167 C C . TYR B 1 85 ? 15.586 -10.75 4.395 1 98.19 85 TYR B C 1
ATOM 5169 O O . TYR B 1 85 ? 16.188 -10.516 3.342 1 98.19 85 TYR B O 1
ATOM 5177 N N . ALA B 1 86 ? 15.961 -11.742 5.227 1 98.31 86 ALA B N 1
ATOM 5178 C CA . ALA B 1 86 ? 17.047 -12.625 4.824 1 98.31 86 ALA B CA 1
ATOM 5179 C C . ALA B 1 86 ? 16.766 -13.273 3.471 1 98.31 86 ALA B C 1
ATOM 5181 O O . ALA B 1 86 ? 15.672 -13.797 3.25 1 98.31 86 ALA B O 1
ATOM 5182 N N . LYS B 1 87 ? 17.734 -13.234 2.625 1 97.88 87 LYS B N 1
ATOM 5183 C CA . LYS B 1 87 ? 17.547 -13.758 1.271 1 97.88 87 LYS B CA 1
ATOM 5184 C C . LYS B 1 87 ? 17.953 -15.227 1.19 1 97.88 87 LYS B C 1
ATOM 5186 O O . LYS B 1 87 ? 17.656 -15.906 0.203 1 97.88 87 LYS B O 1
ATOM 5191 N N . ALA B 1 88 ? 18.578 -15.703 2.191 1 98.19 88 ALA B N 1
ATOM 5192 C CA . ALA B 1 88 ? 18.969 -17.094 2.381 1 98.19 88 ALA B CA 1
ATOM 5193 C C . ALA B 1 88 ? 19.188 -17.406 3.855 1 98.19 88 ALA B C 1
ATOM 5195 O O . ALA B 1 88 ? 19.609 -16.547 4.621 1 98.19 88 ALA B O 1
ATOM 5196 N N . LEU B 1 89 ? 18.984 -18.641 4.211 1 97.69 89 LEU B N 1
ATOM 5197 C CA . LEU B 1 89 ? 19.109 -19 5.617 1 97.69 89 LEU B CA 1
ATOM 5198 C C . LEU B 1 89 ? 20.016 -20.219 5.781 1 97.69 89 LEU B C 1
ATOM 5200 O O . LEU B 1 89 ? 19.969 -21.156 4.977 1 97.69 89 LEU B O 1
ATOM 5204 N N . ALA B 1 90 ? 20.812 -20.156 6.805 1 97.25 90 ALA B N 1
ATOM 5205 C CA . ALA B 1 90 ? 21.625 -21.281 7.254 1 97.25 90 ALA B CA 1
ATOM 5206 C C . ALA B 1 90 ? 20.953 -22 8.422 1 97.25 90 ALA B C 1
ATOM 5208 O O . ALA B 1 90 ? 20.234 -21.391 9.219 1 97.25 90 ALA B O 1
ATOM 5209 N N . GLY B 1 91 ? 21.203 -23.25 8.531 1 95.75 91 GLY B N 1
ATOM 5210 C CA . GLY B 1 91 ? 20.703 -24.031 9.648 1 95.75 91 GLY B CA 1
ATOM 5211 C C . GLY B 1 91 ? 19.359 -24.688 9.375 1 95.75 91 GLY B C 1
ATOM 5212 O O . GLY B 1 91 ? 18.797 -25.344 10.25 1 95.75 91 GLY B O 1
ATOM 5213 N N . ARG B 1 92 ? 18.859 -24.516 8.18 1 95.81 92 ARG B N 1
ATOM 5214 C CA . ARG B 1 92 ? 17.516 -25.016 7.859 1 95.81 92 ARG B CA 1
ATOM 5215 C C . ARG B 1 92 ? 17.578 -26.047 6.73 1 95.81 92 ARG B C 1
ATOM 5217 O O . ARG B 1 92 ? 16.562 -26.344 6.102 1 95.81 92 ARG B O 1
ATOM 5224 N N . GLU B 1 93 ? 18.719 -26.641 6.488 1 95.62 93 GLU B N 1
ATOM 5225 C CA . GLU B 1 93 ? 18.969 -27.469 5.316 1 95.62 93 GLU B CA 1
ATOM 5226 C C . GLU B 1 93 ? 18.344 -28.859 5.492 1 95.62 93 GLU B C 1
ATOM 5228 O O . GLU B 1 93 ? 18.094 -29.562 4.512 1 95.62 93 GLU B O 1
ATOM 5233 N N . VAL B 1 94 ? 18.125 -29.219 6.707 1 95.88 94 VAL B N 1
ATOM 5234 C CA . VAL B 1 94 ? 17.609 -30.562 6.973 1 95.88 94 VAL B CA 1
ATOM 5235 C C . VAL B 1 94 ? 16.109 -30.469 7.262 1 95.88 94 VAL B C 1
ATOM 5237 O O . VAL B 1 94 ? 15.695 -29.891 8.266 1 95.88 94 VAL B O 1
ATOM 5240 N N . TRP B 1 95 ? 15.312 -31.094 6.418 1 96.69 95 TRP B N 1
ATOM 5241 C CA . TRP B 1 95 ? 13.859 -31.109 6.531 1 96.69 95 TRP B CA 1
ATOM 5242 C C . TRP B 1 95 ? 13.414 -31.812 7.809 1 96.69 95 TRP B C 1
ATOM 5244 O O . TRP B 1 95 ? 13.922 -32.875 8.141 1 96.69 95 TRP B O 1
ATOM 5254 N N . GLY B 1 96 ? 12.531 -31.234 8.508 1 95.19 96 GLY B N 1
ATOM 5255 C CA . GLY B 1 96 ? 11.859 -31.875 9.625 1 95.19 96 GLY B CA 1
ATOM 5256 C C . GLY B 1 96 ? 12.664 -31.812 10.906 1 95.19 96 GLY B C 1
ATOM 5257 O O . GLY B 1 96 ? 12.344 -32.5 11.875 1 95.19 96 GLY B O 1
ATOM 5258 N N . ARG B 1 97 ? 13.695 -31.094 10.875 1 94.88 97 ARG B N 1
ATOM 5259 C CA . ARG B 1 97 ? 14.484 -30.938 12.094 1 94.88 97 ARG B CA 1
ATOM 5260 C C . ARG B 1 97 ? 14.117 -29.641 12.812 1 94.88 97 ARG B C 1
ATOM 5262 O O . ARG B 1 97 ? 14.133 -28.562 12.211 1 94.88 97 ARG B O 1
ATOM 5269 N N . LYS B 1 98 ? 13.75 -29.812 14.016 1 91.19 98 LYS B N 1
ATOM 5270 C CA . LYS B 1 98 ? 13.445 -28.625 14.82 1 91.19 98 LYS B CA 1
ATOM 5271 C C . LYS B 1 98 ? 14.703 -27.828 15.125 1 91.19 98 LYS B C 1
ATOM 5273 O O . LYS B 1 98 ? 15.758 -28.391 15.414 1 91.19 98 LYS B O 1
ATOM 5278 N N . ARG B 1 99 ? 14.633 -26.547 15.055 1 90 99 ARG B N 1
ATOM 5279 C CA . ARG B 1 99 ? 15.766 -25.672 15.305 1 90 99 ARG B CA 1
ATOM 5280 C C . ARG B 1 99 ? 15.438 -24.656 16.406 1 90 99 ARG B C 1
ATOM 5282 O O . ARG B 1 99 ? 14.305 -24.203 16.516 1 90 99 ARG B O 1
ATOM 5289 N N . GLU B 1 100 ? 16.438 -24.406 17.172 1 92.56 100 GLU B N 1
ATOM 5290 C CA . GLU B 1 100 ? 16.297 -23.422 18.234 1 92.56 100 GLU B CA 1
ATOM 5291 C C . GLU B 1 100 ? 16.906 -22.094 17.828 1 92.56 100 GLU B C 1
ATOM 5293 O O . GLU B 1 100 ? 18.125 -21.953 17.797 1 92.56 100 GLU B O 1
ATOM 5298 N N . MET B 1 101 ? 16.109 -21.125 17.672 1 92.62 101 MET B N 1
ATOM 5299 C CA . MET B 1 101 ? 16.547 -19.797 17.266 1 92.62 101 MET B CA 1
ATOM 5300 C C . MET B 1 101 ? 17.484 -19.188 18.297 1 92.62 101 MET B C 1
ATOM 5302 O O . MET B 1 101 ? 18.5 -18.594 17.953 1 92.62 101 MET B O 1
ATOM 5306 N N . GLN B 1 102 ? 17.234 -19.422 19.578 1 95.12 102 GLN B N 1
ATOM 5307 C CA . GLN B 1 102 ? 17.984 -18.781 20.656 1 95.12 102 GLN B CA 1
ATOM 5308 C C . GLN B 1 102 ? 19.359 -19.422 20.828 1 95.12 102 GLN B C 1
ATOM 5310 O O . GLN B 1 102 ? 20.234 -18.859 21.469 1 95.12 102 GLN B O 1
ATOM 5315 N N . ASN B 1 103 ? 19.531 -20.578 20.203 1 95.88 103 ASN B N 1
ATOM 5316 C CA . ASN B 1 103 ? 20.828 -21.219 20.203 1 95.88 103 ASN B CA 1
ATOM 5317 C C . ASN B 1 103 ? 21.609 -20.938 18.938 1 95.88 103 ASN B C 1
ATOM 5319 O O . ASN B 1 103 ? 22.594 -21.625 18.625 1 95.88 103 ASN B O 1
ATOM 5323 N N . HIS B 1 104 ? 21.109 -19.984 18.172 1 97.06 104 HIS B N 1
ATOM 5324 C CA . HIS B 1 104 ? 21.812 -19.453 17 1 97.06 104 HIS B CA 1
ATOM 5325 C C . HIS B 1 104 ? 21.922 -20.5 15.898 1 97.06 104 HIS B C 1
ATOM 5327 O O . HIS B 1 104 ? 22.859 -20.469 15.102 1 97.06 104 HIS B O 1
ATOM 5333 N N . GLU B 1 105 ? 20.969 -21.375 15.844 1 96.25 105 GLU B N 1
ATOM 5334 C CA . GLU B 1 105 ? 21.031 -22.453 14.859 1 96.25 105 GLU B CA 1
ATOM 5335 C C . GLU B 1 105 ? 20.578 -21.953 13.484 1 96.25 105 GLU B C 1
ATOM 5337 O O . GLU B 1 105 ? 21 -22.5 12.461 1 96.25 105 GLU B O 1
ATOM 5342 N N . VAL B 1 106 ? 19.688 -21.031 13.461 1 97.5 106 VAL B N 1
ATOM 5343 C CA . VAL B 1 106 ? 19.219 -20.422 12.219 1 97.5 106 VAL B CA 1
ATOM 5344 C C . VAL B 1 106 ? 19.859 -19.047 12.047 1 97.5 106 VAL B C 1
ATOM 5346 O O . VAL B 1 106 ? 19.812 -18.219 12.953 1 97.5 106 VAL B O 1
ATOM 5349 N N . ARG B 1 107 ? 20.531 -18.781 10.93 1 98.38 107 ARG B N 1
ATOM 5350 C CA . ARG B 1 107 ? 21.25 -17.531 10.664 1 98.38 107 ARG B CA 1
ATOM 5351 C C . ARG B 1 107 ? 21 -17.062 9.234 1 98.38 107 ARG B C 1
ATOM 5353 O O . ARG B 1 107 ? 20.797 -17.875 8.328 1 98.38 107 ARG B O 1
ATOM 5360 N N . GLY B 1 108 ? 20.969 -15.758 9.07 1 98.38 108 GLY B N 1
ATOM 5361 C CA . GLY B 1 108 ? 20.938 -15.211 7.723 1 98.38 108 GLY B CA 1
ATOM 5362 C C . GLY B 1 108 ? 22.25 -15.367 6.98 1 98.38 108 GLY B C 1
ATOM 5363 O O . GLY B 1 108 ? 23.328 -15.203 7.566 1 98.38 108 GLY B O 1
ATOM 5364 N N . ILE B 1 109 ? 22.219 -15.734 5.762 1 98.12 109 ILE B N 1
ATOM 5365 C CA . ILE B 1 109 ? 23.391 -15.852 4.906 1 98.12 109 ILE B CA 1
ATOM 5366 C C . ILE B 1 109 ? 23.578 -14.555 4.121 1 98.12 109 ILE B C 1
ATOM 5368 O O . ILE B 1 109 ? 22.625 -13.984 3.607 1 98.12 109 ILE B O 1
ATOM 5372 N N . LEU B 1 110 ? 24.797 -14.031 4.125 1 97.31 110 LEU B N 1
ATOM 5373 C CA . LEU B 1 110 ? 25.125 -12.93 3.238 1 97.31 110 LEU B CA 1
ATOM 5374 C C . LEU B 1 110 ? 25.406 -13.43 1.823 1 97.31 110 LEU B C 1
ATOM 5376 O O . LEU B 1 110 ? 26.547 -13.648 1.448 1 97.31 110 LEU B O 1
ATOM 5380 N N . TYR B 1 111 ? 24.344 -13.547 1.081 1 94.44 111 TYR B N 1
ATOM 5381 C CA . TYR B 1 111 ? 24.422 -14.188 -0.231 1 94.44 111 TYR B CA 1
ATOM 5382 C C . TYR B 1 111 ? 24.875 -13.188 -1.295 1 94.44 111 TYR B C 1
ATOM 5384 O O . TYR B 1 111 ? 24.141 -12.25 -1.617 1 94.44 111 TYR B O 1
ATOM 5392 N N . ALA B 1 112 ? 26 -13.336 -1.888 1 90.69 112 ALA B N 1
ATOM 5393 C CA . ALA B 1 112 ? 26.562 -12.398 -2.859 1 90.69 112 ALA B CA 1
ATOM 5394 C C . ALA B 1 112 ? 27.031 -13.125 -4.117 1 90.69 112 ALA B C 1
ATOM 5396 O O . ALA B 1 112 ? 27.734 -12.555 -4.941 1 90.69 112 ALA B O 1
ATOM 5397 N N . ARG B 1 113 ? 26.562 -14.273 -4.371 1 89.25 113 ARG B N 1
ATOM 5398 C CA . ARG B 1 113 ? 27.016 -15.055 -5.516 1 89.25 113 ARG B CA 1
ATOM 5399 C C . ARG B 1 113 ? 26.312 -14.617 -6.793 1 89.25 113 ARG B C 1
ATOM 5401 O O . ARG B 1 113 ? 25.109 -14.336 -6.773 1 89.25 113 ARG B O 1
ATOM 5408 N N . GLU B 1 114 ? 27.047 -14.523 -7.816 1 92.38 114 GLU B N 1
ATOM 5409 C CA . GLU B 1 114 ? 26.484 -14.203 -9.125 1 92.38 114 GLU B CA 1
ATOM 5410 C C . GLU B 1 114 ? 25.859 -15.43 -9.781 1 92.38 114 GLU B C 1
ATOM 5412 O O . GLU B 1 114 ? 26.266 -16.562 -9.484 1 92.38 114 GLU B O 1
ATOM 5417 N N . TYR B 1 115 ? 24.891 -15.203 -10.547 1 97 115 TYR B N 1
ATOM 5418 C CA . TYR B 1 115 ? 24.219 -16.266 -11.289 1 97 115 TYR B CA 1
ATOM 5419 C C . TYR B 1 115 ? 24.125 -15.922 -12.773 1 97 115 TYR B C 1
ATOM 5421 O O . TYR B 1 115 ? 23.766 -14.805 -13.141 1 97 115 TYR B O 1
ATOM 5429 N N . ASP B 1 116 ? 24.531 -16.828 -13.617 1 97 116 ASP B N 1
ATOM 5430 C CA . ASP B 1 116 ? 24.453 -16.656 -15.062 1 97 116 ASP B CA 1
ATOM 5431 C C . ASP B 1 116 ? 23.125 -17.188 -15.609 1 97 116 ASP B C 1
ATOM 5433 O O . ASP B 1 116 ? 22.969 -18.406 -15.773 1 97 116 ASP B O 1
ATOM 5437 N N . TRP B 1 117 ? 22.25 -16.359 -15.961 1 97.44 117 TRP B N 1
ATOM 5438 C CA . TRP B 1 117 ? 20.938 -16.719 -16.484 1 97.44 117 TRP B CA 1
ATOM 5439 C C . TRP B 1 117 ? 21.016 -17.141 -17.938 1 97.44 117 TRP B C 1
ATOM 5441 O O . TRP B 1 117 ? 20.062 -17.672 -18.5 1 97.44 117 TRP B O 1
ATOM 5451 N N . GLU B 1 118 ? 22.172 -16.953 -18.531 1 97.12 118 GLU B N 1
ATOM 5452 C CA . GLU B 1 118 ? 22.422 -17.375 -19.906 1 97.12 118 GLU B CA 1
ATOM 5453 C C . GLU B 1 118 ? 21.359 -16.797 -20.844 1 97.12 118 GLU B C 1
ATOM 5455 O O . GLU B 1 118 ? 20.797 -17.531 -21.672 1 97.12 118 GLU B O 1
ATOM 5460 N N . GLY B 1 119 ? 21.016 -15.516 -20.609 1 94.88 119 GLY B N 1
ATOM 5461 C CA . GLY B 1 119 ? 20.125 -14.805 -21.5 1 94.88 119 GLY B CA 1
ATOM 5462 C C . GLY B 1 119 ? 18.656 -15.117 -21.25 1 94.88 119 GLY B C 1
ATOM 5463 O O . GLY B 1 119 ? 17.781 -14.656 -21.969 1 94.88 119 GLY B O 1
ATOM 5464 N N . ASP B 1 120 ? 18.328 -15.82 -20.172 1 96.88 120 ASP B N 1
ATOM 5465 C CA . ASP B 1 120 ? 16.953 -16.172 -19.828 1 96.88 120 ASP B CA 1
ATOM 5466 C C . ASP B 1 120 ? 16.109 -14.914 -19.594 1 96.88 120 ASP B C 1
ATOM 5468 O O . ASP B 1 120 ? 16.609 -13.914 -19.078 1 96.88 120 ASP B O 1
ATOM 5472 N N . ARG B 1 121 ? 14.844 -14.922 -20.062 1 93.12 121 ARG B N 1
ATOM 5473 C CA . ARG B 1 121 ? 13.812 -13.914 -19.812 1 93.12 121 ARG B CA 1
ATOM 5474 C C . ARG B 1 121 ? 12.469 -14.57 -19.516 1 93.12 121 ARG B C 1
ATOM 5476 O O . ARG B 1 121 ? 12.219 -15.703 -19.938 1 93.12 121 ARG B O 1
ATOM 5483 N N . PRO B 1 122 ? 11.625 -13.906 -18.828 1 94.94 122 PRO B N 1
ATOM 5484 C CA . PRO B 1 122 ? 10.281 -14.445 -18.625 1 94.94 122 PRO B CA 1
ATOM 5485 C C . PRO B 1 122 ? 9.57 -14.758 -19.938 1 94.94 122 PRO B C 1
ATOM 5487 O O . PRO B 1 122 ? 9.711 -14.023 -20.906 1 94.94 122 PRO B O 1
ATOM 5490 N N . LEU B 1 123 ? 8.75 -15.789 -19.906 1 97.19 123 LEU B N 1
ATOM 5491 C CA . LEU B 1 123 ? 8.141 -16.297 -21.125 1 97.19 123 LEU B CA 1
ATOM 5492 C C . LEU B 1 123 ? 6.934 -15.461 -21.531 1 97.19 123 LEU B C 1
ATOM 5494 O O . LEU B 1 123 ? 6.684 -15.242 -22.719 1 97.19 123 LEU B O 1
ATOM 5498 N N . ARG B 1 124 ? 6.137 -15.016 -20.625 1 94.5 124 ARG B N 1
ATOM 5499 C CA . ARG B 1 124 ? 4.957 -14.188 -20.844 1 94.5 124 ARG B CA 1
ATOM 5500 C C . ARG B 1 124 ? 3.979 -14.867 -21.797 1 94.5 124 ARG B C 1
ATOM 5502 O O . ARG B 1 124 ? 3.545 -14.273 -22.781 1 94.5 124 ARG B O 1
ATOM 5509 N N . LEU B 1 125 ? 3.695 -16.094 -21.547 1 97.25 125 LEU B N 1
ATOM 5510 C CA . LEU B 1 125 ? 2.686 -16.812 -22.328 1 97.25 125 LEU B CA 1
ATOM 5511 C C . LEU B 1 125 ? 1.313 -16.172 -22.156 1 97.25 125 LEU B C 1
ATOM 5513 O O . LEU B 1 125 ? 0.932 -15.805 -21.031 1 97.25 125 LEU B O 1
ATOM 5517 N N . PRO B 1 126 ? 0.589 -15.938 -23.312 1 95.62 126 PRO B N 1
ATOM 5518 C CA . PRO B 1 126 ? -0.777 -15.445 -23.125 1 95.62 126 PRO B CA 1
ATOM 5519 C C . PRO B 1 126 ? -1.642 -16.406 -22.312 1 95.62 126 PRO B C 1
ATOM 5521 O O . PRO B 1 126 ? -1.512 -17.625 -22.438 1 95.62 126 PRO B O 1
ATOM 5524 N N . TYR B 1 127 ? -2.535 -15.875 -21.594 1 96.12 127 TYR B N 1
ATOM 5525 C CA . TYR B 1 127 ? -3.348 -16.672 -20.672 1 96.12 127 TYR B CA 1
ATOM 5526 C C . TYR B 1 127 ? -4.098 -17.766 -21.422 1 96.12 127 TYR B C 1
ATOM 5528 O O . TYR B 1 127 ? -4.203 -18.891 -20.922 1 96.12 127 TYR B O 1
ATOM 5536 N N . HIS B 1 128 ? -4.633 -17.5 -22.594 1 95.06 128 HIS B N 1
ATOM 5537 C CA . HIS B 1 128 ? -5.492 -18.438 -23.297 1 95.06 128 HIS B CA 1
ATOM 5538 C C . HIS B 1 128 ? -4.684 -19.609 -23.859 1 95.06 128 HIS B C 1
ATOM 5540 O O . HIS B 1 128 ? -5.25 -20.625 -24.266 1 95.06 128 HIS B O 1
ATOM 5546 N N . ARG B 1 129 ? -3.375 -19.531 -23.812 1 96.56 129 ARG B N 1
ATOM 5547 C CA . ARG B 1 129 ? -2.516 -20.594 -24.312 1 96.56 129 ARG B CA 1
ATOM 5548 C C . ARG B 1 129 ? -1.934 -21.422 -23.172 1 96.56 129 ARG B C 1
ATOM 5550 O O . ARG B 1 129 ? -1.245 -22.406 -23.406 1 96.56 129 ARG B O 1
ATOM 5557 N N . VAL B 1 130 ? -2.209 -21.047 -21.984 1 97.75 130 VAL B N 1
ATOM 5558 C CA . VAL B 1 130 ? -1.59 -21.656 -20.812 1 97.75 130 VAL B CA 1
ATOM 5559 C C . VAL B 1 130 ? -2.322 -22.938 -20.453 1 97.75 130 VAL B C 1
ATOM 5561 O O . VAL B 1 130 ? -3.555 -23 -20.5 1 97.75 130 VAL B O 1
ATOM 5564 N N . ILE B 1 131 ? -1.645 -23.953 -20.203 1 98.56 131 ILE B N 1
ATOM 5565 C CA . ILE B 1 131 ? -2.07 -25.156 -19.516 1 98.56 131 ILE B CA 1
ATOM 5566 C C . ILE B 1 131 ? -1.236 -25.344 -18.25 1 98.56 131 ILE B C 1
ATOM 5568 O O . ILE B 1 131 ? -0.093 -25.797 -18.312 1 98.56 131 ILE B O 1
ATOM 5572 N N . ALA B 1 132 ? -1.812 -25.062 -17.141 1 98.69 132 ALA B N 1
ATOM 5573 C CA . ALA B 1 132 ? -1.08 -24.984 -15.883 1 98.69 132 ALA B CA 1
ATOM 5574 C C . ALA B 1 132 ? -1.107 -26.328 -15.156 1 98.69 132 ALA B C 1
ATOM 5576 O O . ALA B 1 132 ? -1.996 -27.156 -15.391 1 98.69 132 ALA B O 1
ATOM 5577 N N . TYR B 1 133 ? -0.135 -26.531 -14.398 1 98.88 133 TYR B N 1
ATOM 5578 C CA . TYR B 1 133 ? 0.067 -27.719 -13.578 1 98.88 133 TYR B CA 1
ATOM 5579 C C . TYR B 1 133 ? 0.481 -27.344 -12.164 1 98.88 133 TYR B C 1
ATOM 5581 O O . TYR B 1 133 ? 1.55 -26.766 -11.953 1 98.88 133 TYR B O 1
ATOM 5589 N N . SER B 1 134 ? -0.381 -27.625 -11.18 1 98.69 134 SER B N 1
ATOM 5590 C CA . SER B 1 134 ? -0.1 -27.266 -9.789 1 98.69 134 SER B CA 1
ATOM 5591 C C . SER B 1 134 ? 0.658 -28.391 -9.086 1 98.69 134 SER B C 1
ATOM 5593 O O . SER B 1 134 ? 0.202 -29.531 -9.055 1 98.69 134 SER B O 1
ATOM 5595 N N . LEU B 1 135 ? 1.798 -28.031 -8.531 1 98.19 135 LEU B N 1
ATOM 5596 C CA . LEU B 1 135 ? 2.561 -29.094 -7.883 1 98.19 135 LEU B CA 1
ATOM 5597 C C . LEU B 1 135 ? 3.275 -28.578 -6.645 1 98.19 135 LEU B C 1
ATOM 5599 O O . LEU B 1 135 ? 3.369 -27.359 -6.441 1 98.19 135 LEU B O 1
ATOM 5603 N N . HIS B 1 136 ? 3.57 -29.453 -5.68 1 98.44 136 HIS B N 1
ATOM 5604 C CA . HIS B 1 136 ? 4.375 -29.25 -4.48 1 98.44 136 HIS B CA 1
ATOM 5605 C C . HIS B 1 136 ? 5.805 -29.734 -4.688 1 98.44 136 HIS B C 1
ATOM 5607 O O . HIS B 1 136 ? 6.027 -30.891 -5.055 1 98.44 136 HIS B O 1
ATOM 5613 N N . VAL B 1 137 ? 6.742 -28.875 -4.422 1 98.69 137 VAL B N 1
ATOM 5614 C CA . VAL B 1 137 ? 8.133 -29.172 -4.777 1 98.69 137 VAL B CA 1
ATOM 5615 C C . VAL B 1 137 ? 8.562 -30.484 -4.141 1 98.69 137 VAL B C 1
ATOM 5617 O O . VAL B 1 137 ? 9.094 -31.375 -4.82 1 98.69 137 VAL B O 1
ATOM 5620 N N . ARG B 1 138 ? 8.359 -30.672 -2.889 1 98.38 138 ARG B N 1
ATOM 5621 C CA . ARG B 1 138 ? 8.812 -31.859 -2.164 1 98.38 138 ARG B CA 1
ATOM 5622 C C . ARG B 1 138 ? 7.965 -33.062 -2.52 1 98.38 138 ARG B C 1
ATOM 5624 O O . ARG B 1 138 ? 8.492 -34.094 -2.965 1 98.38 138 ARG B O 1
ATOM 5631 N N . GLY B 1 139 ? 6.684 -32.938 -2.461 1 98.38 139 GLY B N 1
ATOM 5632 C CA . GLY B 1 139 ? 5.781 -34.062 -2.666 1 98.38 139 GLY B CA 1
ATOM 5633 C C . GLY B 1 139 ? 5.773 -34.562 -4.094 1 98.38 139 GLY B C 1
ATOM 5634 O O . GLY B 1 139 ? 5.434 -35.719 -4.348 1 98.38 139 GLY B O 1
ATOM 5635 N N . PHE B 1 140 ? 6.145 -33.781 -5.051 1 98.69 140 PHE B N 1
ATOM 5636 C CA . PHE B 1 140 ? 6.133 -34.125 -6.469 1 98.69 140 PHE B CA 1
ATOM 5637 C C . PHE B 1 140 ? 7.117 -35.25 -6.766 1 98.69 140 PHE B C 1
ATOM 5639 O O . PHE B 1 140 ? 6.852 -36.094 -7.613 1 98.69 140 PHE B O 1
ATOM 5646 N N . THR B 1 141 ? 8.281 -35.25 -5.973 1 98.75 141 THR B N 1
ATOM 5647 C CA . THR B 1 141 ? 9.305 -36.219 -6.363 1 98.75 141 THR B CA 1
ATOM 5648 C C . THR B 1 141 ? 9.805 -37 -5.152 1 98.75 141 THR B C 1
ATOM 5650 O O . THR B 1 141 ? 10.68 -37.875 -5.277 1 98.75 141 THR B O 1
ATOM 5653 N N . LYS B 1 142 ? 9.258 -36.75 -3.996 1 98.5 142 LYS B N 1
ATOM 5654 C CA . LYS B 1 142 ? 9.805 -37.375 -2.779 1 98.5 142 LYS B CA 1
ATOM 5655 C C . LYS B 1 142 ? 9.57 -38.875 -2.758 1 98.5 142 LYS B C 1
ATOM 5657 O O . LYS B 1 142 ? 10.352 -39.625 -2.164 1 98.5 142 LYS B O 1
ATOM 5662 N N . HIS B 1 143 ? 8.445 -39.312 -3.332 1 98.12 143 HIS B N 1
ATOM 5663 C CA . HIS B 1 143 ? 8.141 -40.75 -3.389 1 98.12 143 HIS B CA 1
ATOM 5664 C C . HIS B 1 143 ? 9.227 -41.531 -4.133 1 98.12 143 HIS B C 1
ATOM 5666 O O . HIS B 1 143 ? 9.742 -41.031 -5.145 1 98.12 143 HIS B O 1
ATOM 5672 N N . PHE B 1 144 ? 9.523 -42.625 -3.688 1 96.81 144 PHE B N 1
ATOM 5673 C CA . PHE B 1 144 ? 10.625 -43.406 -4.242 1 96.81 144 PHE B CA 1
ATOM 5674 C C . PHE B 1 144 ? 10.367 -43.75 -5.707 1 96.81 144 PHE B C 1
ATOM 5676 O O . PHE B 1 144 ? 11.305 -43.875 -6.492 1 96.81 144 PHE B O 1
ATOM 5683 N N . SER B 1 145 ? 9.156 -43.812 -6.09 1 97.62 145 SER B N 1
ATOM 5684 C CA . SER B 1 145 ? 8.789 -44.219 -7.441 1 97.62 145 SER B CA 1
ATOM 5685 C C . SER B 1 145 ? 8.992 -43.094 -8.438 1 97.62 145 SER B C 1
ATOM 5687 O O . SER B 1 145 ? 8.859 -43.281 -9.648 1 97.62 145 SER B O 1
ATOM 5689 N N . SER B 1 146 ? 9.398 -41.938 -7.961 1 97.69 146 SER B N 1
ATOM 5690 C CA . SER B 1 146 ? 9.641 -40.812 -8.875 1 97.69 146 SER B CA 1
ATOM 5691 C C . SER B 1 146 ? 10.875 -41.062 -9.734 1 97.69 146 SER B C 1
ATOM 5693 O O . SER B 1 146 ? 11.008 -40.469 -10.82 1 97.69 146 SER B O 1
ATOM 5695 N N . GLN B 1 147 ? 11.812 -41.844 -9.211 1 97 147 GLN B N 1
ATOM 5696 C CA . GLN B 1 147 ? 13.023 -42.312 -9.891 1 97 147 GLN B CA 1
ATOM 5697 C C . GLN B 1 147 ? 13.938 -41.125 -10.227 1 97 147 GLN B C 1
ATOM 5699 O O . GLN B 1 147 ? 14.711 -41.188 -11.188 1 97 147 GLN B O 1
ATOM 5704 N N . VAL B 1 148 ? 13.789 -40.031 -9.508 1 97.94 148 VAL B N 1
ATOM 5705 C CA . VAL B 1 148 ? 14.703 -38.906 -9.703 1 97.94 148 VAL B CA 1
ATOM 5706 C C . VAL B 1 148 ? 15.859 -39.031 -8.711 1 97.94 148 VAL B C 1
ATOM 5708 O O . VAL B 1 148 ? 15.742 -39.688 -7.676 1 97.94 148 VAL B O 1
ATOM 5711 N N . LYS B 1 149 ? 16.938 -38.375 -9.031 1 98.25 149 LYS B N 1
ATOM 5712 C CA . LYS B 1 149 ? 18.125 -38.406 -8.188 1 98.25 149 LYS B CA 1
ATOM 5713 C C . LYS B 1 149 ? 17.953 -37.5 -6.973 1 98.25 149 LYS B C 1
ATOM 5715 O O . LYS B 1 149 ? 18.312 -37.875 -5.855 1 98.25 149 LYS B O 1
ATOM 5720 N N . ASN B 1 150 ? 17.422 -36.344 -7.145 1 98.19 150 ASN B N 1
ATOM 5721 C CA . ASN B 1 150 ? 17.312 -35.312 -6.102 1 98.19 150 ASN B CA 1
ATOM 5722 C C . ASN B 1 150 ? 15.883 -35.188 -5.59 1 98.19 150 ASN B C 1
ATOM 5724 O O . ASN B 1 150 ? 15.273 -34.125 -5.699 1 98.19 150 ASN B O 1
ATOM 5728 N N . LYS B 1 151 ? 15.422 -36.219 -4.895 1 98.19 151 LYS B N 1
ATOM 5729 C CA . LYS B 1 151 ? 14.031 -36.312 -4.477 1 98.19 151 LYS B CA 1
ATOM 5730 C C . LYS B 1 151 ? 13.648 -35.188 -3.529 1 98.19 151 LYS B C 1
ATOM 5732 O O . LYS B 1 151 ? 14.406 -34.844 -2.613 1 98.19 151 LYS B O 1
ATOM 5737 N N . GLY B 1 152 ? 12.508 -34.656 -3.811 1 98.31 152 GLY B N 1
ATOM 5738 C CA . GLY B 1 152 ? 11.898 -33.688 -2.92 1 98.31 152 GLY B CA 1
ATOM 5739 C C . GLY B 1 152 ? 12.539 -32.312 -3.004 1 98.31 152 GLY B C 1
ATOM 5740 O O . GLY B 1 152 ? 12.383 -31.484 -2.102 1 98.31 152 GLY B O 1
ATOM 5741 N N . THR B 1 153 ? 13.336 -32.031 -4.031 1 98.69 153 THR B N 1
ATOM 5742 C CA . THR B 1 153 ? 14.086 -30.781 -4.137 1 98.69 153 THR B CA 1
ATOM 5743 C C . THR B 1 153 ? 13.758 -30.062 -5.441 1 98.69 153 THR B C 1
ATOM 5745 O O . THR B 1 153 ? 13.031 -30.594 -6.285 1 98.69 153 THR B O 1
ATOM 5748 N N . PHE B 1 154 ? 14.25 -28.812 -5.594 1 98.88 154 PHE B N 1
ATOM 5749 C CA . PHE B 1 154 ? 14.102 -28.047 -6.832 1 98.88 154 PHE B CA 1
ATOM 5750 C C . PHE B 1 154 ? 14.695 -28.812 -8.008 1 98.88 154 PHE B C 1
ATOM 5752 O O . PHE B 1 154 ? 14.102 -28.859 -9.094 1 98.88 154 PHE B O 1
ATOM 5759 N N . LEU B 1 155 ? 15.836 -29.438 -7.801 1 98.69 155 LEU B N 1
ATOM 5760 C CA . LEU B 1 155 ? 16.469 -30.219 -8.859 1 98.69 155 LEU B CA 1
ATOM 5761 C C . LEU B 1 155 ? 15.633 -31.438 -9.227 1 98.69 155 LEU B C 1
ATOM 5763 O O . LEU B 1 155 ? 15.617 -31.859 -10.383 1 98.69 155 LEU B O 1
ATOM 5767 N N . GLY B 1 156 ? 14.969 -32 -8.195 1 98.75 156 GLY B N 1
ATOM 5768 C CA . GLY B 1 156 ? 14.031 -33.062 -8.492 1 98.75 156 GLY B CA 1
ATOM 5769 C C . GLY B 1 156 ? 12.945 -32.656 -9.461 1 98.75 156 GLY B C 1
ATOM 5770 O O . GLY B 1 156 ? 12.57 -33.438 -10.344 1 98.75 156 GLY B O 1
ATOM 5771 N N . VAL B 1 157 ? 12.414 -31.5 -9.336 1 98.88 157 VAL B N 1
ATOM 5772 C CA . VAL B 1 157 ? 11.406 -30.969 -10.25 1 98.88 157 VAL B CA 1
ATOM 5773 C C . VAL B 1 157 ? 12 -30.828 -11.648 1 98.88 157 VAL B C 1
ATOM 5775 O O . VAL B 1 157 ? 11.359 -31.172 -12.641 1 98.88 157 VAL B O 1
ATOM 5778 N N . VAL B 1 158 ? 13.25 -30.328 -11.688 1 98.81 158 VAL B N 1
ATOM 5779 C CA . VAL B 1 158 ? 13.938 -30.141 -12.961 1 98.81 158 VAL B CA 1
ATOM 5780 C C . VAL B 1 158 ? 14.023 -31.484 -13.695 1 98.81 158 VAL B C 1
ATOM 5782 O O . VAL B 1 158 ? 13.828 -31.547 -14.914 1 98.81 158 VAL B O 1
ATOM 5785 N N . GLU B 1 159 ? 14.273 -32.531 -12.961 1 98.75 159 GLU B N 1
ATOM 5786 C CA . GLU B 1 159 ? 14.414 -33.875 -13.539 1 98.75 159 GLU B CA 1
ATOM 5787 C C . GLU B 1 159 ? 13.094 -34.375 -14.117 1 98.75 159 GLU B C 1
ATOM 5789 O O . GLU B 1 159 ? 13.078 -35.312 -14.93 1 98.75 159 GLU B O 1
ATOM 5794 N N . LYS B 1 160 ? 11.992 -33.781 -13.773 1 98.75 160 LYS B N 1
ATOM 5795 C CA . LYS B 1 160 ? 10.68 -34.188 -14.242 1 98.75 160 LYS B CA 1
ATOM 5796 C C . LYS B 1 160 ? 10.172 -33.281 -15.359 1 98.75 160 LYS B C 1
ATOM 5798 O O . LYS B 1 160 ? 9.055 -33.438 -15.852 1 98.75 160 LYS B O 1
ATOM 5803 N N . ILE B 1 161 ? 10.984 -32.312 -15.82 1 98.81 161 ILE B N 1
ATOM 5804 C CA . ILE B 1 161 ? 10.586 -31.359 -16.859 1 98.81 161 ILE B CA 1
ATOM 5805 C C . ILE B 1 161 ? 10.234 -32.125 -18.141 1 98.81 161 ILE B C 1
ATOM 5807 O O . ILE B 1 161 ? 9.227 -31.828 -18.781 1 98.81 161 ILE B O 1
ATOM 5811 N N . PRO B 1 162 ? 10.969 -33.156 -18.547 1 98.75 162 PRO B N 1
ATOM 5812 C CA . PRO B 1 162 ? 10.57 -33.938 -19.75 1 98.75 162 PRO B CA 1
ATOM 5813 C C . PRO B 1 162 ? 9.164 -34.5 -19.641 1 98.75 162 PRO B C 1
ATOM 5815 O O . PRO B 1 162 ? 8.422 -34.531 -20.625 1 98.75 162 PRO B O 1
ATOM 5818 N N . TYR B 1 163 ? 8.82 -34.969 -18.469 1 98.62 163 TYR B N 1
ATOM 5819 C CA . TYR B 1 163 ? 7.473 -35.5 -18.266 1 98.62 163 TYR B CA 1
ATOM 5820 C C . TYR B 1 163 ? 6.43 -34.406 -18.484 1 98.62 163 TYR B C 1
ATOM 5822 O O . TYR B 1 163 ? 5.422 -34.656 -19.156 1 98.62 163 TYR B O 1
ATOM 5830 N N . LEU B 1 164 ? 6.664 -33.25 -17.875 1 98.88 164 LEU B N 1
ATOM 5831 C CA . LEU B 1 164 ? 5.734 -32.125 -18 1 98.88 164 LEU B CA 1
ATOM 5832 C C . LEU B 1 164 ? 5.574 -31.703 -19.469 1 98.88 164 LEU B C 1
ATOM 5834 O O . LEU B 1 164 ? 4.457 -31.453 -19.922 1 98.88 164 LEU B O 1
ATOM 5838 N N . THR B 1 165 ? 6.711 -31.688 -20.141 1 98.75 165 THR B N 1
ATOM 5839 C CA . THR B 1 165 ? 6.691 -31.359 -21.547 1 98.75 165 THR B CA 1
ATOM 5840 C C . THR B 1 165 ? 5.91 -32.406 -22.344 1 98.75 165 THR B C 1
ATOM 5842 O O . THR B 1 165 ? 5.125 -32.062 -23.234 1 98.75 165 THR B O 1
ATOM 5845 N N . GLU B 1 166 ? 6.121 -33.625 -22 1 98.56 166 GLU B N 1
ATOM 5846 C CA . GLU B 1 166 ? 5.398 -34.688 -22.672 1 98.56 166 GLU B CA 1
ATOM 5847 C C . GLU B 1 166 ? 3.895 -34.562 -22.469 1 98.56 166 GLU B C 1
ATOM 5849 O O . GLU B 1 166 ? 3.117 -34.719 -23.406 1 98.56 166 GLU B O 1
ATOM 5854 N N . LEU B 1 167 ? 3.498 -34.281 -21.297 1 98.62 167 LEU B N 1
ATOM 5855 C CA . LEU B 1 167 ? 2.084 -34.125 -20.969 1 98.62 167 LEU B CA 1
ATOM 5856 C C . LEU B 1 167 ? 1.482 -32.906 -21.688 1 98.62 167 LEU B C 1
ATOM 5858 O O . LEU B 1 167 ? 0.285 -32.906 -21.984 1 98.62 167 LEU B O 1
ATOM 5862 N N . GLY B 1 168 ? 2.264 -31.922 -21.953 1 98.69 168 GLY B N 1
ATOM 5863 C CA . GLY B 1 168 ? 1.812 -30.734 -22.672 1 98.69 168 GLY B CA 1
ATOM 5864 C C . GLY B 1 168 ? 1.659 -29.531 -21.766 1 98.69 168 GLY B C 1
ATOM 5865 O O . GLY B 1 168 ? 1.016 -28.547 -22.141 1 98.69 168 GLY B O 1
ATOM 5866 N N . ILE B 1 169 ? 2.293 -29.547 -20.641 1 98.81 169 ILE B N 1
ATOM 5867 C CA . ILE B 1 169 ? 2.211 -28.484 -19.641 1 98.81 169 ILE B CA 1
ATOM 5868 C C . ILE B 1 169 ? 3.172 -27.359 -20.016 1 98.81 169 ILE B C 1
ATOM 5870 O O . ILE B 1 169 ? 4.301 -27.609 -20.438 1 98.81 169 ILE B O 1
ATOM 5874 N N . ASN B 1 170 ? 2.688 -26.078 -19.859 1 98.81 170 ASN B N 1
ATOM 5875 C CA . ASN B 1 170 ? 3.609 -24.984 -20.156 1 98.81 170 ASN B CA 1
ATOM 5876 C C . ASN B 1 170 ? 3.609 -23.938 -19.047 1 98.81 170 ASN B C 1
ATOM 5878 O O . ASN B 1 170 ? 4.113 -22.828 -19.25 1 98.81 170 ASN B O 1
ATOM 5882 N N . GLN B 1 171 ? 3.086 -24.234 -17.938 1 98.81 171 GLN B N 1
ATOM 5883 C CA . GLN B 1 171 ? 3.158 -23.422 -16.734 1 98.81 171 GLN B CA 1
ATOM 5884 C C . GLN B 1 171 ? 3.033 -24.281 -15.477 1 98.81 171 GLN B C 1
ATOM 5886 O O . GLN B 1 171 ? 2.201 -25.188 -15.422 1 98.81 171 GLN B O 1
ATOM 5891 N N . ILE B 1 172 ? 3.812 -24.031 -14.508 1 98.94 172 ILE B N 1
ATOM 5892 C CA . ILE B 1 172 ? 3.641 -24.734 -13.242 1 98.94 172 ILE B CA 1
ATOM 5893 C C . ILE B 1 172 ? 3.307 -23.734 -12.133 1 98.94 172 ILE B C 1
ATOM 5895 O O . ILE B 1 172 ? 3.814 -22.609 -12.133 1 98.94 172 ILE B O 1
ATOM 5899 N N . HIS B 1 173 ? 2.371 -24.094 -11.32 1 98.81 173 HIS B N 1
ATOM 5900 C CA . HIS B 1 173 ? 2.062 -23.406 -10.07 1 98.81 173 HIS B CA 1
ATOM 5901 C C . HIS B 1 173 ? 2.711 -24.125 -8.883 1 98.81 173 HIS B C 1
ATOM 5903 O O . HIS B 1 173 ? 2.412 -25.281 -8.609 1 98.81 173 HIS B O 1
ATOM 5909 N N . LEU B 1 174 ? 3.561 -23.391 -8.195 1 98.81 174 LEU B N 1
ATOM 5910 C CA . LEU B 1 174 ? 4.25 -24 -7.07 1 98.81 174 LEU B CA 1
ATOM 5911 C C . LEU B 1 174 ? 3.652 -23.531 -5.746 1 98.81 174 LEU B C 1
ATOM 5913 O O . LEU B 1 174 ? 3.438 -22.344 -5.543 1 98.81 174 LEU B O 1
ATOM 5917 N N . MET B 1 175 ? 3.344 -24.531 -4.926 1 98.31 175 MET B N 1
ATOM 5918 C CA . MET B 1 175 ? 3.076 -24.156 -3.533 1 98.31 175 MET B CA 1
ATOM 5919 C C . MET B 1 175 ? 4.27 -23.438 -2.922 1 98.31 175 MET B C 1
ATOM 5921 O O . MET B 1 175 ? 5.309 -23.281 -3.57 1 98.31 175 MET B O 1
ATOM 5925 N N . PRO B 1 176 ? 4.18 -22.891 -1.737 1 98.19 176 PRO B N 1
ATOM 5926 C CA . PRO B 1 176 ? 5.219 -22.016 -1.185 1 98.19 176 PRO B CA 1
ATOM 5927 C C . PRO B 1 176 ? 6.621 -22.625 -1.31 1 98.19 176 PRO B C 1
ATOM 5929 O O . PRO B 1 176 ? 6.836 -23.781 -0.944 1 98.19 176 PRO B O 1
ATOM 5932 N N . VAL B 1 177 ? 7.504 -21.797 -1.824 1 98.56 177 VAL B N 1
ATOM 5933 C CA . VAL B 1 177 ? 8.883 -22.234 -2.008 1 98.56 177 VAL B CA 1
ATOM 5934 C C . VAL B 1 177 ? 9.805 -21.438 -1.087 1 98.56 177 VAL B C 1
ATOM 5936 O O . VAL B 1 177 ? 11.023 -21.625 -1.091 1 98.56 177 VAL B O 1
ATOM 5939 N N . TYR B 1 178 ? 9.258 -20.484 -0.328 1 98.38 178 TYR B N 1
ATOM 5940 C CA . TYR B 1 178 ? 10.023 -19.719 0.648 1 98.38 178 TYR B CA 1
ATOM 5941 C C . TYR B 1 178 ? 10.297 -20.547 1.899 1 98.38 178 TYR B C 1
ATOM 5943 O O . TYR B 1 178 ? 9.727 -21.625 2.07 1 98.38 178 TYR B O 1
ATOM 5951 N N . ASP B 1 179 ? 11.164 -20.047 2.762 1 98.12 179 ASP B N 1
ATOM 5952 C CA . ASP B 1 179 ? 11.555 -20.828 3.936 1 98.12 179 ASP B CA 1
ATOM 5953 C C . ASP B 1 179 ? 10.547 -20.656 5.066 1 98.12 179 ASP B C 1
ATOM 5955 O O . ASP B 1 179 ? 10.156 -19.547 5.402 1 98.12 179 ASP B O 1
ATOM 5959 N N . PHE B 1 180 ? 10.016 -21.766 5.566 1 96.88 180 PHE B N 1
ATOM 5960 C CA . PHE B 1 180 ? 9.039 -21.812 6.645 1 96.88 180 PHE B CA 1
ATOM 5961 C C . PHE B 1 180 ? 9.414 -22.875 7.68 1 96.88 180 PHE B C 1
ATOM 5963 O O . PHE B 1 180 ? 10.312 -23.688 7.441 1 96.88 180 PHE B O 1
ATOM 5970 N N . GLU B 1 181 ? 8.766 -22.812 8.852 1 95 181 GLU B N 1
ATOM 5971 C CA . GLU B 1 181 ? 9.008 -23.797 9.906 1 95 181 GLU B CA 1
ATOM 5972 C C . GLU B 1 181 ? 8.188 -25.062 9.68 1 95 181 GLU B C 1
ATOM 5974 O O . GLU B 1 181 ? 6.957 -25 9.617 1 95 181 GLU B O 1
ATOM 5979 N N . GLU B 1 182 ? 8.852 -26.203 9.594 1 96.31 182 GLU B N 1
ATOM 5980 C CA . GLU B 1 182 ? 8.195 -27.484 9.32 1 96.31 182 GLU B CA 1
ATOM 5981 C C . GLU B 1 182 ? 7.684 -28.125 10.602 1 96.31 182 GLU B C 1
ATOM 5983 O O . GLU B 1 182 ? 6.711 -28.891 10.578 1 96.31 182 GLU B O 1
ATOM 5988 N N . CYS B 1 183 ? 8.398 -27.797 11.664 1 95.31 183 CYS B N 1
ATOM 5989 C CA . CYS B 1 183 ? 8.133 -28.5 12.914 1 95.31 183 CYS B CA 1
ATOM 5990 C C . CYS B 1 183 ? 7.184 -27.688 13.797 1 95.31 183 CYS B C 1
ATOM 5992 O O . CYS B 1 183 ? 7.609 -27.109 14.797 1 95.31 183 CYS B O 1
ATOM 5994 N N . LEU B 1 184 ? 5.957 -27.719 13.547 1 93.12 184 LEU B N 1
ATOM 5995 C CA . LEU B 1 184 ? 4.902 -27.125 14.367 1 93.12 184 LEU B CA 1
ATOM 5996 C C . LEU B 1 184 ? 4.152 -28.203 15.148 1 93.12 184 LEU B C 1
ATOM 5998 O O . LEU B 1 184 ? 4.684 -29.281 15.383 1 93.12 184 LEU B O 1
ATOM 6002 N N . GLN B 1 185 ? 2.914 -27.859 15.688 1 90.81 185 GLN B N 1
ATOM 6003 C CA . GLN B 1 185 ? 2.131 -28.891 16.344 1 90.81 185 GLN B CA 1
ATOM 6004 C C . GLN B 1 185 ? 1.968 -30.109 15.453 1 90.81 185 GLN B C 1
ATOM 6006 O O . GLN B 1 185 ? 2.096 -31.25 15.922 1 90.81 185 GLN B O 1
ATOM 6011 N N . TYR B 1 186 ? 1.643 -29.828 14.195 1 92.94 186 TYR B N 1
ATOM 6012 C CA . TYR B 1 186 ? 1.664 -30.828 13.125 1 92.94 186 TYR B CA 1
ATOM 6013 C C . TYR B 1 186 ? 2.73 -30.484 12.094 1 92.94 186 TYR B C 1
ATOM 6015 O O . TYR B 1 186 ? 3.178 -29.328 12.008 1 92.94 186 TYR B O 1
ATOM 6023 N N . ARG B 1 187 ? 3.254 -31.531 11.422 1 95.62 187 ARG B N 1
ATOM 6024 C CA . ARG B 1 187 ? 4.215 -31.281 10.352 1 95.62 187 ARG B CA 1
ATOM 6025 C C . ARG B 1 187 ? 3.646 -30.312 9.32 1 95.62 187 ARG B C 1
ATOM 6027 O O . ARG B 1 187 ? 2.6 -30.578 8.719 1 95.62 187 ARG B O 1
ATOM 6034 N N . ASN B 1 188 ? 4.309 -29.219 9.148 1 97.06 188 ASN B N 1
ATOM 6035 C CA . ASN B 1 188 ? 3.904 -28.266 8.117 1 97.06 188 ASN B CA 1
ATOM 6036 C C . ASN B 1 188 ? 4.477 -28.656 6.754 1 97.06 188 ASN B C 1
ATOM 6038 O O . ASN B 1 188 ? 5.562 -28.203 6.383 1 97.06 188 ASN B O 1
ATOM 6042 N N . TYR B 1 189 ? 3.686 -29.359 6.09 1 97.5 189 TYR B N 1
ATOM 6043 C CA . TYR B 1 189 ? 4.102 -29.906 4.801 1 97.5 189 TYR B CA 1
ATOM 6044 C C . TYR B 1 189 ? 3.904 -28.891 3.688 1 97.5 189 TYR B C 1
ATOM 6046 O O . TYR B 1 189 ? 4.777 -28.719 2.836 1 97.5 189 TYR B O 1
ATOM 6054 N N . TRP B 1 190 ? 2.867 -28.047 3.719 1 97.5 190 TRP B N 1
ATOM 6055 C CA . TRP B 1 190 ? 2.469 -27.172 2.627 1 97.5 190 TRP B CA 1
ATOM 6056 C C . TRP B 1 190 ? 3.221 -25.844 2.693 1 97.5 190 TRP B C 1
ATOM 6058 O O . TRP B 1 190 ? 3.352 -25.156 1.687 1 97.5 190 TRP B O 1
ATOM 6068 N N . GLY B 1 191 ? 3.66 -25.422 3.869 1 96.75 191 GLY B N 1
ATOM 6069 C CA . GLY B 1 191 ? 4.457 -24.219 4.012 1 96.75 191 GLY B CA 1
ATOM 6070 C C . GLY B 1 191 ? 3.621 -22.969 4.211 1 96.75 191 GLY B C 1
ATOM 6071 O O . GLY B 1 191 ? 4.117 -21.844 4.055 1 96.75 191 GLY B O 1
ATOM 6072 N N . TYR B 1 192 ? 2.332 -23.109 4.605 1 95.06 192 TYR B N 1
ATOM 6073 C CA . TYR B 1 192 ? 1.494 -21.953 4.898 1 95.06 192 TYR B CA 1
ATOM 6074 C C . TYR B 1 192 ? 1.729 -21.453 6.32 1 95.06 192 TYR B C 1
ATOM 6076 O O . TYR B 1 192 ? 2.068 -22.234 7.211 1 95.06 192 TYR B O 1
ATOM 6084 N N . GLY B 1 193 ? 1.59 -20.141 6.523 1 94.81 193 GLY B N 1
ATOM 6085 C CA . GLY B 1 193 ? 1.839 -19.531 7.82 1 94.81 193 GLY B CA 1
ATOM 6086 C C . GLY B 1 193 ? 2.988 -18.531 7.801 1 94.81 193 GLY B C 1
ATOM 6087 O O . GLY B 1 193 ? 3.328 -18 6.75 1 94.81 193 GLY B O 1
ATOM 6088 N N . ASP B 1 194 ? 3.564 -18.297 8.953 1 94.44 194 ASP B N 1
ATOM 6089 C CA . ASP B 1 194 ? 4.688 -17.375 9.062 1 94.44 194 ASP B CA 1
ATOM 6090 C C . ASP B 1 194 ? 5.922 -17.922 8.352 1 94.44 194 ASP B C 1
ATOM 6092 O O . ASP B 1 194 ? 6.199 -19.125 8.422 1 94.44 194 ASP B O 1
ATOM 6096 N N . ALA B 1 195 ? 6.633 -17.078 7.676 1 96.88 195 ALA B N 1
ATOM 6097 C CA . ALA B 1 195 ? 7.754 -17.547 6.867 1 96.88 195 ALA B CA 1
ATOM 6098 C C . ALA B 1 195 ? 8.773 -16.438 6.641 1 96.88 195 ALA B C 1
ATOM 6100 O O . ALA B 1 195 ? 8.5 -15.266 6.93 1 96.88 195 ALA B O 1
ATOM 6101 N N . TYR B 1 196 ? 10.008 -16.828 6.355 1 97.69 196 TYR B N 1
ATOM 6102 C CA . TYR B 1 196 ? 10.992 -15.938 5.738 1 97.69 196 TYR B CA 1
ATOM 6103 C C . TYR B 1 196 ? 10.797 -15.867 4.23 1 97.69 196 TYR B C 1
ATOM 6105 O O . TYR B 1 196 ? 11.453 -16.594 3.477 1 97.69 196 TYR B O 1
ATOM 6113 N N . CYS B 1 197 ? 10.008 -14.922 3.812 1 98.12 197 CYS B N 1
ATOM 6114 C CA . CYS B 1 197 ? 9.367 -14.953 2.506 1 98.12 197 CYS B CA 1
ATOM 6115 C C . CYS B 1 197 ? 10.367 -14.672 1.394 1 98.12 197 CYS B C 1
ATOM 6117 O O . CYS B 1 197 ? 10.117 -14.984 0.229 1 98.12 197 CYS B O 1
ATOM 6119 N N . PHE B 1 198 ? 11.531 -14.055 1.732 1 98.56 198 PHE B N 1
ATOM 6120 C CA . PHE B 1 198 ? 12.5 -13.719 0.694 1 98.56 198 PHE B CA 1
ATOM 6121 C C . PHE B 1 198 ? 13.414 -14.898 0.405 1 98.56 198 PHE B C 1
ATOM 6123 O O . PHE B 1 198 ? 14.047 -14.961 -0.655 1 98.56 198 PHE B O 1
ATOM 6130 N N . ALA B 1 199 ? 13.57 -15.781 1.367 1 98.69 199 ALA B N 1
ATOM 6131 C CA . ALA B 1 199 ? 14.531 -16.875 1.271 1 98.69 199 ALA B CA 1
ATOM 6132 C C . ALA B 1 199 ? 13.859 -18.141 0.72 1 98.69 199 ALA B C 1
ATOM 6134 O O . ALA B 1 199 ? 12.859 -18.609 1.266 1 98.69 199 ALA B O 1
ATOM 6135 N N . PRO B 1 200 ? 14.422 -18.688 -0.353 1 98.69 200 PRO B N 1
ATOM 6136 C CA . PRO B 1 200 ? 13.914 -20 -0.764 1 98.69 200 PRO B CA 1
ATOM 6137 C C . PRO B 1 200 ? 14.117 -21.078 0.305 1 98.69 200 PRO B C 1
ATOM 6139 O O . PRO B 1 200 ? 15.055 -20.984 1.104 1 98.69 200 PRO B O 1
ATOM 6142 N N . LYS B 1 201 ? 13.227 -22.016 0.321 1 98.5 201 LYS B N 1
ATOM 6143 C CA . LYS B 1 201 ? 13.266 -23.078 1.318 1 98.5 201 LYS B CA 1
ATOM 6144 C C . LYS B 1 201 ? 14.586 -23.844 1.269 1 98.5 201 LYS B C 1
ATOM 6146 O O . LYS B 1 201 ? 14.859 -24.562 0.308 1 98.5 201 LYS B O 1
ATOM 6151 N N . ALA B 1 202 ? 15.328 -23.75 2.301 1 98 202 ALA B N 1
ATOM 6152 C CA . ALA B 1 202 ? 16.672 -24.312 2.346 1 98 202 ALA B CA 1
ATOM 6153 C C . ALA B 1 202 ? 16.625 -25.828 2.166 1 98 202 ALA B C 1
ATOM 6155 O O . ALA B 1 202 ? 17.484 -26.406 1.495 1 98 202 ALA B O 1
ATOM 6156 N N . SER B 1 203 ? 15.625 -26.438 2.699 1 98 203 SER B N 1
ATOM 6157 C CA . SER B 1 203 ? 15.547 -27.891 2.693 1 98 203 SER B CA 1
ATOM 6158 C C . SER B 1 203 ? 15.023 -28.422 1.362 1 98 203 SER B C 1
ATOM 6160 O O . SER B 1 203 ? 14.961 -29.625 1.144 1 98 203 SER B O 1
ATOM 6162 N N . TYR B 1 204 ? 14.617 -27.562 0.419 1 98.56 204 TYR B N 1
ATOM 6163 C CA . TYR B 1 204 ? 14.234 -27.969 -0.932 1 98.56 204 TYR B CA 1
ATOM 6164 C C . TYR B 1 204 ? 15.445 -27.984 -1.854 1 98.56 204 TYR B C 1
ATOM 6166 O O . TYR B 1 204 ? 15.305 -28.094 -3.074 1 98.56 204 TYR B O 1
ATOM 6174 N N . SER B 1 205 ? 16.625 -27.875 -1.288 1 97.88 205 SER B N 1
ATOM 6175 C CA . SER B 1 205 ? 17.844 -27.875 -2.08 1 97.88 205 SER B CA 1
ATOM 6176 C C . SER B 1 205 ? 18.672 -29.141 -1.844 1 97.88 205 SER B C 1
ATOM 6178 O O . SER B 1 205 ? 18.859 -29.562 -0.7 1 97.88 205 SER B O 1
ATOM 6180 N N . ALA B 1 206 ? 19.141 -29.688 -2.916 1 96.56 206 ALA B N 1
ATOM 6181 C CA . ALA B 1 206 ? 20 -30.875 -2.838 1 96.56 206 ALA B CA 1
ATOM 6182 C C . ALA B 1 206 ? 21.453 -30.469 -2.58 1 96.56 206 ALA B C 1
ATOM 6184 O O . ALA B 1 206 ? 22.172 -31.172 -1.865 1 96.56 206 ALA B O 1
ATOM 6185 N N . SER B 1 207 ? 21.922 -29.391 -3.08 1 94.5 207 SER B N 1
ATOM 6186 C CA . SER B 1 207 ? 23.312 -28.938 -3.027 1 94.5 207 SER B CA 1
ATOM 6187 C C . SER B 1 207 ? 23.578 -28.141 -1.762 1 94.5 207 SER B C 1
ATOM 6189 O O . SER B 1 207 ? 24.734 -27.875 -1.423 1 94.5 207 SER B O 1
ATOM 6191 N N . GLY B 1 208 ? 22.594 -27.719 -1.15 1 95 208 GLY B N 1
ATOM 6192 C CA . GLY B 1 208 ? 22.75 -26.828 -0.009 1 95 208 GLY B CA 1
ATOM 6193 C C . GLY B 1 208 ? 22.641 -25.359 -0.373 1 95 208 GLY B C 1
ATOM 6194 O O . GLY B 1 208 ? 22.641 -24.5 0.506 1 95 208 GLY B O 1
ATOM 6195 N N . ASP B 1 209 ? 22.5 -25.047 -1.632 1 97.44 209 ASP B N 1
ATOM 6196 C CA . ASP B 1 209 ? 22.312 -23.688 -2.123 1 97.44 209 ASP B CA 1
ATOM 6197 C C . ASP B 1 209 ? 20.922 -23.516 -2.76 1 97.44 209 ASP B C 1
ATOM 6199 O O . ASP B 1 209 ? 20.797 -23.562 -3.984 1 97.44 209 ASP B O 1
ATOM 6203 N N . ALA B 1 210 ? 19.969 -23.234 -1.905 1 98.38 210 ALA B N 1
ATOM 6204 C CA . ALA B 1 210 ? 18.578 -23.156 -2.346 1 98.38 210 ALA B CA 1
ATOM 6205 C C . ALA B 1 210 ? 18.375 -22 -3.312 1 98.38 210 ALA B C 1
ATOM 6207 O O . ALA B 1 210 ? 17.562 -22.094 -4.234 1 98.38 210 ALA B O 1
ATOM 6208 N N . VAL B 1 211 ? 19.125 -20.875 -3.111 1 98.5 211 VAL B N 1
ATOM 6209 C CA . VAL B 1 211 ? 19.016 -19.719 -3.992 1 98.5 211 VAL B CA 1
ATOM 6210 C C . VAL B 1 211 ? 19.406 -20.125 -5.418 1 98.5 211 VAL B C 1
ATOM 6212 O O . VAL B 1 211 ? 18.641 -19.891 -6.359 1 98.5 211 VAL B O 1
ATOM 6215 N N . ARG B 1 212 ? 20.484 -20.75 -5.57 1 98.25 212 ARG B N 1
ATOM 6216 C CA . ARG B 1 212 ? 20.969 -21.172 -6.879 1 98.25 212 ARG B CA 1
ATOM 6217 C C . ARG B 1 212 ? 20.031 -22.203 -7.488 1 98.25 212 ARG B C 1
ATOM 6219 O O . ARG B 1 212 ? 19.719 -22.141 -8.68 1 98.25 212 ARG B O 1
ATOM 6226 N N . GLU B 1 213 ? 19.562 -23.172 -6.738 1 98.56 213 GLU B N 1
ATOM 6227 C CA . GLU B 1 213 ? 18.75 -24.266 -7.273 1 98.56 213 GLU B CA 1
ATOM 6228 C C . GLU B 1 213 ? 17.391 -23.766 -7.746 1 98.56 213 GLU B C 1
ATOM 6230 O O . GLU B 1 213 ? 16.844 -24.266 -8.734 1 98.56 213 GLU B O 1
ATOM 6235 N N . LEU B 1 214 ? 16.797 -22.844 -6.969 1 98.81 214 LEU B N 1
ATOM 6236 C CA . LEU B 1 214 ? 15.531 -22.266 -7.445 1 98.81 214 LEU B CA 1
ATOM 6237 C C . LEU B 1 214 ? 15.734 -21.547 -8.773 1 98.81 214 LEU B C 1
ATOM 6239 O O . LEU B 1 214 ? 14.922 -21.672 -9.688 1 98.81 214 LEU B O 1
ATOM 6243 N N . LYS B 1 215 ? 16.859 -20.781 -8.891 1 98.81 215 LYS B N 1
ATOM 6244 C CA . LYS B 1 215 ? 17.172 -20.125 -10.148 1 98.81 215 LYS B CA 1
ATOM 6245 C C . LYS B 1 215 ? 17.391 -21.141 -11.266 1 98.81 215 LYS B C 1
ATOM 6247 O O . LYS B 1 215 ? 16.922 -20.953 -12.391 1 98.81 215 LYS B O 1
ATOM 6252 N N . ASP B 1 216 ? 18.125 -22.203 -10.914 1 98.69 216 ASP B N 1
ATOM 6253 C CA . ASP B 1 216 ? 18.328 -23.281 -11.883 1 98.69 216 ASP B CA 1
ATOM 6254 C C . ASP B 1 216 ? 17 -23.859 -12.359 1 98.69 216 ASP B C 1
ATOM 6256 O O . ASP B 1 216 ? 16.844 -24.125 -13.555 1 98.69 216 ASP B O 1
ATOM 6260 N N . MET B 1 217 ? 16.141 -24.062 -11.469 1 98.88 217 MET B N 1
ATOM 6261 C CA . MET B 1 217 ? 14.852 -24.656 -11.82 1 98.88 217 MET B CA 1
ATOM 6262 C C . MET B 1 217 ? 14.062 -23.734 -12.75 1 98.88 217 MET B C 1
ATOM 6264 O O . MET B 1 217 ? 13.539 -24.172 -13.773 1 98.88 217 MET B O 1
ATOM 6268 N N . VAL B 1 218 ? 13.977 -22.422 -12.391 1 98.88 218 VAL B N 1
ATOM 6269 C CA . VAL B 1 218 ? 13.234 -21.469 -13.203 1 98.88 218 VAL B CA 1
ATOM 6270 C C . VAL B 1 218 ? 13.852 -21.391 -14.602 1 98.88 218 VAL B C 1
ATOM 6272 O O . VAL B 1 218 ? 13.133 -21.438 -15.602 1 98.88 218 VAL B O 1
ATOM 6275 N N . LYS B 1 219 ? 15.188 -21.297 -14.641 1 98.81 219 LYS B N 1
ATOM 6276 C CA . LYS B 1 219 ? 15.898 -21.234 -15.922 1 98.81 219 LYS B CA 1
ATOM 6277 C C . LYS B 1 219 ? 15.617 -22.469 -16.766 1 98.81 219 LYS B C 1
ATOM 6279 O O . LYS B 1 219 ? 15.359 -22.359 -17.969 1 98.81 219 LYS B O 1
ATOM 6284 N N . ALA B 1 220 ? 15.68 -23.641 -16.156 1 98.88 220 ALA B N 1
ATOM 6285 C CA . ALA B 1 220 ? 15.43 -24.891 -16.859 1 98.88 220 ALA B CA 1
ATOM 6286 C C . ALA B 1 220 ? 13.992 -24.953 -17.375 1 98.88 220 ALA B C 1
ATOM 6288 O O . ALA B 1 220 ? 13.742 -25.422 -18.484 1 98.88 220 ALA B O 1
ATOM 6289 N N . CYS B 1 221 ? 13.07 -24.562 -16.562 1 98.94 221 CYS B N 1
ATOM 6290 C CA . CYS B 1 221 ? 11.672 -24.531 -16.984 1 98.94 221 CYS B CA 1
ATOM 6291 C C . CYS B 1 221 ? 11.484 -23.594 -18.172 1 98.94 221 CYS B C 1
ATOM 6293 O O . CYS B 1 221 ? 10.852 -23.984 -19.172 1 98.94 221 CYS B O 1
ATOM 6295 N N . HIS B 1 222 ? 12.062 -22.391 -18.078 1 98.88 222 HIS B N 1
ATOM 6296 C CA . HIS B 1 222 ? 11.961 -21.438 -19.172 1 98.88 222 HIS B CA 1
ATOM 6297 C C . HIS B 1 222 ? 12.523 -22.016 -20.453 1 98.88 222 HIS B C 1
ATOM 6299 O O . HIS B 1 222 ? 11.93 -21.859 -21.531 1 98.88 222 HIS B O 1
ATOM 6305 N N . LYS B 1 223 ? 13.664 -22.641 -20.344 1 98.69 223 LYS B N 1
ATOM 6306 C CA . LYS B 1 223 ? 14.281 -23.266 -21.516 1 98.69 223 LYS B CA 1
ATOM 6307 C C . LYS B 1 223 ? 13.344 -24.281 -22.156 1 98.69 223 LYS B C 1
ATOM 6309 O O . LYS B 1 223 ? 13.344 -24.438 -23.375 1 98.69 223 LYS B O 1
ATOM 6314 N N . ALA B 1 224 ? 12.523 -24.906 -21.344 1 98.81 224 ALA B N 1
ATOM 6315 C CA . ALA B 1 224 ? 11.586 -25.922 -21.828 1 98.81 224 ALA B CA 1
ATOM 6316 C C . ALA B 1 224 ? 10.242 -25.281 -22.203 1 98.81 224 ALA B C 1
ATOM 6318 O O . ALA B 1 224 ? 9.297 -26 -22.547 1 98.81 224 ALA B O 1
ATOM 6319 N N . GLY B 1 225 ? 10.109 -23.984 -22.094 1 98.69 225 GLY B N 1
ATOM 6320 C CA . GLY B 1 225 ? 8.875 -23.297 -22.438 1 98.69 225 GLY B CA 1
ATOM 6321 C C . GLY B 1 225 ? 7.836 -23.359 -21.344 1 98.69 225 GLY B C 1
ATOM 6322 O O . GLY B 1 225 ? 6.637 -23.266 -21.609 1 98.69 225 GLY B O 1
ATOM 6323 N N . ILE B 1 226 ? 8.258 -23.562 -20.125 1 98.94 226 ILE B N 1
ATOM 6324 C CA . ILE B 1 226 ? 7.336 -23.703 -19 1 98.94 226 ILE B CA 1
ATOM 6325 C C . ILE B 1 226 ? 7.465 -22.484 -18.078 1 98.94 226 ILE B C 1
ATOM 6327 O O . ILE B 1 226 ? 8.547 -22.203 -17.562 1 98.94 226 ILE B O 1
ATOM 6331 N N . GLU B 1 227 ? 6.387 -21.766 -17.891 1 98.88 227 GLU B N 1
ATOM 6332 C CA . GLU B 1 227 ? 6.352 -20.656 -16.938 1 98.88 227 GLU B CA 1
ATOM 6333 C C . GLU B 1 227 ? 6.359 -21.172 -15.492 1 98.88 227 GLU B C 1
ATOM 6335 O O . GLU B 1 227 ? 5.871 -22.266 -15.219 1 98.88 227 GLU B O 1
ATOM 6340 N N . VAL B 1 228 ? 6.891 -20.375 -14.609 1 98.94 228 VAL B N 1
ATOM 6341 C CA . VAL B 1 228 ? 6.902 -20.703 -13.188 1 98.94 228 VAL B CA 1
ATOM 6342 C C . VAL B 1 228 ? 6.117 -19.656 -12.406 1 98.94 228 VAL B C 1
ATOM 6344 O O . VAL B 1 228 ? 6.492 -18.484 -12.391 1 98.94 228 VAL B O 1
ATOM 6347 N N . VAL B 1 229 ? 5.035 -20.062 -11.82 1 98.81 229 VAL B N 1
ATOM 6348 C CA . VAL B 1 229 ? 4.184 -19.234 -10.984 1 98.81 229 VAL B CA 1
ATOM 6349 C C . VAL B 1 229 ? 4.293 -19.672 -9.523 1 98.81 229 VAL B C 1
ATOM 6351 O O . VAL B 1 229 ? 4.262 -20.859 -9.227 1 98.81 229 VAL B O 1
ATOM 6354 N N . LEU B 1 230 ? 4.469 -18.734 -8.602 1 98.81 230 LEU B N 1
ATOM 6355 C CA . LEU B 1 230 ? 4.629 -19.047 -7.188 1 98.81 230 LEU B CA 1
ATOM 6356 C C . LEU B 1 230 ? 3.377 -18.672 -6.402 1 98.81 230 LEU B C 1
ATOM 6358 O O . LEU B 1 230 ? 2.867 -17.562 -6.535 1 98.81 230 LEU B O 1
ATOM 6362 N N . GLU B 1 231 ? 2.875 -19.594 -5.656 1 98.25 231 GLU B N 1
ATOM 6363 C CA . GLU B 1 231 ? 1.854 -19.25 -4.668 1 98.25 231 GLU B CA 1
ATOM 6364 C C . GLU B 1 231 ? 2.469 -18.578 -3.445 1 98.25 231 GLU B C 1
ATOM 6366 O O . GLU B 1 231 ? 3.291 -19.172 -2.746 1 98.25 231 GLU B O 1
ATOM 6371 N N . MET B 1 232 ? 2.053 -17.359 -3.23 1 98.12 232 MET B N 1
ATOM 6372 C CA . MET B 1 232 ? 2.543 -16.562 -2.111 1 98.12 232 MET B CA 1
ATOM 6373 C C . MET B 1 232 ? 1.386 -16.062 -1.248 1 98.12 232 MET B C 1
ATOM 6375 O O . MET B 1 232 ? 0.971 -14.914 -1.359 1 98.12 232 MET B O 1
ATOM 6379 N N . PRO B 1 233 ? 0.869 -16.828 -0.345 1 96.44 233 PRO B N 1
ATOM 6380 C CA . PRO B 1 233 ? -0.335 -16.484 0.411 1 96.44 233 PRO B CA 1
ATOM 6381 C C . PRO B 1 233 ? -0.073 -15.414 1.469 1 96.44 233 PRO B C 1
ATOM 6383 O O . PRO B 1 233 ? -0.977 -14.648 1.817 1 96.44 233 PRO B O 1
ATOM 6386 N N . PHE B 1 234 ? 0.98 -15.109 1.952 1 97.62 234 PHE B N 1
ATOM 6387 C CA . PHE B 1 234 ? 1.361 -14.203 3.027 1 97.62 234 PHE B CA 1
ATOM 6388 C C . PHE B 1 234 ? 0.344 -14.242 4.16 1 97.62 234 PHE B C 1
ATOM 6390 O O . PHE B 1 234 ? -0.83 -14.547 3.938 1 97.62 234 PHE B O 1
ATOM 6397 N N . THR B 1 235 ? 0.752 -14.078 5.332 1 96.62 235 THR B N 1
ATOM 6398 C CA . THR B 1 235 ? -0.157 -13.953 6.465 1 96.62 235 THR B CA 1
ATOM 6399 C C . THR B 1 235 ? -0.552 -12.492 6.684 1 96.62 235 THR B C 1
ATOM 6401 O O . THR B 1 235 ? 0.096 -11.586 6.16 1 96.62 235 THR B O 1
ATOM 6404 N N . GLY B 1 236 ? -1.613 -12.328 7.434 1 93.69 236 GLY B N 1
ATOM 6405 C CA . GLY B 1 236 ? -2.105 -10.992 7.719 1 93.69 236 GLY B CA 1
ATOM 6406 C C . GLY B 1 236 ? -1.116 -10.148 8.5 1 93.69 236 GLY B C 1
ATOM 6407 O O . GLY B 1 236 ? -1.237 -8.922 8.539 1 93.69 236 GLY B O 1
ATOM 6408 N N . THR B 1 237 ? -0.15 -10.766 9.062 1 93.06 237 THR B N 1
ATOM 6409 C CA . THR B 1 237 ? 0.807 -10.055 9.906 1 93.06 237 THR B CA 1
ATOM 6410 C C . THR B 1 237 ? 1.945 -9.477 9.07 1 93.06 237 THR B C 1
ATOM 6412 O O . THR B 1 237 ? 2.711 -8.641 9.547 1 93.06 237 THR B O 1
ATOM 6415 N N . VAL B 1 238 ? 2.148 -9.875 7.824 1 95.69 238 VAL B N 1
ATOM 6416 C CA . VAL B 1 238 ? 3.207 -9.367 6.957 1 95.69 238 VAL B CA 1
ATOM 6417 C C . VAL B 1 238 ? 2.855 -7.957 6.488 1 95.69 238 VAL B C 1
ATOM 6419 O O . VAL B 1 238 ? 1.773 -7.73 5.941 1 95.69 238 VAL B O 1
ATOM 6422 N N . PRO B 1 239 ? 3.748 -7.023 6.699 1 94.75 239 PRO B N 1
ATOM 6423 C CA . PRO B 1 239 ? 3.473 -5.66 6.234 1 94.75 239 PRO B CA 1
ATOM 6424 C C . PRO B 1 239 ? 3.236 -5.59 4.727 1 94.75 239 PRO B C 1
ATOM 6426 O O . PRO B 1 239 ? 3.908 -6.285 3.959 1 94.75 239 PRO B O 1
ATOM 6429 N N . LYS B 1 240 ? 2.307 -4.73 4.309 1 95.19 240 LYS B N 1
ATOM 6430 C CA . LYS B 1 240 ? 1.908 -4.605 2.91 1 95.19 240 LYS B CA 1
ATOM 6431 C C . LYS B 1 240 ? 3.098 -4.23 2.031 1 95.19 240 LYS B C 1
ATOM 6433 O O . LYS B 1 240 ? 3.252 -4.758 0.928 1 95.19 240 LYS B O 1
ATOM 6438 N N . GLN B 1 241 ? 3.912 -3.371 2.541 1 94.44 241 GLN B N 1
ATOM 6439 C CA . GLN B 1 241 ? 5.094 -2.955 1.792 1 94.44 241 GLN B CA 1
ATOM 6440 C C . GLN B 1 241 ? 6.047 -4.129 1.574 1 94.44 241 GLN B C 1
ATOM 6442 O O . GLN B 1 241 ? 6.652 -4.254 0.507 1 94.44 241 GLN B O 1
ATOM 6447 N N . MET B 1 242 ? 6.188 -4.891 2.559 1 96.62 242 MET B N 1
ATOM 6448 C CA . MET B 1 242 ? 7.07 -6.047 2.457 1 96.62 242 MET B CA 1
ATOM 6449 C C . MET B 1 242 ? 6.559 -7.035 1.411 1 96.62 242 MET B C 1
ATOM 6451 O O . MET B 1 242 ? 7.348 -7.641 0.685 1 96.62 242 MET B O 1
ATOM 6455 N N . ILE B 1 243 ? 5.262 -7.199 1.339 1 97.94 243 ILE B N 1
ATOM 6456 C CA . ILE B 1 243 ? 4.648 -8.078 0.352 1 97.94 243 ILE B CA 1
ATOM 6457 C C . ILE B 1 243 ? 5.027 -7.621 -1.055 1 97.94 243 ILE B C 1
ATOM 6459 O O . ILE B 1 243 ? 5.508 -8.414 -1.866 1 97.94 243 ILE B O 1
ATOM 6463 N N . GLU B 1 244 ? 4.879 -6.352 -1.317 1 97.25 244 GLU B N 1
ATOM 6464 C CA . GLU B 1 244 ? 5.199 -5.805 -2.631 1 97.25 244 GLU B CA 1
ATOM 6465 C C . GLU B 1 244 ? 6.68 -5.969 -2.953 1 97.25 244 GLU B C 1
ATOM 6467 O O . GLU B 1 244 ? 7.039 -6.34 -4.074 1 97.25 244 GLU B O 1
ATOM 6472 N N . GLU B 1 245 ? 7.492 -5.691 -1.973 1 97.19 245 GLU B N 1
ATOM 6473 C CA . GLU B 1 245 ? 8.93 -5.828 -2.16 1 97.19 245 GLU B CA 1
ATOM 6474 C C . GLU B 1 245 ? 9.32 -7.273 -2.451 1 97.19 245 GLU B C 1
ATOM 6476 O O . GLU B 1 245 ? 10.203 -7.535 -3.273 1 97.19 245 GLU B O 1
ATOM 6481 N N . CYS B 1 246 ? 8.695 -8.141 -1.745 1 98.5 246 CYS B N 1
ATOM 6482 C CA . CYS B 1 246 ? 8.969 -9.562 -1.914 1 98.5 246 CYS B CA 1
ATOM 6483 C C . CYS B 1 246 ? 8.633 -10.016 -3.328 1 98.5 246 CYS B C 1
ATOM 6485 O O . CYS B 1 246 ? 9.422 -10.719 -3.963 1 98.5 246 CYS B O 1
ATOM 6487 N N . LEU B 1 247 ? 7.512 -9.602 -3.82 1 98.69 247 LEU B N 1
ATOM 6488 C CA . LEU B 1 247 ? 7.094 -9.977 -5.164 1 98.69 247 LEU B CA 1
ATOM 6489 C C . LEU B 1 247 ? 8.055 -9.422 -6.211 1 98.69 247 LEU B C 1
ATOM 6491 O O . LEU B 1 247 ? 8.469 -10.141 -7.125 1 98.69 247 LEU B O 1
ATOM 6495 N N . ARG B 1 248 ? 8.43 -8.133 -6.086 1 98 248 ARG B N 1
ATOM 6496 C CA . ARG B 1 248 ? 9.406 -7.555 -7 1 98 248 ARG B CA 1
ATOM 6497 C C . ARG B 1 248 ? 10.711 -8.344 -6.984 1 98 248 ARG B C 1
ATOM 6499 O O . ARG B 1 248 ? 11.328 -8.562 -8.031 1 98 248 ARG B O 1
ATOM 6506 N N . TYR B 1 249 ? 11.055 -8.727 -5.762 1 98 249 TYR B N 1
ATOM 6507 C CA . TYR B 1 249 ? 12.312 -9.445 -5.574 1 98 249 TYR B CA 1
ATOM 6508 C C . TYR B 1 249 ? 12.305 -10.758 -6.344 1 98 249 TYR B C 1
ATOM 6510 O O . TYR B 1 249 ? 13.234 -11.047 -7.102 1 98 249 TYR B O 1
ATOM 6518 N N . TYR B 1 250 ? 11.281 -11.57 -6.184 1 98.62 250 TYR B N 1
ATOM 6519 C CA . TYR B 1 250 ? 11.219 -12.859 -6.859 1 98.62 250 TYR B CA 1
ATOM 6520 C C . TYR B 1 250 ? 11.125 -12.68 -8.375 1 98.62 250 TYR B C 1
ATOM 6522 O O . TYR B 1 250 ? 11.688 -13.477 -9.133 1 98.62 250 TYR B O 1
ATOM 6530 N N . MET B 1 251 ? 10.414 -11.672 -8.766 1 98.06 251 MET B N 1
ATOM 6531 C CA . MET B 1 251 ? 10.312 -11.414 -10.195 1 98.06 251 MET B CA 1
ATOM 6532 C C . MET B 1 251 ? 11.672 -11.031 -10.781 1 98.06 251 MET B C 1
ATOM 6534 O O . MET B 1 251 ? 12.102 -11.594 -11.789 1 98.06 251 MET B O 1
ATOM 6538 N N . MET B 1 252 ? 12.359 -10.141 -10.125 1 96.31 252 MET B N 1
ATOM 6539 C CA . MET B 1 252 ? 13.609 -9.609 -10.656 1 96.31 252 MET B CA 1
ATOM 6540 C C . MET B 1 252 ? 14.758 -10.602 -10.453 1 96.31 252 MET B C 1
ATOM 6542 O O . MET B 1 252 ? 15.578 -10.797 -11.344 1 96.31 252 MET B O 1
ATOM 6546 N N . GLU B 1 253 ? 14.805 -11.25 -9.266 1 96.69 253 GLU B N 1
ATOM 6547 C CA . GLU B 1 253 ? 15.945 -12.078 -8.883 1 96.69 253 GLU B CA 1
ATOM 6548 C C . GLU B 1 253 ? 15.797 -13.5 -9.43 1 96.69 253 GLU B C 1
ATOM 6550 O O . GLU B 1 253 ? 16.797 -14.156 -9.734 1 96.69 253 GLU B O 1
ATOM 6555 N N . TYR B 1 254 ? 14.539 -13.977 -9.539 1 98.31 254 TYR B N 1
ATOM 6556 C CA . TYR B 1 254 ? 14.344 -15.383 -9.875 1 98.31 254 TYR B CA 1
ATOM 6557 C C . TYR B 1 254 ? 13.609 -15.523 -11.203 1 98.31 254 TYR B C 1
ATOM 6559 O O . TYR B 1 254 ? 13.352 -16.641 -11.656 1 98.31 254 TYR B O 1
ATOM 6567 N N . HIS B 1 255 ? 13.219 -14.422 -11.867 1 97.94 255 HIS B N 1
ATOM 6568 C CA . HIS B 1 255 ? 12.539 -14.422 -13.164 1 97.94 255 HIS B CA 1
ATOM 6569 C C . HIS B 1 255 ? 11.195 -15.141 -13.078 1 97.94 255 HIS B C 1
ATOM 6571 O O . HIS B 1 255 ? 10.781 -15.805 -14.031 1 97.94 255 HIS B O 1
ATOM 6577 N N . VAL B 1 256 ? 10.594 -15.07 -11.922 1 98.38 256 VAL B N 1
ATOM 6578 C CA . VAL B 1 256 ? 9.297 -15.703 -11.727 1 98.38 256 VAL B CA 1
ATOM 6579 C C . VAL B 1 256 ? 8.273 -15.094 -12.688 1 98.38 256 VAL B C 1
ATOM 6581 O O . VAL B 1 256 ? 8.266 -13.883 -12.906 1 98.38 256 VAL B O 1
ATOM 6584 N N . ASP B 1 257 ? 7.375 -15.898 -13.258 1 98.56 257 ASP B N 1
ATOM 6585 C CA . ASP B 1 257 ? 6.465 -15.477 -14.32 1 98.56 257 ASP B CA 1
ATOM 6586 C C . ASP B 1 257 ? 5.152 -14.953 -13.734 1 98.56 257 ASP B C 1
ATOM 6588 O O . ASP B 1 257 ? 4.387 -14.273 -14.43 1 98.56 257 ASP B O 1
ATOM 6592 N N . GLY B 1 258 ? 4.883 -15.312 -12.508 1 98.44 258 GLY B N 1
ATOM 6593 C CA . GLY B 1 258 ? 3.639 -14.875 -11.898 1 98.44 258 GLY B CA 1
ATOM 6594 C C . GLY B 1 258 ? 3.498 -15.297 -10.445 1 98.44 258 GLY B C 1
ATOM 6595 O O . GLY B 1 258 ? 4.348 -16.016 -9.922 1 98.44 258 GLY B O 1
ATOM 6596 N N . PHE B 1 259 ? 2.438 -14.82 -9.875 1 98.75 259 PHE B N 1
ATOM 6597 C CA . PHE B 1 259 ? 2.152 -15.102 -8.469 1 98.75 259 PHE B CA 1
ATOM 6598 C C . PHE B 1 259 ? 0.674 -15.422 -8.273 1 98.75 259 PHE B C 1
ATOM 6600 O O . PHE B 1 259 ? -0.182 -14.883 -8.977 1 98.75 259 PHE B O 1
ATOM 6607 N N . ILE B 1 260 ? 0.367 -16.312 -7.422 1 98.56 260 ILE B N 1
ATOM 6608 C CA . ILE B 1 260 ? -0.976 -16.516 -6.891 1 98.56 260 ILE B CA 1
ATOM 6609 C C . ILE B 1 260 ? -1.071 -15.938 -5.484 1 98.56 260 ILE B C 1
ATOM 6611 O O . ILE B 1 260 ? -0.351 -16.359 -4.578 1 98.56 260 ILE B O 1
ATOM 6615 N N . LEU B 1 261 ? -1.95 -14.992 -5.309 1 98.31 261 LEU B N 1
ATOM 6616 C CA . LEU B 1 261 ? -1.998 -14.227 -4.066 1 98.31 261 LEU B CA 1
ATOM 6617 C C . LEU B 1 261 ? -3.355 -14.375 -3.389 1 98.31 261 LEU B C 1
ATOM 6619 O O . LEU B 1 261 ? -4.332 -14.773 -4.027 1 98.31 261 LEU B O 1
ATOM 6623 N N . ASN B 1 262 ? -3.391 -14.172 -2.053 1 97.5 262 ASN B N 1
ATOM 6624 C CA . ASN B 1 262 ? -4.621 -13.992 -1.289 1 97.5 262 ASN B CA 1
ATOM 6625 C C . ASN B 1 262 ? -5.062 -12.531 -1.276 1 97.5 262 ASN B C 1
ATOM 6627 O O . ASN B 1 262 ? -4.461 -11.703 -0.593 1 97.5 262 ASN B O 1
ATOM 6631 N N . PRO B 1 263 ? -6.133 -12.195 -1.944 1 96.31 263 PRO B N 1
ATOM 6632 C CA . PRO B 1 263 ? -6.512 -10.789 -2.107 1 96.31 263 PRO B CA 1
ATOM 6633 C C . PRO B 1 263 ? -6.969 -10.141 -0.801 1 96.31 263 PRO B C 1
ATOM 6635 O O . PRO B 1 263 ? -7.059 -8.914 -0.712 1 96.31 263 PRO B O 1
ATOM 6638 N N . VAL B 1 264 ? -7.301 -10.969 0.211 1 95.81 264 VAL B N 1
ATOM 6639 C CA . VAL B 1 264 ? -7.727 -10.445 1.505 1 95.81 264 VAL B CA 1
ATOM 6640 C C . VAL B 1 264 ? -6.52 -9.875 2.252 1 95.81 264 VAL B C 1
ATOM 6642 O O . VAL B 1 264 ? -6.66 -8.945 3.047 1 95.81 264 VAL B O 1
ATOM 6645 N N . VAL B 1 265 ? -5.383 -10.414 1.918 1 96.25 265 VAL B N 1
ATOM 6646 C CA . VAL B 1 265 ? -4.176 -10.07 2.662 1 96.25 265 VAL B CA 1
ATOM 6647 C C . VAL B 1 265 ? -3.314 -9.117 1.835 1 96.25 265 VAL B C 1
ATOM 6649 O O . VAL B 1 265 ? -2.812 -8.117 2.352 1 96.25 265 VAL B O 1
ATOM 6652 N N . ALA B 1 266 ? -3.066 -9.367 0.575 1 96.81 266 ALA B N 1
ATOM 6653 C CA . ALA B 1 266 ? -2.154 -8.633 -0.303 1 96.81 266 ALA B CA 1
ATOM 6654 C C . ALA B 1 266 ? -2.756 -7.301 -0.734 1 96.81 266 ALA B C 1
ATOM 6656 O O . ALA B 1 266 ? -3.955 -7.215 -1.008 1 96.81 266 ALA B O 1
ATOM 6657 N N . PRO B 1 267 ? -1.983 -6.242 -0.774 1 96.12 267 PRO B N 1
ATOM 6658 C CA . PRO B 1 267 ? -2.477 -4.969 -1.298 1 96.12 267 PRO B CA 1
ATOM 6659 C C . PRO B 1 267 ? -2.621 -4.969 -2.818 1 96.12 267 PRO B C 1
ATOM 6661 O O . PRO B 1 267 ? -1.802 -4.375 -3.521 1 96.12 267 PRO B O 1
ATOM 6664 N N . MET B 1 268 ? -3.723 -5.441 -3.336 1 96 268 MET B N 1
ATOM 6665 C CA . MET B 1 268 ? -3.908 -5.766 -4.746 1 96 268 MET B CA 1
ATOM 6666 C C . MET B 1 268 ? -3.824 -4.508 -5.605 1 96 268 MET B C 1
ATOM 6668 O O . MET B 1 268 ? -3.227 -4.523 -6.684 1 96 268 MET B O 1
ATOM 6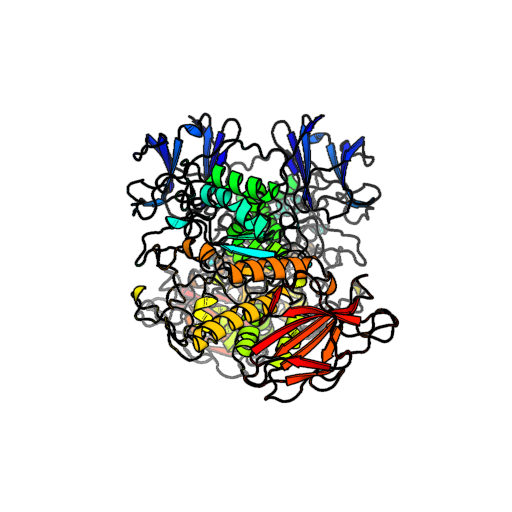672 N N . GLU B 1 269 ? -4.41 -3.393 -5.152 1 93.69 269 GLU B N 1
ATOM 6673 C CA . GLU B 1 269 ? -4.379 -2.16 -5.934 1 93.69 269 GLU B CA 1
ATOM 6674 C C . GLU B 1 269 ? -2.943 -1.72 -6.211 1 93.69 269 GLU B C 1
ATOM 6676 O O . GLU B 1 269 ? -2.598 -1.391 -7.348 1 93.69 269 GLU B O 1
ATOM 6681 N N . GLY B 1 270 ? -2.176 -1.759 -5.16 1 94.5 270 GLY B N 1
ATOM 6682 C CA . GLY B 1 270 ? -0.775 -1.396 -5.312 1 94.5 270 GLY B CA 1
ATOM 6683 C C . GLY B 1 270 ? -0.009 -2.346 -6.215 1 94.5 270 GLY B C 1
ATOM 6684 O O . GLY B 1 270 ? 0.829 -1.916 -7.012 1 94.5 270 GLY B O 1
ATOM 6685 N N . ILE B 1 271 ? -0.272 -3.584 -6.098 1 97 271 ILE B N 1
ATOM 6686 C CA . ILE B 1 271 ? 0.421 -4.605 -6.871 1 97 271 ILE B CA 1
ATOM 6687 C C . ILE B 1 271 ? 0.077 -4.453 -8.352 1 97 271 ILE B C 1
ATOM 6689 O O . ILE B 1 271 ? 0.964 -4.48 -9.211 1 97 271 ILE B O 1
ATOM 6693 N N . TYR B 1 272 ? -1.208 -4.195 -8.688 1 95.38 272 TYR B N 1
ATOM 6694 C CA . TYR B 1 272 ? -1.638 -4.027 -10.07 1 95.38 272 TYR B CA 1
ATOM 6695 C C . TYR B 1 272 ? -1.012 -2.783 -10.688 1 95.38 272 TYR B C 1
ATOM 6697 O O . TYR B 1 272 ? -0.754 -2.744 -11.898 1 95.38 272 TYR B O 1
ATOM 6705 N N . ALA B 1 273 ? -0.735 -1.832 -9.812 1 94.56 273 ALA B N 1
ATOM 6706 C CA . ALA B 1 273 ? -0.236 -0.551 -10.305 1 94.56 273 ALA B CA 1
ATOM 6707 C C . ALA B 1 273 ? 1.29 -0.529 -10.328 1 94.56 273 ALA B C 1
ATOM 6709 O O . ALA B 1 273 ? 1.896 0.411 -10.844 1 94.56 273 ALA B O 1
ATOM 6710 N N . ASP B 1 274 ? 1.976 -1.49 -9.773 1 96.19 274 ASP B N 1
ATOM 6711 C CA . ASP B 1 274 ? 3.432 -1.531 -9.664 1 96.19 274 ASP B CA 1
ATOM 6712 C C . ASP B 1 274 ? 4.082 -1.678 -11.039 1 96.19 274 ASP B C 1
ATOM 6714 O O . ASP B 1 274 ? 3.904 -2.697 -11.711 1 96.19 274 ASP B O 1
ATOM 6718 N N . PRO B 1 275 ? 4.902 -0.734 -11.453 1 96.25 275 PRO B N 1
ATOM 6719 C CA . PRO B 1 275 ? 5.441 -0.782 -12.812 1 96.25 275 PRO B CA 1
ATOM 6720 C C . PRO B 1 275 ? 6.383 -1.964 -13.031 1 96.25 275 PRO B C 1
ATOM 6722 O O . PRO B 1 275 ? 6.52 -2.449 -14.156 1 96.25 275 PRO B O 1
ATOM 6725 N N . VAL B 1 276 ? 7.023 -2.42 -11.992 1 96.62 276 VAL B N 1
ATOM 6726 C CA . VAL B 1 276 ? 7.934 -3.557 -12.094 1 96.62 276 VAL B CA 1
ATOM 6727 C C . VAL B 1 276 ? 7.141 -4.832 -12.367 1 96.62 276 VAL B C 1
ATOM 6729 O O . VAL B 1 276 ? 7.586 -5.699 -13.117 1 96.62 276 VAL B O 1
ATOM 6732 N N . LEU B 1 277 ? 5.98 -4.926 -11.812 1 96.94 277 LEU B N 1
ATOM 6733 C CA . LEU B 1 277 ? 5.199 -6.156 -11.867 1 96.94 277 LEU B CA 1
ATOM 6734 C C . LEU B 1 277 ? 4.234 -6.133 -13.047 1 96.94 277 LEU B C 1
ATOM 6736 O O . LEU B 1 277 ? 3.445 -7.066 -13.234 1 96.94 277 LEU B O 1
ATOM 6740 N N . LYS B 1 278 ? 4.59 -4.977 -13.766 1 91.19 278 LYS B N 1
ATOM 6741 C CA . LYS B 1 278 ? 3.766 -4.906 -14.961 1 91.19 278 LYS B CA 1
ATOM 6742 C C . LYS B 1 278 ? 4.137 -6.004 -15.953 1 91.19 278 LYS B C 1
ATOM 6744 O O . LYS B 1 278 ? 5.305 -6.387 -16.062 1 91.19 278 LYS B O 1
ATOM 6749 N N . LYS B 1 279 ? 3.543 -6.969 -16.312 1 91.12 279 LYS B N 1
ATOM 6750 C CA . LYS B 1 279 ? 3.715 -8.07 -17.25 1 91.12 279 LYS B CA 1
ATOM 6751 C C . LYS B 1 279 ? 3.779 -9.414 -16.531 1 91.12 279 LYS B C 1
ATOM 6753 O O . LYS B 1 279 ? 3.949 -10.453 -17.156 1 91.12 279 LYS B O 1
ATOM 6758 N N . THR B 1 280 ? 3.92 -9.281 -15.219 1 96.38 280 THR B N 1
ATOM 6759 C CA . THR B 1 280 ? 3.885 -10.484 -14.391 1 96.38 280 THR B CA 1
ATOM 6760 C C . THR B 1 280 ? 2.447 -10.922 -14.141 1 96.38 280 THR B C 1
ATOM 6762 O O . THR B 1 280 ? 1.571 -10.094 -13.891 1 96.38 280 THR B O 1
ATOM 6765 N N . LYS B 1 281 ? 2.135 -12.172 -14.266 1 97.62 281 LYS B N 1
ATOM 6766 C CA . LYS B 1 281 ? 0.785 -12.672 -14.023 1 97.62 281 LYS B CA 1
ATOM 6767 C C . LYS B 1 281 ? 0.435 -12.594 -12.539 1 97.62 281 LYS B C 1
ATOM 6769 O O . LYS B 1 281 ? 1.142 -13.164 -11.703 1 97.62 281 LYS B O 1
ATOM 6774 N N . ILE B 1 282 ? -0.562 -11.82 -12.242 1 98 282 ILE B N 1
ATOM 6775 C CA . ILE B 1 282 ? -1.098 -11.781 -10.883 1 98 282 ILE B CA 1
ATOM 6776 C C . ILE B 1 282 ? -2.414 -12.555 -10.828 1 98 282 ILE B C 1
ATOM 6778 O O . ILE B 1 282 ? -3.42 -12.117 -11.398 1 98 282 ILE B O 1
ATOM 6782 N N . MET B 1 283 ? -2.352 -13.672 -10.125 1 98.06 283 MET B N 1
ATOM 6783 C CA . MET B 1 283 ? -3.488 -14.594 -10.148 1 98.06 283 MET B CA 1
ATOM 6784 C C . MET B 1 283 ? -4.055 -14.789 -8.742 1 98.06 283 MET B C 1
ATOM 6786 O O . MET B 1 283 ? -3.375 -14.508 -7.754 1 98.06 283 MET B O 1
ATOM 6790 N N . VAL B 1 284 ? -5.328 -15.281 -8.719 1 97.31 284 VAL B N 1
ATOM 6791 C CA . VAL B 1 284 ? -6.012 -15.555 -7.453 1 97.31 284 VAL B CA 1
ATOM 6792 C C . VAL B 1 284 ? -6.816 -16.844 -7.574 1 97.31 284 VAL B C 1
ATOM 6794 O O . VAL B 1 284 ? -7.262 -17.203 -8.664 1 97.31 284 VAL B O 1
ATOM 6797 N N . HIS B 1 285 ? -6.973 -17.5 -6.461 1 95.62 285 HIS B N 1
ATOM 6798 C CA . HIS B 1 285 ? -7.867 -18.656 -6.398 1 95.62 285 HIS B CA 1
ATOM 6799 C C . HIS B 1 285 ? -9.328 -18.219 -6.395 1 95.62 285 HIS B C 1
ATOM 6801 O O . HIS B 1 285 ? -9.688 -17.266 -5.711 1 95.62 285 HIS B O 1
ATOM 6807 N N . GLN B 1 286 ? -10.109 -18.875 -7.172 1 94.56 286 GLN B N 1
ATOM 6808 C CA . GLN B 1 286 ? -11.562 -18.719 -7.145 1 94.56 286 GLN B CA 1
ATOM 6809 C C . GLN B 1 286 ? -12.266 -20.062 -7.227 1 94.56 286 GLN B C 1
ATOM 6811 O O . GLN B 1 286 ? -11.859 -20.938 -7.996 1 94.56 286 GLN B O 1
ATOM 6816 N N . LEU B 1 287 ? -13.352 -20.203 -6.516 1 95 287 LEU B N 1
ATOM 6817 C CA . LEU B 1 287 ? -13.969 -21.516 -6.34 1 95 287 LEU B CA 1
ATOM 6818 C C . LEU B 1 287 ? -15.109 -21.719 -7.34 1 95 287 LEU B C 1
ATOM 6820 O O . LEU B 1 287 ? -15.594 -22.828 -7.52 1 95 287 LEU B O 1
ATOM 6824 N N . GLY B 1 288 ? -15.508 -20.703 -7.996 1 96.06 288 GLY B N 1
ATOM 6825 C CA . GLY B 1 288 ? -16.703 -20.75 -8.828 1 96.06 288 GLY B CA 1
ATOM 6826 C C . GLY B 1 288 ? -16.672 -21.891 -9.844 1 96.06 288 GLY B C 1
ATOM 6827 O O . GLY B 1 288 ? -17.609 -22.688 -9.898 1 96.06 288 GLY B O 1
ATOM 6828 N N . PHE B 1 289 ? -15.656 -21.922 -10.609 1 97.69 289 PHE B N 1
ATOM 6829 C CA . PHE B 1 289 ? -15.547 -22.969 -11.633 1 97.69 289 PHE B CA 1
ATOM 6830 C C . PHE B 1 289 ? -15.586 -24.344 -11 1 97.69 289 PHE B C 1
ATOM 6832 O O . PHE B 1 289 ? -16.375 -25.203 -11.414 1 97.69 289 PHE B O 1
ATOM 6839 N N . GLN B 1 290 ? -14.789 -24.594 -10.023 1 97.81 290 GLN B N 1
ATOM 6840 C CA . GLN B 1 290 ? -14.711 -25.891 -9.352 1 97.81 290 GLN B CA 1
ATOM 6841 C C . GLN B 1 290 ? -16.078 -26.312 -8.828 1 97.81 290 GLN B C 1
ATOM 6843 O O . GLN B 1 290 ? -16.5 -27.453 -9.039 1 97.81 290 GLN B O 1
ATOM 6848 N N . THR B 1 291 ? -16.734 -25.422 -8.18 1 97.62 291 THR B N 1
ATOM 6849 C CA . THR B 1 291 ? -18.016 -25.719 -7.559 1 97.62 291 THR B CA 1
ATOM 6850 C C . THR B 1 291 ? -19.047 -26.125 -8.609 1 97.62 291 THR B C 1
ATOM 6852 O O . THR B 1 291 ? -19.672 -27.172 -8.492 1 97.62 291 THR B O 1
ATOM 6855 N N . VAL B 1 292 ? -19.141 -25.359 -9.617 1 98.12 292 VAL B N 1
ATOM 6856 C CA . VAL B 1 292 ? -20.156 -25.578 -10.641 1 98.12 292 VAL B CA 1
ATOM 6857 C C . VAL B 1 292 ? -19.859 -26.859 -11.406 1 98.12 292 VAL B C 1
ATOM 6859 O O . VAL B 1 292 ? -20.734 -27.703 -11.602 1 98.12 292 VAL B O 1
ATOM 6862 N N . MET B 1 293 ? -18.672 -27.062 -11.789 1 98.5 293 MET B N 1
ATOM 6863 C CA . MET B 1 293 ? -18.312 -28.188 -12.648 1 98.5 293 MET B CA 1
ATOM 6864 C C . MET B 1 293 ? -18.375 -29.5 -11.875 1 98.5 293 MET B C 1
ATOM 6866 O O . MET B 1 293 ? -18.75 -30.547 -12.422 1 98.5 293 MET B O 1
ATOM 6870 N N . ARG B 1 294 ? -17.984 -29.484 -10.562 1 98.38 294 ARG B N 1
ATOM 6871 C CA . ARG B 1 294 ? -18.141 -30.688 -9.742 1 98.38 294 ARG B CA 1
ATOM 6872 C C . ARG B 1 294 ? -19.594 -31.078 -9.602 1 98.38 294 ARG B C 1
ATOM 6874 O O . ARG B 1 294 ? -19.938 -32.25 -9.711 1 98.38 294 ARG B O 1
ATOM 6881 N N . ARG B 1 295 ? -20.406 -30.094 -9.375 1 98.12 295 ARG B N 1
ATOM 6882 C CA . ARG B 1 295 ? -21.844 -30.344 -9.203 1 98.12 295 ARG B CA 1
ATOM 6883 C C . ARG B 1 295 ? -22.453 -30.875 -10.492 1 98.12 295 ARG B C 1
ATOM 6885 O O . ARG B 1 295 ? -23.297 -31.766 -10.469 1 98.12 295 ARG B O 1
ATOM 6892 N N . PHE B 1 296 ? -22.047 -30.297 -11.602 1 98.25 296 PHE B N 1
ATOM 6893 C CA . PHE B 1 296 ? -22.516 -30.797 -12.898 1 98.25 296 PHE B CA 1
ATOM 6894 C C . PHE B 1 296 ? -22.031 -32.219 -13.141 1 98.25 296 PHE B C 1
ATOM 6896 O O . PHE B 1 296 ? -22.812 -33.062 -13.562 1 98.25 296 PHE B O 1
ATOM 6903 N N . LEU B 1 297 ? -20.812 -32.469 -12.852 1 98.25 297 LEU B N 1
ATOM 6904 C CA . LEU B 1 297 ? -20.203 -33.781 -13.031 1 98.25 297 LEU B CA 1
ATOM 6905 C C . LEU B 1 297 ? -20.953 -34.875 -12.25 1 98.25 297 LEU B C 1
ATOM 6907 O O . LEU B 1 297 ? -21.188 -35.969 -12.758 1 98.25 297 LEU B O 1
ATOM 6911 N N . LYS B 1 298 ? -21.297 -34.5 -11.062 1 95.5 298 LYS B N 1
ATOM 6912 C CA . LYS B 1 298 ? -22.016 -35.438 -10.172 1 95.5 298 LYS B CA 1
ATOM 6913 C C . LYS B 1 298 ? -23.453 -35.656 -10.633 1 95.5 298 LYS B C 1
ATOM 6915 O O . LYS B 1 298 ? -24.078 -36.625 -10.266 1 95.5 298 LYS B O 1
ATOM 6920 N N . GLY B 1 299 ? -24 -34.656 -11.344 1 96 299 GLY B N 1
ATOM 6921 C CA . GLY B 1 299 ? -25.359 -34.75 -11.836 1 96 299 GLY B CA 1
ATOM 6922 C C . GLY B 1 299 ? -26.359 -33.969 -10.984 1 96 299 GLY B C 1
ATOM 6923 O O . GLY B 1 299 ? -27.531 -34.312 -10.914 1 96 299 GLY B O 1
ATOM 6924 N N . ASP B 1 300 ? -25.875 -32.906 -10.383 1 96 300 ASP B N 1
ATOM 6925 C CA . ASP B 1 300 ? -26.766 -32.094 -9.602 1 96 300 ASP B CA 1
ATOM 6926 C C . ASP B 1 300 ? -27.75 -31.328 -10.5 1 96 300 ASP B C 1
ATOM 6928 O O . ASP B 1 300 ? -27.453 -31.062 -11.664 1 96 300 ASP B O 1
ATOM 6932 N N . GLU B 1 301 ? -28.844 -31.047 -9.961 1 95.38 301 GLU B N 1
ATOM 6933 C CA . GLU B 1 301 ? -29.875 -30.344 -10.703 1 95.38 301 GLU B CA 1
ATOM 6934 C C . GLU B 1 301 ? -29.531 -28.859 -10.852 1 95.38 301 GLU B C 1
ATOM 6936 O O . GLU B 1 301 ? -28.828 -28.297 -10.008 1 95.38 301 GLU B O 1
ATOM 6941 N N . GLY B 1 302 ? -29.969 -28.328 -11.953 1 95.06 302 GLY B N 1
ATOM 6942 C CA . GLY B 1 302 ? -29.969 -26.891 -12.133 1 95.06 302 GLY B CA 1
ATOM 6943 C C . GLY B 1 302 ? -28.609 -26.328 -12.461 1 95.06 302 GLY B C 1
ATOM 6944 O O . GLY B 1 302 ? -28.344 -25.141 -12.25 1 95.06 302 GLY B O 1
ATOM 6945 N N . MET B 1 303 ? -27.688 -27.094 -12.984 1 96.69 303 MET B N 1
ATOM 6946 C CA . MET B 1 303 ? -26.312 -26.625 -13.133 1 96.69 303 MET B CA 1
ATOM 6947 C C . MET B 1 303 ? -26.062 -26.109 -14.547 1 96.69 303 MET B C 1
ATOM 6949 O O . MET B 1 303 ? -25.094 -25.391 -14.781 1 96.69 303 MET B O 1
ATOM 6953 N N . VAL B 1 304 ? -26.906 -26.375 -15.523 1 96.56 304 VAL B N 1
ATOM 6954 C CA . VAL B 1 304 ? -26.641 -26.203 -16.938 1 96.56 304 VAL B CA 1
ATOM 6955 C C . VAL B 1 304 ? -26.359 -24.719 -17.234 1 96.56 304 VAL B C 1
ATOM 6957 O O . VAL B 1 304 ? -25.375 -24.391 -17.891 1 96.56 304 VAL B O 1
ATOM 6960 N N . PRO B 1 305 ? -27.188 -23.766 -16.672 1 96 305 PRO B N 1
ATOM 6961 C CA . PRO B 1 305 ? -26.906 -22.359 -16.953 1 96 305 PRO B CA 1
ATOM 6962 C C . PRO B 1 305 ? -25.516 -21.938 -16.5 1 96 305 PRO B C 1
ATOM 6964 O O . PRO B 1 305 ? -24.797 -21.234 -17.234 1 96 305 PRO B O 1
ATOM 6967 N N . GLU B 1 306 ? -25.125 -22.328 -15.367 1 97.19 306 GLU B N 1
ATOM 6968 C CA . GLU B 1 306 ? -23.812 -21.938 -14.844 1 97.19 306 GLU B CA 1
ATOM 6969 C C . GLU B 1 306 ? -22.688 -22.625 -15.609 1 97.19 306 GLU B C 1
ATOM 6971 O O . GLU B 1 306 ? -21.609 -22.047 -15.789 1 97.19 306 GLU B O 1
ATOM 6976 N N . VAL B 1 307 ? -22.969 -23.812 -16.016 1 97.69 307 VAL B N 1
ATOM 6977 C CA . VAL B 1 307 ? -21.984 -24.531 -16.828 1 97.69 307 VAL B CA 1
ATOM 6978 C C . VAL B 1 307 ? -21.75 -23.797 -18.141 1 97.69 307 VAL B C 1
ATOM 6980 O O . VAL B 1 307 ? -20.609 -23.625 -18.578 1 97.69 307 VAL B O 1
ATOM 6983 N N . MET B 1 308 ? -22.828 -23.328 -18.766 1 96.19 308 MET B N 1
ATOM 6984 C CA . MET B 1 308 ? -22.719 -22.547 -20 1 96.19 308 MET B CA 1
ATOM 6985 C C . MET B 1 308 ? -21.844 -21.328 -19.781 1 96.19 308 MET B C 1
ATOM 6987 O O . MET B 1 308 ? -21 -21 -20.609 1 96.19 308 MET B O 1
ATOM 6991 N N . HIS B 1 309 ? -22.047 -20.734 -18.656 1 95 309 HIS B N 1
ATOM 6992 C CA . HIS B 1 309 ? -21.25 -19.562 -18.312 1 95 309 HIS B CA 1
ATOM 6993 C C . HIS B 1 309 ? -19.766 -19.891 -18.219 1 95 309 HIS B C 1
ATOM 6995 O O . HIS B 1 309 ? -18.938 -19.234 -18.859 1 95 309 HIS B O 1
ATOM 7001 N N . TRP B 1 310 ? -19.406 -20.922 -17.547 1 96.5 310 TRP B N 1
ATOM 7002 C CA . TRP B 1 310 ? -18 -21.219 -17.25 1 96.5 310 TRP B CA 1
ATOM 7003 C C . TRP B 1 310 ? -17.297 -21.812 -18.469 1 96.5 310 TRP B C 1
ATOM 7005 O O . TRP B 1 310 ? -16.094 -21.656 -18.641 1 96.5 310 TRP B O 1
ATOM 7015 N N . LEU B 1 311 ? -18.047 -22.469 -19.328 1 96.31 311 LEU B N 1
ATOM 7016 C CA . LEU B 1 311 ? -17.453 -23.031 -20.547 1 96.31 311 LEU B CA 1
ATOM 7017 C C . LEU B 1 311 ? -16.984 -21.922 -21.484 1 96.31 311 LEU B C 1
ATOM 7019 O O . LEU B 1 311 ? -15.984 -22.078 -22.188 1 96.31 311 LEU B O 1
ATOM 7023 N N . ARG B 1 312 ? -17.625 -20.781 -21.422 1 94.19 312 ARG B N 1
ATOM 7024 C CA . ARG B 1 312 ? -17.312 -19.688 -22.344 1 94.19 312 ARG B CA 1
ATOM 7025 C C . ARG B 1 312 ? -16.484 -18.609 -21.656 1 94.19 312 ARG B C 1
ATOM 7027 O O . ARG B 1 312 ? -15.852 -17.781 -22.328 1 94.19 312 ARG B O 1
ATOM 7034 N N . HIS B 1 313 ? -16.469 -18.656 -20.344 1 93.81 313 HIS B N 1
ATOM 7035 C CA . HIS B 1 313 ? -15.875 -17.562 -19.578 1 93.81 313 HIS B CA 1
ATOM 7036 C C . HIS B 1 313 ? -14.367 -17.516 -19.766 1 93.81 313 HIS B C 1
ATOM 7038 O O . HIS B 1 313 ? -13.68 -18.516 -19.547 1 93.81 313 HIS B O 1
ATOM 7044 N N . ASN B 1 314 ? -13.922 -16.312 -20.281 1 90.44 314 ASN B N 1
ATOM 7045 C CA . ASN B 1 314 ? -12.492 -16.047 -20.375 1 90.44 314 ASN B CA 1
ATOM 7046 C C . ASN B 1 314 ? -11.984 -15.305 -19.156 1 90.44 314 ASN B C 1
ATOM 7048 O O . ASN B 1 314 ? -12.289 -14.125 -18.953 1 90.44 314 ASN B O 1
ATOM 7052 N N . SER B 1 315 ? -11.164 -15.836 -18.344 1 83.56 315 SER B N 1
ATOM 7053 C CA . SER B 1 315 ? -10.859 -15.375 -17 1 83.56 315 SER B CA 1
ATOM 7054 C C . SER B 1 315 ? -9.594 -14.516 -16.969 1 83.56 315 SER B C 1
ATOM 7056 O O . SER B 1 315 ? -9.102 -14.164 -15.898 1 83.56 315 SER B O 1
ATOM 7058 N N . ARG B 1 316 ? -9.109 -14.094 -18.047 1 84.44 316 ARG B N 1
ATOM 7059 C CA . ARG B 1 316 ? -7.859 -13.352 -18.125 1 84.44 316 ARG B CA 1
ATOM 7060 C C . ARG B 1 316 ? -7.938 -12.062 -17.312 1 84.44 316 ARG B C 1
ATOM 7062 O O . ARG B 1 316 ? -7.055 -11.781 -16.5 1 84.44 316 ARG B O 1
ATOM 7069 N N . GLU B 1 317 ? -9.008 -11.375 -17.422 1 84.06 317 GLU B N 1
ATOM 7070 C CA . GLU B 1 317 ? -9.141 -10.062 -16.797 1 84.06 317 GLU B CA 1
ATOM 7071 C C . GLU B 1 317 ? -9.195 -10.164 -15.281 1 84.06 317 GLU B C 1
ATOM 7073 O O . GLU B 1 317 ? -8.758 -9.258 -14.578 1 84.06 317 GLU B O 1
ATOM 7078 N N . GLU B 1 318 ? -9.594 -11.305 -14.82 1 89.38 318 GLU B N 1
ATOM 7079 C CA . GLU B 1 318 ? -9.758 -11.484 -13.383 1 89.38 318 GLU B CA 1
ATOM 7080 C C . GLU B 1 318 ? -8.523 -12.141 -12.766 1 89.38 318 GLU B C 1
ATOM 7082 O O . GLU B 1 318 ? -8.383 -12.172 -11.539 1 89.38 318 GLU B O 1
ATOM 7087 N N . GLY B 1 319 ? -7.652 -12.648 -13.57 1 92.81 319 GLY B N 1
ATOM 7088 C CA . GLY B 1 319 ? -6.48 -13.352 -13.07 1 92.81 319 GLY B CA 1
ATOM 7089 C C . GLY B 1 319 ? -6.82 -14.664 -12.391 1 92.81 319 GLY B C 1
ATOM 7090 O O . GLY B 1 319 ? -6.152 -15.062 -11.438 1 92.81 319 GLY B O 1
ATOM 7091 N N . ILE B 1 320 ? -7.895 -15.258 -12.852 1 95.75 320 ILE B N 1
ATOM 7092 C CA . ILE B 1 320 ? -8.273 -16.516 -12.234 1 95.75 320 ILE B CA 1
ATOM 7093 C C . ILE B 1 320 ? -7.984 -17.672 -13.203 1 95.75 320 ILE B C 1
ATOM 7095 O O . ILE B 1 320 ? -7.781 -17.438 -14.398 1 95.75 320 ILE B O 1
ATOM 7099 N N . PHE B 1 321 ? -7.852 -18.875 -12.68 1 97.56 321 PHE B N 1
ATOM 7100 C CA . PHE B 1 321 ? -7.648 -20.094 -13.453 1 97.56 321 PHE B CA 1
ATOM 7101 C C . PHE B 1 321 ? -8.656 -21.172 -13.062 1 97.56 321 PHE B C 1
ATOM 7103 O O . PHE B 1 321 ? -9.219 -21.125 -11.961 1 97.56 321 PHE B O 1
ATOM 7110 N N . ASN B 1 322 ? -8.992 -22.031 -14.016 1 97.88 322 ASN B N 1
ATOM 7111 C CA . ASN B 1 322 ? -10 -23.078 -13.852 1 97.88 322 ASN B CA 1
ATOM 7112 C C . ASN B 1 322 ? -9.383 -24.375 -13.328 1 97.88 322 ASN B C 1
ATOM 7114 O O . ASN B 1 322 ? -8.375 -24.844 -13.867 1 97.88 322 ASN B O 1
ATOM 7118 N N . TYR B 1 323 ? -9.938 -24.906 -12.328 1 97.94 323 TYR B N 1
ATOM 7119 C CA . TYR B 1 323 ? -9.531 -26.203 -11.828 1 97.94 323 TYR B CA 1
ATOM 7120 C C . TYR B 1 323 ? -10.719 -26.953 -11.219 1 97.94 323 TYR B C 1
ATOM 7122 O O . TYR B 1 323 ? -11.656 -26.344 -10.727 1 97.94 323 TYR B O 1
ATOM 7130 N N . ILE B 1 324 ? -10.688 -28.266 -11.32 1 97.88 324 ILE B N 1
ATOM 7131 C CA . ILE B 1 324 ? -11.711 -29.094 -10.695 1 97.88 324 ILE B CA 1
ATOM 7132 C C . ILE B 1 324 ? -11.164 -29.703 -9.406 1 97.88 324 ILE B C 1
ATOM 7134 O O . ILE B 1 324 ? -11.922 -29.969 -8.469 1 97.88 324 ILE B O 1
ATOM 7138 N N . ALA B 1 325 ? -9.875 -29.922 -9.414 1 97.69 325 ALA B N 1
ATOM 7139 C CA . ALA B 1 325 ? -9.172 -30.391 -8.219 1 97.69 325 ALA B CA 1
ATOM 7140 C C . ALA B 1 325 ? -7.984 -29.484 -7.887 1 97.69 325 ALA B C 1
ATOM 7142 O O . ALA B 1 325 ? -7.348 -28.938 -8.789 1 97.69 325 ALA B O 1
ATOM 7143 N N . ASN B 1 326 ? -7.715 -29.281 -6.652 1 96.06 326 ASN B N 1
ATOM 7144 C CA . ASN B 1 326 ? -6.555 -28.547 -6.152 1 96.06 326 ASN B CA 1
ATOM 7145 C C . ASN B 1 326 ? -6.051 -29.141 -4.832 1 96.06 326 ASN B C 1
ATOM 7147 O O . ASN B 1 326 ? -6.617 -30.109 -4.324 1 96.06 326 ASN B O 1
ATOM 7151 N N . HIS B 1 327 ? -5.008 -28.594 -4.355 1 94.38 327 HIS B N 1
ATOM 7152 C CA . HIS B 1 327 ? -4.391 -29.203 -3.182 1 94.38 327 HIS B CA 1
ATOM 7153 C C . HIS B 1 327 ? -5.281 -29.047 -1.951 1 94.38 327 HIS B C 1
ATOM 7155 O O . HIS B 1 327 ? -5.191 -29.828 -1.011 1 94.38 327 HIS B O 1
ATOM 7161 N N . ASN B 1 328 ? -6.078 -28 -1.948 1 91.94 328 ASN B N 1
ATOM 7162 C CA . ASN B 1 328 ? -7.047 -27.828 -0.872 1 91.94 328 ASN B CA 1
ATOM 7163 C C . ASN B 1 328 ? -8.352 -28.562 -1.177 1 91.94 328 ASN B C 1
ATOM 7165 O O . ASN B 1 328 ? -9.32 -27.953 -1.624 1 91.94 328 ASN B O 1
ATOM 7169 N N . GLY B 1 329 ? -8.469 -29.828 -0.965 1 95.62 329 GLY B N 1
ATOM 7170 C CA . GLY B 1 329 ? -9.609 -30.672 -1.277 1 95.62 329 GLY B CA 1
ATOM 7171 C C . GLY B 1 329 ? -9.203 -32.031 -1.796 1 95.62 329 GLY B C 1
ATOM 7172 O O . GLY B 1 329 ? -8.086 -32.5 -1.56 1 95.62 329 GLY B O 1
ATOM 7173 N N . PHE B 1 330 ? -10.172 -32.688 -2.434 1 97.81 330 PHE B N 1
ATOM 7174 C CA . PHE B 1 330 ? -9.945 -34.031 -2.971 1 97.81 330 PHE B CA 1
ATOM 7175 C C . PHE B 1 330 ? -9.148 -33.969 -4.266 1 97.81 330 PHE B C 1
ATOM 7177 O O . PHE B 1 330 ? -9.336 -33.062 -5.07 1 97.81 330 PHE B O 1
ATOM 7184 N N . THR B 1 331 ? -8.219 -34.938 -4.422 1 98.06 331 THR B N 1
ATOM 7185 C CA . THR B 1 331 ? -7.727 -35.188 -5.766 1 98.06 331 THR B CA 1
ATOM 7186 C C . THR B 1 331 ? -8.867 -35.594 -6.691 1 98.06 331 THR B C 1
ATOM 7188 O O . THR B 1 331 ? -9.984 -35.875 -6.234 1 98.06 331 THR B O 1
ATOM 7191 N N . LEU B 1 332 ? -8.562 -35.625 -7.941 1 98.56 332 LEU B N 1
ATOM 7192 C CA . LEU B 1 332 ? -9.617 -36 -8.875 1 98.56 332 LEU B CA 1
ATOM 7193 C C . LEU B 1 332 ? -10.086 -37.406 -8.625 1 98.56 332 LEU B C 1
ATOM 7195 O O . LEU B 1 332 ? -11.289 -37.688 -8.641 1 98.56 332 LEU B O 1
ATOM 7199 N N . CYS B 1 333 ? -9.18 -38.375 -8.398 1 98.56 333 CYS B N 1
ATOM 7200 C CA . CYS B 1 333 ? -9.523 -39.75 -8.094 1 98.56 333 CYS B CA 1
ATOM 7201 C C . CYS B 1 333 ? -10.398 -39.812 -6.848 1 98.56 333 CYS B C 1
ATOM 7203 O O . CYS B 1 333 ? -11.391 -40.562 -6.832 1 98.56 333 CYS B O 1
ATOM 7205 N N . ASP B 1 334 ? -10.047 -39.125 -5.855 1 98.56 334 ASP B N 1
ATOM 7206 C CA . ASP B 1 334 ? -10.805 -39.156 -4.605 1 98.56 334 ASP B CA 1
ATOM 7207 C C . ASP B 1 334 ? -12.18 -38.5 -4.777 1 98.56 334 ASP B C 1
ATOM 7209 O O . ASP B 1 334 ? -13.148 -38.906 -4.137 1 98.56 334 ASP B O 1
ATOM 7213 N N . LEU B 1 335 ? -12.25 -37.5 -5.625 1 98.5 335 LEU B N 1
ATOM 7214 C CA . LEU B 1 335 ? -13.508 -36.844 -5.918 1 98.5 335 LEU B CA 1
ATOM 7215 C C . LEU B 1 335 ? -14.562 -37.812 -6.406 1 98.5 335 LEU B C 1
ATOM 7217 O O . LEU B 1 335 ? -15.75 -37.656 -6.098 1 98.5 335 LEU B O 1
ATOM 7221 N N . VAL B 1 336 ? -14.164 -38.906 -7.125 1 98.56 336 VAL B N 1
ATOM 7222 C CA . VAL B 1 336 ? -15.102 -39.875 -7.707 1 98.56 336 VAL B CA 1
ATOM 7223 C C . VAL B 1 336 ? -15.086 -41.156 -6.898 1 98.56 336 VAL B C 1
ATOM 7225 O O . VAL B 1 336 ? -15.688 -42.156 -7.301 1 98.56 336 VAL B O 1
ATOM 7228 N N . SER B 1 337 ? -14.352 -41.219 -5.773 1 98.56 337 SER B N 1
ATOM 7229 C CA . SER B 1 337 ? -14.18 -42.469 -5.035 1 98.56 337 SER B CA 1
ATOM 7230 C C . SER B 1 337 ? -14.719 -42.344 -3.611 1 98.56 337 SER B C 1
ATOM 7232 O O . SER B 1 337 ? -14.945 -43.344 -2.936 1 98.56 337 SER B O 1
ATOM 7234 N N . TYR B 1 338 ? -14.883 -41.031 -3.188 1 98.12 338 TYR B N 1
ATOM 7235 C CA . TYR B 1 338 ? -15.305 -40.812 -1.808 1 98.12 338 TYR B CA 1
ATOM 7236 C C . TYR B 1 338 ? -16.469 -39.844 -1.733 1 98.12 338 TYR B C 1
ATOM 7238 O O . TYR B 1 338 ? -16.484 -38.844 -2.465 1 98.12 338 TYR B O 1
ATOM 7246 N N . ASP B 1 339 ? -17.359 -40.031 -0.797 1 96 339 ASP B N 1
ATOM 7247 C CA . ASP B 1 339 ? -18.453 -39.094 -0.503 1 96 339 ASP B CA 1
ATOM 7248 C C . ASP B 1 339 ? -18.094 -38.188 0.683 1 96 339 ASP B C 1
ATOM 7250 O O . ASP B 1 339 ? -18.562 -37.062 0.775 1 96 339 ASP B O 1
ATOM 7254 N N . GLY B 1 340 ? -17.312 -38.719 1.519 1 95.06 340 GLY B N 1
ATOM 7255 C CA . GLY B 1 340 ? -16.891 -38 2.701 1 95.06 340 GLY B CA 1
ATOM 7256 C C . GLY B 1 340 ? -15.391 -37.938 2.865 1 95.06 340 GLY B C 1
ATOM 7257 O O . GLY B 1 340 ? -14.656 -38.719 2.283 1 95.06 340 GLY B O 1
ATOM 7258 N N . LYS B 1 341 ? -14.938 -36.938 3.586 1 96.62 341 LYS B N 1
ATOM 7259 C CA . LYS B 1 341 ? -13.508 -36.781 3.832 1 96.62 341 LYS B CA 1
ATOM 7260 C C . LYS B 1 341 ? -13.023 -37.812 4.859 1 96.62 341 LYS B C 1
ATOM 7262 O O . LYS B 1 341 ? -13.773 -38.188 5.75 1 96.62 341 LYS B O 1
ATOM 7267 N N . HIS B 1 342 ? -11.836 -38.219 4.715 1 97.06 342 HIS B N 1
ATOM 7268 C CA . HIS B 1 342 ? -11.141 -39.125 5.621 1 97.06 342 HIS B CA 1
ATOM 7269 C C . HIS B 1 342 ? -9.797 -38.562 6.055 1 97.06 342 HIS B C 1
ATOM 7271 O O . HIS B 1 342 ? -8.75 -39.062 5.684 1 97.06 342 HIS B O 1
ATOM 7277 N N . ASN B 1 343 ? -9.875 -37.5 6.957 1 97.31 343 ASN B N 1
ATOM 7278 C CA . ASN B 1 343 ? -8.68 -36.781 7.383 1 97.31 343 ASN B CA 1
ATOM 7279 C C . ASN B 1 343 ? -8.188 -37.25 8.742 1 97.31 343 ASN B C 1
ATOM 7281 O O . ASN B 1 343 ? -7.484 -36.531 9.445 1 97.31 343 ASN B O 1
ATOM 7285 N N . GLU B 1 344 ? -8.57 -38.469 9.141 1 96.12 344 GLU B N 1
ATOM 7286 C CA . GLU B 1 344 ? -8.266 -38.969 10.469 1 96.12 344 GLU B CA 1
ATOM 7287 C C . GLU B 1 344 ? -6.766 -38.938 10.742 1 96.12 344 GLU B C 1
ATOM 7289 O O . GLU B 1 344 ? -6.336 -38.625 11.852 1 96.12 344 GLU B O 1
ATOM 7294 N N . ALA B 1 345 ? -6.031 -39.219 9.797 1 95.62 345 ALA B N 1
ATOM 7295 C CA . ALA B 1 345 ? -4.586 -39.344 9.961 1 95.62 345 ALA B CA 1
ATOM 7296 C C . ALA B 1 345 ? -3.949 -37.969 10.266 1 95.62 345 ALA B C 1
ATOM 7298 O O . ALA B 1 345 ? -2.797 -37.906 10.695 1 95.62 345 ALA B O 1
ATOM 7299 N N . ASN B 1 346 ? -4.691 -36.875 10.117 1 96.19 346 ASN B N 1
ATOM 7300 C CA . ASN B 1 346 ? -4.168 -35.531 10.359 1 96.19 346 ASN B CA 1
ATOM 7301 C C . ASN B 1 346 ? -4.137 -35.219 11.852 1 96.19 346 ASN B C 1
ATOM 7303 O O . ASN B 1 346 ? -3.479 -34.25 12.273 1 96.19 346 ASN B O 1
ATOM 7307 N N . GLY B 1 347 ? -4.902 -36 12.633 1 94.88 347 GLY B N 1
ATOM 7308 C CA . GLY B 1 347 ? -4.852 -35.812 14.07 1 94.88 347 GLY B CA 1
ATOM 7309 C C . GLY B 1 347 ? -5.816 -34.75 14.586 1 94.88 347 GLY B C 1
ATOM 7310 O O . GLY B 1 347 ? -5.723 -34.344 15.734 1 94.88 347 GLY B O 1
ATOM 7311 N N . GLU B 1 348 ? -6.781 -34.219 13.727 1 95.81 348 GLU B N 1
ATOM 7312 C CA . GLU B 1 348 ? -7.703 -33.156 14.117 1 95.81 348 GLU B CA 1
ATOM 7313 C C . GLU B 1 348 ? -9.148 -33.656 14.125 1 95.81 348 GLU B C 1
ATOM 7315 O O . GLU B 1 348 ? -10.07 -32.906 13.82 1 95.81 348 GLU B O 1
ATOM 7320 N N . ASN B 1 349 ? -9.359 -34.906 14.289 1 94.5 349 ASN B N 1
ATOM 7321 C CA . ASN B 1 349 ? -10.664 -35.531 14.422 1 94.5 349 ASN B CA 1
ATOM 7322 C C . ASN B 1 349 ? -11.539 -35.281 13.195 1 94.5 349 ASN B C 1
ATOM 7324 O O . ASN B 1 349 ? -12.734 -35.031 13.312 1 94.5 349 ASN B O 1
ATOM 7328 N N . ASN B 1 350 ? -10.898 -35.25 12.039 1 94.81 350 ASN B N 1
ATOM 7329 C CA . ASN B 1 350 ? -11.586 -35.094 10.758 1 94.81 350 ASN B CA 1
ATOM 7330 C C . ASN B 1 350 ? -12.344 -33.75 10.688 1 94.81 350 ASN B C 1
ATOM 7332 O O . ASN B 1 350 ? -13.344 -33.656 9.977 1 94.81 350 ASN B O 1
ATOM 7336 N N . GLN B 1 351 ? -11.875 -32.75 11.469 1 94.56 351 GLN B N 1
ATOM 7337 C CA . GLN B 1 351 ? -12.547 -31.469 11.492 1 94.56 351 GLN B CA 1
ATOM 7338 C C . GLN B 1 351 ? -11.898 -30.484 10.523 1 94.56 351 GLN B C 1
ATOM 7340 O O . GLN B 1 351 ? -12.461 -29.438 10.219 1 94.56 351 GLN B O 1
ATOM 7345 N N . ASP B 1 352 ? -10.766 -30.875 10.086 1 94.44 352 ASP B N 1
ATOM 7346 C CA . ASP B 1 352 ? -10.039 -30.031 9.148 1 94.44 352 ASP B CA 1
ATOM 7347 C C . ASP B 1 352 ? -10.477 -30.312 7.707 1 94.44 352 ASP B C 1
ATOM 7349 O O . ASP B 1 352 ? -11.203 -31.266 7.445 1 94.44 352 ASP B O 1
ATOM 7353 N N . GLY B 1 353 ? -10.148 -29.375 6.785 1 93.5 353 GLY B N 1
ATOM 7354 C CA . GLY B 1 353 ? -10.5 -29.531 5.383 1 93.5 353 GLY B CA 1
ATOM 7355 C C . GLY B 1 353 ? -11.922 -29.109 5.074 1 93.5 353 GLY B C 1
ATOM 7356 O O . GLY B 1 353 ? -12.734 -28.938 5.984 1 93.5 353 GLY B O 1
ATOM 7357 N N . PRO B 1 354 ? -12.141 -28.938 3.875 1 92.06 354 PRO B N 1
ATOM 7358 C CA . PRO B 1 354 ? -13.5 -28.547 3.502 1 92.06 354 PRO B CA 1
ATOM 7359 C C . PRO B 1 354 ? -14.523 -29.641 3.768 1 92.06 354 PRO B C 1
ATOM 7361 O O . PRO B 1 354 ? -14.242 -30.828 3.553 1 92.06 354 PRO B O 1
ATOM 7364 N N . ASP B 1 355 ? -15.688 -29.234 4.203 1 89.5 355 ASP B N 1
ATOM 7365 C CA . ASP B 1 355 ? -16.766 -30.188 4.465 1 89.5 355 ASP B CA 1
ATOM 7366 C C . ASP B 1 355 ? -17.547 -30.5 3.189 1 89.5 355 ASP B C 1
ATOM 7368 O O . ASP B 1 355 ? -18.031 -31.609 3.006 1 89.5 355 ASP B O 1
ATOM 7372 N N . TYR B 1 356 ? -17.594 -29.547 2.346 1 88.44 356 TYR B N 1
ATOM 7373 C CA . TYR B 1 356 ? -18.328 -29.734 1.105 1 88.44 356 TYR B CA 1
ATOM 7374 C C . TYR B 1 356 ? -17.391 -29.875 -0.082 1 88.44 356 TYR B C 1
ATOM 7376 O O . TYR B 1 356 ? -16.812 -28.875 -0.548 1 88.44 356 TYR B O 1
ATOM 7384 N N . ASN B 1 357 ? -17.312 -31.125 -0.552 1 93.19 357 ASN B N 1
ATOM 7385 C CA . ASN B 1 357 ? -16.422 -31.422 -1.665 1 93.19 357 ASN B CA 1
ATOM 7386 C C . ASN B 1 357 ? -17.188 -31.594 -2.975 1 93.19 357 ASN B C 1
ATOM 7388 O O . ASN B 1 357 ? -16.578 -31.578 -4.051 1 93.19 357 ASN B O 1
ATOM 7392 N N . PHE B 1 358 ? -18.531 -31.672 -2.91 1 96.88 358 PHE B N 1
ATOM 7393 C CA . PHE B 1 358 ? -19.375 -31.969 -4.066 1 96.88 358 PHE B CA 1
ATOM 7394 C C . PHE B 1 358 ? -18.875 -33.219 -4.797 1 96.88 358 PHE B C 1
ATOM 7396 O O . PHE B 1 358 ? -18.734 -33.188 -6.02 1 96.88 358 PHE B O 1
ATOM 7403 N N . SER B 1 359 ? -18.516 -34.25 -3.996 1 97.31 359 SER B N 1
ATOM 7404 C CA . SER B 1 359 ? -17.953 -35.5 -4.488 1 97.31 359 SER B CA 1
ATOM 7405 C C . SER B 1 359 ? -19.016 -36.594 -4.551 1 97.31 359 SER B C 1
ATOM 7407 O O . SER B 1 359 ? -20.094 -36.469 -3.996 1 97.31 359 SER B O 1
ATOM 7409 N N . TRP B 1 360 ? -18.75 -37.656 -5.277 1 97.44 360 TRP B N 1
ATOM 7410 C CA . TRP B 1 360 ? -19.594 -38.844 -5.41 1 97.44 360 TRP B CA 1
ATOM 7411 C C . TRP B 1 360 ? -18.734 -40.094 -5.574 1 97.44 360 TRP B C 1
ATOM 7413 O O . TRP B 1 360 ? -17.891 -40.156 -6.473 1 97.44 360 TRP B O 1
ATOM 7423 N N . ASN B 1 361 ? -18.984 -41.125 -4.75 1 97.69 361 ASN B N 1
ATOM 7424 C CA . ASN B 1 361 ? -18.094 -42.281 -4.707 1 97.69 361 ASN B CA 1
ATOM 7425 C C . ASN B 1 361 ? -18.469 -43.312 -5.777 1 97.69 361 ASN B C 1
ATOM 7427 O O . ASN B 1 361 ? -17.844 -44.375 -5.867 1 97.69 361 ASN B O 1
ATOM 7431 N N . CYS B 1 362 ? -19.578 -43 -6.617 1 97.31 362 CYS B N 1
ATOM 7432 C CA . CYS B 1 362 ? -20 -43.812 -7.766 1 97.31 362 CYS B CA 1
ATOM 7433 C C . CYS B 1 362 ? -20.5 -45.188 -7.332 1 97.31 362 CYS B C 1
ATOM 7435 O O . CYS B 1 362 ? -20.438 -46.125 -8.102 1 97.31 362 CYS B O 1
ATOM 7437 N N . GLY B 1 363 ? -20.828 -45.344 -6.086 1 96.44 363 GLY B N 1
ATOM 7438 C CA . GLY B 1 363 ? -21.484 -46.562 -5.676 1 96.44 363 GLY B CA 1
ATOM 7439 C C . GLY B 1 363 ? -20.719 -47.312 -4.609 1 96.44 363 GLY B C 1
ATOM 7440 O O . GLY B 1 363 ? -21.234 -48.281 -4.035 1 96.44 363 GLY B O 1
ATOM 7441 N N . ALA B 1 364 ? -19.422 -46.938 -4.359 1 97.81 364 ALA B N 1
ATOM 7442 C CA . ALA B 1 364 ? -18.625 -47.562 -3.326 1 97.81 364 ALA B CA 1
ATOM 7443 C C . ALA B 1 364 ? -17.625 -46.594 -2.709 1 97.81 364 ALA B C 1
ATOM 7445 O O . ALA B 1 364 ? -16.859 -45.938 -3.422 1 97.81 364 ALA B O 1
ATOM 7446 N N . GLU B 1 365 ? -17.672 -46.562 -1.36 1 97.75 365 GLU B N 1
ATOM 7447 C CA . GLU B 1 365 ? -16.781 -45.656 -0.667 1 97.75 365 GLU B CA 1
ATOM 7448 C C . GLU B 1 365 ? -15.344 -46.156 -0.67 1 97.75 365 GLU B C 1
ATOM 7450 O O . GLU B 1 365 ? -15.07 -47.25 -0.141 1 97.75 365 GLU B O 1
ATOM 7455 N N . GLY B 1 366 ? -14.422 -45.406 -1.28 1 97.19 366 GLY B N 1
ATOM 7456 C CA . GLY B 1 366 ? -13.016 -45.781 -1.275 1 97.19 366 GLY B CA 1
ATOM 7457 C C . GLY B 1 366 ? -12.695 -46.906 -2.248 1 97.19 366 GLY B C 1
ATOM 7458 O O . GLY B 1 366 ? -13.375 -47.062 -3.264 1 97.19 366 GLY B O 1
ATOM 7459 N N . PRO B 1 367 ? -11.633 -47.656 -1.971 1 96.31 367 PRO B N 1
ATOM 7460 C CA . PRO B 1 367 ? -11.219 -48.719 -2.877 1 96.31 367 PRO B CA 1
ATOM 7461 C C . PRO B 1 367 ? -12.289 -49.781 -3.039 1 96.31 367 PRO B C 1
ATOM 7463 O O . PRO B 1 367 ? -12.977 -50.125 -2.074 1 96.31 367 PRO B O 1
ATOM 7466 N N . THR B 1 368 ? -12.414 -50.281 -4.266 1 97.56 368 THR B N 1
ATOM 7467 C CA . THR B 1 368 ? -13.398 -51.312 -4.562 1 97.56 368 THR B CA 1
ATOM 7468 C C . THR B 1 368 ? -12.906 -52.219 -5.688 1 97.56 368 THR B C 1
ATOM 7470 O O . THR B 1 368 ? -11.938 -51.906 -6.375 1 97.56 368 THR B O 1
ATOM 7473 N N . ARG B 1 369 ? -13.492 -53.406 -5.824 1 96.19 369 ARG B N 1
ATOM 7474 C CA . ARG B 1 369 ? -13.172 -54.312 -6.902 1 96.19 369 ARG B CA 1
ATOM 7475 C C . ARG B 1 369 ? -14.312 -54.406 -7.91 1 96.19 369 ARG B C 1
ATOM 7477 O O . ARG B 1 369 ? -14.203 -55.094 -8.93 1 96.19 369 ARG B O 1
ATOM 7484 N N . LYS B 1 370 ? -15.344 -53.656 -7.582 1 97.44 370 LYS B N 1
ATOM 7485 C CA . LYS B 1 370 ? -16.5 -53.688 -8.484 1 97.44 370 LYS B CA 1
ATOM 7486 C C . LYS B 1 370 ? -16.141 -53.062 -9.828 1 97.44 370 LYS B C 1
ATOM 7488 O O . LYS B 1 370 ? -15.883 -51.844 -9.914 1 97.44 370 LYS B O 1
ATOM 7493 N N . LYS B 1 371 ? -16.234 -53.812 -10.875 1 96.81 371 LYS B N 1
ATOM 7494 C CA . LYS B 1 371 ? -15.805 -53.406 -12.203 1 96.81 371 LYS B CA 1
ATOM 7495 C C . LYS B 1 371 ? -16.641 -52.25 -12.711 1 96.81 371 LYS B C 1
ATOM 7497 O O . LYS B 1 371 ? -16.125 -51.312 -13.312 1 96.81 371 LYS B O 1
ATOM 7502 N N . GLY B 1 372 ? -17.922 -52.375 -12.492 1 96.19 372 GLY B N 1
ATOM 7503 C CA . GLY B 1 372 ? -18.797 -51.281 -12.938 1 96.19 372 GLY B CA 1
ATOM 7504 C C . GLY B 1 372 ? -18.484 -49.969 -12.305 1 96.19 372 GLY B C 1
ATOM 7505 O O . GLY B 1 372 ? -18.531 -48.906 -12.977 1 96.19 372 GLY B O 1
ATOM 7506 N N . VAL B 1 373 ? -18.203 -50.031 -11.039 1 97.75 373 VAL B N 1
ATOM 7507 C CA . VAL B 1 373 ? -17.859 -48.812 -10.312 1 97.75 373 VAL B CA 1
ATOM 7508 C C . VAL B 1 373 ? -16.531 -48.25 -10.836 1 97.75 373 VAL B C 1
ATOM 7510 O O . VAL B 1 373 ? -16.422 -47.031 -11.055 1 97.75 373 VAL B O 1
ATOM 7513 N N . LEU B 1 374 ? -15.602 -49.062 -11.039 1 97.62 374 LEU B N 1
ATOM 7514 C CA . LEU B 1 374 ? -14.281 -48.625 -11.5 1 97.62 374 LEU B CA 1
ATOM 7515 C C . LEU B 1 374 ? -14.367 -48.031 -12.898 1 97.62 374 LEU B C 1
ATOM 7517 O O . LEU B 1 374 ? -13.719 -47.031 -13.18 1 97.62 374 LEU B O 1
ATOM 7521 N N . GLU B 1 375 ? -15.117 -48.656 -13.734 1 96.69 375 GLU B N 1
ATOM 7522 C CA . GLU B 1 375 ? -15.305 -48.125 -15.086 1 96.69 375 GLU B CA 1
ATOM 7523 C C . GLU B 1 375 ? -15.984 -46.75 -15.062 1 96.69 375 GLU B C 1
ATOM 7525 O O . GLU B 1 375 ? -15.609 -45.875 -15.828 1 96.69 375 GLU B O 1
ATOM 7530 N N . LEU B 1 376 ? -16.953 -46.688 -14.203 1 97.44 376 LEU B N 1
ATOM 7531 C CA . LEU B 1 376 ? -17.656 -45.406 -14.055 1 97.44 376 LEU B CA 1
ATOM 7532 C C . LEU B 1 376 ? -16.719 -44.344 -13.539 1 97.44 376 LEU B C 1
ATOM 7534 O O . LEU B 1 376 ? -16.75 -43.188 -14.023 1 97.44 376 LEU B O 1
ATOM 7538 N N . ARG B 1 377 ? -15.922 -44.656 -12.555 1 98.44 377 ARG B N 1
ATOM 7539 C CA . ARG B 1 377 ? -14.961 -43.688 -12.008 1 98.44 377 ARG B CA 1
ATOM 7540 C C . ARG B 1 377 ? -13.969 -43.25 -13.07 1 98.44 377 ARG B C 1
ATOM 7542 O O . ARG B 1 377 ? -13.656 -42.062 -13.156 1 98.44 377 ARG B O 1
ATOM 7549 N N . ASP B 1 378 ? -13.5 -44.156 -13.812 1 97.75 378 ASP B N 1
ATOM 7550 C CA . ASP B 1 378 ? -12.586 -43.844 -14.906 1 97.75 378 ASP B CA 1
ATOM 7551 C C . ASP B 1 378 ? -13.227 -42.875 -15.891 1 97.75 378 ASP B C 1
ATOM 7553 O O . ASP B 1 378 ? -12.609 -41.875 -16.297 1 97.75 378 ASP B O 1
ATOM 7557 N N . ARG B 1 379 ? -14.422 -43.156 -16.266 1 97.69 379 ARG B N 1
ATOM 7558 C CA . ARG B 1 379 ? -15.156 -42.281 -17.172 1 97.69 379 ARG B CA 1
ATOM 7559 C C . ARG B 1 379 ? -15.375 -40.906 -16.578 1 97.69 379 ARG B C 1
ATOM 7561 O O . ARG B 1 379 ? -15.219 -39.875 -17.25 1 97.69 379 ARG B O 1
ATOM 7568 N N . GLN B 1 380 ? -15.688 -40.875 -15.305 1 98.38 380 GLN B N 1
ATOM 7569 C CA . GLN B 1 380 ? -15.938 -39.625 -14.625 1 98.38 380 GLN B CA 1
ATOM 7570 C C . GLN B 1 380 ? -14.664 -38.781 -14.547 1 98.38 380 GLN B C 1
ATOM 7572 O O . GLN B 1 380 ? -14.727 -37.562 -14.664 1 98.38 380 GLN B O 1
ATOM 7577 N N . MET B 1 381 ? -13.555 -39.375 -14.312 1 98.75 381 MET B N 1
ATOM 7578 C CA . MET B 1 381 ? -12.297 -38.625 -14.312 1 98.75 381 MET B CA 1
ATOM 7579 C C . MET B 1 381 ? -12.023 -38.031 -15.695 1 98.75 381 MET B C 1
ATOM 7581 O O . MET B 1 381 ? -11.625 -36.875 -15.805 1 98.75 381 MET B O 1
ATOM 7585 N N . LYS B 1 382 ? -12.281 -38.812 -16.734 1 98.81 382 LYS B N 1
ATOM 7586 C CA . LYS B 1 382 ? -12.133 -38.312 -18.094 1 98.81 382 LYS B CA 1
ATOM 7587 C C . LYS B 1 382 ? -13.102 -37.188 -18.375 1 98.81 382 LYS B C 1
ATOM 7589 O O . LYS B 1 382 ? -12.742 -36.188 -19 1 98.81 382 LYS B O 1
ATOM 7594 N N . ASN B 1 383 ? -14.336 -37.344 -17.875 1 98.81 383 ASN B N 1
ATOM 7595 C CA . ASN B 1 383 ? -15.328 -36.281 -18 1 98.81 383 ASN B CA 1
ATOM 7596 C C . ASN B 1 383 ? -14.852 -35 -17.328 1 98.81 383 ASN B C 1
ATOM 7598 O O . ASN B 1 383 ? -15 -33.906 -17.875 1 98.81 383 ASN B O 1
ATOM 7602 N N . ALA B 1 384 ? -14.289 -35.125 -16.125 1 98.81 384 ALA B N 1
ATOM 7603 C CA . ALA B 1 384 ? -13.789 -33.969 -15.383 1 98.81 384 ALA B CA 1
ATOM 7604 C C . ALA B 1 384 ? -12.703 -33.25 -16.172 1 98.81 384 ALA B C 1
ATOM 7606 O O . ALA B 1 384 ? -12.703 -32.031 -16.25 1 98.81 384 ALA B O 1
ATOM 7607 N N . PHE B 1 385 ? -11.781 -33.938 -16.734 1 98.81 385 PHE B N 1
ATOM 7608 C CA . PHE B 1 385 ? -10.719 -33.344 -17.547 1 98.81 385 PHE B CA 1
ATOM 7609 C C . PHE B 1 385 ? -11.305 -32.625 -18.766 1 98.81 385 PHE B C 1
ATOM 7611 O O . PHE B 1 385 ? -10.828 -31.562 -19.156 1 98.81 385 PHE B O 1
ATOM 7618 N N . ALA B 1 386 ? -12.289 -33.281 -19.406 1 98.75 386 ALA B N 1
ATOM 7619 C CA . ALA B 1 386 ? -12.938 -32.625 -20.547 1 98.75 386 ALA B CA 1
ATOM 7620 C C . ALA B 1 386 ? -13.547 -31.297 -20.141 1 98.75 386 ALA B C 1
ATOM 7622 O O . ALA B 1 386 ? -13.422 -30.312 -20.875 1 98.75 386 ALA B O 1
ATOM 7623 N N . LEU B 1 387 ? -14.172 -31.266 -18.969 1 98.56 387 LEU B N 1
ATOM 7624 C CA . LEU B 1 387 ? -14.805 -30.047 -18.484 1 98.56 387 LEU B CA 1
ATOM 7625 C C . LEU B 1 387 ? -13.773 -28.938 -18.266 1 98.56 387 LEU B C 1
ATOM 7627 O O . LEU B 1 387 ? -14.016 -27.781 -18.625 1 98.56 387 LEU B O 1
ATOM 7631 N N . VAL B 1 388 ? -12.625 -29.281 -17.75 1 98.06 388 VAL B N 1
ATOM 7632 C CA . VAL B 1 388 ? -11.633 -28.266 -17.391 1 98.06 388 VAL B CA 1
ATOM 7633 C C . VAL B 1 388 ? -10.852 -27.859 -18.641 1 98.06 388 VAL B C 1
ATOM 7635 O O . VAL B 1 388 ? -10.641 -26.672 -18.891 1 98.06 388 VAL B O 1
ATOM 7638 N N . LEU B 1 389 ? -10.477 -28.766 -19.516 1 98.44 389 LEU B N 1
ATOM 7639 C CA . LEU B 1 389 ? -9.547 -28.516 -20.609 1 98.44 389 LEU B CA 1
ATOM 7640 C C . LEU B 1 389 ? -10.273 -27.953 -21.828 1 98.44 389 LEU B C 1
ATOM 7642 O O . LEU B 1 389 ? -9.656 -27.328 -22.688 1 98.44 389 LEU B O 1
ATOM 7646 N N . LEU B 1 390 ? -11.594 -28.203 -21.906 1 97.62 390 LEU B N 1
ATOM 7647 C CA . LEU B 1 390 ? -12.32 -27.703 -23.078 1 97.62 390 LEU B CA 1
ATOM 7648 C C . LEU B 1 390 ? -13.031 -26.391 -22.75 1 97.62 390 LEU B C 1
ATOM 7650 O O . LEU B 1 390 ? -13.609 -25.766 -23.641 1 97.62 390 LEU B O 1
ATOM 7654 N N . ALA B 1 391 ? -13.016 -26 -21.453 1 97.25 391 ALA B N 1
ATOM 7655 C CA . ALA B 1 391 ? -13.492 -24.656 -21.094 1 97.25 391 ALA B CA 1
ATOM 7656 C C . ALA B 1 391 ? -12.516 -23.594 -21.562 1 97.25 391 ALA B C 1
ATOM 7658 O O . ALA B 1 391 ? -11.305 -23.812 -21.609 1 97.25 391 ALA B O 1
ATOM 7659 N N . GLN B 1 392 ? -13 -22.406 -21.844 1 94.81 392 GLN B N 1
ATOM 7660 C CA . GLN B 1 392 ? -12.203 -21.359 -22.5 1 94.81 392 GLN B CA 1
ATOM 7661 C C . GLN B 1 392 ? -11.312 -20.656 -21.484 1 94.81 392 GLN B C 1
ATOM 7663 O O . GLN B 1 392 ? -10.359 -19.969 -21.859 1 94.81 392 GLN B O 1
ATOM 7668 N N . GLY B 1 393 ? -11.477 -20.703 -20.234 1 95.75 393 GLY B N 1
ATOM 7669 C CA . GLY B 1 393 ? -10.586 -20.094 -19.25 1 95.75 393 GLY B CA 1
ATOM 7670 C C . GLY B 1 393 ? -9.242 -20.797 -19.156 1 95.75 393 GLY B C 1
ATOM 7671 O O . GLY B 1 393 ? -8.938 -21.672 -19.969 1 95.75 393 GLY B O 1
ATOM 7672 N N . THR B 1 394 ? -8.336 -20.359 -18.297 1 97.31 394 THR B N 1
ATOM 7673 C CA . THR B 1 394 ? -7.012 -20.953 -18.125 1 97.31 394 THR B CA 1
ATOM 7674 C C . THR B 1 394 ? -7.094 -22.219 -17.266 1 97.31 394 THR B C 1
ATOM 7676 O O . THR B 1 394 ? -7.426 -22.156 -16.078 1 97.31 394 THR B O 1
ATOM 7679 N N . PRO B 1 395 ? -6.793 -23.312 -17.859 1 98 395 PRO B N 1
ATOM 7680 C CA . PRO B 1 395 ? -6.922 -24.547 -17.094 1 98 395 PRO B CA 1
ATOM 7681 C C . PRO B 1 395 ? -5.719 -24.812 -16.188 1 98 395 PRO B C 1
ATOM 7683 O O . PRO B 1 395 ? -4.598 -24.422 -16.531 1 98 395 PRO B O 1
ATOM 7686 N N . CYS B 1 396 ? -5.965 -25.484 -15.109 1 98.62 396 CYS B N 1
ATOM 7687 C CA . CYS B 1 396 ? -4.926 -25.938 -14.195 1 98.62 396 CYS B CA 1
ATOM 7688 C C . CYS B 1 396 ? -5.219 -27.359 -13.711 1 98.62 396 CYS B C 1
ATOM 7690 O O . CYS B 1 396 ? -6.312 -27.625 -13.211 1 98.62 396 CYS B O 1
ATOM 7692 N N . ILE B 1 397 ? -4.27 -28.203 -13.906 1 98.62 397 ILE B N 1
ATOM 7693 C CA . ILE B 1 397 ? -4.363 -29.594 -13.492 1 98.62 397 ILE B CA 1
ATOM 7694 C C . ILE B 1 397 ? -3.578 -29.812 -12.195 1 98.62 397 ILE B C 1
ATOM 7696 O O . ILE B 1 397 ? -2.477 -29.281 -12.039 1 98.62 397 ILE B O 1
ATOM 7700 N N . LEU B 1 398 ? -4.168 -30.531 -11.242 1 98.69 398 LEU B N 1
ATOM 7701 C CA . LEU B 1 398 ? -3.443 -30.906 -10.039 1 98.69 398 LEU B CA 1
ATOM 7702 C C . LEU B 1 398 ? -2.477 -32.062 -10.32 1 98.69 398 LEU B C 1
ATOM 7704 O O . LEU B 1 398 ? -2.85 -33.031 -10.945 1 98.69 398 LEU B O 1
ATOM 7708 N N . ALA B 1 399 ? -1.296 -31.922 -9.859 1 98.75 399 ALA B N 1
ATOM 7709 C CA . ALA B 1 399 ? -0.256 -32.906 -10.102 1 98.75 399 ALA B CA 1
ATOM 7710 C C . ALA B 1 399 ? -0.734 -34.312 -9.719 1 98.75 399 ALA B C 1
ATOM 7712 O O . ALA B 1 399 ? -1.191 -34.531 -8.594 1 98.75 399 ALA B O 1
ATOM 7713 N N . GLY B 1 400 ? -0.655 -35.219 -10.688 1 98.62 400 GLY B N 1
ATOM 7714 C CA . GLY B 1 400 ? -0.974 -36.625 -10.438 1 98.62 400 GLY B CA 1
ATOM 7715 C C . GLY B 1 400 ? -2.395 -36.969 -10.812 1 98.62 400 GLY B C 1
ATOM 7716 O O . GLY B 1 400 ? -2.73 -38.156 -10.922 1 98.62 400 GLY B O 1
ATOM 7717 N N . ASP B 1 401 ? -3.24 -36.031 -11.062 1 98.69 401 ASP B N 1
ATOM 7718 C CA . ASP B 1 401 ? -4.625 -36.344 -11.43 1 98.69 401 ASP B CA 1
ATOM 7719 C C . ASP B 1 401 ? -4.695 -37.125 -12.742 1 98.69 401 ASP B C 1
ATOM 7721 O O . ASP B 1 401 ? -5.59 -37.938 -12.938 1 98.69 401 ASP B O 1
ATOM 7725 N N . GLU B 1 402 ? -3.766 -36.875 -13.672 1 98.81 402 GLU B N 1
ATOM 7726 C CA . GLU B 1 402 ? -3.762 -37.469 -15 1 98.81 402 GLU B CA 1
ATOM 7727 C C . GLU B 1 402 ? -3.396 -38.969 -14.938 1 98.81 402 GLU B C 1
ATOM 7729 O O . GLU B 1 402 ? -3.508 -39.688 -15.93 1 98.81 402 GLU B O 1
ATOM 7734 N N . PHE B 1 403 ? -3.008 -39.406 -13.727 1 98.19 403 PHE B N 1
ATOM 7735 C CA . PHE B 1 403 ? -2.854 -40.844 -13.547 1 98.19 403 PHE B CA 1
ATOM 7736 C C . PHE B 1 403 ? -3.486 -41.312 -12.234 1 98.19 403 PHE B C 1
ATOM 7738 O O . PHE B 1 403 ? -2.951 -42.188 -11.547 1 98.19 403 PHE B O 1
ATOM 7745 N N . ALA B 1 404 ? -4.5 -40.625 -11.82 1 98.19 404 ALA B N 1
ATOM 7746 C CA . ALA B 1 404 ? -5.453 -41 -10.781 1 98.19 404 ALA B CA 1
ATOM 7747 C C . ALA B 1 404 ? -4.773 -41.094 -9.414 1 98.19 404 ALA B C 1
ATOM 7749 O O . ALA B 1 404 ? -4.957 -42.062 -8.68 1 98.19 404 ALA B O 1
ATOM 7750 N N . ASN B 1 405 ? -3.928 -40.188 -9.07 1 97.56 405 ASN B N 1
ATOM 7751 C CA . ASN B 1 405 ? -3.352 -40.094 -7.73 1 97.56 405 ASN B CA 1
ATOM 7752 C C . ASN B 1 405 ? -4.434 -39.969 -6.664 1 97.56 405 ASN B C 1
ATOM 7754 O O . ASN B 1 405 ? -5.445 -39.281 -6.871 1 97.56 405 ASN B O 1
ATOM 7758 N N . SER B 1 406 ? -4.25 -40.625 -5.59 1 97.75 406 SER B N 1
ATOM 7759 C CA . SER B 1 406 ? -5.211 -40.625 -4.488 1 97.75 406 SER B CA 1
ATOM 7760 C C . SER B 1 406 ? -4.531 -40.312 -3.16 1 97.75 406 SER B C 1
ATOM 7762 O O . SER B 1 406 ? -3.355 -40.625 -2.967 1 97.75 406 SER B O 1
ATOM 7764 N N . GLN B 1 407 ? -5.234 -39.656 -2.35 1 97.94 407 GLN B N 1
ATOM 7765 C CA . GLN B 1 407 ? -4.801 -39.406 -0.98 1 97.94 407 GLN B CA 1
ATOM 7766 C C . GLN B 1 407 ? -5.664 -40.156 0.022 1 97.94 407 GLN B C 1
ATOM 7768 O O . GLN B 1 407 ? -5.805 -39.75 1.173 1 97.94 407 GLN B O 1
ATOM 7773 N N . LYS B 1 408 ? -6.363 -41.156 -0.515 1 97.5 408 LYS B N 1
ATOM 7774 C CA . LYS B 1 408 ? -7.156 -42.094 0.278 1 97.5 408 LYS B CA 1
ATOM 7775 C C . LYS B 1 408 ? -8.281 -41.375 1.016 1 97.5 408 LYS B C 1
ATOM 7777 O O . LYS B 1 408 ? -8.516 -41.625 2.197 1 97.5 408 LYS B O 1
ATOM 7782 N N . GLY B 1 409 ? -8.789 -40.438 0.372 1 97.88 409 GLY B N 1
ATOM 7783 C CA . GLY B 1 409 ? -9.953 -39.75 0.91 1 97.88 409 GLY B CA 1
ATOM 7784 C C . GLY B 1 409 ? -9.578 -38.562 1.811 1 97.88 409 GLY B C 1
ATOM 7785 O O . GLY B 1 409 ? -10.461 -37.875 2.332 1 97.88 409 GLY B O 1
ATOM 7786 N N . ASN B 1 410 ? -8.336 -38.344 2.053 1 98.12 410 ASN B N 1
ATOM 7787 C CA . ASN B 1 410 ? -7.895 -37.156 2.793 1 98.12 410 ASN B CA 1
ATOM 7788 C C . ASN B 1 410 ? -7.926 -35.906 1.923 1 98.12 410 ASN B C 1
ATOM 7790 O O . ASN B 1 410 ? -7.23 -35.844 0.91 1 98.12 410 ASN B O 1
ATOM 7794 N N . ASN B 1 411 ? -8.773 -34.938 2.297 1 97.88 411 ASN B N 1
ATOM 7795 C CA . ASN B 1 411 ? -8.922 -33.75 1.453 1 97.88 411 ASN B CA 1
ATOM 7796 C C . ASN B 1 411 ? -8.164 -32.562 2.023 1 97.88 411 ASN B C 1
ATOM 7798 O O . ASN B 1 411 ? -8.453 -31.422 1.675 1 97.88 411 ASN B O 1
ATOM 7802 N N . ASN B 1 412 ? -7.254 -32.781 2.963 1 97.56 412 ASN B N 1
ATOM 7803 C CA . ASN B 1 412 ? -6.445 -31.734 3.572 1 97.56 412 ASN B CA 1
ATOM 7804 C C . ASN B 1 412 ? -5.102 -32.281 4.059 1 97.56 412 ASN B C 1
ATOM 7806 O O . ASN B 1 412 ? -4.805 -32.219 5.254 1 97.56 412 ASN B O 1
ATOM 7810 N N . VAL B 1 413 ? -4.242 -32.594 3.205 1 97.56 413 VAL B N 1
ATOM 7811 C CA . VAL B 1 413 ? -3.02 -33.312 3.557 1 97.56 413 VAL B CA 1
ATOM 7812 C C . VAL B 1 413 ? -1.91 -32.312 3.875 1 97.56 413 VAL B C 1
ATOM 7814 O O . VAL B 1 413 ? -0.747 -32.531 3.529 1 97.56 413 VAL B O 1
ATOM 7817 N N . TYR B 1 414 ? -2.217 -31.172 4.5 1 97.06 414 TYR B N 1
ATOM 7818 C CA . TYR B 1 414 ? -1.272 -30.094 4.766 1 97.06 414 TYR B CA 1
ATOM 7819 C C . TYR B 1 414 ? -0.167 -30.562 5.707 1 97.06 414 TYR B C 1
ATOM 7821 O O . TYR B 1 414 ? 0.933 -30 5.703 1 97.06 414 TYR B O 1
ATOM 7829 N N . CYS B 1 415 ? -0.456 -31.641 6.523 1 97.25 415 CYS B N 1
ATOM 7830 C CA . CYS B 1 415 ? 0.508 -32.094 7.516 1 97.25 415 CYS B CA 1
ATOM 7831 C C . CYS B 1 415 ? 0.967 -33.531 7.211 1 97.25 415 CYS B C 1
ATOM 7833 O O . CYS B 1 415 ? 1.505 -34.219 8.086 1 97.25 415 CYS B O 1
ATOM 7835 N N . GLN B 1 416 ? 0.641 -34.031 6.023 1 97.19 416 GLN B N 1
ATOM 7836 C CA . GLN B 1 416 ? 0.98 -35.406 5.656 1 97.19 416 GLN B CA 1
ATOM 7837 C C . GLN B 1 416 ? 2.199 -35.438 4.738 1 97.19 416 GLN B C 1
ATOM 7839 O O . GLN B 1 416 ? 2.07 -35.656 3.531 1 97.19 416 GLN B O 1
ATOM 7844 N N . ASP B 1 417 ? 3.383 -35.344 5.301 1 97.56 417 ASP B N 1
ATOM 7845 C CA . ASP B 1 417 ? 4.641 -35.5 4.578 1 97.56 417 ASP B CA 1
ATOM 7846 C C . ASP B 1 417 ? 5.047 -36.969 4.531 1 97.56 417 ASP B C 1
ATOM 7848 O O . ASP B 1 417 ? 6.059 -37.375 5.117 1 97.56 417 ASP B O 1
ATOM 7852 N N . ASN B 1 418 ? 4.328 -37.75 3.814 1 97.5 418 ASN B N 1
ATOM 7853 C CA . ASN B 1 418 ? 4.465 -39.188 3.723 1 97.5 418 ASN B CA 1
ATOM 7854 C C . ASN B 1 418 ? 3.805 -39.75 2.459 1 97.5 418 ASN B C 1
ATOM 7856 O O . ASN B 1 418 ? 3.535 -39 1.521 1 97.5 418 ASN B O 1
ATOM 7860 N N . LEU B 1 419 ? 3.527 -41 2.459 1 97.31 419 LEU B N 1
ATOM 7861 C CA . LEU B 1 419 ? 3.045 -41.688 1.265 1 97.31 419 LEU B CA 1
ATOM 7862 C C . LEU B 1 419 ? 1.649 -41.188 0.887 1 97.31 419 LEU B C 1
ATOM 7864 O O . LEU B 1 419 ? 1.25 -41.281 -0.276 1 97.31 419 LEU B O 1
ATOM 7868 N N . THR B 1 420 ? 0.887 -40.656 1.842 1 97 420 THR B N 1
ATOM 7869 C CA . THR B 1 420 ? -0.439 -40.125 1.569 1 97 420 THR B CA 1
ATOM 7870 C C . THR B 1 420 ? -0.341 -38.812 0.756 1 97 420 THR B C 1
ATOM 7872 O O . THR B 1 420 ? -1.107 -38.625 -0.188 1 97 420 THR B O 1
ATOM 7875 N N . GLY B 1 421 ? 0.639 -38 1.169 1 96.88 421 GLY B N 1
ATOM 7876 C CA . GLY B 1 421 ? 0.752 -36.688 0.546 1 96.88 421 GLY B CA 1
ATOM 7877 C C . GLY B 1 421 ? 1.686 -36.688 -0.65 1 96.88 421 GLY B C 1
ATOM 7878 O O . GLY B 1 421 ? 1.586 -35.812 -1.513 1 96.88 421 GLY B O 1
ATOM 7879 N N . TRP B 1 422 ? 2.625 -37.688 -0.783 1 98.19 422 TRP B N 1
ATOM 7880 C CA . TRP B 1 422 ? 3.578 -37.75 -1.885 1 98.19 422 TRP B CA 1
ATOM 7881 C C . TRP B 1 422 ? 2.932 -38.344 -3.131 1 98.19 422 TRP B C 1
ATOM 7883 O O . TRP B 1 422 ? 2.076 -39.219 -3.033 1 98.19 422 TRP B O 1
ATOM 7893 N N . LEU B 1 423 ? 3.336 -37.844 -4.273 1 98.12 423 LEU B N 1
ATOM 7894 C CA . LEU B 1 423 ? 2.812 -38.375 -5.531 1 98.12 423 LEU B CA 1
ATOM 7895 C C . LEU B 1 423 ? 3.342 -39.781 -5.809 1 98.12 423 LEU B C 1
ATOM 7897 O O . LEU B 1 423 ? 4.555 -39.969 -5.84 1 98.12 423 LEU B O 1
ATOM 7901 N N . ASP B 1 424 ? 2.479 -40.781 -5.992 1 97.62 424 ASP B N 1
ATOM 7902 C CA . ASP B 1 424 ? 2.838 -42.156 -6.312 1 97.62 424 ASP B CA 1
ATOM 7903 C C . ASP B 1 424 ? 2.957 -42.344 -7.82 1 97.62 424 ASP B C 1
ATOM 7905 O O . ASP B 1 424 ? 1.965 -42.625 -8.492 1 97.62 424 ASP B O 1
ATOM 7909 N N . TRP B 1 425 ? 4.145 -42.375 -8.344 1 98.12 425 TRP B N 1
ATOM 7910 C CA . TRP B 1 425 ? 4.41 -42.375 -9.781 1 98.12 425 TRP B CA 1
ATOM 7911 C C . TRP B 1 425 ? 4.227 -43.75 -10.367 1 98.12 425 TRP B C 1
ATOM 7913 O O . TRP B 1 425 ? 4.176 -43.938 -11.586 1 98.12 425 TRP B O 1
ATOM 7923 N N . ARG B 1 426 ? 4.074 -44.875 -9.57 1 95.25 426 ARG B N 1
ATOM 7924 C CA . ARG B 1 426 ? 3.801 -46.25 -10.047 1 95.25 426 ARG B CA 1
ATOM 7925 C C . ARG B 1 426 ? 2.469 -46.281 -10.789 1 95.25 426 ARG B C 1
ATOM 7927 O O . ARG B 1 426 ? 2.285 -47.125 -11.688 1 95.25 426 ARG B O 1
ATOM 7934 N N . LYS B 1 427 ? 1.644 -45.281 -10.406 1 96.38 427 LYS B N 1
ATOM 7935 C CA . LYS B 1 427 ? 0.309 -45.25 -11 1 96.38 427 LYS B CA 1
ATOM 7936 C C . LYS B 1 427 ? 0.363 -44.812 -12.453 1 96.38 427 LYS B C 1
ATOM 7938 O O . LYS B 1 427 ? -0.572 -45.062 -13.219 1 96.38 427 LYS B O 1
ATOM 7943 N N . LEU B 1 428 ? 1.376 -44.094 -12.844 1 96.5 428 LEU B N 1
ATOM 7944 C CA . LEU B 1 428 ? 1.517 -43.625 -14.227 1 96.5 428 LEU B CA 1
ATOM 7945 C C . LEU B 1 428 ? 1.493 -44.812 -15.188 1 96.5 428 LEU B C 1
ATOM 7947 O O . LEU B 1 428 ? 0.859 -44.75 -16.25 1 96.5 428 LEU B O 1
ATOM 7951 N N . GLU B 1 429 ? 2.16 -45.875 -14.859 1 93.25 429 GLU B N 1
ATOM 7952 C CA . GLU B 1 429 ? 2.189 -47.094 -15.695 1 93.25 429 GLU B CA 1
ATOM 7953 C C . GLU B 1 429 ? 0.858 -47.812 -15.641 1 93.25 429 GLU B C 1
ATOM 7955 O O . GLU B 1 429 ? 0.395 -48.344 -16.656 1 93.25 429 GLU B O 1
ATOM 7960 N N . ARG B 1 430 ? 0.276 -47.781 -14.461 1 93.62 430 ARG B N 1
ATOM 7961 C CA . ARG B 1 430 ? -0.965 -48.531 -14.258 1 93.62 430 ARG B CA 1
ATOM 7962 C C . ARG B 1 430 ? -2.137 -47.844 -14.945 1 93.62 430 ARG B C 1
ATOM 7964 O O . ARG B 1 430 ? -3.074 -48.5 -15.398 1 93.62 430 ARG B O 1
ATOM 7971 N N . GLU B 1 431 ? -2.07 -46.594 -14.898 1 95.81 431 GLU B N 1
ATOM 7972 C CA . GLU B 1 431 ? -3.164 -45.812 -15.445 1 95.81 431 GLU B CA 1
ATOM 7973 C C . GLU B 1 431 ? -2.766 -45.156 -16.766 1 95.81 431 GLU B C 1
ATOM 7975 O O . GLU B 1 431 ? -2.969 -43.938 -16.953 1 95.81 431 GLU B O 1
ATOM 7980 N N . GLU B 1 432 ? -2.17 -45.844 -17.641 1 96.19 432 GLU B N 1
ATOM 7981 C CA . GLU B 1 432 ? -1.64 -45.375 -18.906 1 96.19 432 GLU B CA 1
ATOM 7982 C C . GLU B 1 432 ? -2.754 -44.812 -19.797 1 96.19 432 GLU B C 1
ATOM 7984 O O . GLU B 1 432 ? -2.549 -43.875 -20.547 1 96.19 432 GLU B O 1
ATOM 7989 N N . GLU B 1 433 ? -3.879 -45.438 -19.75 1 96.56 433 GLU B N 1
ATOM 7990 C CA . GLU B 1 433 ? -5 -45.031 -20.578 1 96.56 433 GLU B CA 1
ATOM 7991 C C . GLU B 1 433 ? -5.48 -43.625 -20.219 1 96.56 433 GLU B C 1
ATOM 7993 O O . GLU B 1 433 ? -5.715 -42.781 -21.094 1 96.56 433 GLU B O 1
ATOM 7998 N N . LEU B 1 434 ? -5.617 -43.438 -18.922 1 98.19 434 LEU B N 1
ATOM 7999 C CA . LEU B 1 434 ? -6.039 -42.125 -18.469 1 98.19 434 LEU B CA 1
ATOM 8000 C C . LEU B 1 434 ? -5.004 -41.062 -18.844 1 98.19 434 LEU B C 1
ATOM 8002 O O . LEU B 1 434 ? -5.355 -39.969 -19.312 1 98.19 434 LEU B O 1
ATOM 8006 N N . PHE B 1 435 ? -3.744 -41.344 -18.625 1 98.31 435 PHE B N 1
ATOM 8007 C CA . PHE B 1 435 ? -2.66 -40.438 -18.969 1 98.31 435 PHE B CA 1
ATOM 8008 C C . PHE B 1 435 ? -2.705 -40.094 -20.453 1 98.31 435 PHE B C 1
ATOM 8010 O O . PHE B 1 435 ? -2.611 -38.906 -20.812 1 98.31 435 PHE B O 1
ATOM 8017 N N . ALA B 1 436 ? -2.879 -41.094 -21.281 1 98.12 436 ALA B N 1
ATOM 8018 C CA . ALA B 1 436 ? -2.934 -40.906 -22.734 1 98.12 436 ALA B CA 1
ATOM 8019 C C . ALA B 1 436 ? -4.133 -40.031 -23.125 1 98.12 436 ALA B C 1
ATOM 8021 O O . ALA B 1 436 ? -4.035 -39.188 -24.031 1 98.12 436 ALA B O 1
ATOM 8022 N N . PHE B 1 437 ? -5.188 -40.312 -22.469 1 98.25 437 PHE B N 1
ATOM 8023 C CA . PHE B 1 437 ? -6.391 -39.531 -22.734 1 98.25 437 PHE B CA 1
ATOM 8024 C C . PHE B 1 437 ? -6.164 -38.062 -22.422 1 98.25 437 PHE B C 1
ATOM 8026 O O . PHE B 1 437 ? -6.508 -37.188 -23.219 1 98.25 437 PHE B O 1
ATOM 8033 N N . VAL B 1 438 ? -5.609 -37.781 -21.234 1 98.81 438 VAL B N 1
ATOM 8034 C CA . VAL B 1 438 ? -5.379 -36.406 -20.812 1 98.81 438 VAL B CA 1
ATOM 8035 C C . VAL B 1 438 ? -4.391 -35.719 -21.766 1 98.81 438 VAL B C 1
ATOM 8037 O O . VAL B 1 438 ? -4.613 -34.594 -22.188 1 98.81 438 VAL B O 1
ATOM 8040 N N . LYS B 1 439 ? -3.305 -36.406 -22.078 1 98.62 439 LYS B N 1
ATOM 8041 C CA . LYS B 1 439 ? -2.328 -35.875 -23.047 1 98.62 439 LYS B CA 1
ATOM 8042 C C . LYS B 1 439 ? -2.992 -35.531 -24.375 1 98.62 439 LYS B C 1
ATOM 8044 O O . LYS B 1 439 ? -2.736 -34.5 -24.953 1 98.62 439 LYS B O 1
ATOM 8049 N N . GLY B 1 440 ? -3.836 -36.469 -24.812 1 98.5 440 GLY B N 1
ATOM 8050 C CA . GLY B 1 440 ? -4.566 -36.281 -26.047 1 98.5 440 GLY B CA 1
ATOM 8051 C C . GLY B 1 440 ? -5.531 -35.094 -25.984 1 98.5 440 GLY B C 1
ATOM 8052 O O . GLY B 1 440 ? -5.684 -34.344 -26.953 1 98.5 440 GLY B O 1
ATOM 8053 N N . LEU B 1 441 ? -6.207 -34.969 -24.891 1 98.5 441 LEU B N 1
ATOM 8054 C CA . LEU B 1 441 ? -7.145 -33.875 -24.688 1 98.5 441 LEU B CA 1
ATOM 8055 C C . LEU B 1 441 ? -6.422 -32.531 -24.719 1 98.5 441 LEU B C 1
ATOM 8057 O O . LEU B 1 441 ? -6.938 -31.547 -25.25 1 98.5 441 LEU B O 1
ATOM 8061 N N . ILE B 1 442 ? -5.25 -32.438 -24.047 1 98.69 442 ILE B N 1
ATOM 8062 C CA . ILE B 1 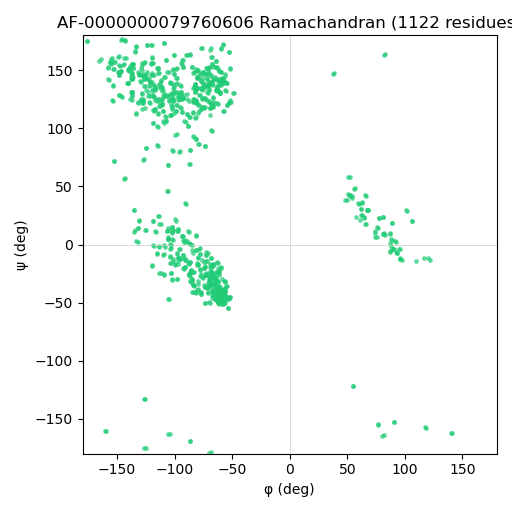442 ? -4.43 -31.25 -24.078 1 98.69 442 ILE B CA 1
ATOM 8063 C C . ILE B 1 442 ? -4.043 -30.922 -25.531 1 98.69 442 ILE B C 1
ATOM 8065 O O . ILE B 1 442 ? -4.117 -29.766 -25.953 1 98.69 442 ILE B O 1
ATOM 8069 N N . ALA B 1 443 ? -3.699 -31.922 -26.281 1 98.06 443 ALA B N 1
ATOM 8070 C CA . ALA B 1 443 ? -3.354 -31.75 -27.688 1 98.06 443 ALA B CA 1
ATOM 8071 C C . ALA B 1 443 ? -4.547 -31.219 -28.484 1 98.06 443 ALA B C 1
ATOM 8073 O O . ALA B 1 443 ? -4.387 -30.391 -29.375 1 98.06 443 ALA B O 1
ATOM 8074 N N . ILE B 1 444 ? -5.703 -31.75 -28.188 1 97.44 444 ILE B N 1
ATOM 8075 C CA . ILE B 1 444 ? -6.918 -31.297 -28.844 1 97.44 444 ILE B CA 1
ATOM 8076 C C . ILE B 1 444 ? -7.152 -29.812 -28.531 1 97.44 444 ILE B C 1
ATOM 8078 O O . ILE B 1 444 ? -7.422 -29.031 -29.438 1 97.44 444 ILE B O 1
ATOM 8082 N N . ARG B 1 445 ? -7.078 -29.438 -27.297 1 97.56 445 ARG B N 1
ATOM 8083 C CA . ARG B 1 445 ? -7.254 -28.031 -26.938 1 97.56 445 ARG B CA 1
ATOM 8084 C C . ARG B 1 445 ? -6.293 -27.141 -27.703 1 97.56 445 ARG B C 1
ATOM 8086 O O . ARG B 1 445 ? -6.688 -26.094 -28.219 1 97.56 445 ARG B O 1
ATOM 8093 N N . LYS B 1 446 ? -5.016 -27.547 -27.781 1 96.31 446 LYS B N 1
ATOM 8094 C CA . LYS B 1 446 ? -3.986 -26.766 -28.453 1 96.31 446 LYS B CA 1
ATOM 8095 C C . LYS B 1 446 ? -4.223 -26.734 -29.969 1 96.31 446 LYS B C 1
ATOM 8097 O O . LYS B 1 446 ? -3.891 -25.75 -30.625 1 96.31 446 LYS B O 1
ATOM 8102 N N . GLY B 1 447 ? -4.797 -27.781 -30.469 1 95 447 GLY B N 1
ATOM 8103 C CA . GLY B 1 447 ? -4.91 -27.953 -31.906 1 95 447 GLY B CA 1
ATOM 8104 C C . GLY B 1 447 ? -6.16 -27.312 -32.469 1 95 447 GLY B C 1
ATOM 8105 O O . GLY B 1 447 ? -6.223 -27.016 -33.688 1 95 447 GLY B O 1
ATOM 8106 N N . TYR B 1 448 ? -7.184 -27.156 -31.688 1 95.25 448 TYR B N 1
ATOM 8107 C CA . TYR B 1 448 ? -8.43 -26.531 -32.125 1 95.25 448 TYR B CA 1
ATOM 8108 C C . TYR B 1 448 ? -8.602 -25.172 -31.469 1 95.25 448 TYR B C 1
ATOM 8110 O O . TYR B 1 448 ? -9.109 -25.062 -30.344 1 95.25 448 TYR B O 1
ATOM 8118 N N . PRO B 1 449 ? -8.414 -24.109 -32.188 1 92.81 449 PRO B N 1
ATOM 8119 C CA . PRO B 1 449 ? -8.383 -22.75 -31.625 1 92.81 449 PRO B CA 1
ATOM 8120 C C . PRO B 1 449 ? -9.695 -22.344 -30.969 1 92.81 449 PRO B C 1
ATOM 8122 O O . PRO B 1 449 ? -9.719 -21.469 -30.109 1 92.81 449 PRO B O 1
ATOM 8125 N N . VAL B 1 450 ? -10.773 -23 -31.297 1 93.5 450 VAL B N 1
ATOM 8126 C CA . VAL B 1 450 ? -12.086 -22.641 -30.766 1 93.5 450 VAL B CA 1
ATOM 8127 C C . VAL B 1 450 ? -12.125 -22.906 -29.266 1 93.5 450 VAL B C 1
ATOM 8129 O O . VAL B 1 450 ? -12.945 -22.328 -28.547 1 93.5 450 VAL B O 1
ATOM 8132 N N . PHE B 1 451 ? -11.219 -23.719 -28.766 1 94.69 451 PHE B N 1
ATOM 8133 C CA . PHE B 1 451 ? -11.227 -24.078 -27.359 1 94.69 451 PHE B CA 1
ATOM 8134 C C . PHE B 1 451 ? -10.383 -23.109 -26.531 1 94.69 451 PHE B C 1
ATOM 8136 O O . PHE B 1 451 ? -10.453 -23.094 -25.312 1 94.69 451 PHE B O 1
ATOM 8143 N N . CYS B 1 452 ? -9.562 -22.281 -27.141 1 93.62 452 CYS B N 1
ATOM 8144 C CA . CYS B 1 452 ? -8.719 -21.359 -26.375 1 93.62 452 CYS B CA 1
ATOM 8145 C C . CYS B 1 452 ? -8.586 -20.016 -27.109 1 93.62 452 CYS B C 1
ATOM 8147 O O . CYS B 1 452 ? -7.469 -19.547 -27.344 1 93.62 452 CYS B O 1
ATOM 8149 N N . PRO B 1 453 ? -9.758 -19.406 -27.375 1 92.81 453 PRO B N 1
ATOM 8150 C CA . PRO B 1 453 ? -9.703 -18.094 -28.031 1 92.81 453 PRO B CA 1
ATOM 8151 C C . PRO B 1 453 ? -9.109 -17.016 -27.125 1 92.81 453 PRO B C 1
ATOM 8153 O O . PRO B 1 453 ? -9.188 -17.109 -25.906 1 92.81 453 PRO B O 1
ATOM 8156 N N . GLU B 1 454 ? -8.602 -16.062 -27.766 1 92 454 GLU B N 1
ATOM 8157 C CA . GLU B 1 454 ? -8.008 -14.945 -27.031 1 92 454 GLU B CA 1
ATOM 8158 C C . GLU B 1 454 ? -9.07 -14.109 -26.328 1 92 454 GLU B C 1
ATOM 8160 O O . GLU B 1 454 ? -8.859 -13.648 -25.203 1 92 454 GLU B O 1
ATOM 8165 N N . GLU B 1 455 ? -10.211 -13.969 -27 1 91.56 455 GLU B N 1
ATOM 8166 C CA . GLU B 1 455 ? -11.32 -13.211 -26.438 1 91.56 455 GLU B CA 1
ATOM 8167 C C . GLU B 1 455 ? -12.523 -14.109 -26.156 1 91.56 455 GLU B C 1
ATOM 8169 O O . GLU B 1 455 ? -12.727 -15.109 -26.844 1 91.56 455 GLU B O 1
ATOM 8174 N N . GLU B 1 456 ? -13.281 -13.672 -25.156 1 91.75 456 GLU B N 1
ATOM 8175 C CA . GLU B 1 456 ? -14.477 -14.438 -24.797 1 91.75 456 GLU B CA 1
ATOM 8176 C C . GLU B 1 456 ? -15.469 -14.477 -25.969 1 91.75 456 GLU B C 1
ATOM 8178 O O . GLU B 1 456 ? -15.695 -13.469 -26.625 1 91.75 456 GLU B O 1
ATOM 8183 N N . LEU B 1 457 ? -15.992 -15.672 -26.125 1 87.31 457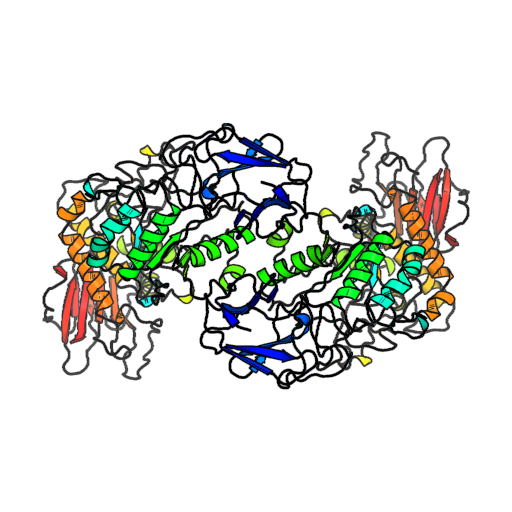 LEU B N 1
ATOM 8184 C CA . LEU B 1 457 ? -17.016 -15.812 -27.156 1 87.31 457 LEU B CA 1
ATOM 8185 C C . LEU B 1 457 ? -18.312 -15.133 -26.719 1 87.31 457 LEU B C 1
ATOM 8187 O O . LEU B 1 457 ? -18.641 -15.102 -25.531 1 87.31 457 LEU B O 1
ATOM 8191 N N . ARG B 1 458 ? -19.094 -14.477 -27.562 1 81.75 458 ARG B N 1
ATOM 8192 C CA . ARG B 1 458 ? -20.203 -13.602 -27.203 1 81.75 458 ARG B CA 1
ATOM 8193 C C . ARG B 1 458 ? -21.547 -14.227 -27.562 1 81.75 458 ARG B C 1
ATOM 8195 O O . ARG B 1 458 ? -22.594 -13.766 -27.109 1 81.75 458 ARG B O 1
ATOM 8202 N N . GLY B 1 459 ? -21.5 -15.312 -28.25 1 77.81 459 GLY B N 1
ATOM 8203 C CA . GLY B 1 459 ? -22.75 -15.922 -28.672 1 77.81 459 GLY B CA 1
ATOM 8204 C C . GLY B 1 459 ? -23.438 -15.172 -29.797 1 77.81 459 GLY B C 1
ATOM 8205 O O . GLY B 1 459 ? -24.641 -15.32 -30 1 77.81 459 GLY B O 1
ATOM 8206 N N . MET B 1 460 ? -22.797 -14.227 -30.297 1 69.25 460 MET B N 1
ATOM 8207 C CA . MET B 1 460 ? -23.312 -13.438 -31.422 1 69.25 460 MET B CA 1
ATOM 8208 C C . MET B 1 460 ? -22.609 -13.797 -32.719 1 69.25 460 MET B C 1
ATOM 8210 O O . MET B 1 460 ? -21.516 -14.367 -32.688 1 69.25 460 MET B O 1
ATOM 8214 N N . ASP B 1 461 ? -23.375 -13.672 -33.688 1 61.25 461 ASP B N 1
ATOM 8215 C CA . ASP B 1 461 ? -22.766 -13.859 -34.969 1 61.25 461 ASP B CA 1
ATOM 8216 C C . ASP B 1 461 ? -21.766 -12.742 -35.281 1 61.25 461 ASP B C 1
ATOM 8218 O O . ASP B 1 461 ? -22.156 -11.664 -35.75 1 61.25 461 ASP B O 1
ATOM 8222 N N . GLN B 1 462 ? -20.562 -12.977 -35.062 1 51.22 462 GLN B N 1
ATOM 8223 C CA . GLN B 1 462 ? -19.547 -11.93 -35.188 1 51.22 462 GLN B CA 1
ATOM 8224 C C . GLN B 1 462 ? -19.109 -11.781 -36.625 1 51.22 462 GLN B C 1
ATOM 8226 O O . GLN B 1 462 ? -18.609 -10.727 -37.031 1 51.22 462 GLN B O 1
ATOM 8231 N N . THR B 1 463 ? -19.266 -12.852 -37.469 1 51.41 463 THR B N 1
ATOM 8232 C CA . THR B 1 463 ? -18.781 -12.836 -38.812 1 51.41 463 THR B CA 1
ATOM 8233 C C . THR B 1 463 ? -19.938 -12.672 -39.812 1 51.41 463 THR B C 1
ATOM 8235 O O . THR B 1 463 ? -19.734 -12.727 -41.031 1 51.41 463 THR B O 1
ATOM 8238 N N . CYS B 1 464 ? -21.141 -12.438 -39.375 1 52.78 464 CYS B N 1
ATOM 8239 C CA . CYS B 1 464 ? -22.312 -12.258 -40.219 1 52.78 464 CYS B CA 1
ATOM 8240 C C . CYS B 1 464 ? -22.547 -13.477 -41.125 1 52.78 464 CYS B C 1
ATOM 8242 O O . CYS B 1 464 ? -22.953 -13.344 -42.281 1 52.78 464 CYS B O 1
ATOM 8244 N N . CYS B 1 465 ? -22.062 -14.555 -40.719 1 53.38 465 CYS B N 1
ATOM 8245 C CA . CYS B 1 465 ? -22.25 -15.781 -41.5 1 53.38 465 CYS B CA 1
ATOM 8246 C C . CYS B 1 465 ? -23.516 -16.516 -41.062 1 53.38 465 CYS B C 1
ATOM 8248 O O . CYS B 1 465 ? -23.766 -17.625 -41.5 1 53.38 465 CYS B O 1
ATOM 8250 N N . GLY B 1 466 ? -24.203 -15.922 -40.188 1 62.41 466 GLY B N 1
ATOM 8251 C CA . GLY B 1 466 ? -25.484 -16.469 -39.781 1 62.41 466 GLY B CA 1
ATOM 8252 C C . GLY B 1 466 ? -25.391 -17.391 -38.594 1 62.41 466 GLY B C 1
ATOM 8253 O O . GLY B 1 466 ? -26.406 -17.844 -38.062 1 62.41 466 GLY B O 1
ATOM 8254 N N . VAL B 1 467 ? -24.141 -17.688 -38.156 1 73 467 VAL B N 1
ATOM 8255 C CA . VAL B 1 467 ? -23.969 -18.625 -37.031 1 73 467 VAL B CA 1
ATOM 8256 C C . VAL B 1 467 ? -23.219 -17.938 -35.906 1 73 467 VAL B C 1
ATOM 8258 O O . VAL B 1 467 ? -22.188 -17.328 -36.094 1 73 467 VAL B O 1
ATOM 8261 N N . PRO B 1 468 ? -23.766 -18 -34.781 1 83.5 468 PRO B N 1
ATOM 8262 C CA . PRO B 1 468 ? -23.062 -17.438 -33.625 1 83.5 468 PRO B CA 1
ATOM 8263 C C . PRO B 1 468 ? -21.734 -18.141 -33.344 1 83.5 468 PRO B C 1
ATOM 8265 O O . PRO B 1 468 ? -21.531 -19.281 -33.781 1 83.5 468 PRO B O 1
ATOM 8268 N N . ASP B 1 469 ? -20.812 -17.516 -32.812 1 88.81 469 ASP B N 1
ATOM 8269 C CA . ASP B 1 469 ? -19.5 -18.078 -32.531 1 88.81 469 ASP B CA 1
ATOM 8270 C C . ASP B 1 469 ? -19.609 -19.25 -31.547 1 88.81 469 ASP B C 1
ATOM 8272 O O . ASP B 1 469 ? -18.812 -20.188 -31.609 1 88.81 469 ASP B O 1
ATOM 8276 N N . VAL B 1 470 ? -20.594 -19.141 -30.656 1 91.88 470 VAL B N 1
ATOM 8277 C CA . VAL B 1 470 ? -20.906 -20.25 -29.766 1 91.88 470 VAL B CA 1
ATOM 8278 C C . VAL B 1 470 ? -22.422 -20.375 -29.594 1 91.88 470 VAL B C 1
ATOM 8280 O O . VAL B 1 470 ? -23.141 -19.375 -29.578 1 91.88 470 VAL B O 1
ATOM 8283 N N . SER B 1 471 ? -22.906 -21.516 -29.594 1 92.56 471 SER B N 1
ATOM 8284 C CA . SER B 1 471 ? -24.328 -21.766 -29.344 1 92.56 471 SER B CA 1
ATOM 8285 C C . SER B 1 471 ? -24.547 -23.031 -28.531 1 92.56 471 SER B C 1
ATOM 8287 O O . SER B 1 471 ? -23.656 -23.891 -28.469 1 92.56 471 SER B O 1
ATOM 8289 N N . TYR B 1 472 ? -25.672 -23.125 -27.953 1 93.25 472 TYR B N 1
ATOM 8290 C CA . TYR B 1 472 ? -25.984 -24.203 -27.016 1 93.25 472 TYR B CA 1
ATOM 8291 C C . TYR B 1 472 ? -27.172 -25.016 -27.516 1 93.25 472 TYR B C 1
ATOM 8293 O O . TYR B 1 472 ? -28.125 -24.469 -28.047 1 93.25 472 TYR B O 1
ATOM 8301 N N . HIS B 1 473 ? -26.953 -26.312 -27.281 1 90.62 473 HIS B N 1
ATOM 8302 C CA . HIS B 1 473 ? -27.922 -27.234 -27.859 1 90.62 473 HIS B CA 1
ATOM 8303 C C . HIS B 1 473 ? -28.266 -28.359 -26.875 1 90.62 473 HIS B C 1
ATOM 8305 O O . HIS B 1 473 ? -27.469 -28.672 -25.984 1 90.62 473 HIS B O 1
ATOM 8311 N N . GLY B 1 474 ? -29.438 -28.891 -26.984 1 90.56 474 GLY B N 1
ATOM 8312 C CA . GLY B 1 474 ? -29.906 -30.094 -26.312 1 90.56 474 GLY B CA 1
ATOM 8313 C C . GLY B 1 474 ? -30.453 -31.141 -27.266 1 90.56 474 GLY B C 1
ATOM 8314 O O . GLY B 1 474 ? -29.812 -31.5 -28.25 1 90.56 474 GLY B O 1
ATOM 8315 N N . GLU B 1 475 ? -31.562 -31.609 -26.875 1 83 475 GLU B N 1
ATOM 8316 C CA . GLU B 1 475 ? -32.25 -32.531 -27.781 1 83 475 GLU B CA 1
ATOM 8317 C C . GLU B 1 475 ? -32.688 -31.828 -29.062 1 83 475 GLU B C 1
ATOM 8319 O O . GLU B 1 475 ? -32.719 -32.438 -30.125 1 83 475 GLU B O 1
ATOM 8324 N N . ASN B 1 476 ? -32.875 -30.578 -28.891 1 82.25 476 ASN B N 1
ATOM 8325 C CA . ASN B 1 476 ? -33.188 -29.734 -30.047 1 82.25 476 ASN B CA 1
ATOM 8326 C C . ASN B 1 476 ? -32 -28.828 -30.391 1 82.25 476 ASN B C 1
ATOM 8328 O O . ASN B 1 476 ? -31.328 -28.312 -29.5 1 82.25 476 ASN B O 1
ATOM 8332 N N . ALA B 1 477 ? -31.875 -28.656 -31.625 1 82.19 477 ALA B N 1
ATOM 8333 C CA . ALA B 1 477 ? -30.812 -27.75 -32.094 1 82.19 477 ALA B CA 1
ATOM 8334 C C . ALA B 1 477 ? -31.109 -26.312 -31.703 1 82.19 477 ALA B C 1
ATOM 8336 O O . ALA B 1 477 ? -32.25 -25.875 -31.75 1 82.19 477 ALA B O 1
ATOM 8337 N N . TRP B 1 478 ? -30.109 -25.656 -31.281 1 82.19 478 TRP B N 1
ATOM 8338 C CA . TRP B 1 478 ? -30.109 -24.219 -31.062 1 82.19 478 TRP B CA 1
ATOM 8339 C C . TRP B 1 478 ? -30.906 -23.875 -29.797 1 82.19 478 TRP B C 1
ATOM 8341 O O . TRP B 1 478 ? -31.266 -22.719 -29.594 1 82.19 478 TRP B O 1
ATOM 8351 N N . GLN B 1 479 ? -31.203 -24.906 -29.047 1 84 479 GLN B N 1
ATOM 8352 C CA . GLN B 1 479 ? -31.906 -24.688 -27.797 1 84 479 GLN B CA 1
ATOM 8353 C C . GLN B 1 479 ? -31.188 -25.359 -26.625 1 84 479 GLN B C 1
ATOM 8355 O O . GLN B 1 479 ? -31.062 -26.594 -26.594 1 84 479 GLN B O 1
ATOM 8360 N N . ALA B 1 480 ? -30.766 -24.547 -25.75 1 84.5 480 ALA B N 1
ATOM 8361 C CA . ALA B 1 480 ? -30.172 -25.094 -24.531 1 84.5 480 ALA B CA 1
ATOM 8362 C C . ALA B 1 480 ? -31.219 -25.781 -23.672 1 84.5 480 ALA B C 1
ATOM 8364 O O . ALA B 1 480 ? -32.375 -25.344 -23.625 1 84.5 480 ALA B O 1
ATOM 8365 N N . PRO B 1 481 ? -30.797 -26.781 -23.047 1 84.25 481 PRO B N 1
ATOM 8366 C CA . PRO B 1 481 ? -31.75 -27.375 -22.109 1 84.25 481 PRO B CA 1
ATOM 8367 C C . PRO B 1 481 ? -32.125 -26.422 -20.984 1 84.25 481 PRO B C 1
ATOM 8369 O O . PRO B 1 481 ? -31.25 -25.766 -20.391 1 84.25 481 PRO B O 1
ATOM 8372 N N . SER B 1 482 ? -33.375 -26.297 -20.672 1 82.75 482 SER B N 1
ATOM 8373 C CA . SER B 1 482 ? -33.844 -25.281 -19.734 1 82.75 482 SER B CA 1
ATOM 8374 C C . SER B 1 482 ? -34.438 -25.906 -18.484 1 82.75 482 SER B C 1
ATOM 8376 O O . SER B 1 482 ? -34.625 -25.219 -17.484 1 82.75 482 SER B O 1
ATOM 8378 N N . GLU B 1 483 ? -34.562 -27.156 -18.547 1 87.75 483 GLU B N 1
ATOM 8379 C CA . GLU B 1 483 ? -35.156 -27.781 -17.391 1 87.75 483 GLU B CA 1
ATOM 8380 C C . GLU B 1 483 ? -34.156 -27.922 -16.234 1 87.75 483 GLU B C 1
ATOM 8382 O O . GLU B 1 483 ? -32.969 -28.188 -16.469 1 87.75 483 GLU B O 1
ATOM 8387 N N . VAL B 1 484 ? -34.688 -27.828 -15.078 1 89.88 484 VAL B N 1
ATOM 8388 C CA . VAL B 1 484 ? -33.875 -27.953 -13.867 1 89.88 484 VAL B CA 1
ATOM 8389 C C . VAL B 1 484 ? -33.281 -29.344 -13.781 1 89.88 484 VAL B C 1
ATOM 8391 O O . VAL B 1 484 ? -32.188 -29.531 -13.242 1 89.88 484 VAL B O 1
ATOM 8394 N N . SER B 1 485 ? -33.969 -30.266 -14.328 1 92.06 485 SER B N 1
ATOM 8395 C CA . SER B 1 485 ? -33.531 -31.656 -14.258 1 92.06 485 SER B CA 1
ATOM 8396 C C . SER B 1 485 ? -32.531 -31.984 -15.359 1 92.06 485 SER B C 1
ATOM 8398 O O . SER B 1 485 ? -31.953 -33.062 -15.383 1 92.06 485 SER B O 1
ATOM 8400 N N . SER B 1 486 ? -32.312 -31.031 -16.219 1 93 486 SER B N 1
ATOM 8401 C CA . SER B 1 486 ? -31.391 -31.281 -17.312 1 93 486 SER B CA 1
ATOM 8402 C C . SER B 1 486 ? -29.969 -31.406 -16.812 1 93 486 SER B C 1
ATOM 8404 O O . SER B 1 486 ? -29.547 -30.688 -15.914 1 93 486 SER B O 1
ATOM 8406 N N . ARG B 1 487 ? -29.266 -32.375 -17.406 1 95.69 487 ARG B N 1
ATOM 8407 C CA . ARG B 1 487 ? -27.875 -32.656 -17.031 1 95.69 487 ARG B CA 1
ATOM 8408 C C . ARG B 1 487 ? -27 -32.844 -18.266 1 95.69 487 ARG B C 1
ATOM 8410 O O . ARG B 1 487 ? -25.922 -33.438 -18.188 1 95.69 487 ARG B O 1
ATOM 8417 N N . GLN B 1 488 ? -27.594 -32.5 -19.406 1 95.69 488 GLN B N 1
ATOM 8418 C CA . GLN B 1 488 ? -26.891 -32.656 -20.672 1 95.69 488 GLN B CA 1
ATOM 8419 C C . GLN B 1 488 ? -26.844 -31.328 -21.422 1 95.69 488 GLN B C 1
ATOM 8421 O O . GLN B 1 488 ? -27.734 -30.5 -21.297 1 95.69 488 GLN B O 1
ATOM 8426 N N . LEU B 1 489 ? -25.812 -31.094 -22.172 1 96.81 489 LEU B N 1
ATOM 8427 C CA . LEU B 1 489 ? -25.594 -29.844 -22.875 1 96.81 489 LEU B CA 1
ATOM 8428 C C . LEU B 1 489 ? -24.719 -30.047 -24.094 1 96.81 489 LEU B C 1
ATOM 8430 O O . LEU B 1 489 ? -23.656 -30.672 -24.016 1 96.81 489 LEU B O 1
ATOM 8434 N N . GLY B 1 490 ? -25.219 -29.641 -25.188 1 96.81 490 GLY B N 1
ATOM 8435 C CA . GLY B 1 490 ? -24.406 -29.547 -26.375 1 96.81 490 GLY B CA 1
ATOM 8436 C C . GLY B 1 490 ? -23.906 -28.141 -26.656 1 96.81 490 GLY B C 1
ATOM 8437 O O . GLY B 1 490 ? -24.641 -27.172 -26.484 1 96.81 490 GLY B O 1
ATOM 8438 N N . VAL B 1 491 ? -22.672 -28.016 -27.047 1 96.44 491 VAL B N 1
ATOM 8439 C CA . VAL B 1 491 ? -22.078 -26.703 -27.328 1 96.44 491 VAL B CA 1
ATOM 8440 C C . VAL B 1 491 ? -21.453 -26.703 -28.719 1 96.44 491 VAL B C 1
ATOM 8442 O O . VAL B 1 491 ? -20.609 -27.531 -29.031 1 96.44 491 VAL B O 1
ATOM 8445 N N . TYR B 1 492 ? -21.875 -25.781 -29.516 1 95.06 492 TYR B N 1
ATOM 8446 C CA . TYR B 1 492 ? -21.328 -25.578 -30.859 1 95.06 492 TYR B CA 1
ATOM 8447 C C . TYR B 1 492 ? -20.375 -24.391 -30.891 1 95.06 492 TYR B C 1
ATOM 8449 O O . TYR B 1 492 ? -20.719 -23.297 -30.422 1 95.06 492 TYR B O 1
ATOM 8457 N N . TYR B 1 493 ? -19.172 -24.656 -31.391 1 94.62 493 TYR B N 1
ATOM 8458 C CA . TYR B 1 493 ? -18.172 -23.625 -31.594 1 94.62 493 TYR B CA 1
ATOM 8459 C C . TYR B 1 493 ? -17.906 -23.406 -33.062 1 94.62 493 TYR B C 1
ATOM 8461 O O . TYR B 1 493 ? -17.453 -24.312 -33.781 1 94.62 493 TYR B O 1
ATOM 8469 N N . SER B 1 494 ? -18.125 -22.188 -33.469 1 91.25 494 SER B N 1
ATOM 8470 C CA . SER B 1 494 ? -17.875 -21.859 -34.875 1 91.25 494 SER B CA 1
ATOM 8471 C C . SER B 1 494 ? -16.391 -21.578 -35.094 1 91.25 494 SER B C 1
ATOM 8473 O O . SER B 1 494 ? -15.781 -20.781 -34.375 1 91.25 494 SER B O 1
ATOM 8475 N N . GLY B 1 495 ? -15.852 -22.203 -36.094 1 89.62 495 GLY B N 1
ATOM 8476 C CA . GLY B 1 495 ? -14.461 -21.953 -36.438 1 89.62 495 GLY B CA 1
ATOM 8477 C C . GLY B 1 495 ? -14.289 -20.781 -37.375 1 89.62 495 GLY B C 1
ATOM 8478 O O . GLY B 1 495 ? -13.164 -20.453 -37.781 1 89.62 495 GLY B O 1
ATOM 8479 N N . ALA B 1 496 ? -15.258 -20.156 -37.75 1 81.44 496 ALA B N 1
ATOM 8480 C CA . ALA B 1 496 ? -15.227 -19.125 -38.812 1 81.44 496 ALA B CA 1
ATOM 8481 C C . ALA B 1 496 ? -14.344 -17.953 -38.406 1 81.44 496 ALA B C 1
ATOM 8483 O O . ALA B 1 496 ? -13.523 -17.484 -39.188 1 81.44 496 ALA B O 1
ATOM 8484 N N . VAL B 1 497 ? -14.516 -17.531 -37.156 1 75.5 497 VAL B N 1
ATOM 8485 C CA . VAL B 1 497 ? -13.797 -16.359 -36.688 1 75.5 497 VAL B CA 1
ATOM 8486 C C . VAL B 1 497 ? -12.336 -16.719 -36.406 1 75.5 497 VAL B C 1
ATOM 8488 O O . VAL B 1 497 ? -11.438 -15.898 -36.625 1 75.5 497 VAL B O 1
ATOM 8491 N N . LEU B 1 498 ? -12.055 -17.922 -36.062 1 80.25 498 LEU B N 1
ATOM 8492 C CA . LEU B 1 498 ? -10.727 -18.328 -35.625 1 80.25 498 LEU B CA 1
ATOM 8493 C C . LEU B 1 498 ? -10 -19.125 -36.688 1 80.25 498 LEU B C 1
ATOM 8495 O O . LEU B 1 498 ? -8.914 -19.656 -36.438 1 80.25 498 LEU B O 1
ATOM 8499 N N . GLU B 1 499 ? -10.523 -19.078 -37.906 1 76.94 499 GLU B N 1
ATOM 8500 C CA . GLU B 1 499 ? -9.961 -19.797 -39.031 1 76.94 499 GLU B CA 1
ATOM 8501 C C . GLU B 1 499 ? -9.664 -21.25 -38.688 1 76.94 499 GLU B C 1
ATOM 8503 O O . GLU B 1 499 ? -8.57 -21.75 -38.969 1 76.94 499 GLU B O 1
ATOM 8508 N N . GLY B 1 500 ? -10.469 -21.844 -37.969 1 84.75 500 GLY B N 1
ATOM 8509 C CA . GLY B 1 500 ? -10.352 -23.25 -37.594 1 84.75 500 GLY B CA 1
ATOM 8510 C C . GLY B 1 500 ? -11.586 -24.062 -37.906 1 84.75 500 GLY B C 1
ATOM 8511 O O . GLY B 1 500 ? -12.461 -23.609 -38.656 1 84.75 500 GLY B O 1
ATOM 8512 N N . GLU B 1 501 ? -11.57 -25.297 -37.5 1 92.19 501 GLU B N 1
ATOM 8513 C CA . GLU B 1 501 ? -12.695 -26.203 -37.688 1 92.19 501 GLU B CA 1
ATOM 8514 C C . GLU B 1 501 ? -13.82 -25.906 -36.719 1 92.19 501 GLU B C 1
ATOM 8516 O O . GLU B 1 501 ? -13.57 -25.469 -35.594 1 92.19 501 GLU B O 1
ATOM 8521 N N . ASP B 1 502 ? -15.039 -26.062 -37.219 1 94.44 502 ASP B N 1
ATOM 8522 C CA . ASP B 1 502 ? -16.172 -26.094 -36.312 1 94.44 502 ASP B CA 1
ATOM 8523 C C . ASP B 1 502 ? -16.062 -27.281 -35.344 1 94.44 502 ASP B C 1
ATOM 8525 O O . ASP B 1 502 ? -15.555 -28.344 -35.688 1 94.44 502 ASP B O 1
ATOM 8529 N N . CYS B 1 503 ? -16.469 -27.016 -34.156 1 96.5 503 CYS B N 1
ATOM 8530 C CA . CYS B 1 503 ? -16.469 -28.094 -33.188 1 96.5 503 CYS B CA 1
ATOM 8531 C C . CYS B 1 503 ? -17.812 -28.172 -32.469 1 96.5 503 CYS B C 1
ATOM 8533 O O . CYS B 1 503 ? -18.5 -27.172 -32.344 1 96.5 503 CYS B O 1
ATOM 8535 N N . PHE B 1 504 ? -18.203 -29.312 -32.125 1 96.81 504 PHE B N 1
ATOM 8536 C CA . PHE B 1 504 ? -19.359 -29.578 -31.266 1 96.81 504 PHE B CA 1
ATOM 8537 C C . PHE B 1 504 ? -18.984 -30.516 -30.125 1 96.81 504 PHE B C 1
ATOM 8539 O O . PHE B 1 504 ? -18.391 -31.578 -30.359 1 96.81 504 PHE B O 1
ATOM 8546 N N . VAL B 1 505 ? -19.25 -30.094 -28.938 1 98.25 505 VAL B N 1
ATOM 8547 C CA . VAL B 1 505 ? -19 -30.938 -27.781 1 98.25 505 VAL B CA 1
ATOM 8548 C C . VAL B 1 505 ? -20.328 -31.25 -27.078 1 98.25 505 VAL B C 1
ATOM 8550 O O . VAL B 1 505 ? -21.078 -30.344 -26.734 1 98.25 505 VAL B O 1
ATOM 8553 N N . ALA B 1 506 ? -20.594 -32.469 -26.922 1 97.94 506 ALA B N 1
ATOM 8554 C CA . ALA B 1 506 ? -21.781 -32.938 -26.203 1 97.94 506 ALA B CA 1
ATOM 8555 C C . ALA B 1 506 ? -21.422 -33.469 -24.828 1 97.94 506 ALA B C 1
ATOM 8557 O O . ALA B 1 506 ? -20.594 -34.375 -24.703 1 97.94 506 ALA B O 1
ATOM 8558 N N . TYR B 1 507 ? -22.031 -32.906 -23.828 1 98.25 507 TYR B N 1
ATOM 8559 C CA . TYR B 1 507 ? -21.844 -33.312 -22.438 1 98.25 507 TYR B CA 1
ATOM 8560 C C . TYR B 1 507 ? -23.094 -34 -21.891 1 98.25 507 TYR B C 1
ATOM 8562 O O . TYR B 1 507 ? -24.156 -33.406 -21.797 1 98.25 507 TYR B O 1
ATOM 8570 N N . ASN B 1 508 ? -23 -35.219 -21.578 1 97.88 508 ASN B N 1
ATOM 8571 C CA . ASN B 1 508 ? -24.078 -35.938 -20.891 1 97.88 508 ASN B CA 1
ATOM 8572 C C . ASN B 1 508 ? -23.656 -36.375 -19.5 1 97.88 508 ASN B C 1
ATOM 8574 O O . ASN B 1 508 ? -22.984 -37.406 -19.344 1 97.88 508 ASN B O 1
ATOM 8578 N N . MET B 1 509 ? -24.078 -35.656 -18.453 1 97.31 509 MET B N 1
ATOM 8579 C CA . MET B 1 509 ? -23.766 -36.031 -17.078 1 97.31 509 MET B CA 1
ATOM 8580 C C . MET B 1 509 ? -24.953 -36.719 -16.406 1 97.31 509 MET B C 1
ATOM 8582 O O . MET B 1 509 ? -24.969 -36.875 -15.188 1 97.31 509 MET B O 1
ATOM 8586 N N . HIS B 1 510 ? -25.906 -37.062 -17.266 1 95.38 510 HIS B N 1
ATOM 8587 C CA . HIS B 1 510 ? -27.078 -37.781 -16.812 1 95.38 510 HIS B CA 1
ATOM 8588 C C . HIS B 1 510 ? -26.812 -39.281 -16.766 1 95.38 510 HIS B C 1
ATOM 8590 O O . HIS B 1 510 ? -25.906 -39.781 -17.422 1 95.38 510 HIS B O 1
ATOM 8596 N N . TRP B 1 511 ? -27.5 -40.062 -15.891 1 95.06 511 TRP B N 1
ATOM 8597 C CA . TRP B 1 511 ? -27.375 -41.5 -15.812 1 95.06 511 TRP B CA 1
ATOM 8598 C C . TRP B 1 511 ? -28.219 -42.188 -16.891 1 95.06 511 TRP B C 1
ATOM 8600 O O . TRP B 1 511 ? -28.344 -43.406 -16.891 1 95.06 511 TRP B O 1
ATOM 8610 N N . LEU B 1 512 ? -28.75 -41.312 -17.766 1 95.06 512 LEU B N 1
ATOM 8611 C CA . LEU B 1 512 ? -29.5 -41.781 -18.922 1 95.06 512 LEU B CA 1
ATOM 8612 C C . LEU B 1 512 ? -28.844 -41.344 -20.219 1 95.06 512 LEU B C 1
ATOM 8614 O O . LEU B 1 512 ? -28.125 -40.344 -20.25 1 95.06 512 LEU B O 1
ATOM 8618 N N . LYS B 1 513 ? -29.141 -42.125 -21.297 1 96 513 LYS B N 1
ATOM 8619 C CA . LYS B 1 513 ? -28.703 -41.719 -22.641 1 96 513 LYS B CA 1
ATOM 8620 C C . LYS B 1 513 ? -29.484 -40.5 -23.141 1 96 513 LYS B C 1
ATOM 8622 O O . LYS B 1 513 ? -30.672 -40.375 -22.828 1 96 513 LYS B O 1
ATOM 8627 N N . HIS B 1 514 ? -28.859 -39.719 -23.875 1 95.5 514 HIS B N 1
ATOM 8628 C CA . HIS B 1 514 ? -29.516 -38.562 -24.469 1 95.5 514 HIS B CA 1
ATOM 8629 C C . HIS B 1 514 ? -29.078 -38.344 -25.906 1 95.5 514 HIS B C 1
ATOM 8631 O O . HIS B 1 514 ? -27.938 -38.688 -26.266 1 95.5 514 HIS B O 1
ATOM 8637 N N . THR B 1 515 ? -29.969 -37.812 -26.703 1 95.25 515 THR B N 1
ATOM 8638 C CA . THR B 1 515 ? -29.672 -37.469 -28.094 1 95.25 515 THR B CA 1
ATOM 8639 C C . THR B 1 515 ? -29.469 -35.969 -28.234 1 95.25 515 THR B C 1
ATOM 8641 O O . THR B 1 515 ? -30.203 -35.156 -27.641 1 95.25 515 THR B O 1
ATOM 8644 N N . PHE B 1 516 ? -28.5 -35.625 -29.016 1 95.75 516 PHE B N 1
ATOM 8645 C CA . PHE B 1 516 ? -28.188 -34.219 -29.281 1 95.75 516 PHE B CA 1
ATOM 8646 C C . PHE B 1 516 ? -28.375 -33.875 -30.75 1 95.75 516 PHE B C 1
ATOM 8648 O O . PHE B 1 516 ? -27.938 -34.625 -31.625 1 95.75 516 PHE B O 1
ATOM 8655 N N . ALA B 1 517 ? -29.047 -32.75 -30.984 1 93.88 517 ALA B N 1
ATOM 8656 C CA . ALA B 1 517 ? -29.156 -32.25 -32.344 1 93.88 517 ALA B CA 1
ATOM 8657 C C . ALA B 1 517 ? -27.859 -31.578 -32.781 1 93.88 517 ALA B C 1
ATOM 8659 O O . ALA B 1 517 ? -27.266 -30.812 -32.031 1 93.88 517 ALA B O 1
ATOM 8660 N N . LEU B 1 518 ? -27.438 -31.906 -33.969 1 94.81 518 LEU B N 1
ATOM 8661 C CA . LEU B 1 518 ? -26.234 -31.297 -34.5 1 94.81 518 LEU B CA 1
ATOM 8662 C C . LEU B 1 518 ? -26.578 -30.125 -35.438 1 94.81 518 LEU B C 1
ATOM 8664 O O . LEU B 1 518 ? -27.438 -30.25 -36.281 1 94.81 518 LEU B O 1
ATOM 8668 N N . PRO B 1 519 ? -25.938 -29.031 -35.219 1 91.19 519 PRO B N 1
ATOM 8669 C CA . PRO B 1 519 ? -26.156 -27.953 -36.156 1 91.19 519 PRO B CA 1
ATOM 8670 C C . PRO B 1 519 ? -25.641 -28.297 -37.562 1 91.19 519 PRO B C 1
ATOM 8672 O O . PRO B 1 519 ? -24.656 -29.016 -37.719 1 91.19 519 PRO B O 1
ATOM 8675 N N . ALA B 1 520 ? -26.297 -27.656 -38.562 1 89.69 520 ALA B N 1
ATOM 8676 C CA . ALA B 1 520 ? -25.875 -27.875 -39.938 1 89.69 520 ALA B CA 1
ATOM 8677 C C . ALA B 1 520 ? -24.547 -27.188 -40.219 1 89.69 520 ALA B C 1
ATOM 8679 O O . ALA B 1 520 ? -24.297 -26.062 -39.75 1 89.69 520 ALA B O 1
ATOM 8680 N N . LEU B 1 521 ? -23.703 -27.953 -40.906 1 91.5 521 LEU B N 1
ATOM 8681 C CA . LEU B 1 521 ? -22.406 -27.406 -41.312 1 91.5 521 LEU B CA 1
ATOM 8682 C C . LEU B 1 521 ? -22.469 -26.812 -42.719 1 91.5 521 LEU B C 1
ATOM 8684 O O . LEU B 1 521 ? -23.391 -27.109 -43.469 1 91.5 521 LEU B O 1
ATOM 8688 N N . PRO B 1 522 ? -21.531 -25.875 -42.906 1 85.5 522 PRO B N 1
ATOM 8689 C CA . PRO B 1 522 ? -21.453 -25.375 -44.281 1 85.5 522 PRO B CA 1
ATOM 8690 C C . PRO B 1 522 ? -21.312 -26.5 -45.312 1 85.5 522 PRO B C 1
ATOM 8692 O O . PRO B 1 522 ? -20.891 -27.609 -44.969 1 85.5 522 PRO B O 1
ATOM 8695 N N . LYS B 1 523 ? -21.547 -26.109 -46.562 1 87.56 523 LYS B N 1
ATOM 8696 C CA . LYS B 1 523 ? -21.547 -27.078 -47.656 1 87.56 523 LYS B CA 1
ATOM 8697 C C . LYS B 1 523 ? -20.188 -27.75 -47.781 1 87.56 523 LYS B C 1
ATOM 8699 O O . LYS B 1 523 ? -19.141 -27.094 -47.719 1 87.56 523 LYS B O 1
ATOM 8704 N N . GLY B 1 524 ? -20.172 -29.094 -47.844 1 89.56 524 GLY B N 1
ATOM 8705 C CA . GLY B 1 524 ? -18.953 -29.859 -48.062 1 89.56 524 GLY B CA 1
ATOM 8706 C C . GLY B 1 524 ? -18.328 -30.344 -46.75 1 89.56 524 GLY B C 1
ATOM 8707 O O . GLY B 1 524 ? -17.422 -31.172 -46.781 1 89.56 524 GLY B O 1
ATOM 8708 N N . LYS B 1 525 ? -18.766 -29.875 -45.656 1 93.81 525 LYS B N 1
ATOM 8709 C CA . LYS B 1 525 ? -18.203 -30.297 -44.375 1 93.81 525 LYS B CA 1
ATOM 8710 C C . LYS B 1 525 ? -19.109 -31.328 -43.688 1 93.81 525 LYS B C 1
ATOM 8712 O O . LYS B 1 525 ? -20.312 -31.328 -43.906 1 93.81 525 LYS B O 1
ATOM 8717 N N . LYS B 1 526 ? -18.547 -32.219 -42.906 1 96.81 526 LYS B N 1
ATOM 8718 C CA . LYS B 1 526 ? -19.266 -33.219 -42.156 1 96.81 526 LYS B CA 1
ATOM 8719 C C . LYS B 1 526 ? -18.734 -33.344 -40.719 1 96.81 526 LYS B C 1
ATOM 8721 O O . LYS B 1 526 ? -17.609 -32.906 -40.438 1 96.81 526 LYS B O 1
ATOM 8726 N N . TRP B 1 527 ? -19.594 -33.812 -39.906 1 97.31 527 TRP B N 1
ATOM 8727 C CA . TRP B 1 527 ? -19.203 -34.031 -38.531 1 97.31 527 TRP B CA 1
ATOM 8728 C C . TRP B 1 527 ? -18.375 -35.312 -38.375 1 97.31 527 TRP B C 1
ATOM 8730 O O . TRP B 1 527 ? -18.797 -36.375 -38.844 1 97.31 527 TRP B O 1
ATOM 8740 N N . TYR B 1 528 ? -17.234 -35.219 -37.75 1 98.06 528 TYR B N 1
ATOM 8741 C CA . TYR B 1 528 ? -16.359 -36.344 -37.406 1 98.06 528 TYR B CA 1
ATOM 8742 C C . TYR B 1 528 ? -16.172 -36.438 -35.906 1 98.06 528 TYR B C 1
ATOM 8744 O O . TYR B 1 528 ? -15.938 -35.438 -35.219 1 98.06 528 TYR B O 1
ATOM 8752 N N . LYS B 1 529 ? -16.297 -37.594 -35.344 1 97.88 529 LYS B N 1
ATOM 8753 C CA . LYS B 1 529 ? -15.938 -37.844 -33.938 1 97.88 529 LYS B CA 1
ATOM 8754 C C . LYS B 1 529 ? -14.422 -37.844 -33.75 1 97.88 529 LYS B C 1
ATOM 8756 O O . LYS B 1 529 ? -13.727 -38.625 -34.438 1 97.88 529 LYS B O 1
ATOM 8761 N N . ILE B 1 530 ? -13.906 -37.062 -32.906 1 97.5 530 ILE B N 1
ATOM 8762 C CA . ILE B 1 530 ? -12.461 -37 -32.719 1 97.5 530 ILE B CA 1
ATOM 8763 C C . ILE B 1 530 ? -12.094 -37.625 -31.375 1 97.5 530 ILE B C 1
ATOM 8765 O O . ILE B 1 530 ? -10.977 -38.094 -31.188 1 97.5 530 ILE B O 1
ATOM 8769 N N . ALA B 1 531 ? -13.023 -37.625 -30.422 1 98.12 531 ALA B N 1
ATOM 8770 C CA . ALA B 1 531 ? -12.781 -38.188 -29.109 1 98.12 531 ALA B CA 1
ATOM 8771 C C . ALA B 1 531 ? -14.086 -38.375 -28.344 1 98.12 531 ALA B C 1
ATOM 8773 O O . ALA B 1 531 ? -15.094 -37.75 -28.656 1 98.12 531 ALA B O 1
ATOM 8774 N N . SER B 1 532 ? -14.125 -39.188 -27.422 1 98.19 532 SER B N 1
ATOM 8775 C CA . SER B 1 532 ? -15.156 -39.312 -26.406 1 98.19 532 SER B CA 1
ATOM 8776 C C . SER B 1 532 ? -14.594 -39.969 -25.141 1 98.19 532 SER B C 1
ATOM 8778 O O . SER B 1 532 ? -13.57 -40.625 -25.172 1 98.19 532 SER B O 1
ATOM 8780 N N . THR B 1 533 ? -15.234 -39.719 -24.031 1 98.06 533 THR B N 1
ATOM 8781 C CA . THR B 1 533 ? -14.727 -40.281 -22.781 1 98.06 533 THR B CA 1
ATOM 8782 C C . THR B 1 533 ? -14.961 -41.781 -22.719 1 98.06 533 THR B C 1
ATOM 8784 O O . THR B 1 533 ? -14.359 -42.469 -21.891 1 98.06 533 THR B O 1
ATOM 8787 N N . GLU B 1 534 ? -15.789 -42.25 -23.594 1 95.38 534 GLU B N 1
ATOM 8788 C CA . GLU B 1 534 ? -16.016 -43.688 -23.703 1 95.38 534 GLU B CA 1
ATOM 8789 C C . GLU B 1 534 ? -14.969 -44.344 -24.578 1 95.38 534 GLU B C 1
ATOM 8791 O O . GLU B 1 534 ? -14.422 -45.375 -24.234 1 95.38 534 GLU B O 1
ATOM 8796 N N . ASP B 1 535 ? -14.609 -43.688 -25.672 1 95.12 535 ASP B N 1
ATOM 8797 C CA . ASP B 1 535 ? -13.758 -44.281 -26.688 1 95.12 535 ASP B CA 1
ATOM 8798 C C . ASP B 1 535 ? -12.32 -43.781 -26.562 1 95.12 535 ASP B C 1
ATOM 8800 O O . ASP B 1 535 ? -11.398 -44.375 -27.141 1 95.12 535 ASP B O 1
ATOM 8804 N N . GLY B 1 536 ? -12.102 -42.781 -25.812 1 96.94 536 GLY B N 1
ATOM 8805 C CA . GLY B 1 536 ? -10.789 -42.156 -25.766 1 96.94 536 GLY B CA 1
ATOM 8806 C C . GLY B 1 536 ? -10.516 -41.219 -26.922 1 96.94 536 GLY B C 1
ATOM 8807 O O . GLY B 1 536 ? -11.445 -40.719 -27.562 1 96.94 536 GLY B O 1
ATOM 8808 N N . ILE B 1 537 ? -9.289 -40.875 -27.109 1 97.81 537 ILE B N 1
ATOM 8809 C CA . ILE B 1 537 ? -8.859 -40.031 -28.219 1 97.81 537 ILE B CA 1
ATOM 8810 C C . ILE B 1 537 ? -8.711 -40.906 -29.484 1 97.81 537 ILE B C 1
ATOM 8812 O O . ILE B 1 537 ? -7.926 -41.844 -29.5 1 97.81 537 ILE B O 1
ATOM 8816 N N . LEU B 1 538 ? -9.398 -40.5 -30.469 1 96.94 538 LEU B N 1
ATOM 8817 C CA . LEU B 1 538 ? -9.336 -41.312 -31.672 1 96.94 538 LEU B CA 1
ATOM 8818 C C . LEU B 1 538 ? -8.102 -40.938 -32.5 1 96.94 538 LEU B C 1
ATOM 8820 O O . LEU B 1 538 ? -7.785 -39.75 -32.656 1 96.94 538 LEU B O 1
ATOM 8824 N N . LYS B 1 539 ? -7.391 -41.906 -32.969 1 94.19 539 LYS B N 1
ATOM 8825 C CA . LYS B 1 539 ? -6.23 -41.688 -33.844 1 94.19 539 LYS B CA 1
ATOM 8826 C C . LYS B 1 539 ? -6.633 -41 -35.125 1 94.19 539 LYS B C 1
ATOM 8828 O O . LYS B 1 539 ? -5.926 -40.125 -35.625 1 94.19 539 LYS B O 1
ATOM 8833 N N . LYS B 1 540 ? -7.715 -41.5 -35.656 1 94.5 540 LYS B N 1
ATOM 8834 C CA . LYS B 1 540 ? -8.297 -40.906 -36.844 1 94.5 540 LYS B CA 1
ATOM 8835 C C . LYS B 1 540 ? -9.75 -40.5 -36.625 1 94.5 540 LYS B C 1
ATOM 8837 O O . LYS B 1 540 ? -10.531 -41.281 -36.062 1 94.5 540 LYS B O 1
ATOM 8842 N N . ALA B 1 541 ? -10.031 -39.344 -37 1 95.44 541 ALA B N 1
ATOM 8843 C CA . ALA B 1 541 ? -11.414 -38.875 -36.875 1 95.44 541 ALA B CA 1
ATOM 8844 C C . ALA B 1 541 ? -12.375 -39.812 -37.594 1 95.44 541 ALA B C 1
ATOM 8846 O O . ALA B 1 541 ? -12.078 -40.312 -38.688 1 95.44 541 ALA B O 1
ATOM 8847 N N . GLU B 1 542 ? -13.453 -40.062 -37 1 97.12 542 GLU B N 1
ATOM 8848 C CA . GLU B 1 542 ? -14.445 -40.969 -37.531 1 97.12 542 GLU B CA 1
ATOM 8849 C C . GLU B 1 542 ? -15.68 -40.219 -38.031 1 97.12 542 GLU B C 1
ATOM 8851 O O . GLU B 1 542 ? -16.297 -39.469 -37.281 1 97.12 542 GLU B O 1
ATOM 8856 N N . LEU B 1 543 ? -16.047 -40.5 -39.25 1 97 543 LEU B N 1
ATOM 8857 C CA . LEU B 1 543 ? -17.219 -39.875 -39.844 1 97 543 LEU B CA 1
ATOM 8858 C C . LEU B 1 543 ? -18.484 -40.344 -39.125 1 97 543 LEU B C 1
ATOM 8860 O O . LEU B 1 543 ? -18.703 -41.562 -38.969 1 97 543 LEU B O 1
ATOM 8864 N N . LEU B 1 544 ? -19.234 -39.438 -38.688 1 96.31 544 LEU B N 1
ATOM 8865 C CA . LEU B 1 544 ? -20.516 -39.812 -38.094 1 96.31 544 LEU B CA 1
ATOM 8866 C C . LEU B 1 544 ? -21.484 -40.312 -39.156 1 96.31 544 LEU B C 1
ATOM 8868 O O . LEU B 1 544 ? -21.594 -39.719 -40.219 1 96.31 544 LEU B O 1
ATOM 8872 N N . LYS B 1 545 ? -22.141 -41.344 -38.812 1 94 545 LYS B N 1
ATOM 8873 C CA . LYS B 1 545 ? -23.125 -41.875 -39.75 1 94 545 LYS B CA 1
ATOM 8874 C C . LYS B 1 545 ? -24.312 -40.938 -39.875 1 94 545 LYS B C 1
ATOM 8876 O O . LYS B 1 545 ? -24.766 -40.688 -41 1 94 545 LYS B O 1
ATOM 8881 N N . ASN B 1 546 ? -24.828 -40.562 -38.75 1 93.62 546 ASN B N 1
ATOM 8882 C CA . ASN B 1 546 ? -25.906 -39.594 -38.75 1 93.62 546 ASN B CA 1
ATOM 8883 C C . ASN B 1 546 ? -25.391 -38.156 -38.562 1 93.62 546 ASN B C 1
ATOM 8885 O O . ASN B 1 546 ? -24.812 -37.844 -37.531 1 93.62 546 ASN B O 1
ATOM 8889 N N . GLN B 1 547 ? -25.609 -37.344 -39.531 1 95.19 547 GLN B N 1
ATOM 8890 C CA . GLN B 1 547 ? -25.062 -35.969 -39.531 1 95.19 547 GLN B CA 1
ATOM 8891 C C . GLN B 1 547 ? -26.047 -34.969 -38.938 1 95.19 547 GLN B C 1
ATOM 8893 O O . GLN B 1 547 ? -25.766 -33.781 -38.875 1 95.19 547 GLN B O 1
ATOM 8898 N N . ARG B 1 548 ? -27.172 -35.406 -38.375 1 94 548 ARG B N 1
ATOM 8899 C CA . ARG B 1 548 ? -28.188 -34.531 -37.844 1 94 548 ARG B CA 1
ATOM 8900 C C . ARG B 1 548 ? -28.312 -34.656 -36.344 1 94 548 ARG B C 1
ATOM 8902 O O . ARG B 1 548 ? -28.828 -33.75 -35.656 1 94 548 ARG B O 1
ATOM 8909 N N . SER B 1 549 ? -27.938 -35.75 -35.844 1 95.38 549 SER B N 1
ATOM 8910 C CA . SER B 1 549 ? -28.016 -35.969 -34.406 1 95.38 549 SER B CA 1
ATOM 8911 C C . SER B 1 549 ? -27 -37 -33.969 1 95.38 549 SER B C 1
ATOM 8913 O O . SER B 1 549 ? -26.5 -37.781 -34.781 1 95.38 549 SER B O 1
ATOM 8915 N N . VAL B 1 550 ? -26.703 -37 -32.688 1 95.88 550 VAL B N 1
ATOM 8916 C CA . VAL B 1 550 ? -25.797 -38 -32.094 1 95.88 550 VAL B CA 1
ATOM 8917 C C . VAL B 1 550 ? -26.328 -38.406 -30.734 1 95.88 550 VAL B C 1
ATOM 8919 O O . VAL B 1 550 ? -26.859 -37.594 -29.984 1 95.88 550 VAL B O 1
ATOM 8922 N N . GLU B 1 551 ? -26.25 -39.625 -30.453 1 95.62 551 GLU B N 1
ATOM 8923 C CA . GLU B 1 551 ? -26.656 -40.188 -29.172 1 95.62 551 GLU B CA 1
ATOM 8924 C C . GLU B 1 551 ? -25.453 -40.438 -28.266 1 95.62 551 GLU B C 1
ATOM 8926 O O . GLU B 1 551 ? -24.469 -41.031 -28.719 1 95.62 551 GLU B O 1
ATOM 8931 N N . LEU B 1 552 ? -25.562 -40 -27.047 1 96.25 552 LEU B N 1
ATOM 8932 C CA . LEU B 1 552 ? -24.5 -40.219 -26.062 1 96.25 552 LEU B CA 1
ATOM 8933 C C . LEU B 1 552 ? -24.984 -41.156 -24.938 1 96.25 552 LEU B C 1
ATOM 8935 O O . LEU B 1 552 ? -26.109 -41 -24.453 1 96.25 552 LEU B O 1
ATOM 8939 N N . ASP B 1 553 ? -24.125 -42.031 -24.578 1 96.38 553 ASP B N 1
ATOM 8940 C CA . ASP B 1 553 ? -24.375 -42.875 -23.391 1 96.38 553 ASP B CA 1
ATOM 8941 C C . ASP B 1 553 ? -24.297 -42.031 -22.109 1 96.38 553 ASP B C 1
ATOM 8943 O O . ASP B 1 553 ? -23.906 -40.844 -22.156 1 96.38 553 ASP B O 1
ATOM 8947 N N . GLU B 1 554 ? -24.781 -42.688 -21.031 1 96.44 554 GLU B N 1
ATOM 8948 C CA . GLU B 1 554 ? -24.75 -42.031 -19.734 1 96.44 554 GLU B CA 1
ATOM 8949 C C . GLU B 1 554 ? -23.328 -41.594 -19.359 1 96.44 554 GLU B C 1
ATOM 8951 O O . GLU B 1 554 ? -22.375 -42.312 -19.641 1 96.44 554 GLU B O 1
ATOM 8956 N N . ARG B 1 555 ? -23.25 -40.469 -18.797 1 97.31 555 ARG B N 1
ATOM 8957 C CA . ARG B 1 555 ? -22.031 -39.906 -18.219 1 97.31 555 ARG B CA 1
ATOM 8958 C C . ARG B 1 555 ? -20.891 -39.969 -19.219 1 97.31 555 ARG B C 1
ATOM 8960 O O . ARG B 1 555 ? -19.812 -40.5 -18.922 1 97.31 555 ARG B O 1
ATOM 8967 N N . THR B 1 556 ? -21.109 -39.344 -20.359 1 97.81 556 THR B N 1
ATOM 8968 C CA . THR B 1 556 ? -20.141 -39.344 -21.453 1 97.81 556 THR B CA 1
ATOM 8969 C C . THR B 1 556 ? -20 -37.969 -22.062 1 97.81 556 THR B C 1
ATOM 8971 O O . THR B 1 556 ? -20.969 -37.188 -22.125 1 97.81 556 THR B O 1
ATOM 8974 N N . VAL B 1 557 ? -18.812 -37.656 -22.453 1 98.56 557 VAL B N 1
ATOM 8975 C CA . VAL B 1 557 ? -18.547 -36.438 -23.25 1 98.56 557 VAL B CA 1
ATOM 8976 C C . VAL B 1 557 ? -18.016 -36.844 -24.625 1 98.56 557 VAL B C 1
ATOM 8978 O O . VAL B 1 557 ? -17.188 -37.75 -24.734 1 98.56 557 VAL B O 1
ATOM 8981 N N . MET B 1 558 ? -18.547 -36.188 -25.625 1 98.38 558 MET B N 1
ATOM 8982 C CA . MET B 1 558 ? -18.125 -36.469 -27 1 98.38 558 MET B CA 1
ATOM 8983 C C . MET B 1 558 ? -17.703 -35.219 -27.703 1 98.38 558 MET B C 1
ATOM 8985 O O . MET B 1 558 ? -18.344 -34.156 -27.562 1 98.38 558 MET B O 1
ATOM 8989 N N . MET B 1 559 ? -16.578 -35.25 -28.453 1 98.31 559 MET B N 1
ATOM 8990 C CA . MET B 1 559 ? -16.031 -34.125 -29.203 1 98.31 559 MET B CA 1
ATOM 8991 C C . MET B 1 559 ? -16.094 -34.375 -30.703 1 98.31 559 MET B C 1
ATOM 8993 O O . MET B 1 559 ? -15.594 -35.406 -31.172 1 98.31 559 MET B O 1
ATOM 8997 N N . LEU B 1 560 ? -16.703 -33.469 -31.375 1 98.06 560 LEU B N 1
ATOM 8998 C CA . LEU B 1 560 ? -16.859 -33.562 -32.812 1 98.06 560 LEU B CA 1
ATOM 8999 C C . LEU B 1 560 ? -16.172 -32.406 -33.531 1 98.06 560 LEU B C 1
ATOM 9001 O O . LEU B 1 560 ? -16.109 -31.297 -32.969 1 98.06 560 LEU B O 1
ATOM 9005 N N . ALA B 1 561 ? -15.648 -32.656 -34.688 1 97.38 561 ALA B N 1
ATOM 9006 C CA . ALA B 1 561 ? -15.07 -31.609 -35.562 1 97.38 561 ALA B CA 1
ATOM 9007 C C . ALA B 1 561 ? -15.75 -31.578 -36.906 1 97.38 561 ALA B C 1
ATOM 9009 O O . ALA B 1 561 ? -16.094 -32.625 -37.469 1 97.38 561 ALA B O 1
ATOM 9010 N N . GLY B 1 562 ? -16.016 -30.375 -37.375 1 95.25 562 GLY B N 1
ATOM 9011 C CA . GLY B 1 562 ? -16.547 -30.188 -38.719 1 95.25 562 GLY B CA 1
ATOM 9012 C C . GLY B 1 562 ? -15.461 -30.047 -39.75 1 95.25 562 GLY B C 1
ATOM 9013 O O . GLY B 1 562 ? -14.75 -29.047 -39.781 1 95.25 562 GLY B O 1
ATOM 9014 N N . ARG B 1 563 ? -15.359 -31.047 -40.625 1 90.38 563 ARG B N 1
ATOM 9015 C CA . ARG B 1 563 ? -14.312 -31.078 -41.625 1 90.38 563 ARG B CA 1
ATOM 9016 C C . ARG B 1 563 ? -14.898 -31.391 -43 1 90.38 563 ARG B C 1
ATOM 9018 O O . ARG B 1 563 ? -15.961 -32 -43.125 1 90.38 563 ARG B O 1
#